Protein 2Z43 (pdb70)

Secondary structure (DSSP, 8-state):
----HHHHHHHH-S--EE--S-HHHHHHTTTSEETTSEEEEEESTTSSHHHHHHHHHHHTTS-GGGT--S-EEEEEESSS---HHHHHHHHHHTT--HHHHHHTEEEEE--SHHHHHHHHHHHHHHHHH-TTEEEEEETTTTHHHHHHS-TTTSHHHHHHHHHHHHHHHHHHHHHHT-EEEEEEE--EEEEEEE-STTEEEEEEEE-SSSPPEEEEEEEETTEEE---/--GGGSSS--HHHHHHHHTTT--SHHHHHTS-HHHHHHHHT--HHHHHHHHHHHHHHTT-S---HHHHHHHH-S--EE--S-HHHHHHTTSSEETTEEEEEEESTTSSHHHHHHHHHHHTTS-GGGT--S-EEEEEESSS---HHHHHHHHHHTT--HHHHHHTEEEEE--SHHHHHHHHHHHHHHHHH-TTEEEEEEETTTHHHHHHS-SGGGHHHHHHHHHHHHHHHHHHHHHHT-EEEEEEE---EEEEEEE-STTEEEEEEEE-TTSPP-EEEEEEETTEEEPPP-/--GGGSSS--HHHHHHHHTTT--SHHHHHTS-HHHHHHTTTS-HHHHHHHHHHHHHHTT-S---HHHHHHHH-S--EE--S-HHHHHHTTTSEETTEEEEEEESTTSSHHHHHHHHHHHTTS-GGGTS-S-EEEEEESSS---HHHHHHHHHHTT--HHHHHHTEEEEE--SHHHHHHHHHHHHHHHHH-TTEEEEEEETTTHHHHHHS-SGGGHHHHHHHHHHHHHHHHHHHHHHT-EEEEEEE---EEEEEEE-STTEEEEEEEE-TTSPP-EEEEEEETTEEEE--

Foldseek 3Di:
DDDDVVVVCVVPVDWAAAAQAAPFVCVLVVRHFTFLDEAEEEEAVLLCRVLSVLRSQQSQCDPVVSRHPVAAEEEEAEPPPDDLVLNQLQCVLVVHDSVVSSVRYHYYYQDADVSLLVVLVCVVVVCVVPVRYAEYEAEQLLVRLCVVQDDPVSVVVSCVSSVVSVVSVSVCRNVSRHGYYYYHYVCWYWYWADDPDQKIKIFTPHHPVGDTDMTIWGQDSNGTYRDD/DWLVPFDPDDVLQQVLCVVQPRGGLVVLLVDDLVSSCVSRVHDSVVSVVSNVRSCVVVVNDDDDVVVVCVVPVPWAAAAQAAPFVCVQVVRHFTFLFEAEEEEAPLLCQVLSLLSSQQRLCDPVVSRHPVAAEEEEAAPPPDDLVLNQLQCVLVVHDSVVSVVRYHYDYQDAVVSLLVVLVVVVVVCVVPVRHAEYEHEQLLVRLCVVQPDVVRVVVSVVSSVVSLVSVSVCRNPSRHGYYYYHHVGAWYWYWYDDPDQKIKIFTDDHVVGDGDMAIWGQDSNGTYRDDD/DWLVPFDPDDPLQQVLCVVQPHGGLVVLLVDDLVCSCVSRVHHSVVSVVSNVRSCVVVVPDDDDVVVVCVVPVDWAAAAQQAPFVCVQVVRHFTFLAEEEEEEAPLLAQVLSVLSSQQRLCDPVVSRHPVAHEEEEAAVPPDDLVLNQLQCVLVVHDSVVSVVRYHYDYQDAVVSLLVVLVCVVVVCVVPVRYAEYEAEQLLVRLCVVQDDPVSVVVSVVSSVVSLVSVSVCRNVSRHGYYYYHHVGAWYWYKADDPDQKIKIFTDDHVVGDGDMAIWGQDSNGTYRDD

InterPro domains:
  IPR003593 AAA+ ATPase domain [SM00382] (106-291)
  IPR010995 DNA repair Rad51/transcription factor NusA, alpha-helical [SSF47794] (4-70)
  IPR011938 DNA recombination/repair protein RadA [MF_00348] (11-321)
  IPR011938 DNA recombination/repair protein RadA [TIGR02236] (14-321)
  IPR013632 Rad51-like, C-terminal [PF08423] (83-322)
  IPR016467 DNA recombination and repair protein, RecA-like [PIRSF005856] (9-324)
  IPR020587 DNA recombination and repair protein RecA, monomer-monomer interface [PS50163] (262-324)
  IPR020588 DNA recombination and repair protein RecA-like, ATP-binding domain [PS50162] (85-257)
  IPR027417 P-loop containing nucleoside triphosphate hydrolase [G3DSA:3.40.50.300] (85-324)
  IPR027417 P-loop containing nucleoside triphosphate hydrolase [SSF52540] (86-321)
  IPR060101 SAM-like helix-hairpin-helix tandem [PF14520] (15-67)

B-factor: mean 43.1, std 17.6, range [7.73, 92.26]

Structure (mmCIF, N/CA/C/O backbone):
data_2Z43
#
_entry.id   2Z43
#
_cell.length_a   99.553
_cell.length_b   99.553
_cell.length_c   99.412
_cell.angle_alpha   90.00
_cell.angle_beta   90.00
_cell.angle_gamma   120.00
#
_symmetry.space_group_name_H-M   'P 31'
#
loop_
_entity.id
_entity.type
_entity.pdbx_description
1 polymer 'DNA repair and recombination protein radA'
2 water water
#
loop_
_atom_site.group_PDB
_atom_site.id
_atom_site.type_symbol
_atom_site.label_atom_id
_atom_site.label_alt_id
_atom_site.label_comp_id
_atom_site.label_asym_id
_atom_site.label_entity_id
_atom_site.label_seq_id
_atom_site.pdbx_PDB_ins_code
_atom_site.Cartn_x
_atom_site.Cartn_y
_atom_site.Cartn_z
_atom_site.occupancy
_atom_site.B_iso_or_equiv
_atom_site.auth_seq_id
_atom_site.auth_comp_id
_atom_site.auth_asym_id
_atom_site.auth_atom_id
_atom_site.pdbx_PDB_model_num
ATOM 1 N N . ARG A 1 72 ? -12.245 1.223 20.733 1.00 47.15 72 ARG A N 1
ATOM 2 C CA . ARG A 1 72 ? -11.629 0.571 21.937 1.00 50.23 72 ARG A CA 1
ATOM 3 C C . ARG A 1 72 ? -10.138 0.043 21.854 1.00 50.52 72 ARG A C 1
ATOM 4 O O . ARG A 1 72 ? -9.359 0.426 20.970 1.00 51.45 72 ARG A O 1
ATOM 12 N N . PHE A 1 73 ? -9.750 -0.800 22.819 1.00 49.76 73 PHE A N 1
ATOM 13 C CA . PHE A 1 73 ? -8.407 -1.409 22.897 1.00 47.50 73 PHE A CA 1
ATOM 14 C C . PHE A 1 73 ? -8.526 -2.872 22.510 1.00 45.44 73 PHE A C 1
ATOM 15 O O . PHE A 1 73 ? -9.194 -3.634 23.228 1.00 45.32 73 PHE A O 1
ATOM 23 N N . LYS A 1 74 ? -7.862 -3.282 21.431 1.00 42.02 74 LYS A N 1
ATOM 24 C CA . LYS A 1 74 ? -7.935 -4.669 20.977 1.00 38.45 74 LYS A CA 1
ATOM 25 C C . LYS A 1 74 ? -6.530 -5.309 21.261 1.00 36.50 74 LYS A C 1
ATOM 26 O O . LYS A 1 74 ? -5.683 -4.661 21.864 1.00 35.62 74 LYS A O 1
ATOM 32 N N . THR A 1 75 ? -6.354 -6.582 20.908 1.00 33.37 75 THR A N 1
ATOM 33 C CA . THR A 1 75 ? -5.057 -7.301 20.986 1.00 32.54 75 THR A CA 1
ATOM 34 C C . THR A 1 75 ? -4.653 -7.479 19.515 1.00 32.12 75 THR A C 1
ATOM 35 O O . THR A 1 75 ? -5.548 -7.548 18.612 1.00 33.10 75 THR A O 1
ATOM 39 N N . ALA A 1 76 ? -3.364 -7.568 19.209 1.00 31.00 76 ALA A N 1
ATOM 40 C CA . ALA A 1 76 ? -3.047 -7.807 17.786 1.00 30.65 76 ALA A CA 1
ATOM 41 C C . ALA A 1 76 ? -3.662 -9.150 17.295 1.00 32.34 76 ALA A C 1
ATOM 42 O O . ALA A 1 76 ? -3.818 -9.391 16.084 1.00 29.48 76 ALA A O 1
ATOM 44 N N . LEU A 1 77 ? -3.995 -10.057 18.217 1.00 36.66 77 LEU A N 1
ATOM 45 C CA . LEU A 1 77 ? -4.530 -11.332 17.709 1.00 37.85 77 LEU A CA 1
ATOM 46 C C . LEU A 1 77 ? -5.938 -11.120 17.171 1.00 38.34 77 LEU A C 1
ATOM 47 O O . LEU A 1 77 ? -6.355 -11.707 16.154 1.00 37.95 77 LEU A O 1
ATOM 52 N N . GLU A 1 78 ? -6.665 -10.237 17.811 1.00 36.74 78 GLU A N 1
ATOM 53 C CA . GLU A 1 78 ? -7.993 -9.984 17.303 1.00 39.05 78 GLU A CA 1
ATOM 54 C C . GLU A 1 78 ? -7.871 -9.355 15.905 1.00 38.39 78 GLU A C 1
ATOM 55 O O . GLU A 1 78 ? -8.573 -9.755 14.962 1.00 38.06 78 GLU A O 1
ATOM 61 N N . VAL A 1 79 ? -6.958 -8.386 15.782 1.00 36.85 79 VAL A N 1
ATOM 62 C CA . VAL A 1 79 ? -6.760 -7.675 14.512 1.00 34.51 79 VAL A CA 1
ATOM 63 C C . VAL A 1 79 ? -6.329 -8.648 13.392 1.00 33.53 79 VAL A C 1
ATOM 64 O O . VAL A 1 79 ? -6.665 -8.461 12.197 1.00 31.52 79 VAL A O 1
ATOM 68 N N . LYS A 1 80 ? -5.569 -9.680 13.738 1.00 33.58 80 LYS A N 1
ATOM 69 C CA . LYS A 1 80 ? -5.191 -10.613 12.682 1.00 35.82 80 LYS A CA 1
ATOM 70 C C . LYS A 1 80 ? -6.430 -11.444 12.269 1.00 38.43 80 LYS A C 1
ATOM 71 O O . LYS A 1 80 ? -6.671 -11.674 11.075 1.00 38.97 80 LYS A O 1
ATOM 77 N N . LYS A 1 81 ? -7.193 -11.931 13.254 1.00 39.54 81 LYS A N 1
ATOM 78 C CA . LYS A 1 81 ? -8.369 -12.743 12.930 1.00 42.55 81 LYS A CA 1
ATOM 79 C C . LYS A 1 81 ? -9.353 -11.906 12.081 1.00 44.18 81 LYS A C 1
ATOM 80 O O . LYS A 1 81 ? -9.778 -12.337 11.012 1.00 43.80 81 LYS A O 1
ATOM 86 N N . GLU A 1 82 ? -9.660 -10.686 12.518 1.00 45.69 82 GLU A N 1
ATOM 87 C CA . GLU A 1 82 ? -10.584 -9.839 11.759 1.00 47.54 82 GLU A CA 1
ATOM 88 C C . GLU A 1 82 ? -10.123 -9.504 10.341 1.00 47.32 82 GLU A C 1
ATOM 89 O O . GLU A 1 82 ? -10.966 -9.277 9.454 1.00 47.35 82 GLU A O 1
ATOM 95 N N . ARG A 1 83 ? -8.807 -9.483 10.125 1.00 46.46 83 ARG A N 1
ATOM 96 C CA . ARG A 1 83 ? -8.279 -9.139 8.807 1.00 47.90 83 ARG A CA 1
ATOM 97 C C . ARG A 1 83 ? -7.717 -10.270 7.985 1.00 47.29 83 ARG A C 1
ATOM 98 O O . ARG A 1 83 ? -7.421 -10.079 6.803 1.00 48.20 83 ARG A O 1
ATOM 106 N N . MET A 1 84 ? -7.564 -11.442 8.579 1.00 49.02 84 MET A N 1
ATOM 107 C CA . MET A 1 84 ? -6.978 -12.544 7.846 1.00 52.28 84 MET A CA 1
ATOM 108 C C . MET A 1 84 ? -7.813 -13.259 6.788 1.00 52.02 84 MET A C 1
ATOM 109 O O . MET A 1 84 ? -7.270 -14.038 6.013 1.00 53.29 84 MET A O 1
ATOM 114 N N . ASN A 1 85 ? -9.106 -12.987 6.722 1.00 52.20 85 ASN A N 1
ATOM 115 C CA . ASN A 1 85 ? -9.971 -13.686 5.755 1.00 53.24 85 ASN A CA 1
ATOM 116 C C . ASN A 1 85 ? -9.553 -13.649 4.274 1.00 51.77 85 ASN A C 1
ATOM 117 O O . ASN A 1 85 ? -9.088 -12.621 3.784 1.00 50.29 85 ASN A O 1
ATOM 122 N N . VAL A 1 86 ? -9.744 -14.783 3.592 1.00 50.14 86 VAL A N 1
ATOM 123 C CA . VAL A 1 86 ? -9.430 -14.937 2.168 1.00 47.48 86 VAL A CA 1
ATOM 124 C C . VAL A 1 86 ? -10.152 -13.906 1.300 1.00 45.99 86 VAL A C 1
ATOM 125 O O . VAL A 1 86 ? -11.394 -13.836 1.275 1.00 44.78 86 VAL A O 1
ATOM 129 N N . LYS A 1 87 ? -9.356 -13.105 0.594 1.00 44.04 87 LYS A N 1
ATOM 130 C CA . LYS A 1 87 ? -9.872 -12.080 -0.311 1.00 42.56 87 LYS A CA 1
ATOM 131 C C . LYS A 1 87 ? -9.476 -12.490 -1.703 1.00 43.67 87 LYS A C 1
ATOM 132 O O . LYS A 1 87 ? -8.297 -12.766 -1.947 1.00 44.24 87 LYS A O 1
ATOM 138 N N . LYS A 1 88 ? -10.459 -12.553 -2.605 1.00 44.63 88 LYS A N 1
ATOM 139 C CA . LYS A 1 88 ? -10.202 -12.907 -3.989 1.00 45.39 88 LYS A CA 1
ATOM 140 C C . LYS A 1 88 ? -10.901 -11.883 -4.877 1.00 44.76 88 LYS A C 1
ATOM 141 O O . LYS A 1 88 ? -11.878 -11.267 -4.467 1.00 44.28 88 LYS A O 1
ATOM 147 N N . ILE A 1 89 ? -10.352 -11.690 -6.070 1.00 43.94 89 ILE A N 1
ATOM 148 C CA . ILE A 1 89 ? -10.855 -10.732 -7.046 1.00 44.83 89 ILE A CA 1
ATOM 149 C C . ILE A 1 89 ? -11.191 -11.501 -8.319 1.00 44.67 89 ILE A C 1
ATOM 150 O O . ILE A 1 89 ? -10.306 -12.144 -8.910 1.00 44.38 89 ILE A O 1
ATOM 155 N N . SER A 1 90 ? -12.466 -11.431 -8.710 1.00 43.93 90 SER A N 1
ATOM 156 C CA . SER A 1 90 ? -12.976 -12.095 -9.908 1.00 44.51 90 SER A CA 1
ATOM 157 C C . SER A 1 90 ? -12.349 -11.562 -11.187 1.00 43.21 90 SER A C 1
ATOM 158 O O . SER A 1 90 ? -12.036 -10.370 -11.284 1.00 41.20 90 SER A O 1
ATOM 161 N N . THR A 1 91 ? -12.208 -12.454 -12.172 1.00 43.82 91 THR A N 1
ATOM 162 C CA . THR A 1 91 ? -11.641 -12.105 -13.484 1.00 43.54 91 THR A CA 1
ATOM 163 C C . THR A 1 91 ? -12.714 -11.622 -14.442 1.00 43.29 91 THR A C 1
ATOM 164 O O . THR A 1 91 ? -12.402 -11.095 -15.492 1.00 43.41 91 THR A O 1
ATOM 168 N N . GLY A 1 92 ? -13.975 -11.821 -14.088 1.00 44.16 92 GLY A N 1
ATOM 169 C CA . GLY A 1 92 ? -15.050 -11.441 -14.977 1.00 46.12 92 GLY A CA 1
ATOM 170 C C . GLY A 1 92 ? -15.604 -12.702 -15.649 1.00 48.04 92 GLY A C 1
ATOM 171 O O . GLY A 1 92 ? -16.743 -12.693 -16.135 1.00 47.21 92 GLY A O 1
ATOM 172 N N . SER A 1 93 ? -14.796 -13.771 -15.696 1.00 48.52 93 SER A N 1
ATOM 173 C CA . SER A 1 93 ? -15.227 -15.056 -16.271 1.00 50.62 93 SER A CA 1
ATOM 174 C C . SER A 1 93 ? -15.445 -16.074 -15.147 1.00 52.05 93 SER A C 1
ATOM 175 O O . SER A 1 93 ? -14.551 -16.309 -14.322 1.00 51.91 93 SER A O 1
ATOM 178 N N . GLN A 1 94 ? -16.637 -16.664 -15.106 1.00 52.79 94 GLN A N 1
ATOM 179 C CA . GLN A 1 94 ? -16.949 -17.641 -14.076 1.00 54.26 94 GLN A CA 1
ATOM 180 C C . GLN A 1 94 ? -16.071 -18.877 -14.244 1.00 53.70 94 GLN A C 1
ATOM 181 O O . GLN A 1 94 ? -15.580 -19.455 -13.252 1.00 55.11 94 GLN A O 1
ATOM 187 N N . ALA A 1 95 ? -15.837 -19.247 -15.502 1.00 51.85 95 ALA A N 1
ATOM 188 C CA . ALA A 1 95 ? -15.018 -20.404 -15.820 1.00 49.68 95 ALA A CA 1
ATOM 189 C C . ALA A 1 95 ? -13.571 -20.221 -15.367 1.00 48.26 95 ALA A C 1
ATOM 190 O O . ALA A 1 95 ? -12.978 -21.132 -14.775 1.00 48.14 95 ALA A O 1
ATOM 192 N N . LEU A 1 96 ? -12.999 -19.049 -15.644 1.00 47.08 96 LEU A N 1
ATOM 193 C CA . LEU A 1 96 ? -11.621 -18.766 -15.231 1.00 45.45 96 LEU A CA 1
ATOM 194 C C . LEU A 1 96 ? -11.547 -18.725 -13.695 1.00 45.06 96 LEU A C 1
ATOM 195 O O . LEU A 1 96 ? -10.584 -19.232 -13.088 1.00 43.11 96 LEU A O 1
ATOM 200 N N . ASP A 1 97 ? -12.570 -18.134 -13.069 1.00 44.32 97 ASP A N 1
ATOM 201 C CA . ASP A 1 97 ? -12.601 -18.044 -11.615 1.00 44.25 97 ASP A CA 1
ATOM 202 C C . ASP A 1 97 ? -12.538 -19.445 -11.017 1.00 45.38 97 ASP A C 1
ATOM 203 O O . ASP A 1 97 ? -11.796 -19.705 -10.048 1.00 43.46 97 ASP A O 1
ATOM 208 N N . GLY A 1 98 ? -13.318 -20.343 -11.624 1.00 45.96 98 GLY A N 1
ATOM 209 C CA . GLY A 1 98 ? -13.364 -21.721 -11.174 1.00 45.33 98 GLY A CA 1
ATOM 210 C C . GLY A 1 98 ? -11.975 -22.296 -11.156 1.00 44.85 98 GLY A C 1
ATOM 211 O O . GLY A 1 98 ? -11.546 -22.883 -10.175 1.00 44.57 98 GLY A O 1
ATOM 212 N N . LEU A 1 99 ? -11.256 -22.108 -12.251 1.00 45.64 99 LEU A N 1
ATOM 213 C CA . LEU A 1 99 ? -9.886 -22.606 -12.350 1.00 44.90 99 LEU A CA 1
ATOM 214 C C . LEU A 1 99 ? -9.028 -21.989 -11.229 1.00 44.85 99 LEU A C 1
ATOM 215 O O . LEU A 1 99 ? -8.036 -22.583 -10.784 1.00 43.37 99 LEU A O 1
ATOM 220 N N . LEU A 1 100 ? -9.417 -20.798 -10.772 1.00 44.52 100 LEU A N 1
ATOM 221 C CA . LEU A 1 100 ? -8.660 -20.087 -9.729 1.00 45.33 100 LEU A CA 1
ATOM 222 C C . LEU A 1 100 ? -9.183 -20.292 -8.302 1.00 45.31 100 LEU A C 1
ATOM 223 O O . LEU A 1 100 ? -8.734 -19.621 -7.376 1.00 44.06 100 LEU A O 1
ATOM 228 N N . ALA A 1 101 ? -10.107 -21.233 -8.124 1.00 46.27 101 ALA A N 1
ATOM 229 C CA . ALA A 1 101 ? -10.715 -21.478 -6.815 1.00 47.46 101 ALA A CA 1
ATOM 230 C C . ALA A 1 101 ? -11.406 -20.215 -6.306 1.00 48.31 101 ALA A C 1
ATOM 231 O O . ALA A 1 101 ? -11.392 -19.932 -5.104 1.00 49.19 101 ALA A O 1
ATOM 233 N N . GLY A 1 102 ? -12.017 -19.454 -7.215 1.00 48.31 102 GLY A N 1
ATOM 234 C CA . GLY A 1 102 ? -12.693 -18.223 -6.816 1.00 47.48 102 GLY A CA 1
ATOM 235 C C . GLY A 1 102 ? -12.188 -16.978 -7.542 1.00 47.13 102 GLY A C 1
ATOM 236 O O . GLY A 1 102 ? -12.985 -16.113 -7.924 1.00 46.71 102 GLY A O 1
ATOM 237 N N . GLY A 1 103 ? -10.871 -16.871 -7.716 1.00 46.25 103 GLY A N 1
ATOM 238 C CA . GLY A 1 103 ? -10.324 -15.722 -8.421 1.00 46.00 103 GLY A CA 1
ATOM 239 C C . GLY A 1 103 ? -8.876 -15.400 -8.111 1.00 45.43 103 GLY A C 1
ATOM 240 O O . GLY A 1 103 ? -8.092 -16.288 -7.735 1.00 45.85 103 GLY A O 1
ATOM 241 N N . ILE A 1 104 ? -8.512 -14.133 -8.287 1.00 42.62 104 ILE A N 1
ATOM 242 C CA . ILE A 1 104 ? -7.150 -13.702 -7.991 1.00 41.67 104 ILE A CA 1
ATOM 243 C C . ILE A 1 104 ? -7.116 -13.537 -6.472 1.00 40.70 104 ILE A C 1
ATOM 244 O O . ILE A 1 104 ? -8.002 -12.911 -5.904 1.00 42.30 104 ILE A O 1
ATOM 249 N N . GLU A 1 105 ? -6.106 -14.091 -5.815 1.00 39.85 105 GLU A N 1
ATOM 250 C CA . GLU A 1 105 ? -6.050 -13.996 -4.341 1.00 39.31 105 GLU A CA 1
ATOM 251 C C . GLU A 1 105 ? -5.001 -13.004 -3.744 1.00 37.96 105 GLU A C 1
ATOM 252 O O . GLU A 1 105 ? -3.865 -12.895 -4.227 1.00 37.88 105 GLU A O 1
ATOM 258 N N . THR A 1 106 ? -5.396 -12.263 -2.711 1.00 37.91 106 THR A N 1
ATOM 259 C CA . THR A 1 106 ? -4.456 -11.347 -2.047 1.00 38.07 106 THR A CA 1
ATOM 260 C C . THR A 1 106 ? -3.464 -12.226 -1.269 1.00 39.53 106 THR A C 1
ATOM 261 O O . THR A 1 106 ? -3.742 -13.415 -1.049 1.00 36.94 106 THR A O 1
ATOM 265 N N . ARG A 1 107 ? -2.312 -11.639 -0.900 1.00 41.37 107 ARG A N 1
ATOM 266 C CA . ARG A 1 107 ? -1.216 -12.310 -0.181 1.00 43.47 107 ARG A CA 1
ATOM 267 C C . ARG A 1 107 ? -0.462 -13.326 -1.087 1.00 45.22 107 ARG A C 1
ATOM 268 O O . ARG A 1 107 ? 0.365 -14.121 -0.634 1.00 44.76 107 ARG A O 1
ATOM 276 N N . THR A 1 108 ? -0.760 -13.275 -2.373 1.00 45.97 108 THR A N 1
ATOM 277 C CA . THR A 1 108 ? -0.181 -14.175 -3.358 1.00 46.59 108 THR A CA 1
ATOM 278 C C . THR A 1 108 ? 0.162 -13.456 -4.647 1.00 46.28 108 THR A C 1
ATOM 279 O O . THR A 1 108 ? -0.484 -12.447 -4.994 1.00 43.42 108 THR A O 1
ATOM 283 N N . MET A 1 109 ? 1.188 -13.986 -5.328 1.00 46.27 109 MET A N 1
ATOM 284 C CA . MET A 1 109 ? 1.616 -13.504 -6.637 1.00 46.77 109 MET A CA 1
ATOM 285 C C . MET A 1 109 ? 1.184 -14.577 -7.640 1.00 46.62 109 MET A C 1
ATOM 286 O O . MET A 1 109 ? 1.476 -15.776 -7.468 1.00 46.78 109 MET A O 1
ATOM 291 N N . THR A 1 110 ? 0.468 -14.145 -8.675 1.00 45.08 110 THR A N 1
ATOM 292 C CA . THR A 1 110 ? -0.020 -15.051 -9.707 1.00 43.77 110 THR A CA 1
ATOM 293 C C . THR A 1 110 ? 0.515 -14.587 -11.063 1.00 44.26 110 THR A C 1
ATOM 294 O O . THR A 1 110 ? 0.344 -13.401 -11.446 1.00 41.18 110 THR A O 1
ATOM 298 N N . GLU A 1 111 ? 1.136 -15.508 -11.799 1.00 42.82 111 GLU A N 1
ATOM 299 C CA . GLU A 1 111 ? 1.623 -15.158 -13.115 1.00 42.94 111 GLU A CA 1
ATOM 300 C C . GLU A 1 111 ? 0.756 -15.671 -14.269 1.00 44.01 111 GLU A C 1
ATOM 301 O O . GLU A 1 111 ? 0.256 -16.816 -14.239 1.00 44.36 111 GLU A O 1
ATOM 307 N N . PHE A 1 112 ? 0.536 -14.811 -15.270 1.00 42.98 112 PHE A N 1
ATOM 308 C CA . PHE A 1 112 ? -0.142 -15.273 -16.472 1.00 41.59 112 PHE A CA 1
ATOM 309 C C . PHE A 1 112 ? 0.901 -15.156 -17.553 1.00 41.47 112 PHE A C 1
ATOM 310 O O . PHE A 1 112 ? 1.492 -14.101 -17.699 1.00 40.63 112 PHE A O 1
ATOM 318 N N . PHE A 1 113 ? 1.154 -16.236 -18.289 1.00 41.60 113 PHE A N 1
ATOM 319 C CA . PHE A 1 113 ? 2.146 -16.170 -19.359 1.00 41.69 113 PHE A CA 1
ATOM 320 C C . PHE A 1 113 ? 1.638 -16.711 -20.694 1.00 42.14 113 PHE A C 1
ATOM 321 O O . PHE A 1 113 ? 0.686 -17.516 -20.734 1.00 40.40 113 PHE A O 1
ATOM 329 N N . GLY A 1 114 ? 2.266 -16.274 -21.785 1.00 40.75 114 GLY A N 1
ATOM 330 C CA . GLY A 1 114 ? 1.842 -16.736 -23.100 1.00 43.50 114 GLY A CA 1
ATOM 331 C C . GLY A 1 114 ? 2.181 -15.792 -24.249 1.00 43.93 114 GLY A C 1
ATOM 332 O O . GLY A 1 114 ? 2.906 -14.819 -24.067 1.00 44.27 114 GLY A O 1
ATOM 333 N N . GLU A 1 115 ? 1.637 -16.059 -25.432 1.00 44.37 115 GLU A N 1
ATOM 334 C CA . GLU A 1 115 ? 1.925 -15.228 -26.601 1.00 45.11 115 GLU A CA 1
ATOM 335 C C . GLU A 1 115 ? 1.128 -13.894 -26.645 1.00 43.39 115 GLU A C 1
ATOM 336 O O . GLU A 1 115 ? 0.155 -13.705 -25.886 1.00 41.41 115 GLU A O 1
ATOM 342 N N . PHE A 1 116 ? 1.553 -12.975 -27.520 1.00 41.18 116 PHE A N 1
ATOM 343 C CA . PHE A 1 116 ? 0.871 -11.691 -27.643 1.00 40.97 116 PHE A CA 1
ATOM 344 C C . PHE A 1 116 ? -0.589 -11.972 -27.929 1.00 41.77 116 PHE A C 1
ATOM 345 O O . PHE A 1 116 ? -0.907 -12.794 -28.793 1.00 40.44 116 PHE A O 1
ATOM 353 N N . GLY A 1 117 ? -1.472 -11.301 -27.187 1.00 40.87 117 GLY A N 1
ATOM 354 C CA . GLY A 1 117 ? -2.893 -11.472 -27.411 1.00 41.60 117 GLY A CA 1
ATOM 355 C C . GLY A 1 117 ? -3.558 -12.686 -26.785 1.00 41.38 117 GLY A C 1
ATOM 356 O O . GLY A 1 117 ? -4.773 -12.887 -26.970 1.00 41.74 117 GLY A O 1
ATOM 357 N N . SER A 1 118 ? -2.784 -13.493 -26.063 1.00 39.46 118 SER A N 1
ATOM 358 C CA . SER A 1 118 ? -3.326 -14.679 -25.388 1.00 39.23 118 SER A CA 1
ATOM 359 C C . SER A 1 118 ? -4.311 -14.319 -24.276 1.00 39.51 118 SER A C 1
ATOM 360 O O . SER A 1 118 ? -5.116 -15.162 -23.835 1.00 37.88 118 SER A O 1
ATOM 363 N N . GLY A 1 119 ? -4.242 -13.069 -23.806 1.00 37.35 119 GLY A N 1
ATOM 364 C CA . GLY A 1 119 ? -5.123 -12.657 -22.730 1.00 36.72 119 GLY A CA 1
ATOM 365 C C . GLY A 1 119 ? -4.433 -11.983 -21.535 1.00 35.94 119 GLY A C 1
ATOM 366 O O . GLY A 1 119 ? -5.076 -11.226 -20.801 1.00 38.46 119 GLY A O 1
ATOM 367 N N . LYS A 1 120 ? -3.140 -12.202 -21.375 1.00 32.15 120 LYS A N 1
ATOM 368 C CA . LYS A 1 120 ? -2.409 -11.671 -20.260 1.00 34.13 120 LYS A CA 1
ATOM 369 C C . LYS A 1 120 ? -2.525 -10.143 -19.962 1.00 34.66 120 LYS A C 1
ATOM 370 O O . LYS A 1 120 ? -2.788 -9.751 -18.804 1.00 35.07 120 LYS A O 1
ATOM 376 N N . THR A 1 121 ? -2.325 -9.278 -20.959 1.00 32.03 121 THR A N 1
ATOM 377 C CA . THR A 1 121 ? -2.415 -7.866 -20.668 1.00 33.23 121 THR A CA 1
ATOM 378 C C . THR A 1 121 ? -3.918 -7.557 -20.477 1.00 34.24 121 THR A C 1
ATOM 379 O O . THR A 1 121 ? -4.329 -6.935 -19.488 1.00 34.78 121 THR A O 1
ATOM 383 N N . GLN A 1 122 ? -4.777 -8.097 -21.327 1.00 36.42 122 GLN A N 1
ATOM 384 C CA . GLN A 1 122 ? -6.181 -7.736 -21.158 1.00 38.76 122 GLN A CA 1
ATOM 385 C C . GLN A 1 122 ? -6.643 -8.025 -19.716 1.00 38.62 122 GLN A C 1
ATOM 386 O O . GLN A 1 122 ? -7.381 -7.259 -19.088 1.00 39.19 122 GLN A O 1
ATOM 392 N N . LEU A 1 123 ? -6.169 -9.133 -19.182 1.00 36.20 123 LEU A N 1
ATOM 393 C CA . LEU A 1 123 ? -6.522 -9.497 -17.837 1.00 32.35 123 LEU A CA 1
ATOM 394 C C . LEU A 1 123 ? -5.974 -8.381 -16.868 1.00 30.70 123 LEU A C 1
ATOM 395 O O . LEU A 1 123 ? -6.587 -8.013 -15.893 1.00 29.33 123 LEU A O 1
ATOM 400 N N . CYS A 1 124 ? -4.793 -7.873 -17.139 1.00 31.25 124 CYS A N 1
ATOM 401 C CA . CYS A 1 124 ? -4.288 -6.858 -16.272 1.00 32.06 124 CYS A CA 1
ATOM 402 C C . CYS A 1 124 ? -5.227 -5.671 -16.307 1.00 31.36 124 CYS A C 1
ATOM 403 O O . CYS A 1 124 ? -5.466 -5.077 -15.267 1.00 31.50 124 CYS A O 1
ATOM 406 N N . HIS A 1 125 ? -5.805 -5.352 -17.455 1.00 27.86 125 HIS A N 1
ATOM 407 C CA . HIS A 1 125 ? -6.733 -4.214 -17.469 1.00 30.83 125 HIS A CA 1
ATOM 408 C C . HIS A 1 125 ? -8.069 -4.513 -16.678 1.00 32.01 125 HIS A C 1
ATOM 409 O O . HIS A 1 125 ? -8.504 -3.716 -15.840 1.00 30.39 125 HIS A O 1
ATOM 416 N N . GLN A 1 126 ? -8.664 -5.687 -16.939 1.00 31.41 126 GLN A N 1
ATOM 417 C CA . GLN A 1 126 ? -9.919 -6.139 -16.322 1.00 32.28 126 GLN A CA 1
ATOM 418 C C . GLN A 1 126 ? -9.934 -6.224 -14.814 1.00 30.26 126 GLN A C 1
ATOM 419 O O . GLN A 1 126 ? -10.837 -5.684 -14.155 1.00 30.54 126 GLN A O 1
ATOM 425 N N . LEU A 1 127 ? -8.923 -6.897 -14.267 1.00 31.78 127 LEU A N 1
ATOM 426 C CA . LEU A 1 127 ? -8.756 -7.058 -12.823 1.00 31.79 127 LEU A CA 1
ATOM 427 C C . LEU A 1 127 ? -8.599 -5.718 -12.132 1.00 34.24 127 LEU A C 1
ATOM 428 O O . LEU A 1 127 ? -9.048 -5.569 -11.005 1.00 31.54 127 LEU A O 1
ATOM 433 N N . SER A 1 128 ? -7.913 -4.782 -12.803 1.00 33.71 128 SER A N 1
ATOM 434 C CA . SER A 1 128 ? -7.781 -3.418 -12.305 1.00 35.98 128 SER A CA 1
ATOM 435 C C . SER A 1 128 ? -9.171 -2.743 -12.088 1.00 33.91 128 SER A C 1
ATOM 436 O O . SER A 1 128 ? -9.286 -1.834 -11.272 1.00 37.82 128 SER A O 1
ATOM 439 N N . VAL A 1 129 ? -10.208 -3.105 -12.837 1.00 34.29 129 VAL A N 1
ATOM 440 C CA . VAL A 1 129 ? -11.533 -2.473 -12.586 1.00 33.82 129 VAL A CA 1
ATOM 441 C C . VAL A 1 129 ? -12.310 -3.358 -11.613 1.00 35.15 129 VAL A C 1
ATOM 442 O O . VAL A 1 129 ? -12.877 -2.879 -10.648 1.00 37.76 129 VAL A O 1
ATOM 446 N N . ASN A 1 130 ? -12.318 -4.659 -11.858 1.00 35.87 130 ASN A N 1
ATOM 447 C CA . ASN A 1 130 ? -13.062 -5.572 -10.974 1.00 36.26 130 ASN A CA 1
ATOM 448 C C . ASN A 1 130 ? -12.693 -5.372 -9.476 1.00 35.62 130 ASN A C 1
ATOM 449 O O . ASN A 1 130 ? -13.559 -5.464 -8.574 1.00 35.97 130 ASN A O 1
ATOM 454 N N . VAL A 1 131 ? -11.411 -5.088 -9.225 1.00 35.58 131 VAL A N 1
ATOM 455 C CA . VAL A 1 131 ? -10.921 -4.896 -7.861 1.00 35.15 131 VAL A CA 1
ATOM 456 C C . VAL A 1 131 ? -11.735 -3.810 -7.142 1.00 36.29 131 VAL A C 1
ATOM 457 O O . VAL A 1 131 ? -11.880 -3.804 -5.910 1.00 33.98 131 VAL A O 1
ATOM 461 N N . GLN A 1 132 ? -12.272 -2.884 -7.928 1.00 37.53 132 GLN A N 1
ATOM 462 C CA . GLN A 1 132 ? -13.035 -1.776 -7.360 1.00 39.14 132 GLN A CA 1
ATOM 463 C C . GLN A 1 132 ? -14.457 -2.197 -7.017 1.00 41.29 132 GLN A C 1
ATOM 464 O O . GLN A 1 132 ? -15.088 -1.564 -6.188 1.00 41.51 132 GLN A O 1
ATOM 470 N N . LEU A 1 133 ? -14.949 -3.265 -7.652 1.00 41.92 133 LEU A N 1
ATOM 471 C CA . LEU A 1 133 ? -16.309 -3.729 -7.406 1.00 42.93 133 LEU A CA 1
ATOM 472 C C . LEU A 1 133 ? -16.514 -4.161 -5.948 1.00 44.92 133 LEU A C 1
ATOM 473 O O . LEU A 1 133 ? -15.577 -4.580 -5.271 1.00 44.33 133 LEU A O 1
ATOM 478 N N . PRO A 1 134 ? -17.761 -4.074 -5.449 1.00 47.46 134 PRO A N 1
ATOM 479 C CA . PRO A 1 134 ? -17.959 -4.505 -4.058 1.00 48.29 134 PRO A CA 1
ATOM 480 C C . PRO A 1 134 ? -17.826 -6.045 -4.035 1.00 47.85 134 PRO A C 1
ATOM 481 O O . PRO A 1 134 ? -17.830 -6.687 -5.085 1.00 48.82 134 PRO A O 1
ATOM 485 N N . PRO A 1 135 ? -17.647 -6.643 -2.852 1.00 48.70 135 PRO A N 1
ATOM 486 C CA . PRO A 1 135 ? -17.508 -8.099 -2.674 1.00 50.07 135 PRO A CA 1
ATOM 487 C C . PRO A 1 135 ? -18.624 -8.951 -3.301 1.00 51.85 135 PRO A C 1
ATOM 488 O O . PRO A 1 135 ? -18.390 -10.043 -3.847 1.00 51.37 135 PRO A O 1
ATOM 492 N N . GLU A 1 136 ? -19.850 -8.460 -3.188 1.00 54.07 136 GLU A N 1
ATOM 493 C CA . GLU A 1 136 ? -20.995 -9.181 -3.745 1.00 55.70 136 GLU A CA 1
ATOM 494 C C . GLU A 1 136 ? -20.910 -9.226 -5.277 1.00 55.01 136 GLU A C 1
ATOM 495 O O . GLU A 1 136 ? -21.611 -10.007 -5.926 1.00 54.88 136 GLU A O 1
ATOM 501 N N . LYS A 1 137 ? -20.034 -8.396 -5.850 1.00 53.87 137 LYS A N 1
ATOM 502 C CA . LYS A 1 137 ? -19.864 -8.358 -7.293 1.00 51.52 137 LYS A CA 1
ATOM 503 C C . LYS A 1 137 ? -18.478 -8.823 -7.750 1.00 50.72 137 LYS A C 1
ATOM 504 O O . LYS A 1 137 ? -18.107 -8.649 -8.911 1.00 49.79 137 LYS A O 1
ATOM 510 N N . GLY A 1 138 ? -17.726 -9.425 -6.834 1.00 48.87 138 GLY A N 1
ATOM 511 C CA . GLY A 1 138 ? -16.429 -9.959 -7.195 1.00 48.60 138 GLY A CA 1
ATOM 512 C C . GLY A 1 138 ? -15.203 -9.103 -6.944 1.00 47.29 138 GLY A C 1
ATOM 513 O O . GLY A 1 138 ? -14.098 -9.519 -7.282 1.00 47.63 138 GLY A O 1
ATOM 514 N N . GLY A 1 139 ? -15.387 -7.918 -6.375 1.00 46.59 139 GLY A N 1
ATOM 515 C CA . GLY A 1 139 ? -14.242 -7.059 -6.094 1.00 46.94 139 GLY A CA 1
ATOM 516 C C . GLY A 1 139 ? -13.986 -6.869 -4.599 1.00 46.59 139 GLY A C 1
ATOM 517 O O . GLY A 1 139 ? -14.643 -7.499 -3.772 1.00 46.65 139 GLY A O 1
ATOM 518 N N . LEU A 1 140 ? -13.062 -5.976 -4.256 1.00 44.17 140 LEU A N 1
ATOM 519 C CA . LEU A 1 140 ? -12.707 -5.723 -2.872 1.00 43.22 140 LEU A CA 1
ATOM 520 C C . LEU A 1 140 ? -12.892 -4.245 -2.473 1.00 43.43 140 LEU A C 1
ATOM 521 O O . LEU A 1 140 ? -12.443 -3.809 -1.399 1.00 44.74 140 LEU A O 1
ATOM 526 N N . SER A 1 141 ? -13.565 -3.478 -3.323 1.00 41.67 141 SER A N 1
ATOM 527 C CA . SER A 1 141 ? -13.770 -2.062 -3.048 1.00 40.68 141 SER A CA 1
ATOM 528 C C . SER A 1 141 ? -12.354 -1.541 -2.807 1.00 38.32 141 SER A C 1
ATOM 529 O O . SER A 1 141 ? -12.110 -0.808 -1.867 1.00 37.55 141 SER A O 1
ATOM 532 N N . GLY A 1 142 ? -11.425 -1.916 -3.681 1.00 38.08 142 GLY A N 1
ATOM 533 C CA . GLY A 1 142 ? -10.039 -1.483 -3.507 1.00 36.09 142 GLY A CA 1
ATOM 534 C C . GLY A 1 142 ? -9.541 -0.730 -4.721 1.00 36.00 142 GLY A C 1
ATOM 535 O O . GLY A 1 142 ? -10.289 -0.560 -5.685 1.00 38.79 142 GLY A O 1
ATOM 536 N N . LYS A 1 143 ? -8.301 -0.264 -4.677 1.00 34.84 143 LYS A N 1
ATOM 537 C CA . LYS A 1 143 ? -7.698 0.449 -5.807 1.00 32.97 143 LYS A CA 1
ATOM 538 C C . LYS A 1 143 ? -6.580 -0.428 -6.416 1.00 33.99 143 LYS A C 1
ATOM 539 O O . LYS A 1 143 ? -6.167 -1.466 -5.823 1.00 32.26 143 LYS A O 1
ATOM 545 N N . ALA A 1 144 ? -6.135 -0.052 -7.618 1.00 31.91 144 ALA A N 1
ATOM 546 C CA . ALA A 1 144 ? -5.076 -0.789 -8.284 1.00 30.42 144 ALA A CA 1
ATOM 547 C C . ALA A 1 144 ? -3.885 0.030 -8.665 1.00 28.23 144 ALA A C 1
ATOM 548 O O . ALA A 1 144 ? -4.008 1.204 -8.951 1.00 30.40 144 ALA A O 1
ATOM 550 N N . VAL A 1 145 ? -2.725 -0.590 -8.690 1.00 28.37 145 VAL A N 1
ATOM 551 C CA . VAL A 1 145 ? -1.528 0.099 -9.229 1.00 29.60 145 VAL A CA 1
ATOM 552 C C . VAL A 1 145 ? -1.237 -0.722 -10.519 1.00 30.90 145 VAL A C 1
ATOM 553 O O . VAL A 1 145 ? -1.295 -1.964 -10.497 1.00 31.51 145 VAL A O 1
ATOM 557 N N . TYR A 1 146 ? -1.008 -0.028 -11.631 1.00 28.98 146 TYR A N 1
ATOM 558 C CA . TYR A 1 146 ? -0.727 -0.704 -12.871 1.00 31.22 146 TYR A CA 1
ATOM 559 C C . TYR A 1 146 ? 0.684 -0.230 -13.306 1.00 30.95 146 TYR A C 1
ATOM 560 O O . TYR A 1 146 ? 0.844 0.912 -13.729 1.00 28.78 146 TYR A O 1
ATOM 569 N N . ILE A 1 147 ? 1.696 -1.085 -13.130 1.00 27.16 147 ILE A N 1
ATOM 570 C CA . ILE A 1 147 ? 3.054 -0.741 -13.580 1.00 29.35 147 ILE A CA 1
ATOM 571 C C . ILE A 1 147 ? 3.251 -1.210 -15.049 1.00 31.05 147 ILE A C 1
ATOM 572 O O . ILE A 1 147 ? 3.237 -2.414 -15.339 1.00 34.08 147 ILE A O 1
ATOM 577 N N . ASP A 1 148 ? 3.424 -0.262 -15.965 1.00 34.13 148 ASP A N 1
ATOM 578 C CA . ASP A 1 148 ? 3.593 -0.523 -17.407 1.00 35.76 148 ASP A CA 1
ATOM 579 C C . ASP A 1 148 ? 5.021 -0.820 -17.872 1.00 36.50 148 ASP A C 1
ATOM 580 O O . ASP A 1 148 ? 5.879 0.026 -17.763 1.00 37.06 148 ASP A O 1
ATOM 585 N N . THR A 1 149 ? 5.290 -1.969 -18.458 1.00 37.53 149 THR A N 1
ATOM 586 C CA . THR A 1 149 ? 6.690 -2.187 -18.852 1.00 39.12 149 THR A CA 1
ATOM 587 C C . THR A 1 149 ? 7.075 -1.870 -20.323 1.00 40.99 149 THR A C 1
ATOM 588 O O . THR A 1 149 ? 8.177 -1.364 -20.626 1.00 40.06 149 THR A O 1
ATOM 592 N N . GLU A 1 150 ? 6.144 -2.126 -21.226 1.00 41.78 150 GLU A N 1
ATOM 593 C CA . GLU A 1 150 ? 6.384 -1.897 -22.632 1.00 45.07 150 GLU A CA 1
ATOM 594 C C . GLU A 1 150 ? 5.508 -0.798 -23.225 1.00 45.83 150 GLU A C 1
ATOM 595 O O . GLU A 1 150 ? 5.496 -0.649 -24.463 1.00 46.19 150 GLU A O 1
ATOM 601 N N . GLY A 1 151 ? 4.787 -0.058 -22.358 1.00 45.42 151 GLY A N 1
ATOM 602 C CA . GLY A 1 151 ? 3.910 1.032 -22.774 1.00 44.33 151 GLY A CA 1
ATOM 603 C C . GLY A 1 151 ? 2.647 0.604 -23.532 1.00 46.55 151 GLY A C 1
ATOM 604 O O . GLY A 1 151 ? 2.188 1.315 -24.449 1.00 47.64 151 GLY A O 1
ATOM 605 N N . THR A 1 152 ? 2.045 -0.532 -23.162 1.00 44.45 152 THR A N 1
ATOM 606 C CA . THR A 1 152 ? 0.862 -0.990 -23.873 1.00 42.92 152 THR A CA 1
ATOM 607 C C . THR A 1 152 ? -0.431 -0.779 -23.121 1.00 42.79 152 THR A C 1
ATOM 608 O O . THR A 1 152 ? -1.487 -1.215 -23.567 1.00 40.43 152 THR A O 1
ATOM 612 N N . PHE A 1 153 ? -0.338 -0.097 -21.981 1.00 39.46 153 PHE A N 1
ATOM 613 C CA . PHE A 1 153 ? -1.474 0.165 -21.157 1.00 37.26 153 PHE A CA 1
ATOM 614 C C . PHE A 1 153 ? -2.340 1.124 -22.006 1.00 38.56 153 PHE A C 1
ATOM 615 O O . PHE A 1 153 ? -1.772 2.057 -22.608 1.00 36.71 153 PHE A O 1
ATOM 623 N N . ARG A 1 154 ? -3.670 0.871 -22.048 1.00 35.48 154 ARG A N 1
ATOM 624 C CA . ARG A 1 154 ? -4.670 1.666 -22.798 1.00 35.92 154 ARG A CA 1
ATOM 625 C C . ARG A 1 154 ? -5.892 1.923 -21.895 1.00 37.52 154 ARG A C 1
ATOM 626 O O . ARG A 1 154 ? -6.616 0.977 -21.549 1.00 36.27 154 ARG A O 1
ATOM 634 N N . TRP A 1 155 ? -6.094 3.186 -21.482 1.00 36.28 155 TRP A N 1
ATOM 635 C CA . TRP A 1 155 ? -7.245 3.565 -20.626 1.00 36.01 155 TRP A CA 1
ATOM 636 C C . TRP A 1 155 ? -8.539 3.258 -21.360 1.00 36.71 155 TRP A C 1
ATOM 637 O O . TRP A 1 155 ? -9.575 2.967 -20.751 1.00 33.45 155 TRP A O 1
ATOM 648 N N . GLU A 1 156 ? -8.465 3.385 -22.690 1.00 38.92 156 GLU A N 1
ATOM 649 C CA . GLU A 1 156 ? -9.607 3.121 -23.563 1.00 39.97 156 GLU A CA 1
ATOM 650 C C . GLU A 1 156 ? -10.203 1.740 -23.273 1.00 40.61 156 GLU A C 1
ATOM 651 O O . GLU A 1 156 ? -11.409 1.529 -23.412 1.00 40.49 156 GLU A O 1
ATOM 657 N N . ARG A 1 157 ? -9.358 0.791 -22.870 1.00 41.72 157 ARG A N 1
ATOM 658 C CA . ARG A 1 157 ? -9.817 -0.589 -22.593 1.00 41.84 157 ARG A CA 1
ATOM 659 C C . ARG A 1 157 ? -10.537 -0.557 -21.234 1.00 42.28 157 ARG A C 1
ATOM 660 O O . ARG A 1 157 ? -11.622 -1.162 -21.040 1.00 41.37 157 ARG A O 1
ATOM 668 N N . ILE A 1 158 ? -9.922 0.189 -20.305 1.00 40.85 158 ILE A N 1
ATOM 669 C CA . 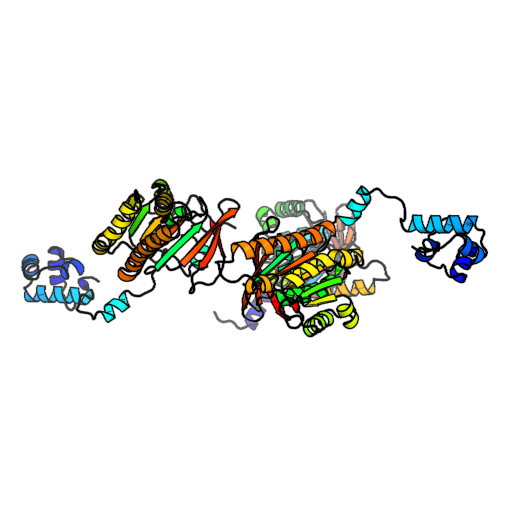ILE A 1 158 ? -10.423 0.384 -18.948 1.00 41.00 158 ILE A CA 1
ATOM 670 C C . ILE A 1 158 ? -11.761 1.076 -19.082 1.00 41.97 158 ILE A C 1
ATOM 671 O O . ILE A 1 158 ? -12.708 0.779 -18.348 1.00 42.08 158 ILE A O 1
ATOM 676 N N . GLU A 1 159 ? -11.810 2.001 -20.043 1.00 42.27 159 GLU A N 1
ATOM 677 C CA . GLU A 1 159 ? -13.017 2.722 -20.352 1.00 44.22 159 GLU A CA 1
ATOM 678 C C . GLU A 1 159 ? -14.138 1.761 -20.802 1.00 43.65 159 GLU A C 1
ATOM 679 O O . GLU A 1 159 ? -15.246 1.807 -20.274 1.00 44.28 159 GLU A O 1
ATOM 685 N N . ASN A 1 160 ? -13.844 0.891 -21.769 1.00 44.01 160 ASN A N 1
ATOM 686 C CA . ASN A 1 160 ? -14.850 -0.052 -22.297 1.00 44.23 160 ASN A CA 1
ATOM 687 C C . ASN A 1 160 ? -15.399 -0.994 -21.217 1.00 44.40 160 ASN A C 1
ATOM 688 O O . ASN A 1 160 ? -16.623 -1.210 -21.084 1.00 43.32 160 ASN A O 1
ATOM 693 N N . MET A 1 161 ? -14.463 -1.553 -20.458 1.00 42.05 161 MET A N 1
ATOM 694 C CA . MET A 1 161 ? -14.752 -2.467 -19.376 1.00 40.56 161 MET A CA 1
ATOM 695 C C . MET A 1 161 ? -15.625 -1.875 -18.216 1.00 41.25 161 MET A C 1
ATOM 696 O O . MET A 1 161 ? -16.617 -2.505 -17.795 1.00 41.14 161 MET A O 1
ATOM 701 N N . ALA A 1 162 ? -15.278 -0.689 -17.701 1.00 41.41 162 ALA A N 1
ATOM 702 C CA . ALA A 1 162 ? -16.045 -0.119 -16.602 1.00 40.19 162 ALA A CA 1
ATOM 703 C C . ALA A 1 162 ? -17.439 0.201 -17.137 1.00 42.17 162 ALA A C 1
ATOM 704 O O . ALA A 1 162 ? -18.398 0.136 -16.399 1.00 38.49 162 ALA A O 1
ATOM 706 N N . LYS A 1 163 ? -17.530 0.545 -18.425 1.00 44.77 163 LYS A N 1
ATOM 707 C CA . LYS A 1 163 ? -18.829 0.794 -19.081 1.00 46.33 163 LYS A CA 1
ATOM 708 C C . LYS A 1 163 ? -19.634 -0.516 -19.096 1.00 45.82 163 LYS A C 1
ATOM 709 O O . LYS A 1 163 ? -20.792 -0.562 -18.664 1.00 47.46 163 LYS A O 1
ATOM 715 N N . ALA A 1 164 ? -19.024 -1.585 -19.582 1.00 44.91 164 ALA A N 1
ATOM 716 C CA . ALA A 1 164 ? -19.728 -2.862 -19.606 1.00 44.24 164 ALA A CA 1
ATOM 717 C C . ALA A 1 164 ? -20.358 -3.168 -18.247 1.00 45.45 164 ALA A C 1
ATOM 718 O O . ALA A 1 164 ? -21.462 -3.735 -18.191 1.00 47.46 164 ALA A O 1
ATOM 720 N N . LEU A 1 165 ? -19.687 -2.788 -17.160 1.00 44.32 165 LEU A N 1
ATOM 721 C CA . LEU A 1 165 ? -20.201 -3.056 -15.803 1.00 44.90 165 LEU A CA 1
ATOM 722 C C . LEU A 1 165 ? -21.105 -1.933 -15.252 1.00 45.34 165 LEU A C 1
ATOM 723 O O . LEU A 1 165 ? -21.553 -1.987 -14.096 1.00 44.54 165 LEU A O 1
ATOM 728 N N . GLY A 1 166 ? -21.369 -0.922 -16.081 1.00 46.19 166 GLY A N 1
ATOM 729 C CA . GLY A 1 166 ? -22.208 0.189 -15.667 1.00 46.33 166 GLY A CA 1
ATOM 730 C C . GLY A 1 166 ? -21.582 1.082 -14.619 1.00 46.79 166 GLY A C 1
ATOM 731 O O . GLY A 1 166 ? -22.234 2.000 -14.105 1.00 46.10 166 GLY A O 1
ATOM 732 N N . LEU A 1 167 ? -20.318 0.822 -14.299 1.00 46.40 167 LEU A N 1
ATOM 733 C CA . LEU A 1 167 ? -19.601 1.627 -13.315 1.00 47.12 167 LEU A CA 1
ATOM 734 C C . LEU A 1 167 ? -19.373 3.054 -13.815 1.00 47.93 167 LEU A C 1
ATOM 735 O O . LEU A 1 167 ? -19.710 3.356 -14.969 1.00 49.36 167 LEU A O 1
ATOM 740 N N . ASP A 1 168 ? -18.830 3.922 -12.957 1.00 48.61 168 ASP A N 1
ATOM 741 C CA . ASP A 1 168 ? -18.522 5.324 -13.299 1.00 50.74 168 ASP A CA 1
ATOM 742 C C . ASP A 1 168 ? -17.041 5.467 -13.741 1.00 51.08 168 ASP A C 1
ATOM 743 O O . ASP A 1 168 ? -16.115 5.404 -12.913 1.00 47.67 168 ASP A O 1
ATOM 748 N N . ILE A 1 169 ? -16.862 5.693 -15.049 1.00 50.96 169 ILE A N 1
ATOM 749 C CA . ILE A 1 169 ? -15.573 5.824 -15.718 1.00 50.92 169 ILE A CA 1
ATOM 750 C C . ILE A 1 169 ? -14.522 6.704 -15.052 1.00 51.33 169 ILE A C 1
ATOM 751 O O . ILE A 1 169 ? -13.428 6.244 -14.739 1.00 50.70 169 ILE A O 1
ATOM 756 N N . ASP A 1 170 ? -14.822 7.985 -14.878 1.00 50.99 170 ASP A N 1
ATOM 757 C CA . ASP A 1 170 ? -13.844 8.885 -14.245 1.00 50.97 170 ASP A CA 1
ATOM 758 C C . ASP A 1 170 ? -13.370 8.357 -12.883 1.00 49.21 170 ASP A C 1
ATOM 759 O O . ASP A 1 170 ? -12.188 8.444 -12.549 1.00 48.20 170 ASP A O 1
ATOM 764 N N . ASN A 1 171 ? -14.299 7.795 -12.119 1.00 47.06 171 ASN A N 1
ATOM 765 C CA . ASN A 1 171 ? -13.985 7.238 -10.823 1.00 45.69 171 ASN A CA 1
ATOM 766 C C . ASN A 1 171 ? -13.070 5.998 -10.940 1.00 44.30 171 ASN A C 1
ATOM 767 O O . ASN A 1 171 ? -12.065 5.856 -10.216 1.00 44.90 171 ASN A O 1
ATOM 772 N N . VAL A 1 172 ? -13.460 5.113 -11.855 1.00 42.01 172 VAL A N 1
ATOM 773 C CA . VAL A 1 172 ? -12.789 3.867 -12.159 1.00 38.26 172 VAL A CA 1
ATOM 774 C C . VAL A 1 172 ? -11.353 4.181 -12.551 1.00 38.71 172 VAL A C 1
ATOM 775 O O . VAL A 1 172 ? -10.392 3.711 -11.909 1.00 36.08 172 VAL A O 1
ATOM 779 N N . MET A 1 173 ? -11.214 4.971 -13.593 1.00 35.06 173 MET A N 1
ATOM 780 C CA . MET A 1 173 ? -9.920 5.394 -14.026 1.00 38.22 173 MET A CA 1
ATOM 781 C C . MET A 1 173 ? -9.148 6.074 -12.907 1.00 39.72 173 MET A C 1
ATOM 782 O O . MET A 1 173 ? -7.908 5.928 -12.817 1.00 41.89 173 MET A O 1
ATOM 787 N N . ASN A 1 174 ? -9.881 6.791 -12.056 1.00 40.71 174 ASN A N 1
ATOM 788 C CA . ASN A 1 174 ? -9.326 7.553 -10.921 1.00 41.62 174 ASN A CA 1
ATOM 789 C C . ASN A 1 174 ? -8.712 6.691 -9.816 1.00 40.60 174 ASN A C 1
ATOM 790 O O . ASN A 1 174 ? -7.845 7.133 -9.046 1.00 39.05 174 ASN A O 1
ATOM 795 N N . ASN A 1 175 ? -9.193 5.459 -9.760 1.00 38.83 175 ASN A N 1
ATOM 796 C CA . ASN A 1 175 ? -8.788 4.469 -8.761 1.00 38.80 175 ASN A CA 1
ATOM 797 C C . ASN A 1 175 ? -7.692 3.527 -9.271 1.00 37.44 175 ASN A C 1
ATOM 798 O O . ASN A 1 175 ? -7.481 2.449 -8.711 1.00 34.30 175 ASN A O 1
ATOM 803 N N . ILE A 1 176 ? -7.044 3.904 -10.364 1.00 37.12 176 ILE A N 1
ATOM 804 C CA . ILE A 1 176 ? -5.972 3.065 -10.910 1.00 37.78 176 ILE A CA 1
ATOM 805 C C . ILE A 1 176 ? -4.665 3.848 -11.001 1.00 39.28 176 ILE A C 1
ATOM 806 O O . ILE A 1 176 ? -4.513 4.643 -11.909 1.00 41.30 176 ILE A O 1
ATOM 811 N N . TYR A 1 177 ? -3.740 3.654 -10.062 1.00 39.10 177 TYR A N 1
ATOM 812 C CA . TYR A 1 177 ? -2.463 4.352 -10.149 1.00 37.60 177 TYR A CA 1
ATOM 813 C C . TYR A 1 177 ? -1.724 3.749 -11.339 1.00 38.99 177 TYR A C 1
ATOM 814 O O . TYR A 1 177 ? -1.779 2.531 -11.562 1.00 36.31 177 TYR A O 1
ATOM 823 N N . TYR A 1 178 ? -1.004 4.583 -12.084 1.00 40.17 178 TYR A N 1
ATOM 824 C CA . TYR A 1 178 ? -0.290 4.058 -13.230 1.00 40.28 178 TYR A CA 1
ATOM 825 C C . TYR A 1 178 ? 1.102 4.636 -13.379 1.00 38.92 178 TYR A C 1
ATOM 826 O O . TYR A 1 178 ? 1.357 5.778 -13.003 1.00 35.68 178 TYR A O 1
ATOM 835 N N . ILE A 1 179 ? 2.010 3.819 -13.925 1.00 39.41 179 ILE A N 1
ATOM 836 C CA . ILE A 1 179 ? 3.382 4.250 -14.212 1.00 37.15 179 ILE A CA 1
ATOM 837 C C . ILE A 1 179 ? 4.110 3.283 -15.176 1.00 39.82 179 ILE A C 1
ATOM 838 O O . ILE A 1 179 ? 3.919 2.041 -15.132 1.00 38.05 179 ILE A O 1
ATOM 843 N N . ARG A 1 180 ? 4.882 3.882 -16.089 1.00 38.79 180 ARG A N 1
ATOM 844 C CA . ARG A 1 180 ? 5.685 3.150 -17.071 1.00 40.14 180 ARG A CA 1
ATOM 845 C C . ARG A 1 180 ? 7.084 2.935 -16.466 1.00 39.72 180 ARG A C 1
ATOM 846 O O . ARG A 1 180 ? 7.730 3.888 -16.017 1.00 37.21 180 ARG A O 1
ATOM 854 N N . ALA A 1 181 ? 7.526 1.676 -16.387 1.00 40.03 181 ALA A N 1
ATOM 855 C CA . ALA A 1 181 ? 8.866 1.394 -15.863 1.00 41.10 181 ALA A CA 1
ATOM 856 C C . ALA A 1 181 ? 9.599 1.345 -17.201 1.00 43.36 181 ALA A C 1
ATOM 857 O O . ALA A 1 181 ? 9.291 0.513 -18.094 1.00 41.70 181 ALA A O 1
ATOM 859 N N . ILE A 1 182 ? 10.544 2.270 -17.338 1.00 44.84 182 ILE A N 1
ATOM 860 C CA . ILE A 1 182 ? 11.261 2.462 -18.585 1.00 44.74 182 ILE A CA 1
ATOM 861 C C . ILE A 1 182 ? 12.459 1.548 -18.754 1.00 43.73 182 ILE A C 1
ATOM 862 O O . ILE A 1 182 ? 12.862 1.253 -19.860 1.00 45.34 182 ILE A O 1
ATOM 867 N N . ASN A 1 183 ? 13.020 1.064 -17.661 1.00 42.76 183 ASN A N 1
ATOM 868 C CA . ASN A 1 183 ? 14.127 0.169 -17.801 1.00 43.44 183 ASN A CA 1
ATOM 869 C C . ASN A 1 183 ? 14.287 -0.646 -16.517 1.00 45.40 183 ASN A C 1
ATOM 870 O O . ASN A 1 183 ? 13.490 -0.497 -15.572 1.00 41.96 183 ASN A O 1
ATOM 875 N N . THR A 1 184 ? 15.304 -1.524 -16.472 1.00 47.20 184 THR A N 1
ATOM 876 C CA . THR A 1 184 ? 15.411 -2.397 -15.303 1.00 48.98 184 THR A CA 1
ATOM 877 C C . THR A 1 184 ? 15.556 -1.709 -13.952 1.00 49.63 184 THR A C 1
ATOM 878 O O . THR A 1 184 ? 14.880 -2.084 -12.977 1.00 49.55 184 THR A O 1
ATOM 882 N N . ASP A 1 185 ? 16.409 -0.692 -13.895 1.00 49.51 185 ASP A N 1
ATOM 883 C CA . ASP A 1 185 ? 16.636 0.036 -12.652 1.00 50.31 185 ASP A CA 1
ATOM 884 C C . ASP A 1 185 ? 15.436 0.843 -12.159 1.00 49.63 185 ASP A C 1
ATOM 885 O O . ASP A 1 185 ? 15.204 0.936 -10.942 1.00 48.33 185 ASP A O 1
ATOM 890 N N . HIS A 1 186 ? 14.685 1.425 -13.096 1.00 48.27 186 HIS A N 1
ATOM 891 C CA . HIS A 1 186 ? 13.494 2.197 -12.753 1.00 47.98 186 HIS A CA 1
ATOM 892 C C . HIS A 1 186 ? 12.426 1.201 -12.253 1.00 47.72 186 HIS A C 1
ATOM 893 O O . HIS A 1 186 ? 11.691 1.474 -11.307 1.00 47.05 186 HIS A O 1
ATOM 900 N N . GLN A 1 187 ? 12.401 0.015 -12.863 1.00 48.24 187 GLN A N 1
ATOM 901 C CA . GLN A 1 187 ? 11.435 -1.021 -12.512 1.00 47.76 187 GLN A CA 1
ATOM 902 C C . GLN A 1 187 ? 11.653 -1.488 -11.082 1.00 47.06 187 GLN A C 1
ATOM 903 O O . GLN A 1 187 ? 10.717 -1.703 -10.315 1.00 46.13 187 GLN A O 1
ATOM 909 N N . ILE A 1 188 ? 12.911 -1.678 -10.733 1.00 48.36 188 ILE A N 1
ATOM 910 C CA . ILE A 1 188 ? 13.237 -2.064 -9.373 1.00 48.61 188 ILE A CA 1
ATOM 911 C C . ILE A 1 188 ? 12.931 -0.864 -8.438 1.00 48.44 188 ILE A C 1
ATOM 912 O O . ILE A 1 188 ? 12.343 -1.038 -7.367 1.00 49.38 188 ILE A O 1
ATOM 917 N N . ALA A 1 189 ? 13.293 0.341 -8.851 1.00 47.20 189 ALA A N 1
ATOM 918 C CA . ALA A 1 189 ? 13.009 1.508 -8.012 1.00 49.08 189 ALA A CA 1
ATOM 919 C C . ALA A 1 189 ? 11.506 1.634 -7.681 1.00 48.87 189 ALA A C 1
ATOM 920 O O . ALA A 1 189 ? 11.135 1.849 -6.519 1.00 50.16 189 ALA A O 1
ATOM 922 N N . ILE A 1 190 ? 10.658 1.504 -8.703 1.00 47.99 190 ILE A N 1
ATOM 923 C CA . ILE A 1 190 ? 9.214 1.639 -8.547 1.00 47.11 190 ILE A CA 1
ATOM 924 C C . ILE A 1 190 ? 8.723 0.660 -7.497 1.00 47.92 190 ILE A C 1
ATOM 925 O O . ILE A 1 190 ? 7.914 1.002 -6.617 1.00 48.13 190 ILE A O 1
ATOM 930 N N . VAL A 1 191 ? 9.204 -0.575 -7.605 1.00 47.63 191 VAL A N 1
ATOM 931 C CA . VAL A 1 191 ? 8.760 -1.607 -6.706 1.00 49.24 191 VAL A CA 1
ATOM 932 C C . VAL A 1 191 ? 9.224 -1.321 -5.284 1.00 49.98 191 VAL A C 1
ATOM 933 O O . VAL A 1 191 ? 8.565 -1.694 -4.318 1.00 49.12 191 VAL A O 1
ATOM 937 N N . ASP A 1 192 ? 10.348 -0.622 -5.165 1.00 50.37 192 ASP A N 1
ATOM 938 C CA . ASP A 1 192 ? 10.856 -0.226 -3.858 1.00 50.84 192 ASP A CA 1
ATOM 939 C C . ASP A 1 192 ? 9.823 0.753 -3.268 1.00 51.49 192 ASP A C 1
ATOM 940 O O . ASP A 1 192 ? 9.372 0.576 -2.131 1.00 52.01 192 ASP A O 1
ATOM 945 N N . ASP A 1 193 ? 9.435 1.746 -4.077 1.00 50.40 193 ASP A N 1
ATOM 946 C CA . ASP A 1 193 ? 8.509 2.804 -3.694 1.00 50.26 193 ASP A CA 1
ATOM 947 C C . ASP A 1 193 ? 7.066 2.435 -3.326 1.00 50.41 193 ASP A C 1
ATOM 948 O O . ASP A 1 193 ? 6.370 3.192 -2.613 1.00 49.90 193 ASP A O 1
ATOM 953 N N . LEU A 1 194 ? 6.604 1.284 -3.805 1.00 48.71 194 LEU A N 1
ATOM 954 C CA . LEU A 1 194 ? 5.248 0.840 -3.502 1.00 47.17 194 LEU A CA 1
ATOM 955 C C . LEU A 1 194 ? 4.932 0.697 -1.999 1.00 45.70 194 LEU A C 1
ATOM 956 O O . LEU A 1 194 ? 3.823 0.933 -1.591 1.00 46.38 194 LEU A O 1
ATOM 961 N N . GLN A 1 195 ? 5.879 0.290 -1.177 1.00 46.12 195 GLN A N 1
ATOM 962 C CA . GLN A 1 195 ? 5.559 0.153 0.238 1.00 45.80 195 GLN A CA 1
ATOM 963 C C . GLN A 1 195 ? 5.017 1.489 0.745 1.00 46.05 195 GLN A C 1
ATOM 964 O O . GLN A 1 195 ? 3.954 1.551 1.394 1.00 44.49 195 GLN A O 1
ATOM 970 N N . GLU A 1 196 ? 5.724 2.567 0.428 1.00 44.87 196 GLU A N 1
ATOM 971 C CA . GLU A 1 196 ? 5.268 3.860 0.892 1.00 45.52 196 GLU A CA 1
ATOM 972 C C . GLU A 1 196 ? 3.866 4.140 0.353 1.00 44.23 196 GLU A C 1
ATOM 973 O O . GLU A 1 196 ? 2.971 4.517 1.134 1.00 43.45 196 GLU A O 1
ATOM 979 N N . LEU A 1 197 ? 3.676 3.917 -0.961 1.00 42.98 197 LEU A N 1
ATOM 980 C CA . LEU A 1 197 ? 2.386 4.128 -1.647 1.00 41.69 197 LEU A CA 1
ATOM 981 C C . LEU A 1 197 ? 1.225 3.295 -1.077 1.00 41.73 197 LEU A C 1
ATOM 982 O O . LEU A 1 197 ? 0.122 3.816 -0.837 1.00 41.69 197 LEU A O 1
ATOM 987 N N . VAL A 1 198 ? 1.455 1.998 -0.903 1.00 40.71 198 VAL A N 1
ATOM 988 C CA . VAL A 1 198 ? 0.421 1.154 -0.319 1.00 40.50 198 VAL A CA 1
ATOM 989 C C . VAL A 1 198 ? 0.357 1.440 1.186 1.00 41.81 198 VAL A C 1
ATOM 990 O O . VAL A 1 198 ? -0.622 1.063 1.872 1.00 40.97 198 VAL A O 1
ATOM 994 N N . SER A 1 199 ? 1.385 2.107 1.714 1.00 41.23 199 SER A N 1
ATOM 995 C CA . SER A 1 199 ? 1.372 2.426 3.156 1.00 44.41 199 SER A CA 1
ATOM 996 C C . SER A 1 199 ? 0.524 3.671 3.359 1.00 46.77 199 SER A C 1
ATOM 997 O O . SER A 1 199 ? -0.299 3.743 4.268 1.00 47.77 199 SER A O 1
ATOM 1000 N N . LYS A 1 200 ? 0.729 4.655 2.490 1.00 49.42 200 LYS A N 1
ATOM 1001 C CA . LYS A 1 200 ? -0.035 5.894 2.553 1.00 50.35 200 LYS A CA 1
ATOM 1002 C C . LYS A 1 200 ? -1.462 5.696 2.043 1.00 50.17 200 LYS A C 1
ATOM 1003 O O . LYS A 1 200 ? -2.343 6.519 2.294 1.00 50.90 200 LYS A O 1
ATOM 1009 N N . ASP A 1 201 ? -1.705 4.583 1.362 1.00 47.61 201 ASP A N 1
ATOM 1010 C CA . ASP A 1 201 ? -3.025 4.368 0.820 1.00 46.02 201 ASP A CA 1
ATOM 1011 C C . ASP A 1 201 ? -3.460 2.900 0.931 1.00 45.34 201 ASP A C 1
ATOM 1012 O O . ASP A 1 201 ? -3.255 2.077 -0.005 1.00 43.64 201 ASP A O 1
ATOM 1017 N N . PRO A 1 202 ? -4.069 2.559 2.093 1.00 42.50 202 PRO A N 1
ATOM 1018 C CA . PRO A 1 202 ? -4.547 1.206 2.397 1.00 41.05 202 PRO A CA 1
ATOM 1019 C C . PRO A 1 202 ? -5.615 0.688 1.480 1.00 37.19 202 PRO A C 1
ATOM 1020 O O . PRO A 1 202 ? -5.919 -0.484 1.549 1.00 36.89 202 PRO A O 1
ATOM 1024 N N . SER A 1 203 ? -6.188 1.531 0.627 1.00 36.93 203 SER A N 1
ATOM 1025 C CA . SER A 1 203 ? -7.235 1.024 -0.274 1.00 36.17 203 SER A CA 1
ATOM 1026 C C . SER A 1 203 ? -6.686 0.225 -1.477 1.00 35.05 203 SER A C 1
ATOM 1027 O O . SER A 1 203 ? -7.432 -0.514 -2.161 1.00 35.43 203 SER A O 1
ATOM 1030 N N . ILE A 1 204 ? -5.375 0.326 -1.723 1.00 31.51 204 ILE A N 1
ATOM 1031 C CA . ILE A 1 204 ? -4.767 -0.416 -2.815 1.00 30.68 204 ILE A CA 1
ATOM 1032 C C . ILE A 1 204 ? -4.757 -1.906 -2.462 1.00 31.86 204 ILE A C 1
ATOM 1033 O O . ILE A 1 204 ? -4.130 -2.309 -1.475 1.00 31.44 204 ILE A O 1
ATOM 1038 N N . LYS A 1 205 ? -5.417 -2.743 -3.249 1.00 32.76 205 LYS A N 1
ATOM 1039 C CA . LYS A 1 205 ? -5.399 -4.190 -2.972 1.00 33.06 205 LYS A CA 1
ATOM 1040 C C . LYS A 1 205 ? -4.854 -5.015 -4.185 1.00 35.21 205 LYS A C 1
ATOM 1041 O O . LYS A 1 205 ? -4.817 -6.273 -4.095 1.00 33.51 205 LYS A O 1
ATOM 1047 N N . LEU A 1 206 ? -4.428 -4.325 -5.277 1.00 32.09 206 LEU A N 1
ATOM 1048 C CA . LEU A 1 206 ? -3.917 -4.950 -6.505 1.00 32.78 206 LEU A CA 1
ATOM 1049 C C . LEU A 1 206 ? -2.722 -4.239 -7.129 1.00 33.85 206 LEU A C 1
ATOM 1050 O O . LEU A 1 206 ? -2.727 -3.025 -7.278 1.00 35.64 206 LEU A O 1
ATOM 1055 N N . ILE A 1 207 ? -1.687 -5.000 -7.452 1.00 33.01 207 ILE A N 1
ATOM 1056 C CA . ILE A 1 207 ? -0.526 -4.458 -8.141 1.00 35.25 207 ILE A CA 1
ATOM 1057 C C . ILE A 1 207 ? -0.352 -5.358 -9.392 1.00 36.42 207 ILE A C 1
ATOM 1058 O O . ILE A 1 207 ? -0.328 -6.612 -9.308 1.00 35.54 207 ILE A O 1
ATOM 1063 N N . VAL A 1 208 ? -0.326 -4.721 -10.567 1.00 36.70 208 VAL A N 1
ATOM 1064 C CA . VAL A 1 208 ? -0.120 -5.462 -11.801 1.00 37.45 208 VAL A CA 1
ATOM 1065 C C . VAL A 1 208 ? 1.219 -4.994 -12.399 1.00 39.51 208 VAL A C 1
ATOM 1066 O O . VAL A 1 208 ? 1.516 -3.783 -12.472 1.00 38.95 208 VAL A O 1
ATOM 1070 N N . VAL A 1 209 ? 2.051 -5.968 -12.770 1.00 38.81 209 VAL A N 1
ATOM 1071 C CA . VAL A 1 209 ? 3.325 -5.698 -13.416 1.00 38.40 209 VAL A CA 1
ATOM 1072 C C . VAL A 1 209 ? 3.282 -6.527 -14.709 1.00 39.49 209 VAL A C 1
ATOM 1073 O O . VAL A 1 209 ? 3.541 -7.742 -14.727 1.00 36.06 209 VAL A O 1
ATOM 1077 N N . ASP A 1 210 ? 2.906 -5.841 -15.785 1.00 40.03 210 ASP A N 1
ATOM 1078 C CA . ASP A 1 210 ? 2.790 -6.453 -17.106 1.00 42.20 210 ASP A CA 1
ATOM 1079 C C . ASP A 1 210 ? 4.195 -6.669 -17.765 1.00 44.02 210 ASP A C 1
ATOM 1080 O O . ASP A 1 210 ? 5.094 -5.831 -17.634 1.00 43.28 210 ASP A O 1
ATOM 1085 N N . SER A 1 211 ? 4.376 -7.790 -18.470 1.00 44.61 211 SER A N 1
ATOM 1086 C CA . SER A 1 211 ? 5.659 -8.074 -19.127 1.00 46.05 211 SER A CA 1
ATOM 1087 C C . SER A 1 211 ? 6.807 -7.804 -18.156 1.00 46.39 211 SER A C 1
ATOM 1088 O O . SER A 1 211 ? 7.771 -7.111 -18.499 1.00 43.82 211 SER A O 1
ATOM 1091 N N . VAL A 1 212 ? 6.689 -8.352 -16.945 1.00 45.63 212 VAL A N 1
ATOM 1092 C CA . VAL A 1 212 ? 7.696 -8.178 -15.907 1.00 45.52 212 VAL A CA 1
ATOM 1093 C C . VAL A 1 212 ? 9.143 -8.512 -16.332 1.00 45.67 212 VAL A C 1
ATOM 1094 O O . VAL A 1 212 ? 10.074 -7.869 -15.860 1.00 42.90 212 VAL A O 1
ATOM 1098 N N . THR A 1 213 ? 9.324 -9.482 -17.240 1.00 45.82 213 THR A N 1
ATOM 1099 C CA . THR A 1 213 ? 10.664 -9.879 -17.674 1.00 48.01 213 THR A CA 1
ATOM 1100 C C . THR A 1 213 ? 11.260 -9.085 -18.846 1.00 48.68 213 THR A C 1
ATOM 1101 O O . THR A 1 213 ? 12.477 -9.168 -19.132 1.00 47.13 213 THR A O 1
ATOM 1105 N N . SER A 1 214 ? 10.406 -8.302 -19.504 1.00 49.37 214 SER A N 1
ATOM 1106 C CA . SER A 1 214 ? 10.809 -7.537 -20.679 1.00 50.56 214 SER A CA 1
ATOM 1107 C C . SER A 1 214 ? 12.166 -6.838 -20.632 1.00 50.95 214 SER A C 1
ATOM 1108 O O . SER A 1 214 ? 13.049 -7.147 -21.451 1.00 49.57 214 SER A O 1
ATOM 1111 N N . HIS A 1 215 ? 12.314 -5.887 -19.703 1.00 50.62 215 HIS A N 1
ATOM 1112 C CA . HIS A 1 215 ? 13.555 -5.121 -19.563 1.00 52.54 215 HIS A CA 1
ATOM 1113 C C . HIS A 1 215 ? 14.754 -5.925 -19.098 1.00 53.36 215 HIS A C 1
ATOM 1114 O O . HIS A 1 215 ? 15.885 -5.543 -19.369 1.00 54.19 215 HIS A O 1
ATOM 1121 N N . PHE A 1 216 ? 14.512 -7.027 -18.399 1.00 55.61 216 PHE A N 1
ATOM 1122 C CA . PHE A 1 216 ? 15.605 -7.869 -17.925 1.00 57.85 216 PHE A CA 1
ATOM 1123 C C . PHE A 1 216 ? 16.170 -8.633 -19.124 1.00 59.68 216 PHE A C 1
ATOM 1124 O O . PHE A 1 216 ? 17.391 -8.836 -19.238 1.00 60.14 216 PHE A O 1
ATOM 1132 N N . ARG A 1 217 ? 15.275 -9.069 -20.010 1.00 61.07 217 ARG A N 1
ATOM 1133 C CA . ARG A 1 217 ? 15.681 -9.799 -21.209 1.00 62.59 217 ARG A CA 1
ATOM 1134 C C . ARG A 1 217 ? 16.444 -8.884 -22.178 1.00 63.07 217 ARG A C 1
ATOM 1135 O O . ARG A 1 217 ? 17.406 -9.304 -22.816 1.00 63.22 217 ARG A O 1
ATOM 1143 N N . ALA A 1 218 ? 16.012 -7.635 -22.277 1.00 63.57 218 ALA A N 1
ATOM 1144 C CA . ALA A 1 218 ? 16.644 -6.672 -23.167 1.00 65.15 218 ALA A CA 1
ATOM 1145 C C . ALA A 1 218 ? 17.979 -6.169 -22.628 1.00 66.19 218 ALA A C 1
ATOM 1146 O O . ALA A 1 218 ? 18.871 -5.792 -23.401 1.00 66.21 218 ALA A O 1
ATOM 1148 N N . GLU A 1 219 ? 18.111 -6.164 -21.303 1.00 66.96 219 GLU A N 1
ATOM 1149 C CA . GLU A 1 219 ? 19.327 -5.675 -20.662 1.00 68.96 219 GLU A CA 1
ATOM 1150 C C . GLU A 1 219 ? 20.386 -6.743 -20.337 1.00 68.94 219 GLU A C 1
ATOM 1151 O O . GLU A 1 219 ? 21.545 -6.419 -20.083 1.00 69.18 219 GLU A O 1
ATOM 1157 N N . TYR A 1 220 ? 19.988 -8.007 -20.336 1.00 69.22 220 TYR A N 1
ATOM 1158 C CA . TYR A 1 220 ? 20.925 -9.096 -20.089 1.00 70.10 220 TYR A CA 1
ATOM 1159 C C . TYR A 1 220 ? 20.516 -10.162 -21.113 1.00 70.87 220 TYR A C 1
ATOM 1160 O O . TYR A 1 220 ? 19.935 -11.193 -20.764 1.00 70.65 220 TYR A O 1
ATOM 1169 N N . PRO A 1 221 ? 20.807 -9.913 -22.403 1.00 71.50 221 PRO A N 1
ATOM 1170 C CA . PRO A 1 221 ? 20.467 -10.828 -23.496 1.00 72.41 221 PRO A CA 1
ATOM 1171 C C . PRO A 1 221 ? 21.330 -12.071 -23.651 1.00 73.32 221 PRO A C 1
ATOM 1172 O O . PRO A 1 221 ? 22.467 -12.126 -23.180 1.00 73.35 221 PRO A O 1
ATOM 1176 N N . GLY A 1 222 ? 20.761 -13.072 -24.313 1.00 74.68 222 GLY A N 1
ATOM 1177 C CA . GLY A 1 222 ? 21.478 -14.310 -24.575 1.00 76.17 222 GLY A CA 1
ATOM 1178 C C . GLY A 1 222 ? 21.670 -15.259 -23.411 1.00 77.14 222 GLY A C 1
ATOM 1179 O O . GLY A 1 222 ? 21.660 -14.851 -22.238 1.00 77.09 222 GLY A O 1
ATOM 1180 N N . ARG A 1 223 ? 21.860 -16.536 -23.743 1.00 77.91 223 ARG A N 1
ATOM 1181 C CA . ARG A 1 223 ? 22.062 -17.568 -22.737 1.00 78.65 223 ARG A CA 1
ATOM 1182 C C . ARG A 1 223 ? 23.375 -17.337 -21.994 1.00 79.56 223 ARG A C 1
ATOM 1183 O O . ARG A 1 223 ? 23.637 -17.986 -20.984 1.00 79.47 223 ARG A O 1
ATOM 1191 N N . GLU A 1 224 ? 24.197 -16.413 -22.498 1.00 80.85 224 GLU A N 1
ATOM 1192 C CA . GLU A 1 224 ? 25.479 -16.079 -21.861 1.00 81.79 224 GLU A CA 1
ATOM 1193 C C . GLU A 1 224 ? 25.172 -15.345 -20.569 1.00 82.04 224 GLU A C 1
ATOM 1194 O O . GLU A 1 224 ? 25.806 -15.578 -19.548 1.00 81.37 224 GLU A O 1
ATOM 1200 N N . ASN A 1 225 ? 24.194 -14.444 -20.646 1.00 82.77 225 ASN A N 1
ATOM 1201 C CA . ASN A 1 225 ? 23.757 -13.651 -19.504 1.00 83.80 225 ASN A CA 1
ATOM 1202 C C . ASN A 1 225 ? 22.527 -14.264 -18.826 1.00 84.32 225 ASN A C 1
ATOM 1203 O O . ASN A 1 225 ? 21.916 -13.636 -17.958 1.00 84.95 225 ASN A O 1
ATOM 1208 N N . LEU A 1 226 ? 22.154 -15.476 -19.228 1.00 84.83 226 LEU A N 1
ATOM 1209 C CA . LEU A 1 226 ? 20.987 -16.138 -18.653 1.00 84.92 226 LEU A CA 1
ATOM 1210 C C . LEU A 1 226 ? 21.032 -16.150 -17.120 1.00 85.15 226 LEU A C 1
ATOM 1211 O O . LEU A 1 226 ? 20.125 -15.628 -16.454 1.00 84.13 226 LEU A O 1
ATOM 1216 N N . ALA A 1 227 ? 22.102 -16.713 -16.565 1.00 85.63 227 ALA A N 1
ATOM 1217 C CA . ALA A 1 227 ? 22.250 -16.813 -15.111 1.00 86.00 227 ALA A CA 1
ATOM 1218 C C . ALA A 1 227 ? 22.141 -15.478 -14.382 1.00 85.92 227 ALA A C 1
ATOM 1219 O O . ALA A 1 227 ? 21.464 -15.388 -13.355 1.00 86.11 227 ALA A O 1
ATOM 1221 N N . VAL A 1 228 ? 22.805 -14.448 -14.896 1.00 85.12 228 VAL A N 1
ATOM 1222 C CA . VAL A 1 228 ? 22.757 -13.134 -14.256 1.00 85.22 228 VAL A CA 1
ATOM 1223 C C . VAL A 1 228 ? 21.329 -12.573 -14.312 1.00 85.18 228 VAL A C 1
ATOM 1224 O O . VAL A 1 228 ? 20.839 -11.970 -13.346 1.00 84.32 228 VAL A O 1
ATOM 1228 N N . ARG A 1 229 ? 20.678 -12.773 -15.455 1.00 85.24 229 ARG A N 1
ATOM 1229 C CA . ARG A 1 229 ? 19.302 -12.326 -15.665 1.00 85.73 229 ARG A CA 1
ATOM 1230 C C . ARG A 1 229 ? 18.368 -12.971 -14.629 1.00 84.92 229 ARG A C 1
ATOM 1231 O O . ARG A 1 229 ? 17.548 -12.296 -13.991 1.00 84.83 229 ARG A O 1
ATOM 1239 N N . GLN A 1 230 ? 18.510 -14.284 -14.479 1.00 84.10 230 GLN A N 1
ATOM 1240 C CA . GLN A 1 230 ? 17.718 -15.076 -13.542 1.00 82.70 230 GLN A CA 1
ATOM 1241 C C . GLN A 1 230 ? 17.888 -14.522 -12.140 1.00 81.68 230 GLN A C 1
ATOM 1242 O O . GLN A 1 230 ? 16.948 -14.475 -11.349 1.00 81.45 230 GLN A O 1
ATOM 1248 N N . GLN A 1 231 ? 19.120 -14.121 -11.848 1.00 80.13 231 GLN A N 1
ATOM 1249 C CA . GLN A 1 231 ? 19.487 -13.602 -10.545 1.00 78.51 231 GLN A CA 1
ATOM 1250 C C . GLN A 1 231 ? 18.735 -12.333 -10.174 1.00 76.36 231 GLN A C 1
ATOM 1251 O O . GLN A 1 231 ? 18.066 -12.300 -9.143 1.00 76.42 231 GLN A O 1
ATOM 1257 N N . LYS A 1 232 ? 18.834 -11.295 -11.004 1.00 73.88 232 LYS A N 1
ATOM 1258 C CA . LYS A 1 232 ? 18.140 -10.036 -10.723 1.00 71.52 232 LYS A CA 1
ATOM 1259 C C . LYS A 1 232 ? 16.617 -10.177 -10.659 1.00 68.94 232 LYS A C 1
ATOM 1260 O O . LYS A 1 232 ? 15.972 -9.710 -9.715 1.00 67.42 232 LYS A O 1
ATOM 1266 N N . LEU A 1 233 ? 16.060 -10.824 -11.678 1.00 66.32 233 LEU A N 1
ATOM 1267 C CA . LEU A 1 233 ? 14.624 -11.065 -11.791 1.00 63.39 233 LEU A CA 1
ATOM 1268 C C . LEU A 1 233 ? 14.050 -11.745 -10.546 1.00 62.32 233 LEU A C 1
ATOM 1269 O O . LEU A 1 233 ? 12.982 -11.372 -10.057 1.00 61.41 233 LEU A O 1
ATOM 1274 N N . ASN A 1 234 ? 14.770 -12.756 -10.064 1.00 60.54 234 ASN A N 1
ATOM 1275 C CA . ASN A 1 234 ? 14.365 -13.532 -8.905 1.00 59.37 234 ASN A CA 1
ATOM 1276 C C . ASN A 1 234 ? 14.308 -12.611 -7.709 1.00 57.46 234 ASN A C 1
ATOM 1277 O O . ASN A 1 234 ? 13.389 -12.686 -6.889 1.00 56.92 234 ASN A O 1
ATOM 1282 N N . LYS A 1 235 ? 15.288 -11.726 -7.628 1.00 55.15 235 LYS A N 1
ATOM 1283 C CA . LYS A 1 235 ? 15.352 -10.766 -6.531 1.00 53.57 235 LYS A CA 1
ATOM 1284 C C . LYS A 1 235 ? 14.134 -9.848 -6.568 1.00 51.69 235 LYS A C 1
ATOM 1285 O O . LYS A 1 235 ? 13.465 -9.651 -5.554 1.00 50.41 235 LYS A O 1
ATOM 1291 N N . HIS A 1 236 ? 13.893 -9.280 -7.748 1.00 49.52 236 HIS A N 1
ATOM 1292 C CA . HIS A 1 236 ? 12.794 -8.361 -8.001 1.00 47.93 236 HIS A CA 1
ATOM 1293 C C . HIS A 1 236 ? 11.475 -9.045 -7.649 1.00 46.79 236 HIS A C 1
ATOM 1294 O O . HIS A 1 236 ? 10.676 -8.520 -6.889 1.00 43.41 236 HIS A O 1
ATOM 1301 N N . LEU A 1 237 ? 11.269 -10.235 -8.196 1.00 47.04 237 LEU A N 1
ATOM 1302 C CA . LEU A 1 237 ? 10.052 -10.967 -7.946 1.00 47.90 237 LEU A CA 1
ATOM 1303 C C . LEU A 1 237 ? 9.887 -11.311 -6.484 1.00 48.42 237 LEU A C 1
ATOM 1304 O O . LEU A 1 237 ? 8.773 -11.528 -6.028 1.00 49.61 237 LEU A O 1
ATOM 1309 N N . HIS A 1 238 ? 10.988 -11.355 -5.742 1.00 48.68 238 HIS A N 1
ATOM 1310 C CA . HIS A 1 238 ? 10.923 -11.670 -4.320 1.00 49.13 238 HIS A CA 1
ATOM 1311 C C . HIS A 1 238 ? 10.341 -10.456 -3.593 1.00 49.43 238 HIS A C 1
ATOM 1312 O O . HIS A 1 238 ? 9.481 -10.562 -2.712 1.00 49.19 238 HIS A O 1
ATOM 1319 N N . GLN A 1 239 ? 10.822 -9.287 -3.977 1.00 50.15 239 GLN A N 1
ATOM 1320 C CA . GLN A 1 239 ? 10.318 -8.062 -3.397 1.00 51.05 239 GLN A CA 1
ATOM 1321 C C . GLN A 1 239 ? 8.789 -8.021 -3.605 1.00 50.01 239 GLN A C 1
ATOM 1322 O O . GLN A 1 239 ? 8.032 -7.623 -2.702 1.00 48.69 239 GLN A O 1
ATOM 1328 N N . LEU A 1 240 ? 8.339 -8.425 -4.795 1.00 47.87 240 LEU A N 1
ATOM 1329 C CA . LEU A 1 240 ? 6.904 -8.423 -5.094 1.00 47.32 240 LEU A CA 1
ATOM 1330 C C . LEU A 1 240 ? 6.140 -9.338 -4.141 1.00 47.33 240 LEU A C 1
ATOM 1331 O O . LEU A 1 240 ? 5.101 -8.950 -3.617 1.00 46.44 240 LEU A O 1
ATOM 1336 N N . THR A 1 241 ? 6.675 -10.540 -3.906 1.00 47.40 241 THR A N 1
ATOM 1337 C CA . THR A 1 241 ? 6.056 -11.503 -2.999 1.00 47.84 241 THR A CA 1
ATOM 1338 C C . THR A 1 241 ? 6.007 -10.931 -1.587 1.00 47.39 241 THR A C 1
ATOM 1339 O O . THR A 1 241 ? 4.972 -11.002 -0.901 1.00 46.39 241 THR A O 1
ATOM 1343 N N . ARG A 1 242 ? 7.131 -10.363 -1.150 1.00 46.55 242 ARG A N 1
ATOM 1344 C CA . ARG A 1 242 ? 7.170 -9.791 0.192 1.00 45.78 242 ARG A CA 1
ATOM 1345 C C . ARG A 1 242 ? 6.078 -8.748 0.300 1.00 45.00 242 ARG A C 1
ATOM 1346 O O . ARG A 1 242 ? 5.359 -8.701 1.285 1.00 45.30 242 ARG A O 1
ATOM 1354 N N . LEU A 1 243 ? 5.934 -7.931 -0.729 1.00 44.00 243 LEU A N 1
ATOM 1355 C CA . LEU A 1 243 ? 4.893 -6.906 -0.714 1.00 42.92 243 LEU A CA 1
ATOM 1356 C C . LEU A 1 243 ? 3.505 -7.546 -0.562 1.00 41.09 243 LEU A C 1
ATOM 1357 O O . LEU A 1 243 ? 2.756 -7.172 0.326 1.00 42.15 243 LEU A O 1
ATOM 1362 N N . ALA A 1 244 ? 3.178 -8.508 -1.433 1.00 39.47 244 ALA A N 1
ATOM 1363 C CA . ALA A 1 244 ? 1.883 -9.160 -1.390 1.00 38.14 244 ALA A CA 1
ATOM 1364 C C . ALA A 1 244 ? 1.593 -9.762 0.007 1.00 37.97 244 ALA A C 1
ATOM 1365 O O . ALA A 1 244 ? 0.543 -9.513 0.607 1.00 37.45 244 ALA A O 1
ATOM 1367 N N . GLU A 1 245 ? 2.536 -10.508 0.562 1.00 39.93 245 GLU A N 1
ATOM 1368 C CA . GLU A 1 245 ? 2.306 -11.119 1.890 1.00 39.80 245 GLU A CA 1
ATOM 1369 C C . GLU A 1 245 ? 2.248 -10.203 3.129 1.00 39.45 245 GLU A C 1
ATOM 1370 O O . GLU A 1 245 ? 1.431 -10.450 4.032 1.00 40.58 245 GLU A O 1
ATOM 1376 N N . VAL A 1 246 ? 3.118 -9.196 3.232 1.00 36.69 246 VAL A N 1
ATOM 1377 C CA . VAL A 1 246 ? 3.094 -8.303 4.428 1.00 33.81 246 VAL A CA 1
ATOM 1378 C C . VAL A 1 246 ? 1.940 -7.284 4.417 1.00 32.72 246 VAL A C 1
ATOM 1379 O O . VAL A 1 246 ? 1.476 -6.842 5.493 1.00 30.09 246 VAL A O 1
ATOM 1383 N N . TYR A 1 247 ? 1.561 -6.838 3.214 1.00 32.49 247 TYR A N 1
ATOM 1384 C CA . TYR A 1 247 ? 0.473 -5.844 3.063 1.00 31.54 247 TYR A CA 1
ATOM 1385 C C . TYR A 1 247 ? -0.854 -6.416 2.583 1.00 33.39 247 TYR A C 1
ATOM 1386 O O . TYR A 1 247 ? -1.793 -5.659 2.300 1.00 34.51 247 TYR A O 1
ATOM 1395 N N . ASP A 1 248 ? -0.928 -7.729 2.419 1.00 34.85 248 ASP A N 1
ATOM 1396 C CA . ASP A 1 248 ? -2.185 -8.361 1.959 1.00 36.64 248 ASP A CA 1
ATOM 1397 C C . ASP A 1 248 ? -2.676 -7.803 0.618 1.00 37.07 248 ASP A C 1
ATOM 1398 O O . ASP A 1 248 ? -3.847 -7.339 0.450 1.00 37.87 248 ASP A O 1
ATOM 1403 N N . ILE A 1 249 ? -1.796 -7.865 -0.376 1.00 36.83 249 ILE A N 1
ATOM 1404 C CA . ILE A 1 249 ? -2.183 -7.364 -1.698 1.00 35.61 249 ILE A CA 1
ATOM 1405 C C . ILE A 1 249 ? -2.033 -8.461 -2.738 1.00 36.49 249 ILE A C 1
ATOM 1406 O O . ILE A 1 249 ? -1.183 -9.379 -2.598 1.00 37.31 249 ILE A O 1
ATOM 1411 N N . ALA A 1 250 ? -2.855 -8.375 -3.779 1.00 35.68 250 ALA A N 1
ATOM 1412 C CA . ALA A 1 250 ? -2.772 -9.345 -4.869 1.00 36.06 250 ALA A CA 1
ATOM 1413 C C . ALA A 1 250 ? -1.788 -8.804 -5.871 1.00 35.16 250 ALA A C 1
ATOM 1414 O O . ALA A 1 250 ? -1.922 -7.669 -6.295 1.00 37.18 250 ALA A O 1
ATOM 1416 N N . VAL A 1 251 ? -0.787 -9.591 -6.229 1.00 33.57 251 VAL A N 1
ATOM 1417 C CA . VAL A 1 251 ? 0.142 -9.126 -7.248 1.00 33.34 251 VAL A CA 1
ATOM 1418 C C . VAL A 1 251 ? 0.048 -10.001 -8.498 1.00 33.53 251 VAL A C 1
ATOM 1419 O O . VAL A 1 251 ? 0.131 -11.216 -8.416 1.00 33.14 251 VAL A O 1
ATOM 1423 N N . ILE A 1 252 ? -0.160 -9.383 -9.662 1.00 33.59 252 ILE A N 1
ATOM 1424 C CA . ILE A 1 252 ? -0.186 -10.173 -10.885 1.00 32.98 252 ILE A CA 1
ATOM 1425 C C . ILE A 1 252 ? 0.955 -9.697 -11.748 1.00 35.26 252 ILE A C 1
ATOM 1426 O O . ILE A 1 252 ? 1.165 -8.470 -11.909 1.00 34.41 252 ILE A O 1
ATOM 1431 N N . ILE A 1 253 ? 1.695 -10.657 -12.299 1.00 36.25 253 ILE A N 1
ATOM 1432 C CA . ILE A 1 253 ? 2.770 -10.331 -13.250 1.00 35.44 253 ILE A CA 1
ATOM 1433 C C . ILE A 1 253 ? 2.402 -11.072 -14.564 1.00 36.22 253 ILE A C 1
ATOM 1434 O O . ILE A 1 253 ? 1.683 -12.065 -14.560 1.00 35.48 253 ILE A O 1
ATOM 1439 N N . THR A 1 254 ? 2.844 -10.581 -15.703 1.00 37.09 254 THR A N 1
ATOM 1440 C CA . THR A 1 254 ? 2.549 -11.319 -16.913 1.00 36.98 254 THR A CA 1
ATOM 1441 C C . THR A 1 254 ? 3.884 -11.468 -17.622 1.00 39.67 254 THR A C 1
ATOM 1442 O O . THR A 1 254 ? 4.835 -10.714 -17.358 1.00 37.53 254 THR A O 1
ATOM 1446 N N . ASN A 1 255 ? 3.958 -12.442 -18.523 1.00 40.55 255 ASN A N 1
ATOM 1447 C CA . ASN A 1 255 ? 5.192 -12.682 -19.235 1.00 44.40 255 ASN A CA 1
ATOM 1448 C C . ASN A 1 255 ? 4.812 -13.064 -20.658 1.00 45.97 255 ASN A C 1
ATOM 1449 O O . ASN A 1 255 ? 3.884 -13.857 -20.852 1.00 45.35 255 ASN A O 1
ATOM 1454 N N . GLN A 1 256 ? 5.499 -12.486 -21.639 1.00 47.72 256 GLN A N 1
ATOM 1455 C CA . GLN A 1 256 ? 5.222 -12.856 -23.013 1.00 50.90 256 GLN A CA 1
ATOM 1456 C C . GLN A 1 256 ? 6.191 -13.971 -23.391 1.00 52.23 256 GLN A C 1
ATOM 1457 O O . GLN A 1 256 ? 7.408 -13.758 -23.504 1.00 52.16 256 GLN A O 1
ATOM 1463 N N . VAL A 1 257 ? 5.619 -15.160 -23.583 1.00 54.25 257 VAL A N 1
ATOM 1464 C CA . VAL A 1 257 ? 6.373 -16.375 -23.868 1.00 55.78 257 VAL A CA 1
ATOM 1465 C C . VAL A 1 257 ? 5.686 -17.306 -24.864 1.00 56.27 257 VAL A C 1
ATOM 1466 O O . VAL A 1 257 ? 4.957 -18.201 -24.377 1.00 57.08 257 VAL A O 1
ATOM 1470 N N . GLY A 1 282 ? 3.658 -17.763 -6.758 1.00 57.73 282 GLY A N 1
ATOM 1471 C CA . GLY A 1 282 ? 3.109 -19.066 -6.289 1.00 56.31 282 GLY A CA 1
ATOM 1472 C C . GLY A 1 282 ? 2.274 -19.804 -7.327 1.00 55.85 282 GLY A C 1
ATOM 1473 O O . GLY A 1 282 ? 2.337 -21.029 -7.398 1.00 56.90 282 GLY A O 1
ATOM 1474 N N . ILE A 1 283 ? 1.508 -19.062 -8.125 1.00 54.90 283 ILE A N 1
ATOM 1475 C CA . ILE A 1 283 ? 0.636 -19.630 -9.154 1.00 54.42 283 ILE A CA 1
ATOM 1476 C C . ILE A 1 283 ? 1.048 -19.218 -10.569 1.00 54.48 283 ILE A C 1
ATOM 1477 O O . ILE A 1 283 ? 1.275 -18.036 -10.841 1.00 53.24 283 ILE A O 1
ATOM 1482 N N . ARG A 1 284 ? 1.139 -20.188 -11.473 1.00 53.57 284 ARG A N 1
ATOM 1483 C CA . ARG A 1 284 ? 1.502 -19.883 -12.851 1.00 54.92 284 ARG A CA 1
ATOM 1484 C C . ARG A 1 284 ? 0.415 -20.375 -13.796 1.00 54.25 284 ARG A C 1
ATOM 1485 O O . ARG A 1 284 ? 0.028 -21.546 -13.745 1.00 54.05 284 ARG A O 1
ATOM 1493 N N . ILE A 1 285 ? -0.075 -19.477 -14.650 1.00 52.56 285 ILE A N 1
ATOM 1494 C CA . ILE A 1 285 ? -1.141 -19.815 -15.591 1.00 51.64 285 ILE A CA 1
ATOM 1495 C C . ILE A 1 285 ? -0.780 -19.550 -17.046 1.00 50.46 285 ILE A C 1
ATOM 1496 O O . ILE A 1 285 ? -0.442 -18.429 -17.402 1.00 49.63 285 ILE A O 1
ATOM 1501 N N . GLN A 1 286 ? -0.807 -20.594 -17.879 1.00 49.95 286 GLN A N 1
ATOM 1502 C CA . GLN A 1 286 ? -0.485 -20.390 -19.296 1.00 48.80 286 GLN A CA 1
ATOM 1503 C C . GLN A 1 286 ? -1.777 -20.047 -19.994 1.00 47.60 286 GLN A C 1
ATOM 1504 O O . GLN A 1 286 ? -2.853 -20.575 -19.651 1.00 46.44 286 GLN A O 1
ATOM 1510 N N . LEU A 1 287 ? -1.646 -19.155 -20.974 1.00 46.46 287 LEU A N 1
ATOM 1511 C CA . LEU A 1 287 ? -2.754 -18.679 -21.780 1.00 45.39 287 LEU A CA 1
ATOM 1512 C C . LEU A 1 287 ? -2.423 -18.978 -23.224 1.00 46.57 287 LEU A C 1
ATOM 1513 O O . LEU A 1 287 ? -1.335 -18.640 -23.686 1.00 45.74 287 LEU A O 1
ATOM 1518 N N . LYS A 1 288 ? -3.351 -19.630 -23.922 1.00 47.66 288 LYS A N 1
ATOM 1519 C CA . LYS A 1 288 ? -3.155 -19.971 -25.326 1.00 50.45 288 LYS A CA 1
ATOM 1520 C C . LYS A 1 288 ? -4.347 -19.602 -26.189 1.00 51.30 288 LYS A C 1
ATOM 1521 O O . LYS A 1 288 ? -5.502 -19.715 -25.782 1.00 51.35 288 LYS A O 1
ATOM 1527 N N . LYS A 1 289 ? -4.053 -19.135 -27.389 1.00 53.04 289 LYS A N 1
ATOM 1528 C CA . LYS A 1 289 ? -5.102 -18.739 -28.292 1.00 54.61 289 LYS A CA 1
ATOM 1529 C C . LYS A 1 289 ? -5.909 -19.929 -28.769 1.00 55.01 289 LYS A C 1
ATOM 1530 O O . LYS A 1 289 ? -5.362 -20.981 -29.107 1.00 54.25 289 LYS A O 1
ATOM 1536 N N . SER A 1 290 ? -7.224 -19.765 -28.746 1.00 56.43 290 SER A N 1
ATOM 1537 C CA . SER A 1 290 ? -8.121 -20.798 -29.221 1.00 57.09 290 SER A CA 1
ATOM 1538 C C . SER A 1 290 ? -8.811 -20.150 -30.406 1.00 58.03 290 SER A C 1
ATOM 1539 O O . SER A 1 290 ? -8.372 -19.083 -30.868 1.00 56.63 290 SER A O 1
ATOM 1542 N N . ARG A 1 291 ? -9.890 -20.782 -30.876 1.00 58.06 291 ARG A N 1
ATOM 1543 C CA . ARG A 1 291 ? -10.651 -20.308 -32.030 1.00 58.53 291 ARG A CA 1
ATOM 1544 C C . ARG A 1 291 ? -11.343 -18.969 -31.811 1.00 57.92 291 ARG A C 1
ATOM 1545 O O . ARG A 1 291 ? -12.136 -18.796 -30.870 1.00 57.88 291 ARG A O 1
ATOM 1553 N N . GLY A 1 292 ? -11.027 -18.022 -32.694 1.00 57.05 292 GLY A N 1
ATOM 1554 C CA . GLY A 1 292 ? -11.613 -16.697 -32.616 1.00 55.58 292 GLY A CA 1
ATOM 1555 C C . GLY A 1 292 ? -11.188 -15.932 -31.379 1.00 54.99 292 GLY A C 1
ATOM 1556 O O . GLY A 1 292 ? -9.995 -15.770 -31.115 1.00 54.68 292 GLY A O 1
ATOM 1557 N N . ASN A 1 293 ? -12.162 -15.457 -30.617 1.00 53.88 293 ASN A N 1
ATOM 1558 C CA . ASN A 1 293 ? -11.853 -14.710 -29.410 1.00 53.62 293 ASN A CA 1
ATOM 1559 C C . ASN A 1 293 ? -11.759 -15.634 -28.208 1.00 52.86 293 ASN A C 1
ATOM 1560 O O . ASN A 1 293 ? -11.711 -15.172 -27.072 1.00 52.04 293 ASN A O 1
ATOM 1565 N N . ARG A 1 294 ? -11.766 -16.933 -28.458 1.00 53.34 294 ARG A N 1
ATOM 1566 C CA . ARG A 1 294 ? -11.683 -17.887 -27.368 1.00 53.91 294 ARG A CA 1
ATOM 1567 C C . ARG A 1 294 ? -10.230 -18.078 -27.022 1.00 53.20 294 ARG A C 1
ATOM 1568 O O . ARG A 1 294 ? -9.366 -18.024 -27.907 1.00 54.03 294 ARG A O 1
ATOM 1576 N N . ARG A 1 295 ? -9.960 -18.275 -25.733 1.00 51.41 295 ARG A N 1
ATOM 1577 C CA . ARG A 1 295 ? -8.591 -18.485 -25.252 1.00 49.92 295 ARG A CA 1
ATOM 1578 C C . ARG A 1 295 ? -8.667 -19.570 -24.164 1.00 48.86 295 ARG A C 1
ATOM 1579 O O . ARG A 1 295 ? -9.698 -19.710 -23.502 1.00 46.58 295 ARG A O 1
ATOM 1587 N N . ILE A 1 296 ? -7.589 -20.329 -23.993 1.00 48.07 296 ILE A N 1
ATOM 1588 C CA . ILE A 1 296 ? -7.555 -21.391 -22.985 1.00 49.71 296 ILE A CA 1
ATOM 1589 C C . ILE A 1 296 ? -6.582 -21.067 -21.844 1.00 50.58 296 ILE A C 1
ATOM 1590 O O . ILE A 1 296 ? -5.478 -20.591 -22.082 1.00 49.83 296 ILE A O 1
ATOM 1595 N N . ALA A 1 297 ? -6.997 -21.329 -20.607 1.00 51.91 297 ALA A N 1
ATOM 1596 C CA . ALA A 1 297 ? -6.141 -21.072 -19.450 1.00 54.15 297 ALA A CA 1
ATOM 1597 C C . ALA A 1 297 ? -5.877 -22.378 -18.710 1.00 54.32 297 ALA A C 1
ATOM 1598 O O . ALA A 1 297 ? -6.814 -23.112 -18.421 1.00 54.88 297 ALA A O 1
ATOM 1600 N N . ARG A 1 298 ? -4.612 -22.666 -18.408 1.00 55.13 298 ARG A N 1
ATOM 1601 C CA . ARG A 1 298 ? -4.279 -23.896 -17.693 1.00 56.47 298 ARG A CA 1
ATOM 1602 C C . ARG A 1 298 ? -3.278 -23.729 -16.554 1.00 56.07 298 ARG A C 1
ATOM 1603 O O . ARG A 1 298 ? -2.210 -23.129 -16.741 1.00 54.17 298 ARG A O 1
ATOM 1611 N N . VAL A 1 299 ? -3.636 -24.272 -15.387 1.00 55.11 299 VAL A N 1
ATOM 1612 C CA . VAL A 1 299 ? -2.787 -24.233 -14.192 1.00 56.02 299 VAL A CA 1
ATOM 1613 C C . VAL A 1 299 ? -1.508 -25.039 -14.438 1.00 57.09 299 VAL A C 1
ATOM 1614 O O . VAL A 1 299 ? -1.563 -26.264 -14.556 1.00 56.64 299 VAL A O 1
ATOM 1618 N N . VAL A 1 300 ? -0.366 -24.359 -14.506 1.00 58.84 300 VAL A N 1
ATOM 1619 C CA . VAL A 1 300 ? 0.918 -25.030 -14.735 1.00 61.79 300 VAL A CA 1
ATOM 1620 C C . VAL A 1 300 ? 1.733 -25.182 -13.446 1.00 64.13 300 VAL A C 1
ATOM 1621 O O . VAL A 1 300 ? 2.677 -25.980 -13.373 1.00 65.02 300 VAL A O 1
ATOM 1625 N N . ASP A 1 301 ? 1.356 -24.418 -12.431 1.00 66.17 301 ASP A N 1
ATOM 1626 C CA . ASP A 1 301 ? 2.040 -24.430 -11.148 1.00 68.93 301 ASP A CA 1
ATOM 1627 C C . ASP A 1 301 ? 1.131 -23.763 -10.115 1.00 69.83 301 ASP A C 1
ATOM 1628 O O . ASP A 1 301 ? 0.808 -22.585 -10.231 1.00 69.99 301 ASP A O 1
ATOM 1633 N N . ALA A 1 302 ? 0.709 -24.531 -9.118 1.00 71.14 302 ALA A N 1
ATOM 1634 C CA . ALA A 1 302 ? -0.178 -24.048 -8.054 1.00 72.64 302 ALA A CA 1
ATOM 1635 C C . ALA A 1 302 ? -0.539 -25.258 -7.190 1.00 73.53 302 ALA A C 1
ATOM 1636 O O . ALA A 1 302 ? -1.457 -26.028 -7.531 1.00 74.44 302 ALA A O 1
ATOM 1638 N N . PRO A 1 303 ? 0.162 -25.422 -6.046 1.00 73.28 303 PRO A N 1
ATOM 1639 C CA . PRO A 1 303 ? 0.020 -26.506 -5.057 1.00 72.93 303 PRO A CA 1
ATOM 1640 C C . PRO A 1 303 ? -1.361 -26.691 -4.454 1.00 71.77 303 PRO A C 1
ATOM 1641 O O . PRO A 1 303 ? -1.704 -27.777 -3.997 1.00 73.20 303 PRO A O 1
ATOM 1645 N N . HIS A 1 304 ? -2.149 -25.632 -4.446 1.00 69.89 304 HIS A N 1
ATOM 1646 C CA . HIS A 1 304 ? -3.481 -25.708 -3.887 1.00 67.91 304 HIS A CA 1
ATOM 1647 C C . HIS A 1 304 ? -4.531 -25.780 -5.003 1.00 66.01 304 HIS A C 1
ATOM 1648 O O . HIS A 1 304 ? -5.657 -26.230 -4.786 1.00 66.34 304 HIS A O 1
ATOM 1655 N N . LEU A 1 305 ? -4.169 -25.342 -6.201 1.00 62.92 305 LEU A N 1
ATOM 1656 C CA . LEU A 1 305 ? -5.119 -25.379 -7.297 1.00 60.61 305 LEU A CA 1
ATOM 1657 C C . LEU A 1 305 ? -5.060 -26.679 -8.093 1.00 59.51 305 LEU A C 1
ATOM 1658 O O . LEU A 1 305 ? -3.974 -27.154 -8.445 1.00 58.92 305 LEU A O 1
ATOM 1663 N N . PRO A 1 306 ? -6.234 -27.269 -8.391 1.00 58.92 306 PRO A N 1
ATOM 1664 C CA . PRO A 1 306 ? -6.307 -28.518 -9.164 1.00 58.73 306 PRO A CA 1
ATOM 1665 C C . PRO A 1 306 ? -5.750 -28.277 -10.578 1.00 59.00 306 PRO A C 1
ATOM 1666 O O . PRO A 1 306 ? -6.136 -27.307 -11.244 1.00 58.35 306 PRO A O 1
ATOM 1670 N N . GLU A 1 307 ? -4.835 -29.130 -11.033 1.00 58.97 307 GLU A N 1
ATOM 1671 C CA . GLU A 1 307 ? -4.289 -28.958 -12.381 1.00 59.12 307 GLU A CA 1
ATOM 1672 C C . GLU A 1 307 ? -5.377 -29.199 -13.436 1.00 58.23 307 GLU A C 1
ATOM 1673 O O . GLU A 1 307 ? -6.334 -29.937 -13.196 1.00 58.79 307 GLU A O 1
ATOM 1679 N N . GLY A 1 308 ? -5.247 -28.533 -14.582 1.00 56.82 308 GLY A N 1
ATOM 1680 C CA . GLY A 1 308 ? -6.231 -28.649 -15.646 1.00 55.25 308 GLY A CA 1
ATOM 1681 C C . GLY A 1 308 ? -6.432 -27.304 -16.339 1.00 55.36 308 GLY A C 1
ATOM 1682 O O . GLY A 1 308 ? -5.855 -26.284 -15.945 1.00 54.58 308 GLY A O 1
ATOM 1683 N N . GLU A 1 309 ? -7.263 -27.276 -17.371 1.00 55.14 309 GLU A N 1
ATOM 1684 C CA . GLU A 1 309 ? -7.474 -26.034 -18.091 1.00 54.52 309 GLU A CA 1
ATOM 1685 C C . GLU A 1 309 ? -8.928 -25.650 -18.248 1.00 53.00 309 GLU A C 1
ATOM 1686 O O . GLU A 1 309 ? -9.823 -26.431 -17.940 1.00 52.59 309 GLU A O 1
ATOM 1692 N N . VAL A 1 310 ? -9.155 -24.423 -18.718 1.00 51.75 310 VAL A N 1
ATOM 1693 C CA . VAL A 1 310 ? -10.507 -23.916 -18.926 1.00 50.21 310 VAL A CA 1
ATOM 1694 C C . VAL A 1 310 ? -10.513 -23.024 -20.170 1.00 48.61 310 VAL A C 1
ATOM 1695 O O . VAL A 1 310 ? -9.458 -22.672 -20.703 1.00 46.84 310 VAL A O 1
ATOM 1699 N N . VAL A 1 311 ? -11.704 -22.659 -20.624 1.00 46.90 311 VAL A N 1
ATOM 1700 C CA . VAL A 1 311 ? -11.838 -21.814 -21.810 1.00 47.06 311 VAL A CA 1
ATOM 1701 C C . VAL A 1 311 ? -12.574 -20.536 -21.420 1.00 45.91 311 VAL A C 1
ATOM 1702 O O . VAL A 1 311 ? -13.485 -20.582 -20.585 1.00 45.43 311 VAL A O 1
ATOM 1706 N N . PHE A 1 312 ? -12.156 -19.404 -21.996 1.00 44.54 312 PHE A N 1
ATOM 1707 C CA . PHE A 1 312 ? -12.788 -18.105 -21.722 1.00 43.94 312 PHE A CA 1
ATOM 1708 C C . PHE A 1 312 ? -12.666 -17.191 -22.959 1.00 43.53 312 PHE A C 1
ATOM 1709 O O . PHE A 1 312 ? -12.088 -17.585 -23.972 1.00 44.50 312 PHE A O 1
ATOM 1717 N N . ALA A 1 313 ? -13.231 -15.992 -22.913 1.00 44.03 313 ALA A N 1
ATOM 1718 C CA . ALA A 1 313 ? -13.139 -15.117 -24.085 1.00 44.32 313 ALA A CA 1
ATOM 1719 C C . ALA A 1 313 ? -12.764 -13.645 -23.863 1.00 44.62 313 ALA A C 1
ATOM 1720 O O . ALA A 1 313 ? -13.052 -13.045 -22.819 1.00 42.66 313 ALA A O 1
ATOM 1722 N N . LEU A 1 314 ? -12.080 -13.094 -24.866 1.00 44.62 314 LEU A N 1
ATOM 1723 C CA . LEU A 1 314 ? -11.686 -11.695 -24.854 1.00 45.13 314 LEU A CA 1
ATOM 1724 C C . LEU A 1 314 ? -12.781 -11.042 -25.680 1.00 44.22 314 LEU A C 1
ATOM 1725 O O . LEU A 1 314 ? -12.833 -11.245 -26.898 1.00 41.95 314 LEU A O 1
ATOM 1730 N N . THR A 1 315 ? -13.649 -10.274 -25.022 1.00 44.21 315 THR A N 1
ATOM 1731 C CA . THR A 1 315 ? -14.745 -9.592 -25.699 1.00 43.68 315 THR A CA 1
ATOM 1732 C C . THR A 1 315 ? -14.606 -8.084 -25.551 1.00 44.92 315 THR A C 1
ATOM 1733 O O . THR A 1 315 ? -13.824 -7.600 -24.742 1.00 42.36 315 THR A O 1
ATOM 1737 N N . GLU A 1 316 ? -15.393 -7.334 -26.317 1.00 45.86 316 GLU A N 1
ATOM 1738 C CA . GLU A 1 316 ? -15.342 -5.871 -26.237 1.00 47.57 316 GLU A CA 1
ATOM 1739 C C . GLU A 1 316 ? -15.707 -5.383 -24.833 1.00 47.62 316 GLU A C 1
ATOM 1740 O O . GLU A 1 316 ? -15.279 -4.307 -24.411 1.00 47.39 316 GLU A O 1
ATOM 1746 N N . GLU A 1 317 ? -16.488 -6.187 -24.110 1.00 48.38 317 GLU A N 1
ATOM 1747 C CA . GLU A 1 317 ? -16.914 -5.843 -22.748 1.00 47.62 317 GLU A CA 1
ATOM 1748 C C . GLU A 1 317 ? -15.881 -6.237 -21.697 1.00 47.01 317 GLU A C 1
ATOM 1749 O O . GLU A 1 317 ? -15.931 -5.752 -20.534 1.00 44.77 317 GLU A O 1
ATOM 1755 N N . GLY A 1 318 ? -14.944 -7.101 -22.097 1.00 46.14 318 GLY A N 1
ATOM 1756 C CA . GLY A 1 318 ? -13.893 -7.499 -21.172 1.00 45.94 318 GLY A CA 1
ATOM 1757 C C . GLY A 1 318 ? -13.700 -8.982 -21.091 1.00 47.19 318 GLY A C 1
ATOM 1758 O O . GLY A 1 318 ? -14.142 -9.732 -21.991 1.00 46.94 318 GLY A O 1
ATOM 1759 N N . ILE A 1 319 ? -13.028 -9.431 -20.036 1.00 47.09 319 ILE A N 1
ATOM 1760 C CA . ILE A 1 319 ? -12.822 -10.873 -19.880 1.00 48.02 319 ILE A CA 1
ATOM 1761 C C . ILE A 1 319 ? -14.175 -11.479 -19.524 1.00 49.02 319 ILE A C 1
ATOM 1762 O O . ILE A 1 319 ? -14.803 -11.043 -18.557 1.00 47.76 319 ILE A O 1
ATOM 1767 N N . ARG A 1 320 ? -14.607 -12.487 -20.286 1.00 50.86 320 ARG A N 1
ATOM 1768 C CA . ARG A 1 320 ? -15.897 -13.114 -20.033 1.00 53.08 320 ARG A CA 1
ATOM 1769 C C . ARG A 1 320 ? -15.938 -14.600 -20.423 1.00 55.41 320 ARG A C 1
ATOM 1770 O O . ARG A 1 320 ? -14.952 -15.151 -20.930 1.00 55.04 320 ARG A O 1
ATOM 1778 N N . ASP A 1 321 ? -17.073 -15.258 -20.170 1.00 57.96 321 ASP A N 1
ATOM 1779 C CA . ASP A 1 321 ? -17.206 -16.681 -20.514 1.00 60.67 321 ASP A CA 1
ATOM 1780 C C . ASP A 1 321 ? -17.478 -16.825 -22.002 1.00 61.82 321 ASP A C 1
ATOM 1781 O O . ASP A 1 321 ? -18.238 -16.051 -22.576 1.00 62.25 321 ASP A O 1
ATOM 1786 N N . ALA A 1 322 ? -16.825 -17.804 -22.623 1.00 63.90 322 ALA A N 1
ATOM 1787 C CA . ALA A 1 322 ? -16.954 -18.044 -24.062 1.00 65.24 322 ALA A CA 1
ATOM 1788 C C . ALA A 1 322 ? -18.357 -18.482 -24.445 1.00 66.48 322 ALA A C 1
ATOM 1789 O O . ALA A 1 322 ? -19.007 -19.220 -23.707 1.00 66.26 322 ALA A O 1
ATOM 1791 N N . GLU A 1 323 ? -18.816 -18.007 -25.602 1.00 68.04 323 GLU A N 1
ATOM 1792 C CA . GLU A 1 323 ? -20.137 -18.351 -26.103 1.00 68.93 323 GLU A CA 1
ATOM 1793 C C . GLU A 1 323 ? -20.029 -19.678 -26.860 1.00 69.63 323 GLU A C 1
ATOM 1794 O O . GLU A 1 323 ? -20.664 -20.670 -26.429 1.00 69.83 323 GLU A O 1
ATOM 1800 N N . LYS B 1 12 ? -18.576 39.675 35.891 1.00 79.94 12 LYS B N 1
ATOM 1801 C CA . LYS B 1 12 ? -18.911 40.193 34.538 1.00 80.30 12 LYS B CA 1
ATOM 1802 C C . LYS B 1 12 ? -20.272 40.892 34.517 1.00 80.10 12 LYS B C 1
ATOM 1803 O O . LYS B 1 12 ? -20.487 41.839 33.762 1.00 80.14 12 LYS B O 1
ATOM 1809 N N . THR B 1 13 ? -21.196 40.419 35.341 1.00 79.98 13 THR B N 1
ATOM 1810 C CA . THR B 1 13 ? -22.519 41.020 35.390 1.00 80.38 13 THR B CA 1
ATOM 1811 C C . THR B 1 13 ? -22.893 41.357 36.825 1.00 80.42 13 THR B C 1
ATOM 1812 O O . THR B 1 13 ? -22.411 40.723 37.769 1.00 79.83 13 THR B O 1
ATOM 1816 N N . ILE B 1 14 ? -23.758 42.355 36.983 1.00 80.41 14 ILE B N 1
ATOM 1817 C CA . ILE B 1 14 ? -24.201 42.766 38.308 1.00 80.49 14 ILE B CA 1
ATOM 1818 C C . ILE B 1 14 ? -24.691 41.566 39.106 1.00 80.52 14 ILE B C 1
ATOM 1819 O O . ILE B 1 14 ? -24.802 41.628 40.330 1.00 80.84 14 ILE B O 1
ATOM 1824 N N . ASN B 1 15 ? -24.969 40.469 38.409 1.00 80.62 15 ASN B N 1
ATOM 1825 C CA . ASN B 1 15 ? -25.422 39.242 39.052 1.00 81.12 15 ASN B CA 1
ATOM 1826 C C . ASN B 1 15 ? -24.248 38.653 39.822 1.00 80.83 15 ASN B C 1
ATOM 1827 O O . ASN B 1 15 ? -24.409 38.092 40.898 1.00 80.82 15 ASN B O 1
ATOM 1832 N N . ASP B 1 16 ? -23.061 38.812 39.255 1.00 81.09 16 ASP B N 1
ATOM 1833 C CA . ASP B 1 16 ? -21.835 38.295 39.836 1.00 81.30 16 ASP B CA 1
ATOM 1834 C C . ASP B 1 16 ? -21.498 38.964 41.152 1.00 81.20 16 ASP B C 1
ATOM 1835 O O . ASP B 1 16 ? -20.705 38.437 41.937 1.00 81.44 16 ASP B O 1
ATOM 1840 N N . LEU B 1 17 ? -22.100 40.124 41.392 1.00 80.76 17 LEU B N 1
ATOM 1841 C CA . LEU B 1 17 ? -21.835 40.894 42.602 1.00 80.26 17 LEU B CA 1
ATOM 1842 C C . LEU B 1 17 ? -22.113 40.163 43.912 1.00 80.41 17 LEU B C 1
ATOM 1843 O O . LEU B 1 17 ? -23.065 39.394 44.033 1.00 80.68 17 LEU B O 1
ATOM 1848 N N . PRO B 1 18 ? -21.260 40.400 44.915 1.00 80.63 18 PRO B N 1
ATOM 1849 C CA . PRO B 1 18 ? -21.353 39.797 46.246 1.00 80.36 18 PRO B CA 1
ATOM 1850 C C . PRO B 1 18 ? -22.628 40.085 47.041 1.00 80.02 18 PRO B C 1
ATOM 1851 O O . PRO B 1 18 ? -22.977 41.244 47.309 1.00 79.91 18 PRO B O 1
ATOM 1855 N N . GLY B 1 19 ? -23.316 39.007 47.409 1.00 79.46 19 GLY B N 1
ATOM 1856 C CA . GLY B 1 19 ? -24.528 39.108 48.201 1.00 78.15 19 GLY B CA 1
ATOM 1857 C C . GLY B 1 19 ? -25.655 39.964 47.656 1.00 77.22 19 GLY B C 1
ATOM 1858 O O . GLY B 1 19 ? -26.721 40.010 48.273 1.00 77.28 19 GLY B O 1
ATOM 1859 N N . ILE B 1 20 ? -25.447 40.639 46.525 1.00 75.51 20 ILE B N 1
ATOM 1860 C CA . ILE B 1 20 ? -26.506 41.468 45.961 1.00 74.25 20 ILE B CA 1
ATOM 1861 C C . ILE B 1 20 ? -27.821 40.669 45.925 1.00 73.61 20 ILE B C 1
ATOM 1862 O O . ILE B 1 20 ? -27.810 39.434 45.967 1.00 73.36 20 ILE B O 1
ATOM 1867 N N . SER B 1 21 ? -28.945 41.375 45.852 1.00 72.34 21 SER B N 1
ATOM 1868 C CA . SER B 1 21 ? -30.262 40.743 45.843 1.00 71.10 21 SER B CA 1
ATOM 1869 C C . SER B 1 21 ? -31.012 41.045 44.558 1.00 70.74 21 SER B C 1
ATOM 1870 O O . SER B 1 21 ? -30.818 42.114 43.966 1.00 70.95 21 SER B O 1
ATOM 1873 N N . GLN B 1 22 ? -31.896 40.133 44.147 1.00 69.15 22 GLN B N 1
ATOM 1874 C CA . GLN B 1 22 ? -32.665 40.354 42.929 1.00 67.96 22 GLN B CA 1
ATOM 1875 C C . GLN B 1 22 ? -33.401 41.677 43.014 1.00 66.83 22 GLN B C 1
ATOM 1876 O O . GLN B 1 22 ? -33.502 42.402 42.019 1.00 66.41 22 GLN B O 1
ATOM 1882 N N . THR B 1 23 ? -33.911 41.995 44.204 1.00 65.24 23 THR B N 1
ATOM 1883 C CA . THR B 1 23 ? -34.646 43.245 44.396 1.00 63.82 23 THR B CA 1
ATOM 1884 C C . THR B 1 23 ? -33.737 44.430 44.069 1.00 62.44 23 THR B C 1
ATOM 1885 O O . THR B 1 23 ? -34.139 45.374 43.387 1.00 61.31 23 THR B O 1
ATOM 1889 N N . VAL B 1 24 ? -32.501 44.359 44.544 1.00 62.47 24 VAL B N 1
ATOM 1890 C CA . VAL B 1 24 ? -31.520 45.411 44.292 1.00 62.46 24 VAL B CA 1
ATOM 1891 C C . VAL B 1 24 ? -31.102 45.364 42.829 1.00 62.77 24 VAL B C 1
ATOM 1892 O O . VAL B 1 24 ? -30.988 46.405 42.174 1.00 62.15 24 VAL B O 1
ATOM 1896 N N . ILE B 1 25 ? -30.890 44.152 42.323 1.00 62.68 25 ILE B N 1
ATOM 1897 C CA . ILE B 1 25 ? -30.513 43.957 40.927 1.00 64.51 25 ILE B CA 1
ATOM 1898 C C . ILE B 1 25 ? -31.515 44.684 40.041 1.00 65.13 25 ILE B C 1
ATOM 1899 O O . ILE B 1 25 ? -31.161 45.341 39.067 1.00 64.73 25 ILE B O 1
ATOM 1904 N N . ASN B 1 26 ? -32.779 44.570 40.414 1.00 66.84 26 ASN B N 1
ATOM 1905 C CA . ASN B 1 26 ? -33.855 45.185 39.667 1.00 68.21 26 ASN B CA 1
ATOM 1906 C C . ASN B 1 26 ? -33.810 46.701 39.694 1.00 69.18 26 ASN B C 1
ATOM 1907 O O . ASN B 1 26 ? -33.850 47.347 38.644 1.00 69.72 26 ASN B O 1
ATOM 1912 N N . LYS B 1 27 ? -33.728 47.278 40.888 1.00 69.69 27 LYS B N 1
ATOM 1913 C CA . LYS B 1 27 ? -33.692 48.727 40.989 1.00 70.00 27 LYS B CA 1
ATOM 1914 C C . LYS B 1 27 ? -32.568 49.257 40.113 1.00 70.66 27 LYS B C 1
ATOM 1915 O O . LYS B 1 27 ? -32.755 50.218 39.377 1.00 70.35 27 LYS B O 1
ATOM 1921 N N . LEU B 1 28 ? -31.404 48.617 40.183 1.00 71.50 28 LEU B N 1
ATOM 1922 C CA . LEU B 1 28 ? -30.273 49.043 39.373 1.00 72.75 28 LEU B CA 1
ATOM 1923 C C . LEU B 1 28 ? -30.717 49.143 37.917 1.00 74.36 28 LEU B C 1
ATOM 1924 O O . LEU B 1 28 ? -30.878 50.242 37.384 1.00 74.20 28 LEU B O 1
ATOM 1929 N N . ILE B 1 29 ? -30.925 47.990 37.284 1.00 76.29 29 ILE B N 1
ATOM 1930 C CA . ILE B 1 29 ? -31.337 47.954 35.886 1.00 78.38 29 ILE B CA 1
ATOM 1931 C C . ILE B 1 29 ? -32.374 49.033 35.597 1.00 79.91 29 ILE B C 1
ATOM 1932 O O . ILE B 1 29 ? -32.127 49.957 34.814 1.00 80.20 29 ILE B O 1
ATOM 1937 N N . GLU B 1 30 ? -33.527 48.930 36.246 1.00 81.53 30 GLU B N 1
ATOM 1938 C CA . GLU B 1 30 ? -34.587 49.906 36.042 1.00 82.80 30 GLU B CA 1
ATOM 1939 C C . GLU B 1 30 ? -34.185 51.273 36.604 1.00 83.16 30 GLU B C 1
ATOM 1940 O O . GLU B 1 30 ? -35.044 52.061 37.015 1.00 83.53 30 GLU B O 1
ATOM 1946 N N . ALA B 1 31 ? -32.877 51.545 36.616 1.00 82.98 31 ALA B N 1
ATOM 1947 C CA . ALA B 1 31 ? -32.335 52.816 37.106 1.00 82.93 31 ALA B CA 1
ATOM 1948 C C . ALA B 1 31 ? -31.294 53.401 36.144 1.00 82.88 31 ALA B C 1
ATOM 1949 O O . ALA B 1 31 ? -30.894 54.559 36.275 1.00 82.63 31 ALA B O 1
ATOM 1951 N N . GLY B 1 32 ? -30.847 52.596 35.188 1.00 82.80 32 GLY B N 1
ATOM 1952 C CA . GLY B 1 32 ? -29.864 53.073 34.232 1.00 82.73 32 GLY B CA 1
ATOM 1953 C C . GLY B 1 32 ? -28.439 52.636 34.518 1.00 82.65 32 GLY B C 1
ATOM 1954 O O . GLY B 1 32 ? -27.497 53.222 33.982 1.00 82.56 32 GLY B O 1
ATOM 1955 N N . TYR B 1 33 ? -28.281 51.614 35.360 1.00 82.18 33 TYR B N 1
ATOM 1956 C CA . TYR B 1 33 ? -26.967 51.085 35.717 1.00 81.88 33 TYR B CA 1
ATOM 1957 C C . TYR B 1 33 ? -27.017 49.568 35.628 1.00 82.11 33 TYR B C 1
ATOM 1958 O O . TYR B 1 33 ? -26.922 48.875 36.634 1.00 82.03 33 TYR B O 1
ATOM 1967 N N . SER B 1 34 ? -27.151 49.058 34.415 1.00 82.55 34 SER B N 1
ATOM 1968 C CA . SER B 1 34 ? -27.258 47.629 34.195 1.00 83.47 34 SER B CA 1
ATOM 1969 C C . SER B 1 34 ? -25.967 46.897 33.833 1.00 83.82 34 SER B C 1
ATOM 1970 O O . SER B 1 34 ? -26.010 45.784 33.310 1.00 83.82 34 SER B O 1
ATOM 1973 N N . SER B 1 35 ? -24.820 47.509 34.108 1.00 84.04 35 SER B N 1
ATOM 1974 C CA . SER B 1 35 ? -23.542 46.868 33.806 1.00 83.79 35 SER B CA 1
ATOM 1975 C C . SER B 1 35 ? -22.515 47.176 34.887 1.00 83.12 35 SER B C 1
ATOM 1976 O O . SER B 1 35 ? -22.634 48.171 35.593 1.00 83.46 35 SER B O 1
ATOM 1979 N N . LEU B 1 36 ? -21.518 46.312 35.028 1.00 82.52 36 LEU B N 1
ATOM 1980 C CA . LEU B 1 36 ? -20.477 46.542 36.015 1.00 82.49 36 LEU B CA 1
ATOM 1981 C C . LEU B 1 36 ? -19.764 47.833 35.638 1.00 82.86 36 LEU B C 1
ATOM 1982 O O . LEU B 1 36 ? -19.300 48.584 36.493 1.00 82.54 36 LEU B O 1
ATOM 1987 N N . GLU B 1 37 ? -19.688 48.084 34.339 1.00 83.86 37 GLU B N 1
ATOM 1988 C CA . GLU B 1 37 ? -19.044 49.282 33.834 1.00 84.93 37 GLU B CA 1
ATOM 1989 C C . GLU B 1 37 ? -19.760 50.498 34.398 1.00 85.35 37 GLU B C 1
ATOM 1990 O O . GLU B 1 37 ? -19.178 51.287 35.141 1.00 85.22 37 GLU B O 1
ATOM 1996 N N . THR B 1 38 ? -21.034 50.632 34.048 1.00 85.89 38 THR B N 1
ATOM 1997 C CA . THR B 1 38 ? -21.841 51.747 34.522 1.00 86.60 38 THR B CA 1
ATOM 1998 C C . THR B 1 38 ? -21.664 51.925 36.026 1.00 86.42 38 THR B C 1
ATOM 1999 O O . THR B 1 38 ? -21.427 53.037 36.503 1.00 86.50 38 THR B O 1
ATOM 2003 N N . LEU B 1 39 ? -21.779 50.825 36.768 1.00 85.86 39 LEU B N 1
ATOM 2004 C CA . LEU B 1 39 ? -21.626 50.865 38.220 1.00 85.17 39 LEU B CA 1
ATOM 2005 C C . LEU B 1 39 ? -20.263 51.421 38.645 1.00 84.53 39 LEU B C 1
ATOM 2006 O O . LEU B 1 39 ? -20.185 52.352 39.448 1.00 83.74 39 LEU B O 1
ATOM 2011 N N . ALA B 1 40 ? -19.189 50.848 38.115 1.00 84.52 40 ALA B N 1
ATOM 2012 C CA . ALA B 1 40 ? -17.851 51.323 38.451 1.00 85.05 40 ALA B CA 1
ATOM 2013 C C . ALA B 1 40 ? -17.732 52.765 37.962 1.00 85.27 40 ALA B C 1
ATOM 2014 O O . ALA B 1 40 ? -16.959 53.560 38.494 1.00 85.23 40 ALA B O 1
ATOM 2016 N N . VAL B 1 41 ? -18.524 53.091 36.945 1.00 85.69 41 VAL B N 1
ATOM 2017 C CA . VAL B 1 41 ? -18.542 54.428 36.366 1.00 85.92 41 VAL B CA 1
ATOM 2018 C C . VAL B 1 41 ? -19.837 55.163 36.755 1.00 86.25 41 VAL B C 1
ATOM 2019 O O . VAL B 1 41 ? -20.634 55.545 35.897 1.00 86.30 41 VAL B O 1
ATOM 2023 N N . ALA B 1 42 ? -20.040 55.340 38.060 1.00 86.41 42 ALA B N 1
ATOM 2024 C CA . ALA B 1 42 ? -21.211 56.039 38.583 1.00 86.54 42 ALA B CA 1
ATOM 2025 C C . ALA B 1 42 ? -20.905 56.779 39.896 1.00 86.47 42 ALA B C 1
ATOM 2026 O O . ALA B 1 42 ? -19.885 56.531 40.541 1.00 86.48 42 ALA B O 1
ATOM 2028 N N . SER B 1 43 ? -21.796 57.690 40.284 1.00 86.38 43 SER B N 1
ATOM 2029 C CA . SER B 1 43 ? -21.642 58.445 41.525 1.00 86.07 43 SER B CA 1
ATOM 2030 C C . SER B 1 43 ? -22.604 57.872 42.564 1.00 86.15 43 SER B C 1
ATOM 2031 O O . SER B 1 43 ? -23.757 57.573 42.258 1.00 85.87 43 SER B O 1
ATOM 2034 N N . PRO B 1 44 ? -22.137 57.715 43.809 1.00 86.34 44 PRO B N 1
ATOM 2035 C CA . PRO B 1 44 ? -22.936 57.174 44.915 1.00 86.37 44 PRO B CA 1
ATOM 2036 C C . PRO B 1 44 ? -24.181 57.991 45.255 1.00 86.50 44 PRO B C 1
ATOM 2037 O O . PRO B 1 44 ? -25.249 57.436 45.511 1.00 85.93 44 PRO B O 1
ATOM 2041 N N . GLN B 1 45 ? -24.032 59.311 45.258 1.00 86.36 45 GLN B N 1
ATOM 2042 C CA . GLN B 1 45 ? -25.132 60.202 45.586 1.00 86.45 45 GLN B CA 1
ATOM 2043 C C . GLN B 1 45 ? -26.232 60.109 44.545 1.00 86.06 45 GLN B C 1
ATOM 2044 O O . GLN B 1 45 ? -27.411 60.088 44.889 1.00 86.39 45 GLN B O 1
ATOM 2050 N N . ASP B 1 46 ? -25.852 60.044 43.272 1.00 85.53 46 ASP B N 1
ATOM 2051 C CA . ASP B 1 46 ? -26.853 59.956 42.214 1.00 84.98 46 ASP B CA 1
ATOM 2052 C C . ASP B 1 46 ? -27.433 58.552 42.095 1.00 83.77 46 ASP B C 1
ATOM 2053 O O . ASP B 1 46 ? -28.620 58.396 41.834 1.00 83.53 46 ASP B O 1
ATOM 2058 N N . LEU B 1 47 ? -26.601 57.531 42.280 1.00 82.53 47 LEU B N 1
ATOM 2059 C CA . LEU B 1 47 ? -27.080 56.157 42.188 1.00 81.22 47 LEU B CA 1
ATOM 2060 C C . LEU B 1 47 ? -28.101 55.871 43.292 1.00 80.37 47 LEU B C 1
ATOM 2061 O O . LEU B 1 47 ? -29.120 55.224 43.051 1.00 80.32 47 LEU B O 1
ATOM 2066 N N . SER B 1 48 ? -27.824 56.356 44.501 1.00 79.63 48 SER B N 1
ATOM 2067 C CA . SER B 1 48 ? -28.729 56.161 45.638 1.00 79.19 48 SER B CA 1
ATOM 2068 C C . SER B 1 48 ? -30.131 56.624 45.278 1.00 78.80 48 SER B C 1
ATOM 2069 O O . SER B 1 48 ? -31.100 55.866 45.357 1.00 78.88 48 SER B O 1
ATOM 2072 N N . VAL B 1 49 ? -30.227 57.890 44.898 1.00 78.24 49 VAL B N 1
ATOM 2073 C CA . VAL B 1 49 ? -31.500 58.478 44.521 1.00 77.59 49 VAL B CA 1
ATOM 2074 C C . VAL B 1 49 ? -32.030 57.846 43.246 1.00 76.49 49 VAL B C 1
ATOM 2075 O O . VAL B 1 49 ? -33.200 57.505 43.162 1.00 76.18 49 VAL B O 1
ATOM 2079 N N . ALA B 1 50 ? -31.155 57.681 42.260 1.00 75.72 50 ALA B N 1
ATOM 2080 C CA . ALA B 1 50 ? -31.547 57.118 40.975 1.00 75.08 50 ALA B CA 1
ATOM 2081 C C . ALA B 1 50 ? -31.950 55.644 41.003 1.00 74.49 50 ALA B C 1
ATOM 2082 O O . ALA B 1 50 ? -32.302 55.084 39.962 1.00 75.52 50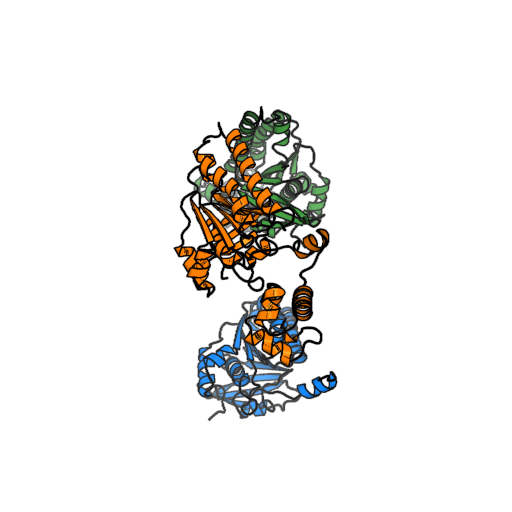 ALA B O 1
ATOM 2084 N N . ALA B 1 51 ? -31.911 55.012 42.174 1.00 72.83 51 ALA B N 1
ATOM 2085 C CA . ALA B 1 51 ? -32.265 53.597 42.262 1.00 70.69 51 ALA B CA 1
ATOM 2086 C C . ALA B 1 51 ? -33.067 53.232 43.511 1.00 69.18 51 ALA B C 1
ATOM 2087 O O . ALA B 1 51 ? -33.476 52.085 43.676 1.00 69.18 51 ALA B O 1
ATOM 2089 N N . GLY B 1 52 ? -33.292 54.196 44.393 1.00 67.65 52 GLY B N 1
ATOM 2090 C CA . GLY B 1 52 ? -34.061 53.903 45.591 1.00 66.18 52 GLY B CA 1
ATOM 2091 C C . GLY B 1 52 ? -33.335 53.084 46.648 1.00 64.81 52 GLY B C 1
ATOM 2092 O O . GLY B 1 52 ? -33.950 52.543 47.570 1.00 64.32 52 GLY B O 1
ATOM 2093 N N . ILE B 1 53 ? -32.017 52.982 46.526 1.00 63.42 53 ILE B N 1
ATOM 2094 C CA . ILE B 1 53 ? -31.249 52.239 47.508 1.00 61.20 53 ILE B CA 1
ATOM 2095 C C . ILE B 1 53 ? -30.473 53.225 48.353 1.00 59.81 53 ILE B C 1
ATOM 2096 O O . ILE B 1 53 ? -30.254 54.354 47.936 1.00 59.09 53 ILE B O 1
ATOM 2101 N N . PRO B 1 54 ? -30.072 52.820 49.567 1.00 59.02 54 PRO B N 1
ATOM 2102 C CA . PRO B 1 54 ? -29.307 53.723 50.435 1.00 58.30 54 PRO B CA 1
ATOM 2103 C C . PRO B 1 54 ? -27.896 54.061 49.898 1.00 57.09 54 PRO B C 1
ATOM 2104 O O . PRO B 1 54 ? -27.298 53.299 49.142 1.00 56.14 54 PRO B O 1
ATOM 2108 N N . LEU B 1 55 ? -27.390 55.222 50.303 1.00 56.67 55 LEU B N 1
ATOM 2109 C CA . LEU B 1 55 ? -26.076 55.718 49.897 1.00 56.06 55 LEU B CA 1
ATOM 2110 C C . LEU B 1 55 ? -24.968 54.702 50.190 1.00 55.57 55 LEU B C 1
ATOM 2111 O O . LEU B 1 55 ? -24.153 54.389 49.322 1.00 56.28 55 LEU B O 1
ATOM 2116 N N . SER B 1 56 ? -24.926 54.204 51.418 1.00 54.41 56 SER B N 1
ATOM 2117 C CA . SER B 1 56 ? -23.912 53.230 51.776 1.00 54.10 56 SER B CA 1
ATOM 2118 C C . SER B 1 56 ? -23.962 52.024 50.821 1.00 53.26 56 SER B C 1
ATOM 2119 O O . SER B 1 56 ? -22.923 51.525 50.388 1.00 52.74 56 SER B O 1
ATOM 2122 N N . THR B 1 57 ? -25.171 51.577 50.477 1.00 51.90 57 THR B N 1
ATOM 2123 C CA . THR B 1 57 ? -25.340 50.444 49.567 1.00 50.00 57 THR B CA 1
ATOM 2124 C C . THR B 1 57 ? -24.830 50.804 48.189 1.00 48.50 57 THR B C 1
ATOM 2125 O O . THR B 1 57 ? -24.120 50.019 47.564 1.00 47.22 57 THR B O 1
ATOM 2129 N N . ALA B 1 58 ? -25.228 51.978 47.702 1.00 47.26 58 ALA B N 1
ATOM 2130 C CA . ALA B 1 58 ? -24.776 52.438 46.394 1.00 46.80 58 ALA B CA 1
ATOM 2131 C C . ALA B 1 58 ? -23.249 52.454 46.435 1.00 45.74 58 ALA B C 1
ATOM 2132 O O . ALA B 1 58 ? -22.585 51.983 45.511 1.00 43.65 58 ALA B O 1
ATOM 2134 N N . GLN B 1 59 ? -22.710 53.000 47.521 1.00 46.71 59 GLN B N 1
ATOM 2135 C CA . GLN B 1 59 ? -21.260 53.065 47.709 1.00 49.54 59 GLN B CA 1
ATOM 2136 C C . GLN B 1 59 ? -20.662 51.662 47.571 1.00 49.26 59 GLN B C 1
ATOM 2137 O O . GLN B 1 59 ? -19.800 51.425 46.721 1.00 49.32 59 GLN B O 1
ATOM 2143 N N . LYS B 1 60 ? -21.139 50.735 48.404 1.00 48.85 60 LYS B N 1
ATOM 2144 C CA . LYS B 1 60 ? -20.608 49.382 48.383 1.00 49.15 60 LYS B CA 1
ATOM 2145 C C . LYS B 1 60 ? -20.729 48.682 47.038 1.00 48.70 60 LYS B C 1
ATOM 2146 O O . LYS B 1 60 ? -19.816 47.948 46.630 1.00 49.32 60 LYS B O 1
ATOM 2152 N N . ILE B 1 61 ? -21.834 48.911 46.336 1.00 47.27 61 ILE B N 1
ATOM 2153 C CA . ILE B 1 61 ? -22.003 48.259 45.043 1.00 46.64 61 ILE B CA 1
ATOM 2154 C C . ILE B 1 61 ? -20.975 48.736 44.028 1.00 45.29 61 ILE B C 1
ATOM 2155 O O . ILE B 1 61 ? -20.475 47.952 43.227 1.00 44.30 61 ILE B O 1
ATOM 2160 N N . ILE B 1 62 ? -20.687 50.027 44.045 1.00 44.93 62 ILE B N 1
ATOM 2161 C CA . ILE B 1 62 ? -19.741 50.585 43.075 1.00 45.91 62 ILE B CA 1
ATOM 2162 C C . ILE B 1 62 ? -18.357 50.081 43.377 1.00 45.82 62 ILE B C 1
ATOM 2163 O O . ILE B 1 62 ? -17.634 49.693 42.478 1.00 45.88 62 ILE B O 1
ATOM 2168 N N . LYS B 1 63 ? -18.006 50.072 44.656 1.00 47.78 63 LYS B N 1
ATOM 2169 C CA . LYS B 1 63 ? -16.704 49.572 45.073 1.00 49.81 63 LYS B CA 1
ATOM 2170 C C . LYS B 1 63 ? -16.559 48.161 44.545 1.00 49.62 63 LYS B C 1
ATOM 2171 O O . LYS B 1 63 ? -15.602 47.847 43.839 1.00 49.27 63 LYS B O 1
ATOM 2177 N N . GLU B 1 64 ? -17.529 47.311 44.886 1.00 50.25 64 GLU B N 1
ATOM 2178 C CA . GLU B 1 64 ? -17.509 45.932 44.426 1.00 50.34 64 GLU B CA 1
ATOM 2179 C C . GLU B 1 64 ? -17.382 45.793 42.904 1.00 49.78 64 GLU B C 1
ATOM 2180 O O . GLU B 1 64 ? -16.637 44.937 42.428 1.00 50.72 64 GLU B O 1
ATOM 2186 N N . ALA B 1 65 ? -18.107 46.616 42.150 1.00 47.86 65 ALA B N 1
ATOM 2187 C CA . ALA B 1 65 ? -18.077 46.544 40.697 1.00 47.14 65 ALA B CA 1
ATOM 2188 C C . ALA B 1 65 ? -16.686 46.879 40.180 1.00 48.15 65 ALA B C 1
ATOM 2189 O O . ALA B 1 65 ? -16.282 46.385 39.130 1.00 45.81 65 ALA B O 1
ATOM 2191 N N . ARG B 1 66 ? -15.962 47.722 40.922 1.00 49.42 66 ARG B N 1
ATOM 2192 C CA . ARG B 1 66 ? -14.613 48.119 40.520 1.00 50.75 66 ARG B CA 1
ATOM 2193 C C . ARG B 1 66 ? -13.634 47.010 40.859 1.00 51.73 66 ARG B C 1
ATOM 2194 O O . ARG B 1 66 ? -12.738 46.705 40.074 1.00 52.08 66 ARG B O 1
ATOM 2202 N N . ASP B 1 67 ? -13.825 46.386 42.015 1.00 53.42 67 ASP B N 1
ATOM 2203 C CA . ASP B 1 67 ? -12.974 45.278 42.426 1.00 55.27 67 ASP B CA 1
ATOM 2204 C C . ASP B 1 67 ? -13.162 44.131 41.441 1.00 55.14 67 ASP B C 1
ATOM 2205 O O . ASP B 1 67 ? -12.213 43.425 41.104 1.00 55.43 67 ASP B O 1
ATOM 2210 N N . ALA B 1 68 ? -14.401 43.961 40.980 1.00 55.47 68 ALA B N 1
ATOM 2211 C CA . ALA B 1 68 ? -14.754 42.905 40.029 1.00 54.57 68 ALA B CA 1
ATOM 2212 C C . ALA B 1 68 ? -14.153 43.170 38.656 1.00 53.80 68 ALA B C 1
ATOM 2213 O O . ALA B 1 68 ? -13.965 42.236 37.880 1.00 53.49 68 ALA B O 1
ATOM 2215 N N . LEU B 1 69 ? -13.883 44.437 38.337 1.00 52.04 69 LEU B N 1
ATOM 2216 C CA . LEU B 1 69 ? -13.271 44.752 37.044 1.00 50.94 69 LEU B CA 1
ATOM 2217 C C . LEU B 1 69 ? -11.778 44.994 37.197 1.00 50.37 69 LEU B C 1
ATOM 2218 O O . LEU B 1 69 ? -11.108 45.439 36.255 1.00 50.07 69 LEU B O 1
ATOM 2223 N N . ASP B 1 70 ? -11.266 44.704 38.392 1.00 49.72 70 ASP B N 1
ATOM 2224 C CA . ASP B 1 70 ? -9.854 44.878 38.706 1.00 48.64 70 ASP B CA 1
ATOM 2225 C C . ASP B 1 70 ? -9.386 46.345 38.628 1.00 47.83 70 ASP B C 1
ATOM 2226 O O . ASP B 1 70 ? -8.282 46.630 38.184 1.00 46.46 70 ASP B O 1
ATOM 2231 N N . ILE B 1 71 ? -10.245 47.275 39.033 1.00 47.09 71 ILE B N 1
ATOM 2232 C CA . ILE B 1 71 ? -9.872 48.680 39.050 1.00 44.47 71 ILE B CA 1
ATOM 2233 C C . ILE B 1 71 ? -9.390 48.926 40.471 1.00 43.79 71 ILE B C 1
ATOM 2234 O O . ILE B 1 71 ? -10.163 48.933 41.422 1.00 43.94 71 ILE B O 1
ATOM 2239 N N . ARG B 1 72 ? -8.093 49.126 40.606 1.00 41.52 72 ARG B N 1
ATOM 2240 C CA . ARG B 1 72 ? -7.501 49.293 41.908 1.00 41.36 72 ARG B CA 1
ATOM 2241 C C . ARG B 1 72 ? -6.068 49.744 41.732 1.00 39.40 72 ARG B C 1
ATOM 2242 O O . ARG B 1 72 ? -5.512 49.679 40.630 1.00 37.01 72 ARG B O 1
ATOM 2250 N N . PHE B 1 73 ? -5.483 50.147 42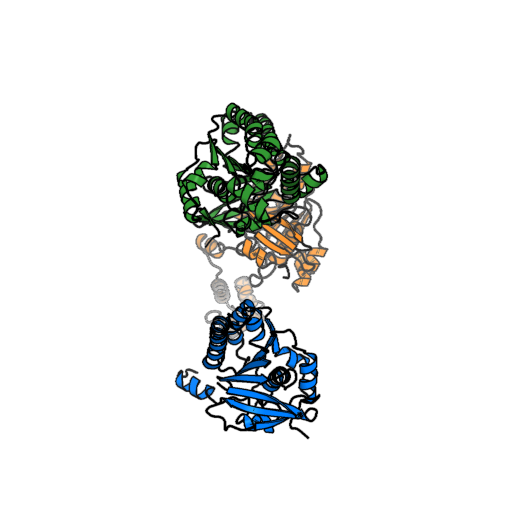.846 1.00 36.92 73 PHE B N 1
ATOM 2251 C CA . PHE B 1 73 ? -4.107 50.544 42.876 1.00 36.56 73 PHE B CA 1
ATOM 2252 C C . PHE B 1 73 ? -3.196 49.342 42.627 1.00 37.47 73 PHE B C 1
ATOM 2253 O O . PHE B 1 73 ? -3.276 48.328 43.343 1.00 36.94 73 PHE B O 1
ATOM 2261 N N . LYS B 1 74 ? -2.325 49.477 41.628 1.00 33.60 74 LYS B N 1
ATOM 2262 C CA . LYS B 1 74 ? -1.358 48.449 41.257 1.00 32.70 74 LYS B CA 1
ATOM 2263 C C . LYS B 1 74 ? 0.001 49.091 41.383 1.00 31.86 74 LYS B C 1
ATOM 2264 O O . LYS B 1 74 ? 0.104 50.260 41.657 1.00 32.53 74 LYS B O 1
ATOM 2270 N N . THR B 1 75 ? 1.064 48.331 41.226 1.00 29.75 75 THR B N 1
ATOM 2271 C CA . THR B 1 75 ? 2.363 48.938 41.251 1.00 27.09 75 THR B CA 1
ATOM 2272 C C . THR B 1 75 ? 2.707 49.066 39.769 1.00 25.66 75 THR B C 1
ATOM 2273 O O . THR B 1 75 ? 2.191 48.307 38.907 1.00 22.95 75 THR B O 1
ATOM 2277 N N . ALA B 1 76 ? 3.574 50.018 39.466 1.00 23.68 76 ALA B N 1
ATOM 2278 C CA . ALA B 1 76 ? 4.062 50.235 38.085 1.00 23.95 76 ALA B CA 1
ATOM 2279 C C . ALA B 1 76 ? 4.690 48.923 37.583 1.00 24.26 76 ALA B C 1
ATOM 2280 O O . ALA B 1 76 ? 4.798 48.711 36.381 1.00 23.63 76 ALA B O 1
ATOM 2282 N N . LEU B 1 77 ? 5.192 48.086 38.502 1.00 23.56 77 LEU B N 1
ATOM 2283 C CA . LEU B 1 77 ? 5.792 46.831 38.068 1.00 23.27 77 LEU B CA 1
ATOM 2284 C C . LEU B 1 77 ? 4.670 45.871 37.562 1.00 23.35 77 LEU B C 1
ATOM 2285 O O . LEU B 1 77 ? 4.831 45.193 36.517 1.00 23.06 77 LEU B O 1
ATOM 2290 N N . GLU B 1 78 ? 3.526 45.807 38.258 1.00 23.07 78 GLU B N 1
ATOM 2291 C CA . GLU B 1 78 ? 2.442 44.963 37.743 1.00 24.20 78 GLU B CA 1
ATOM 2292 C C . GLU B 1 78 ? 1.952 45.485 36.369 1.00 25.35 78 GLU B C 1
ATOM 2293 O O . GLU B 1 78 ? 1.482 44.713 35.506 1.00 23.44 78 GLU B O 1
ATOM 2299 N N . VAL B 1 79 ? 1.992 46.813 36.212 1.00 24.15 79 VAL B N 1
ATOM 2300 C CA . VAL B 1 79 ? 1.561 47.473 34.971 1.00 24.04 79 VAL B CA 1
ATOM 2301 C C . VAL B 1 79 ? 2.484 47.090 33.838 1.00 22.58 79 VAL B C 1
ATOM 2302 O O . VAL B 1 79 ? 2.028 46.723 32.757 1.00 24.56 79 VAL B O 1
ATOM 2306 N N . LYS B 1 80 ? 3.789 47.134 34.093 1.00 23.41 80 LYS B N 1
ATOM 2307 C CA . LYS B 1 80 ? 4.751 46.751 33.064 1.00 25.64 80 LYS B CA 1
ATOM 2308 C C . LYS B 1 80 ? 4.504 45.273 32.623 1.00 26.63 80 LYS B C 1
ATOM 2309 O O . LYS B 1 80 ? 4.458 44.911 31.419 1.00 24.43 80 LYS B O 1
ATOM 2315 N N . LYS B 1 81 ? 4.352 44.431 33.620 1.00 27.39 81 LYS B N 1
ATOM 2316 C CA . LYS B 1 81 ? 4.127 43.040 33.343 1.00 28.94 81 LYS B CA 1
ATOM 2317 C C . LYS B 1 81 ? 2.853 42.837 32.546 1.00 28.52 81 LYS B C 1
ATOM 2318 O O . LYS B 1 81 ? 2.861 42.005 31.662 1.00 29.41 81 LYS B O 1
ATOM 2324 N N . GLU B 1 82 ? 1.769 43.572 32.804 1.00 29.08 82 GLU B N 1
ATOM 2325 C CA . GLU B 1 82 ? 0.568 43.394 31.984 1.00 31.02 82 GLU B CA 1
ATOM 2326 C C . GLU B 1 82 ? 0.763 43.846 30.535 1.00 32.25 82 GLU B C 1
ATOM 2327 O O . GLU B 1 82 ? 0.059 43.384 29.646 1.00 32.67 82 GLU B O 1
ATOM 2333 N N . ARG B 1 83 ? 1.734 44.719 30.282 1.00 32.09 83 ARG B N 1
ATOM 2334 C CA . ARG B 1 83 ? 1.884 45.286 28.922 1.00 32.99 83 ARG B CA 1
ATOM 2335 C C . ARG B 1 83 ? 3.131 44.959 28.146 1.00 31.40 83 ARG B C 1
ATOM 2336 O O . ARG B 1 83 ? 3.209 45.238 26.959 1.00 30.85 83 ARG B O 1
ATOM 2344 N N . MET B 1 84 ? 4.097 44.357 28.800 1.00 29.09 84 MET B N 1
ATOM 2345 C CA . MET B 1 84 ? 5.347 44.120 28.124 1.00 32.71 84 MET B CA 1
ATOM 2346 C C . MET B 1 84 ? 5.346 42.923 27.130 1.00 33.52 84 MET B C 1
ATOM 2347 O O . MET B 1 84 ? 6.326 42.749 26.422 1.00 33.99 84 MET B O 1
ATOM 2352 N N . ASN B 1 85 ? 4.279 42.114 27.126 1.00 34.90 85 ASN B N 1
ATOM 2353 C CA . ASN B 1 85 ? 4.147 40.948 26.199 1.00 37.92 85 ASN B CA 1
ATOM 2354 C C . ASN B 1 85 ? 4.456 41.352 24.736 1.00 36.36 85 ASN B C 1
ATOM 2355 O O . ASN B 1 85 ? 3.983 42.400 24.281 1.00 37.19 85 ASN B O 1
ATOM 2360 N N . VAL B 1 86 ? 5.248 40.557 24.017 1.00 35.87 86 VAL B N 1
ATOM 2361 C CA . VAL B 1 86 ? 5.569 40.829 22.592 1.00 34.57 86 VAL B CA 1
ATOM 2362 C C . VAL B 1 86 ? 4.291 40.937 21.734 1.00 32.90 86 VAL B C 1
ATOM 2363 O O . VAL B 1 86 ? 3.405 40.074 21.816 1.00 33.53 86 VAL B O 1
ATOM 2367 N N . LYS B 1 87 ? 4.191 41.992 20.923 1.00 28.65 87 LYS B N 1
ATOM 2368 C CA . LYS B 1 87 ? 2.983 42.203 20.098 1.00 28.51 87 LYS B CA 1
ATOM 2369 C C . LYS B 1 87 ? 3.419 42.261 18.644 1.00 26.90 87 LYS B C 1
ATOM 2370 O O . LYS B 1 87 ? 4.339 43.003 18.284 1.00 26.31 87 LYS B O 1
ATOM 2376 N N . LYS B 1 88 ? 2.774 41.440 17.822 1.00 25.55 88 LYS B N 1
ATOM 2377 C CA . LYS B 1 88 ? 3.130 41.370 16.428 1.00 25.11 88 LYS B CA 1
ATOM 2378 C C . LYS B 1 88 ? 1.948 41.540 15.504 1.00 25.69 88 LYS B C 1
ATOM 2379 O O . LYS B 1 88 ? 0.831 41.093 15.815 1.00 25.33 88 LYS B O 1
ATOM 2385 N N . ILE B 1 89 ? 2.218 42.132 14.335 1.00 23.38 89 ILE B N 1
ATOM 2386 C CA . ILE B 1 89 ? 1.187 42.326 13.341 1.00 21.29 89 ILE B CA 1
ATOM 2387 C C . ILE B 1 89 ? 1.509 41.448 12.109 1.00 20.98 89 ILE B C 1
ATOM 2388 O O . ILE B 1 89 ? 2.592 41.540 11.519 1.00 18.38 89 ILE B O 1
ATOM 2393 N N . SER B 1 90 ? 0.568 40.598 11.731 1.00 17.93 90 SER B N 1
ATOM 2394 C CA . SER B 1 90 ? 0.791 39.772 10.535 1.00 20.73 90 SER B CA 1
ATOM 2395 C C . SER B 1 90 ? 0.832 40.566 9.212 1.00 20.11 90 SER B C 1
ATOM 2396 O O . SER B 1 90 ? 0.062 41.475 9.043 1.00 20.95 90 SER B O 1
ATOM 2399 N N . THR B 1 91 ? 1.740 40.209 8.312 1.00 22.67 91 THR B N 1
ATOM 2400 C CA . THR B 1 91 ? 1.857 40.809 6.989 1.00 25.59 91 THR B CA 1
ATOM 2401 C C . THR B 1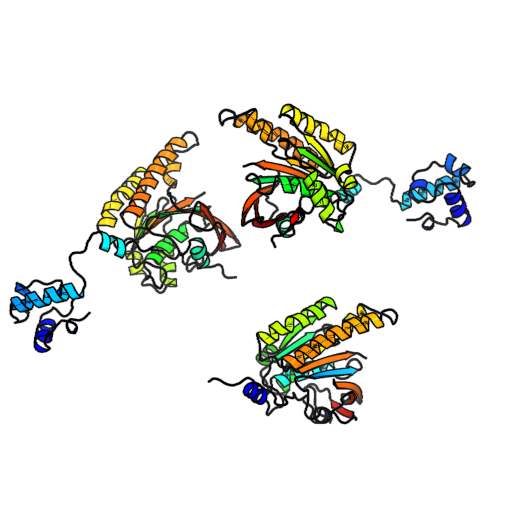 91 ? 0.837 40.289 5.963 1.00 27.76 91 THR B C 1
ATOM 2402 O O . THR B 1 91 ? 0.764 40.825 4.863 1.00 26.02 91 THR B O 1
ATOM 2406 N N . GLY B 1 92 ? 0.086 39.229 6.295 1.00 28.70 92 GLY B N 1
ATOM 2407 C CA . GLY B 1 92 ? -0.863 38.687 5.347 1.00 28.79 92 GLY B CA 1
ATOM 2408 C C . GLY B 1 92 ? -0.328 37.414 4.712 1.00 29.02 92 GLY B C 1
ATOM 2409 O O . GLY B 1 92 ? -1.100 36.583 4.205 1.00 28.46 92 GLY B O 1
ATOM 2410 N N . SER B 1 93 ? 1.003 37.281 4.729 1.00 27.98 93 SER B N 1
ATOM 2411 C CA . SER B 1 93 ? 1.720 36.135 4.166 1.00 28.89 93 SER B CA 1
ATOM 2412 C C . SER B 1 93 ? 2.336 35.283 5.266 1.00 29.93 93 SER B C 1
ATOM 2413 O O . SER B 1 93 ? 3.078 35.802 6.112 1.00 26.60 93 SER B O 1
ATOM 2416 N N . GLN B 1 94 ? 1.997 33.984 5.259 1.00 30.58 94 GLN B N 1
ATOM 2417 C CA . GLN B 1 94 ? 2.508 33.046 6.267 1.00 34.07 94 GLN B CA 1
ATOM 2418 C C . GLN B 1 94 ? 4.014 32.936 6.187 1.00 31.97 94 GLN B C 1
ATOM 2419 O O . GLN B 1 94 ? 4.693 32.898 7.205 1.00 32.02 94 GLN B O 1
ATOM 2425 N N . ALA B 1 95 ? 4.548 32.960 4.970 1.00 30.67 95 ALA B N 1
ATOM 2426 C CA . ALA B 1 95 ? 5.983 32.822 4.780 1.00 27.34 95 ALA B CA 1
ATOM 2427 C C . ALA B 1 95 ? 6.738 34.062 5.216 1.00 27.06 95 ALA B C 1
ATOM 2428 O O . ALA B 1 95 ? 7.865 33.986 5.738 1.00 28.21 95 ALA B O 1
ATOM 2430 N N . LEU B 1 96 ? 6.174 35.227 4.929 1.00 24.01 96 LEU B N 1
ATOM 2431 C CA . LEU B 1 96 ? 6.831 36.471 5.326 1.00 23.23 96 LEU B CA 1
ATOM 2432 C C . LEU B 1 96 ? 6.818 36.585 6.856 1.00 22.09 96 LEU B C 1
ATOM 2433 O O . LEU B 1 96 ? 7.805 37.027 7.460 1.00 23.56 96 LEU B O 1
ATOM 2438 N N . ASP B 1 97 ? 5.693 36.233 7.473 1.00 23.41 97 ASP B N 1
ATOM 2439 C CA . ASP B 1 97 ? 5.571 36.254 8.933 1.00 26.60 97 ASP B CA 1
ATOM 2440 C C . ASP B 1 97 ? 6.622 35.326 9.542 1.00 28.48 97 ASP B C 1
ATOM 2441 O O . ASP B 1 97 ? 7.259 35.675 10.544 1.00 28.85 97 ASP B O 1
ATOM 2446 N N . GLY B 1 98 ? 6.799 34.150 8.928 1.00 28.16 98 GLY B N 1
ATOM 2447 C CA . GLY B 1 98 ? 7.830 33.235 9.392 1.00 30.44 98 GLY B CA 1
ATOM 2448 C C . GLY B 1 98 ? 9.211 33.901 9.332 1.00 31.50 98 GLY B C 1
ATOM 2449 O O . GLY B 1 98 ? 10.009 33.786 10.249 1.00 33.41 98 GLY B O 1
ATOM 2450 N N . LEU B 1 99 ? 9.525 34.600 8.264 1.00 31.08 99 LEU B N 1
ATOM 2451 C CA . LEU B 1 99 ? 10.815 35.285 8.214 1.00 30.63 99 LEU B CA 1
ATOM 2452 C C . LEU B 1 99 ? 10.941 36.376 9.326 1.00 30.03 99 LEU B C 1
ATOM 2453 O O . LEU B 1 99 ? 12.042 36.743 9.739 1.00 28.05 99 LEU B O 1
ATOM 2458 N N . LEU B 1 100 ? 9.804 36.915 9.771 1.00 29.43 100 LEU B N 1
ATOM 2459 C CA . LEU B 1 100 ? 9.795 37.996 10.769 1.00 28.72 100 LEU B CA 1
ATOM 2460 C C . LEU B 1 100 ? 9.594 37.449 12.174 1.00 30.47 100 LEU B C 1
ATOM 2461 O O . LEU B 1 100 ? 9.532 38.201 13.144 1.00 29.59 100 LEU B O 1
ATOM 2466 N N . ALA B 1 101 ? 9.499 36.127 12.288 1.00 31.35 101 ALA B N 1
ATOM 2467 C CA . ALA B 1 101 ? 9.310 35.515 13.583 1.00 31.47 101 ALA B CA 1
ATOM 2468 C C . ALA B 1 101 ? 7.939 35.871 14.161 1.00 32.17 101 ALA B C 1
ATOM 2469 O O . ALA B 1 101 ? 7.782 36.118 15.355 1.00 32.76 101 ALA B O 1
ATOM 2471 N N . GLY B 1 102 ? 6.951 35.924 13.285 1.00 31.99 102 GLY B N 1
ATOM 2472 C CA . GLY B 1 102 ? 5.594 36.197 13.716 1.00 30.10 102 GLY B CA 1
ATOM 2473 C C . GLY B 1 102 ? 4.955 37.393 13.054 1.00 29.13 102 GLY B C 1
ATOM 2474 O O . GLY B 1 102 ? 3.735 37.434 12.871 1.00 31.74 102 GLY B O 1
ATOM 2475 N N . GLY B 1 103 ? 5.762 38.369 12.675 1.00 27.34 103 GLY B N 1
ATOM 2476 C CA . GLY B 1 103 ? 5.184 39.551 12.046 1.00 27.08 103 GLY B CA 1
ATOM 2477 C C . GLY B 1 103 ? 5.906 40.824 12.480 1.00 25.21 103 GLY B C 1
ATOM 2478 O O . GLY B 1 103 ? 6.985 40.769 13.077 1.00 26.72 103 GLY B O 1
ATOM 2479 N N . ILE B 1 104 ? 5.307 41.962 12.176 1.00 23.29 104 ILE B N 1
ATOM 2480 C CA . ILE B 1 104 ? 5.882 43.281 12.468 1.00 23.02 104 ILE B CA 1
ATOM 2481 C C . ILE B 1 104 ? 5.695 43.480 13.970 1.00 24.29 104 ILE B C 1
ATOM 2482 O O . ILE B 1 104 ? 4.581 43.317 14.485 1.00 25.86 104 ILE B O 1
ATOM 2487 N N . GLU B 1 105 ? 6.735 43.936 14.647 1.00 24.22 105 GLU B N 1
ATOM 2488 C CA . GLU B 1 105 ? 6.722 44.018 16.114 1.00 26.42 105 GLU B CA 1
ATOM 2489 C C . GLU B 1 105 ? 6.688 45.410 16.705 1.00 24.31 105 GLU B C 1
ATOM 2490 O O . GLU B 1 105 ? 7.389 46.274 16.193 1.00 25.66 105 GLU B O 1
ATOM 2496 N N . THR B 1 106 ? 5.916 45.626 17.772 1.00 23.57 106 THR B N 1
ATOM 2497 C CA . THR B 1 106 ? 5.908 46.950 18.417 1.00 22.57 106 THR B CA 1
ATOM 2498 C C . THR B 1 106 ? 7.194 47.122 19.186 1.00 23.56 106 THR B C 1
ATOM 2499 O O . THR B 1 106 ? 7.907 46.132 19.467 1.00 25.28 106 THR B O 1
ATOM 2503 N N . ARG B 1 107 ? 7.508 48.377 19.508 1.00 23.03 107 ARG B N 1
ATOM 2504 C CA . ARG B 1 107 ? 8.715 48.772 20.206 1.00 23.57 107 ARG B CA 1
ATOM 2505 C C . ARG B 1 107 ? 9.918 48.711 19.285 1.00 24.23 107 ARG B C 1
ATOM 2506 O O . ARG B 1 107 ? 11.036 48.845 19.733 1.00 27.37 107 ARG B O 1
ATOM 2514 N N . THR B 1 108 ? 9.695 48.543 17.988 1.00 26.81 108 THR B N 1
ATOM 2515 C CA . THR B 1 108 ? 10.811 48.466 17.053 1.00 24.45 108 THR B CA 1
ATOM 2516 C C . THR B 1 108 ? 10.466 49.157 15.734 1.00 23.82 108 THR B C 1
ATOM 2517 O O . THR B 1 108 ? 9.306 49.407 15.414 1.00 19.77 108 THR B O 1
ATOM 2521 N N . MET B 1 109 ? 11.512 49.505 15.002 1.00 25.12 109 MET B N 1
ATOM 2522 C CA . MET B 1 109 ? 11.376 50.133 13.696 1.00 24.48 109 MET B CA 1
ATOM 2523 C C . MET B 1 109 ? 11.879 49.081 12.713 1.00 25.20 109 MET B C 1
ATOM 2524 O O . MET B 1 109 ? 12.980 48.592 12.866 1.00 24.75 109 MET B O 1
ATOM 2529 N N . THR B 1 110 ? 11.058 48.730 11.743 1.00 21.94 110 THR B N 1
ATOM 2530 C CA . THR B 1 110 ? 11.409 47.753 10.711 1.00 21.48 110 THR B CA 1
ATOM 2531 C C . THR B 1 110 ? 11.488 48.498 9.399 1.00 22.92 110 THR B C 1
ATOM 2532 O O . THR B 1 110 ? 10.628 49.373 9.072 1.00 22.13 110 THR B O 1
ATOM 2536 N N . GLU B 1 111 ? 12.556 48.238 8.658 1.00 23.23 111 GLU B N 1
ATOM 2537 C CA . GLU B 1 111 ? 12.676 48.851 7.346 1.00 24.18 111 GLU B CA 1
ATOM 2538 C C . GLU B 1 111 ? 12.553 47.837 6.177 1.00 25.80 111 GLU B C 1
ATOM 2539 O O . GLU B 1 111 ? 13.201 46.789 6.184 1.00 25.55 111 GLU B O 1
ATOM 2545 N N . PHE B 1 112 ? 11.703 48.145 5.207 1.00 25.52 112 PHE B N 1
ATOM 2546 C CA . PHE B 1 112 ? 11.635 47.349 3.995 1.00 26.99 112 PHE B CA 1
ATOM 2547 C C . PHE B 1 112 ? 12.162 48.240 2.863 1.00 25.86 112 PHE B C 1
ATOM 2548 O O . PHE B 1 112 ? 11.676 49.394 2.648 1.00 25.22 112 PHE B O 1
ATOM 2556 N N . PHE B 1 113 ? 13.149 47.736 2.136 1.00 24.71 113 PHE B N 1
ATOM 2557 C CA . PHE B 1 113 ? 13.685 48.514 1.010 1.00 24.36 113 PHE B CA 1
ATOM 2558 C C . PHE B 1 113 ? 13.827 47.698 -0.274 1.00 22.98 113 PHE B C 1
ATOM 2559 O O . PHE B 1 113 ? 14.079 46.493 -0.242 1.00 25.95 113 PHE B O 1
ATOM 2567 N N . GLY B 1 114 ? 13.681 48.390 -1.388 1.00 23.68 114 GLY B N 1
ATOM 2568 C CA . GLY B 1 114 ? 13.812 47.774 -2.694 1.00 23.82 114 GLY B CA 1
ATOM 2569 C C . GLY B 1 114 ? 13.392 48.683 -3.814 1.00 24.82 114 GLY B C 1
ATOM 2570 O O . GLY B 1 114 ? 13.105 49.867 -3.633 1.00 25.28 114 GLY B O 1
ATOM 2571 N N . GLU B 1 115 ? 13.304 48.125 -5.008 1.00 25.61 115 GLU B N 1
ATOM 2572 C CA . GLU B 1 115 ? 12.948 48.936 -6.170 1.00 24.25 115 GLU B CA 1
ATOM 2573 C C . GLU B 1 115 ? 11.476 49.184 -6.180 1.00 22.10 115 GLU B C 1
ATOM 2574 O O . GLU B 1 115 ? 10.758 48.558 -5.421 1.00 23.47 115 GLU B O 1
ATOM 2580 N N . PHE B 1 116 ? 11.026 50.106 -7.044 1.00 23.36 116 PHE B N 1
ATOM 2581 C CA . PHE B 1 116 ? 9.601 50.389 -7.184 1.00 23.53 116 PHE B CA 1
ATOM 2582 C C . PHE B 1 116 ? 8.817 49.105 -7.534 1.00 22.42 116 PHE B C 1
ATOM 2583 O O . PHE B 1 116 ? 9.210 48.340 -8.406 1.00 21.21 116 PHE B O 1
ATOM 2591 N N . GLY B 1 117 ? 7.703 48.835 -6.869 1.00 21.34 117 GLY B N 1
ATOM 2592 C CA . GLY B 1 117 ? 6.984 47.622 -7.218 1.00 22.32 117 GLY B CA 1
ATOM 2593 C C . GLY B 1 117 ? 7.437 46.338 -6.486 1.00 21.65 117 GLY B C 1
ATOM 2594 O O . GLY B 1 117 ? 6.812 45.292 -6.647 1.00 22.80 117 GLY B O 1
ATOM 2595 N N . SER B 1 118 ? 8.479 46.427 -5.666 1.00 22.12 118 SER B N 1
ATOM 2596 C CA . SER B 1 118 ? 9.024 45.256 -4.932 1.00 22.19 118 SER B CA 1
ATOM 2597 C C . SER B 1 118 ? 8.155 44.803 -3.777 1.00 21.63 118 SER B C 1
ATOM 2598 O O . SER B 1 118 ? 8.311 43.689 -3.197 1.00 21.13 118 SER B O 1
ATOM 2601 N N . GLY B 1 119 ? 7.223 45.688 -3.444 1.00 19.37 119 GLY B N 1
ATOM 2602 C CA . GLY B 1 119 ? 6.285 45.386 -2.397 1.00 18.24 119 GLY B CA 1
ATOM 2603 C C . GLY B 1 119 ? 6.332 46.213 -1.166 1.00 18.15 119 GLY B C 1
ATOM 2604 O O . GLY B 1 119 ? 5.455 46.081 -0.342 1.00 22.84 119 GLY B O 1
ATOM 2605 N N . LYS B 1 120 ? 7.326 47.076 -1.012 1.00 19.01 120 LYS B N 1
ATOM 2606 C CA . LYS B 1 120 ? 7.426 47.885 0.190 1.00 20.56 120 LYS B CA 1
ATOM 2607 C C . LYS B 1 120 ? 6.217 48.787 0.434 1.00 19.32 120 LYS B C 1
ATOM 2608 O O . LYS B 1 120 ? 5.759 48.901 1.584 1.00 21.71 120 LYS B O 1
ATOM 2614 N N . THR B 1 121 ? 5.686 49.407 -0.611 1.00 19.66 121 THR B N 1
ATOM 2615 C CA . THR B 1 121 ? 4.536 50.323 -0.438 1.00 19.85 121 THR B CA 1
ATOM 2616 C C . THR B 1 121 ? 3.238 49.571 -0.264 1.00 20.19 121 THR B C 1
ATOM 2617 O O . THR B 1 121 ? 2.403 49.938 0.556 1.00 19.11 121 THR B O 1
ATOM 2621 N N . GLN B 1 122 ? 3.063 48.479 -0.995 1.00 18.53 122 GLN B N 1
ATOM 2622 C CA . GLN B 1 122 ? 1.845 47.727 -0.761 1.00 20.57 122 GLN B CA 1
ATOM 2623 C C . GLN B 1 122 ? 1.818 47.140 0.666 1.00 18.89 122 GLN B C 1
ATOM 2624 O O . GLN B 1 122 ? 0.753 47.011 1.281 1.00 18.87 122 GLN B O 1
ATOM 2630 N N . LEU B 1 123 ? 2.970 46.768 1.204 1.00 22.34 123 LEU B N 1
ATOM 2631 C CA . LEU B 1 123 ? 3.035 46.235 2.589 1.00 22.86 123 LEU B CA 1
ATOM 2632 C C . LEU B 1 123 ? 2.540 47.296 3.597 1.00 21.28 123 LEU B C 1
ATOM 2633 O O . LEU B 1 123 ? 1.804 46.990 4.548 1.00 22.44 123 LEU B O 1
ATOM 2638 N N . CYS B 1 124 ? 3.003 48.523 3.422 1.00 18.87 124 CYS B N 1
ATOM 2639 C CA . CYS B 1 124 ? 2.529 49.614 4.292 1.00 19.89 124 CYS B CA 1
ATOM 2640 C C . CYS B 1 124 ? 0.965 49.749 4.285 1.00 19.58 124 CYS B C 1
ATOM 2641 O O . CYS B 1 124 ? 0.393 49.983 5.315 1.00 17.22 124 CYS B O 1
ATOM 2644 N N . HIS B 1 125 ? 0.317 49.636 3.117 1.00 20.49 125 HIS B N 1
ATOM 2645 C CA . HIS B 1 125 ? -1.159 49.688 3.020 1.00 19.73 125 HIS B CA 1
ATOM 2646 C C . HIS B 1 125 ? -1.748 48.438 3.744 1.00 20.26 125 HIS B C 1
ATOM 2647 O O . HIS B 1 125 ? -2.751 48.529 4.472 1.00 21.15 125 HIS B O 1
ATOM 2654 N N . GLN B 1 126 ? -1.152 47.262 3.498 1.00 20.71 126 GLN B N 1
ATOM 2655 C CA . GLN B 1 126 ? -1.660 46.040 4.091 1.00 20.82 126 GLN B CA 1
ATOM 2656 C C . GLN B 1 126 ? -1.551 46.041 5.627 1.00 21.10 126 GLN B C 1
ATOM 2657 O O . GLN B 1 126 ? -2.478 45.619 6.345 1.00 19.69 126 GLN B O 1
ATOM 2663 N N . LEU B 1 127 ? -0.408 46.471 6.137 1.00 19.74 127 LEU B N 1
ATOM 2664 C CA . LEU B 1 127 ? -0.203 46.525 7.591 1.00 19.97 127 LEU B CA 1
ATOM 2665 C C . LEU B 1 127 ? -1.186 47.500 8.243 1.00 18.90 127 LEU B C 1
ATOM 2666 O O . LEU B 1 127 ? -1.570 47.320 9.394 1.00 18.12 127 LEU B O 1
ATOM 2671 N N . SER B 1 128 ? -1.563 48.540 7.504 1.00 17.95 128 SER B N 1
ATOM 2672 C CA . SER B 1 128 ? -2.491 49.565 7.970 1.00 19.27 128 SER B CA 1
ATOM 2673 C C . SER B 1 128 ? -3.893 48.976 8.117 1.00 18.23 128 SER B C 1
ATOM 2674 O O . SER B 1 128 ? -4.722 49.448 8.869 1.00 19.04 128 SER B O 1
ATOM 2677 N N . VAL B 1 129 ? -4.148 47.920 7.362 1.00 19.95 129 VAL B N 1
ATOM 2678 C CA . VAL B 1 129 ? -5.399 47.218 7.502 1.00 20.35 129 VAL B CA 1
ATOM 2679 C C . VAL B 1 129 ? -5.284 46.117 8.569 1.00 19.15 129 VAL B C 1
ATOM 2680 O O . VAL B 1 129 ? -6.133 46.046 9.466 1.00 19.07 129 VAL B O 1
ATOM 2684 N N . ASN B 1 130 ? -4.259 45.265 8.473 1.00 17.62 130 ASN B N 1
ATOM 2685 C CA . ASN B 1 130 ? -4.050 44.149 9.399 1.00 19.65 130 ASN B CA 1
ATOM 2686 C C . ASN B 1 130 ? -3.957 44.497 10.892 1.00 21.22 130 ASN B C 1
ATOM 2687 O O . ASN B 1 130 ? -4.461 43.750 11.721 1.00 22.72 130 ASN B O 1
ATOM 2692 N N . VAL B 1 131 ? -3.326 45.622 11.250 1.00 19.77 131 VAL B N 1
ATOM 2693 C CA . VAL B 1 131 ? -3.247 46.022 12.658 1.00 18.13 131 VAL B CA 1
ATOM 2694 C C . VAL B 1 131 ? -4.666 46.057 13.298 1.00 21.87 131 VAL B C 1
ATOM 2695 O O . VAL B 1 131 ? -4.836 45.884 14.517 1.00 23.60 131 VAL B O 1
ATOM 2699 N N . GLN B 1 132 ? -5.675 46.313 12.483 1.00 22.13 132 GLN B N 1
ATOM 2700 C CA . GLN B 1 132 ? -7.051 46.389 12.971 1.00 23.97 132 GLN B CA 1
ATOM 2701 C C . GLN B 1 132 ? -7.693 45.064 13.293 1.00 26.50 132 GLN B C 1
ATOM 2702 O O . GLN B 1 132 ? -8.662 45.034 14.066 1.00 27.60 132 GLN B O 1
ATOM 2708 N N . LEU B 1 133 ? -7.169 43.974 12.718 1.00 26.75 133 LEU B N 1
ATOM 2709 C CA . LEU B 1 133 ? -7.709 42.633 12.973 1.00 28.95 133 LEU B CA 1
ATOM 2710 C C . LEU B 1 133 ? -7.495 42.221 14.448 1.00 29.48 133 LEU B C 1
ATOM 2711 O O . LEU B 1 133 ? -6.574 42.709 15.117 1.00 26.83 133 LEU B O 1
ATOM 2716 N N . PRO B 1 134 ? -8.398 41.386 14.993 1.00 30.41 134 PRO B N 1
ATOM 2717 C CA . PRO B 1 134 ? -8.207 40.973 16.386 1.00 31.57 134 PRO B CA 1
ATOM 2718 C C . PRO B 1 134 ? -6.972 40.083 16.437 1.00 31.94 134 PRO B C 1
ATOM 2719 O O . PRO B 1 134 ? -6.506 39.603 15.392 1.00 30.41 134 PRO B O 1
ATOM 2723 N N . PRO B 1 135 ? -6.386 39.887 17.636 1.00 33.23 135 PRO B N 1
ATOM 2724 C CA . PRO B 1 135 ? -5.202 39.038 17.768 1.00 33.44 135 PRO B CA 1
ATOM 2725 C C . PRO B 1 135 ? -5.283 37.635 17.186 1.00 34.13 135 PRO B C 1
ATOM 2726 O O . PRO B 1 135 ? -4.283 37.110 16.672 1.00 31.97 135 PRO B O 1
ATOM 2730 N N . GLU B 1 136 ? -6.448 37.005 17.269 1.00 36.07 136 GLU B N 1
ATOM 2731 C CA . GLU B 1 136 ? -6.545 35.634 16.756 1.00 39.52 136 GLU B CA 1
ATOM 2732 C C . GLU B 1 136 ? -6.504 35.614 15.228 1.00 39.67 136 GLU B C 1
ATOM 2733 O O . GLU B 1 136 ? -6.455 34.549 14.613 1.00 38.97 136 GLU B O 1
ATOM 2739 N N . LYS B 1 137 ? -6.505 36.803 14.622 1.00 39.68 137 LYS B N 1
ATOM 2740 C CA . LYS B 1 137 ? -6.458 36.919 13.165 1.00 38.49 137 LYS B CA 1
ATOM 2741 C C . LYS B 1 137 ? -5.202 37.619 12.676 1.00 38.01 137 LYS B C 1
ATOM 2742 O O . LYS B 1 137 ? -5.134 38.036 11.515 1.00 36.52 137 LYS B O 1
ATOM 2748 N N . GLY B 1 138 ? -4.214 37.730 13.567 1.00 35.32 138 GLY B N 1
ATOM 2749 C CA . GLY B 1 138 ? -2.959 38.375 13.213 1.00 33.45 138 GLY B CA 1
ATOM 2750 C C . GLY B 1 138 ? -2.854 39.885 13.494 1.00 30.36 138 GLY B C 1
ATOM 2751 O O . GLY B 1 138 ? -1.831 40.470 13.177 1.00 29.16 138 GLY B O 1
ATOM 2752 N N . GLY B 1 139 ? -3.879 40.491 14.104 1.00 28.10 139 GLY B N 1
ATOM 2753 C CA . GLY B 1 139 ? -3.857 41.935 14.398 1.00 26.33 139 GLY B CA 1
ATOM 2754 C C . GLY B 1 139 ? -3.660 42.301 15.878 1.00 25.76 139 GLY B C 1
ATOM 2755 O O . GLY B 1 139 ? -3.303 41.444 16.689 1.00 24.83 139 GLY B O 1
ATOM 2756 N N . LEU B 1 140 ? -3.910 43.565 16.211 1.00 24.26 140 LEU B N 1
ATOM 2757 C CA . LEU B 1 140 ? -3.788 44.092 17.558 1.00 24.80 140 LEU B CA 1
ATOM 2758 C C . LEU B 1 140 ? -5.017 44.970 17.912 1.00 26.90 140 LEU B C 1
ATOM 2759 O O . LEU B 1 140 ? -5.000 45.729 18.897 1.00 27.38 140 LEU B O 1
ATOM 2764 N N . SER B 1 141 ? -6.072 44.884 17.114 1.00 28.28 141 SER B N 1
ATOM 2765 C CA . SER B 1 141 ? -7.254 45.704 17.354 1.00 29.34 141 SER B CA 1
ATOM 2766 C C . SER B 1 141 ? -6.837 47.172 17.551 1.00 30.39 141 SER B C 1
ATOM 2767 O O . SER B 1 141 ? -7.371 47.875 18.406 1.00 29.81 141 SER B O 1
ATOM 2770 N N . GLY B 1 142 ? -5.895 47.640 16.720 1.00 29.18 142 GLY B N 1
ATOM 2771 C CA . GLY B 1 142 ? -5.419 49.011 16.839 1.00 25.18 142 GLY B CA 1
ATOM 2772 C C . GLY B 1 142 ? -5.623 49.850 15.576 1.00 23.79 142 GLY B C 1
ATOM 2773 O O . GLY B 1 142 ? -6.207 49.371 14.604 1.00 20.69 142 GLY B O 1
ATOM 2774 N N . LYS B 1 143 ? -5.146 51.100 15.615 1.00 21.03 143 LYS B N 1
ATOM 2775 C CA . LYS B 1 143 ? -5.243 51.983 14.485 1.00 18.47 143 LYS B CA 1
ATOM 2776 C C . LYS B 1 143 ? -3.867 52.205 13.898 1.00 16.95 143 LYS B C 1
ATOM 2777 O O . LYS B 1 143 ? -2.860 51.806 14.486 1.00 18.03 143 LYS B O 1
ATOM 2783 N N . ALA B 1 144 ? -3.863 52.775 12.707 1.00 18.36 144 ALA B N 1
ATOM 2784 C CA . ALA B 1 144 ? -2.632 53.023 11.962 1.00 19.65 144 ALA B CA 1
ATOM 2785 C C . ALA B 1 144 ? -2.494 54.510 11.630 1.00 20.15 144 ALA B C 1
ATOM 2786 O O . ALA B 1 144 ? -3.512 55.257 11.482 1.00 19.89 144 ALA B O 1
ATOM 2788 N N . VAL B 1 145 ? -1.249 54.946 11.513 1.00 17.46 145 VAL B N 1
ATOM 2789 C CA . VAL B 1 145 ? -0.977 56.310 11.069 1.00 16.74 145 VAL B CA 1
ATOM 2790 C C . VAL B 1 145 ? -0.117 56.112 9.815 1.00 18.34 145 VAL B C 1
ATOM 2791 O O . VAL B 1 145 ? 0.872 55.384 9.877 1.00 16.16 145 VAL B O 1
ATOM 2795 N N . TYR B 1 146 ? -0.532 56.709 8.683 1.00 17.50 146 TYR B N 1
ATOM 2796 C CA . TYR B 1 146 ? 0.177 56.563 7.403 1.00 17.83 146 TYR B CA 1
ATOM 2797 C C . TYR B 1 146 ? 0.810 57.875 6.939 1.00 17.01 146 TYR B C 1
ATOM 2798 O O . TYR B 1 146 ? 0.124 58.820 6.585 1.00 18.57 146 TYR B O 1
ATOM 2807 N N . ILE B 1 147 ? 2.136 57.922 6.918 1.00 16.52 147 ILE B N 1
ATOM 2808 C CA . ILE B 1 147 ? 2.779 59.122 6.484 1.00 17.28 147 ILE B CA 1
ATOM 2809 C C . ILE B 1 147 ? 3.418 58.887 5.116 1.00 17.77 147 ILE B C 1
ATOM 2810 O O . ILE B 1 147 ? 4.383 58.118 4.960 1.00 16.16 147 ILE B O 1
ATOM 2815 N N . ASP B 1 148 ? 2.837 59.576 4.139 1.00 17.18 148 ASP B N 1
ATOM 2816 C CA . ASP B 1 148 ? 3.193 59.445 2.709 1.00 20.68 148 ASP B CA 1
ATOM 2817 C C . ASP B 1 148 ? 4.118 60.593 2.206 1.00 20.87 148 ASP B C 1
ATOM 2818 O O . ASP B 1 148 ? 3.734 61.734 2.201 1.00 22.62 148 ASP B O 1
ATOM 2823 N N . THR B 1 149 ? 5.353 60.298 1.787 1.00 23.29 149 THR B N 1
ATOM 2824 C CA . THR B 1 149 ? 6.208 61.387 1.331 1.00 25.00 149 THR B CA 1
ATOM 2825 C C . THR B 1 149 ? 6.086 61.681 -0.178 1.00 26.29 149 THR B C 1
ATOM 2826 O O . THR B 1 149 ? 6.244 62.829 -0.614 1.00 26.34 149 THR B O 1
ATOM 2830 N N . GLU B 1 150 ? 5.741 60.660 -0.953 1.00 26.36 150 GLU B N 1
ATOM 2831 C CA . GLU B 1 150 ? 5.649 60.793 -2.402 1.00 27.61 150 GLU B CA 1
ATOM 2832 C C . GLU B 1 150 ? 4.279 60.897 -2.977 1.00 27.01 150 GLU B C 1
ATOM 2833 O O . GLU B 1 150 ? 4.169 61.025 -4.182 1.00 26.52 150 GLU B O 1
ATOM 2839 N N . GLY B 1 151 ? 3.233 60.809 -2.147 1.00 25.74 151 GLY B N 1
ATOM 2840 C CA . GLY B 1 151 ? 1.888 60.946 -2.666 1.00 26.90 151 GLY B CA 1
ATOM 2841 C C . GLY B 1 151 ? 1.414 59.657 -3.324 1.00 28.03 151 GLY B C 1
ATOM 2842 O O . GLY B 1 151 ? 0.557 59.690 -4.195 1.00 27.48 151 GLY B O 1
ATOM 2843 N N . THR B 1 152 ? 1.945 58.518 -2.878 1.00 24.58 152 THR B N 1
ATOM 2844 C CA . THR B 1 152 ? 1.561 57.278 -3.467 1.00 26.61 152 THR B CA 1
ATOM 2845 C C . THR B 1 152 ? 0.461 56.539 -2.703 1.00 26.56 152 THR B C 1
ATOM 2846 O O . THR B 1 152 ? 0.057 55.504 -3.188 1.00 26.21 152 THR B O 1
ATOM 2850 N N . PHE B 1 153 ? 0.019 57.027 -1.537 1.00 22.28 153 PHE B N 1
ATOM 2851 C CA . PHE B 1 153 ? -1.066 56.325 -0.805 1.00 25.27 153 PHE B CA 1
ATOM 2852 C C . PHE B 1 153 ? -2.320 56.171 -1.706 1.00 23.59 153 PHE B C 1
ATOM 2853 O O . PHE B 1 153 ? -2.782 57.141 -2.298 1.00 24.09 153 PHE B O 1
ATOM 2861 N N . ARG B 1 154 ? -2.883 54.967 -1.799 1.00 25.09 154 ARG B N 1
ATOM 2862 C CA . ARG B 1 154 ? -4.099 54.774 -2.595 1.00 22.94 154 ARG B CA 1
ATOM 2863 C C . ARG B 1 154 ? -5.211 54.224 -1.663 1.00 20.54 154 ARG B C 1
ATOM 2864 O O . ARG B 1 154 ? -5.127 53.064 -1.200 1.00 19.69 154 ARG B O 1
ATOM 2872 N N . TRP B 1 155 ? -6.270 54.991 -1.442 1.00 19.83 155 TRP B N 1
ATOM 2873 C CA . TRP B 1 155 ? -7.334 54.450 -0.589 1.00 18.92 155 TRP B CA 1
ATOM 2874 C C . TRP B 1 155 ? -7.985 53.261 -1.298 1.00 18.59 155 TRP B C 1
ATOM 2875 O O . TRP B 1 155 ? -8.581 52.393 -0.640 1.00 21.44 155 TRP B O 1
ATOM 2886 N N . GLU B 1 156 ? -7.870 53.235 -2.627 1.00 17.00 156 GLU B N 1
ATOM 2887 C CA . GLU B 1 156 ? -8.454 52.157 -3.415 1.00 17.30 156 GLU B CA 1
ATOM 2888 C C . GLU B 1 156 ? -7.799 50.837 -3.031 1.00 20.97 156 GLU B C 1
ATOM 2889 O O . GLU B 1 156 ? -8.439 49.798 -3.036 1.00 23.00 156 GLU B O 1
ATOM 2895 N N . ARG B 1 157 ? -6.497 50.845 -2.750 1.00 20.79 157 ARG B N 1
ATOM 2896 C CA . ARG B 1 157 ? -5.875 49.584 -2.368 1.00 22.72 157 ARG B CA 1
ATOM 2897 C C . ARG B 1 157 ? -6.327 49.151 -0.950 1.00 22.66 157 ARG B C 1
ATOM 2898 O O . ARG B 1 157 ? -6.466 47.958 -0.670 1.00 20.77 157 ARG B O 1
ATOM 2906 N N . ILE B 1 158 ? -6.494 50.126 -0.056 1.00 20.96 158 ILE B N 1
ATOM 2907 C CA . ILE B 1 158 ? -6.983 49.852 1.304 1.00 23.22 158 ILE B CA 1
ATOM 2908 C C . ILE B 1 158 ? -8.333 49.175 1.183 1.00 23.42 158 ILE B C 1
ATOM 2909 O O . ILE B 1 158 ? -8.594 48.227 1.857 1.00 26.14 158 ILE B O 1
ATOM 2914 N N . GLU B 1 159 ? -9.165 49.658 0.285 1.00 24.64 159 GLU B N 1
ATOM 2915 C CA . GLU B 1 159 ? -10.503 49.125 0.108 1.00 26.27 159 GLU B CA 1
ATOM 2916 C C . GLU B 1 159 ? -10.477 47.685 -0.376 1.00 25.75 159 GLU B C 1
ATOM 2917 O O . GLU B 1 159 ? -11.195 46.848 0.150 1.00 25.40 159 GLU B O 1
ATOM 2923 N N . ASN B 1 160 ? -9.617 47.402 -1.346 1.00 23.11 160 ASN B N 1
ATOM 2924 C CA . ASN B 1 160 ? -9.510 46.065 -1.910 1.00 25.50 160 ASN B CA 1
ATOM 2925 C C . ASN B 1 160 ? -9.069 45.095 -0.807 1.00 26.19 160 ASN B C 1
ATOM 2926 O O . ASN B 1 160 ? -9.605 43.983 -0.665 1.00 27.89 160 ASN B O 1
ATOM 2931 N N . MET B 1 161 ? -8.095 45.517 -0.016 1.00 25.77 161 MET B N 1
ATOM 2932 C CA . MET B 1 161 ? -7.560 44.677 1.053 1.00 25.30 161 MET B CA 1
ATOM 2933 C C . MET B 1 161 ? -8.594 44.426 2.151 1.00 26.81 161 MET B C 1
ATOM 2934 O O . MET B 1 161 ? -8.692 43.305 2.672 1.00 27.88 161 MET B O 1
ATOM 2939 N N . ALA B 1 162 ? -9.340 45.461 2.524 1.00 25.75 162 ALA B N 1
ATOM 2940 C CA . ALA B 1 162 ? -10.385 45.297 3.564 1.00 27.98 162 ALA B CA 1
ATOM 2941 C C . ALA B 1 162 ? -11.484 44.347 3.066 1.00 29.16 162 ALA B C 1
ATOM 2942 O O . ALA B 1 162 ? -11.979 43.502 3.815 1.00 30.25 162 ALA B O 1
ATOM 2944 N N . LYS B 1 163 ? -11.860 44.505 1.806 1.00 30.86 163 LYS B N 1
ATOM 2945 C CA . LYS B 1 163 ? -12.884 43.675 1.188 1.00 33.23 163 LYS B CA 1
ATOM 2946 C C . LYS B 1 163 ? -12.469 42.213 1.228 1.00 31.30 163 LYS B C 1
ATOM 2947 O O . LYS B 1 163 ? -13.270 41.339 1.594 1.00 31.69 163 LYS B O 1
ATOM 2953 N N . ALA B 1 164 ? -11.226 41.955 0.857 1.00 26.39 164 ALA B N 1
ATOM 2954 C CA . ALA B 1 164 ? -10.698 40.611 0.860 1.00 28.75 164 ALA B CA 1
ATOM 2955 C C . ALA B 1 164 ? -10.770 39.945 2.217 1.00 28.66 164 ALA B C 1
ATOM 2956 O O . ALA B 1 164 ? -10.795 38.708 2.287 1.00 27.87 164 ALA B O 1
ATOM 2958 N N . LEU B 1 165 ? -10.785 40.760 3.280 1.00 28.92 165 LEU B N 1
ATOM 2959 C CA . LEU B 1 165 ? -10.840 40.266 4.657 1.00 29.95 165 LEU B CA 1
ATOM 2960 C C . LEU B 1 165 ? -12.248 40.285 5.248 1.00 30.22 165 LEU B C 1
ATOM 2961 O O . LEU B 1 165 ? -12.421 40.039 6.438 1.00 31.64 165 LEU B O 1
ATOM 2966 N N . GLY B 1 166 ? -13.241 40.624 4.434 1.00 32.04 166 GLY B N 1
ATOM 2967 C CA . GLY B 1 166 ? -14.599 40.704 4.935 1.00 31.71 166 GLY B CA 1
ATOM 2968 C C . GLY B 1 166 ? -14.840 41.808 5.943 1.00 33.27 166 GLY B C 1
ATOM 2969 O O . GLY B 1 166 ? -15.790 41.742 6.721 1.00 31.44 166 GLY B O 1
ATOM 2970 N N . LEU B 1 167 ? -14.019 42.858 5.926 1.00 34.16 167 LEU B N 1
ATOM 2971 C CA . LEU B 1 167 ? -14.163 43.942 6.890 1.00 32.51 167 LEU B CA 1
ATOM 2972 C C . LEU B 1 167 ? -15.093 45.068 6.433 1.00 33.22 167 LEU B C 1
ATOM 2973 O O . LEU B 1 167 ? -15.341 45.251 5.255 1.00 32.88 167 LEU B O 1
ATOM 2978 N N . ASP B 1 168 ? -15.638 45.817 7.379 1.00 34.21 168 ASP B N 1
ATOM 2979 C CA . ASP B 1 168 ? -16.476 46.973 7.030 1.00 36.32 168 ASP B CA 1
ATOM 2980 C C . ASP B 1 168 ? -15.466 47.979 6.452 1.00 36.21 168 ASP B C 1
ATOM 2981 O O . ASP B 1 168 ? -14.587 48.455 7.177 1.00 34.54 168 ASP B O 1
ATOM 2986 N N . ILE B 1 169 ? -15.622 48.299 5.168 1.00 33.90 169 ILE B N 1
ATOM 2987 C CA . ILE B 1 169 ? -14.718 49.222 4.478 1.00 34.17 169 ILE B CA 1
ATOM 2988 C C . ILE B 1 169 ? -14.565 50.588 5.147 1.00 33.45 169 ILE B C 1
ATOM 2989 O O . ILE B 1 169 ? -13.455 51.039 5.387 1.00 31.93 169 ILE B O 1
ATOM 2994 N N . ASP B 1 170 ? -15.683 51.252 5.424 1.00 32.45 170 ASP B N 1
ATOM 2995 C CA . ASP B 1 170 ? -15.693 52.569 6.060 1.00 33.83 170 ASP B CA 1
ATOM 2996 C C . ASP B 1 170 ? -14.994 52.685 7.414 1.00 33.62 170 ASP B C 1
ATOM 2997 O O . ASP B 1 170 ? -14.352 53.707 7.728 1.00 31.66 170 ASP B O 1
ATOM 3002 N N . ASN B 1 171 ? -15.168 51.647 8.215 1.00 31.45 171 ASN B N 1
ATOM 3003 C CA . ASN B 1 171 ? -14.570 51.552 9.543 1.00 33.43 171 ASN B CA 1
ATOM 3004 C C . ASN B 1 171 ? -13.062 51.408 9.390 1.00 30.85 171 ASN B C 1
ATOM 3005 O O . ASN B 1 171 ? -12.286 52.044 10.090 1.00 29.00 171 ASN B O 1
ATOM 3010 N N . VAL B 1 172 ? -12.668 50.553 8.472 1.00 28.35 172 VAL B N 1
ATOM 3011 C CA . VAL B 1 172 ? -11.230 50.360 8.235 1.00 28.67 172 VAL B CA 1
ATOM 3012 C C . VAL B 1 172 ? -10.560 51.678 7.884 1.00 26.08 172 VAL B C 1
ATOM 3013 O O . VAL B 1 172 ? -9.530 51.980 8.422 1.00 26.53 172 VAL B O 1
ATOM 3017 N N . MET B 1 173 ? -11.159 52.455 6.990 1.00 26.20 173 MET B N 1
ATOM 3018 C CA . MET B 1 173 ? -10.599 53.719 6.559 1.00 26.51 173 MET B CA 1
ATOM 3019 C C . MET B 1 173 ? -10.627 54.809 7.614 1.00 25.37 173 MET B C 1
ATOM 3020 O O . MET B 1 173 ? -9.743 55.671 7.714 1.00 21.72 173 MET B O 1
ATOM 3025 N N . ASN B 1 174 ? -11.648 54.765 8.445 1.00 27.18 174 ASN B N 1
ATOM 3026 C CA . ASN B 1 174 ? -11.755 55.762 9.484 1.00 26.26 174 ASN B CA 1
ATOM 3027 C C . ASN B 1 174 ? -10.689 55.462 10.561 1.00 25.09 174 ASN B C 1
ATOM 3028 O O . ASN B 1 174 ? -10.318 56.347 11.322 1.00 26.43 174 ASN B O 1
ATOM 3033 N N . ASN B 1 175 ? -10.162 54.239 10.580 1.00 21.93 175 ASN B N 1
ATOM 3034 C CA . ASN B 1 175 ? -9.134 53.856 11.588 1.00 23.93 175 ASN B CA 1
ATOM 3035 C C . ASN B 1 175 ? -7.663 54.020 11.106 1.00 19.78 175 ASN B C 1
ATOM 3036 O O . ASN B 1 175 ? -6.736 53.529 11.731 1.00 22.41 175 ASN B O 1
ATOM 3041 N N . ILE B 1 176 ? -7.500 54.657 9.971 1.00 17.46 176 ILE B N 1
ATOM 3042 C CA . ILE B 1 176 ? -6.190 54.955 9.415 1.00 15.71 176 ILE B CA 1
ATOM 3043 C C . ILE B 1 176 ? -6.073 56.492 9.334 1.00 17.99 176 ILE B C 1
ATOM 3044 O O . ILE B 1 176 ? -6.847 57.154 8.621 1.00 19.80 176 ILE B O 1
ATOM 3049 N N . TYR B 1 177 ? -5.165 57.062 10.116 1.00 18.93 177 TYR B N 1
ATOM 3050 C CA . TYR B 1 177 ? -4.871 58.494 10.059 1.00 19.42 177 TYR B CA 1
ATOM 3051 C C . TYR B 1 177 ? -3.863 58.660 8.901 1.00 19.95 177 TYR B C 1
ATOM 3052 O O . TYR B 1 177 ? -2.935 57.904 8.801 1.00 20.70 177 TYR B O 1
ATOM 3061 N N . TYR B 1 178 ? -4.045 59.655 8.062 1.00 18.83 178 TYR B N 1
ATOM 3062 C CA . TYR B 1 178 ? -3.171 59.854 6.912 1.00 20.82 178 TYR B CA 1
ATOM 3063 C C . TYR B 1 178 ? -2.694 61.301 6.789 1.00 23.01 178 TYR B C 1
ATOM 3064 O O . TYR B 1 178 ? -3.420 62.223 7.136 1.00 21.78 178 TYR B O 1
ATOM 3073 N N . ILE B 1 179 ? -1.468 61.474 6.294 1.00 22.69 179 ILE B N 1
ATOM 3074 C CA . ILE B 1 179 ? -0.996 62.807 5.979 1.00 22.16 179 ILE B CA 1
ATOM 3075 C C . ILE B 1 179 ? 0.118 62.725 4.911 1.00 23.31 179 ILE B C 1
ATOM 3076 O O . ILE B 1 179 ? 1.006 61.838 4.946 1.00 21.14 179 ILE B O 1
ATOM 3081 N N . ARG B 1 180 ? 0.079 63.644 3.956 1.00 20.90 180 ARG B N 1
ATOM 3082 C CA . ARG B 1 180 ? 1.155 63.665 2.986 1.00 22.39 180 ARG B CA 1
ATOM 3083 C C . ARG B 1 180 ? 2.230 64.643 3.523 1.00 23.22 180 ARG B C 1
ATOM 3084 O O . ARG B 1 180 ? 1.936 65.814 3.728 1.00 24.52 180 ARG B O 1
ATOM 3092 N N . ALA B 1 181 ? 3.446 64.181 3.777 1.00 23.86 181 ALA B N 1
ATOM 3093 C CA . ALA B 1 181 ? 4.545 65.065 4.208 1.00 23.93 181 ALA B CA 1
ATOM 3094 C C . ALA B 1 181 ? 5.106 65.777 2.960 1.00 27.13 181 ALA B C 1
ATOM 3095 O O . ALA B 1 181 ? 5.583 65.122 2.017 1.00 25.83 181 ALA B O 1
ATOM 3097 N N . ILE B 1 182 ? 5.068 67.118 2.970 1.00 27.38 182 ILE B N 1
ATOM 3098 C CA . ILE B 1 182 ? 5.497 67.885 1.821 1.00 31.75 182 ILE B CA 1
ATOM 3099 C C . ILE B 1 182 ? 6.989 68.078 1.563 1.00 30.46 182 ILE B C 1
ATOM 3100 O O . ILE B 1 182 ? 7.380 68.146 0.396 1.00 32.92 182 ILE B O 1
ATOM 3105 N N . ASN B 1 183 ? 7.800 68.180 2.605 1.00 30.05 183 ASN B N 1
ATOM 3106 C CA . ASN B 1 183 ? 9.253 68.306 2.449 1.00 31.46 183 ASN B CA 1
ATOM 3107 C C . ASN B 1 183 ? 9.880 67.841 3.756 1.00 31.45 183 ASN B C 1
ATOM 3108 O O . ASN B 1 183 ? 9.140 67.454 4.661 1.00 30.23 183 ASN B O 1
ATOM 3113 N N . THR B 1 184 ? 11.213 67.901 3.896 1.00 31.28 184 THR B N 1
ATOM 3114 C CA . THR B 1 184 ? 11.816 67.402 5.149 1.00 31.52 184 THR B CA 1
ATOM 3115 C C . THR B 1 184 ? 11.441 68.139 6.435 1.00 31.29 184 THR B C 1
ATOM 3116 O O . THR B 1 184 ? 11.401 67.514 7.505 1.00 27.83 184 THR B O 1
ATOM 3120 N N . ASP B 1 185 ? 11.171 69.446 6.337 1.00 31.00 185 ASP B N 1
ATOM 3121 C CA . ASP B 1 185 ? 10.838 70.206 7.552 1.00 32.64 185 ASP B CA 1
ATOM 3122 C C . ASP B 1 185 ? 9.425 69.812 7.998 1.00 30.94 185 ASP B C 1
ATOM 3123 O O . ASP B 1 185 ? 9.173 69.636 9.200 1.00 31.68 185 ASP B O 1
ATOM 3128 N N . HIS B 1 186 ? 8.531 69.624 7.028 1.00 30.57 186 HIS B N 1
ATOM 3129 C CA . HIS B 1 186 ? 7.137 69.246 7.337 1.00 29.18 186 HIS B CA 1
ATOM 3130 C C . HIS B 1 186 ? 7.135 67.837 7.919 1.00 27.35 186 HIS B C 1
ATOM 3131 O O . HIS B 1 186 ? 6.449 67.554 8.885 1.00 27.58 186 HIS B O 1
ATOM 3138 N N . GLN B 1 187 ? 7.934 66.973 7.309 1.00 28.69 187 GLN B N 1
ATOM 3139 C CA . GLN B 1 187 ? 8.115 65.608 7.778 1.00 26.26 187 GLN B CA 1
ATOM 3140 C C . GLN B 1 187 ? 8.661 65.586 9.223 1.00 27.65 187 GLN B C 1
ATOM 3141 O O . GLN B 1 187 ? 8.214 64.809 10.058 1.00 26.67 187 GLN B O 1
ATOM 3147 N N . ILE B 1 188 ? 9.633 66.439 9.529 1.00 27.99 188 ILE B N 1
ATOM 3148 C CA . ILE B 1 188 ? 10.193 66.495 10.879 1.00 27.50 188 ILE B CA 1
ATOM 3149 C C . ILE B 1 188 ? 9.154 66.997 11.861 1.00 25.52 188 ILE B C 1
ATOM 3150 O O . ILE B 1 188 ? 9.048 66.482 12.971 1.00 25.53 188 ILE B O 1
ATOM 3155 N N . ALA B 1 189 ? 8.341 67.962 11.439 1.00 27.39 189 ALA B N 1
ATOM 3156 C CA . ALA B 1 189 ? 7.284 68.486 12.289 1.00 26.74 189 ALA B CA 1
ATOM 3157 C C . ALA B 1 189 ? 6.158 67.466 12.554 1.00 26.50 189 ALA B C 1
ATOM 3158 O O . ALA B 1 189 ? 5.581 67.420 13.642 1.00 28.05 189 ALA B O 1
ATOM 3160 N N . ILE B 1 190 ? 5.790 66.694 11.543 1.00 25.14 190 ILE B N 1
ATOM 3161 C CA . ILE B 1 190 ? 4.740 65.711 11.724 1.00 20.84 190 ILE B CA 1
ATOM 3162 C C . ILE B 1 190 ? 5.162 64.705 12.805 1.00 22.40 190 ILE B C 1
ATOM 3163 O O . ILE B 1 190 ? 4.406 64.366 13.741 1.00 21.27 190 ILE B O 1
ATOM 3168 N N . VAL B 1 191 ? 6.387 64.236 12.690 1.00 24.18 191 VAL B N 1
ATOM 3169 C CA . VAL B 1 191 ? 6.910 63.269 13.655 1.00 26.37 191 VAL B CA 1
ATOM 3170 C C . VAL B 1 191 ? 6.940 63.856 15.074 1.00 28.38 191 VAL B C 1
ATOM 3171 O O . VAL B 1 191 ? 6.683 63.145 16.061 1.00 26.35 191 VAL B O 1
ATOM 3175 N N . ASP B 1 192 ? 7.198 65.168 15.194 1.00 30.19 192 ASP B N 1
ATOM 3176 C CA . ASP B 1 192 ? 7.160 65.784 16.521 1.00 32.11 192 ASP B CA 1
ATOM 3177 C C . ASP B 1 192 ? 5.702 65.788 17.009 1.00 33.13 192 ASP B C 1
ATOM 3178 O O . ASP B 1 192 ? 5.416 65.612 18.188 1.00 31.81 192 ASP B O 1
ATOM 3183 N N . ASP B 1 193 ? 4.782 65.995 16.080 1.00 33.91 193 ASP B N 1
ATOM 3184 C CA . ASP B 1 193 ? 3.360 66.041 16.418 1.00 34.56 193 ASP B CA 1
ATOM 3185 C C . ASP B 1 193 ? 2.815 64.654 16.810 1.00 32.08 193 ASP B C 1
ATOM 3186 O O . ASP B 1 193 ? 1.807 64.554 17.515 1.00 32.98 193 ASP B O 1
ATOM 3191 N N . LEU B 1 194 ? 3.509 63.591 16.404 1.00 30.14 194 LEU B N 1
ATOM 3192 C CA . LEU B 1 194 ? 3.075 62.235 16.712 1.00 28.52 194 LEU B CA 1
ATOM 3193 C C . LEU B 1 194 ? 2.947 61.897 18.197 1.00 26.49 194 LEU B C 1
ATOM 3194 O O . LEU B 1 194 ? 2.104 61.072 18.566 1.00 23.86 194 LEU B O 1
ATOM 3199 N N . GLN B 1 195 ? 3.750 62.544 19.032 1.00 26.13 195 GLN B N 1
ATOM 3200 C CA . GLN B 1 195 ? 3.751 62.274 20.475 1.00 27.06 195 GLN B CA 1
ATOM 3201 C C . GLN B 1 195 ? 2.351 62.580 21.026 1.00 24.31 195 GLN B C 1
ATOM 3202 O O . GLN B 1 195 ? 1.722 61.731 21.672 1.00 20.90 195 GLN B O 1
ATOM 3208 N N . GLU B 1 196 ? 1.830 63.755 20.692 1.00 23.19 196 GLU B N 1
ATOM 3209 C CA . GLU B 1 196 ? 0.516 64.119 21.187 1.00 23.60 196 GLU B CA 1
ATOM 3210 C C . GLU B 1 196 ? -0.596 63.238 20.559 1.00 22.66 196 GLU B C 1
ATOM 3211 O O . GLU B 1 196 ? -1.531 62.817 21.235 1.00 22.49 196 GLU B O 1
ATOM 3217 N N . LEU B 1 197 ? -0.495 62.985 19.265 1.00 20.65 197 LEU B N 1
ATOM 3218 C CA . LEU B 1 197 ? -1.472 62.145 18.605 1.00 22.18 197 LEU B CA 1
ATOM 3219 C C . LEU B 1 197 ? -1.544 60.779 19.310 1.00 20.37 197 LEU B C 1
ATOM 3220 O O . LEU B 1 197 ? -2.606 60.347 19.702 1.00 20.34 197 LEU B O 1
ATOM 3225 N N . VAL B 1 198 ? -0.414 60.114 19.525 1.00 17.91 198 VAL B N 1
ATOM 3226 C CA . VAL B 1 198 ? -0.499 58.770 20.130 1.00 20.22 198 VAL B CA 1
ATOM 3227 C C . VAL B 1 198 ? -0.849 58.822 21.615 1.00 21.67 198 VAL B C 1
ATOM 3228 O O . VAL B 1 198 ? -1.487 57.947 22.152 1.00 22.18 198 VAL B O 1
ATOM 3232 N N . SER B 1 199 ? -0.442 59.889 22.266 1.00 25.11 199 SER B N 1
ATOM 3233 C CA . SER B 1 199 ? -0.772 60.063 23.654 1.00 28.04 199 SER B CA 1
ATOM 3234 C C . SER B 1 199 ? -2.318 60.220 23.795 1.00 29.62 199 SER B C 1
ATOM 3235 O O . SER B 1 199 ? -2.956 59.629 24.689 1.00 33.31 199 SER B O 1
ATOM 3238 N N . LYS B 1 200 ? -2.931 60.988 22.919 1.00 27.91 200 LYS B N 1
ATOM 3239 C CA . LYS B 1 200 ? -4.366 61.166 22.968 1.00 30.45 200 LYS B CA 1
ATOM 3240 C C . LYS B 1 200 ? -5.179 59.983 22.449 1.00 32.15 200 LYS B C 1
ATOM 3241 O O . LYS B 1 200 ? -6.393 59.915 22.681 1.00 32.61 200 LYS B O 1
ATOM 3247 N N . ASP B 1 201 ? -4.532 59.048 21.737 1.00 30.81 201 ASP B N 1
ATOM 3248 C CA . ASP B 1 201 ? -5.268 57.888 21.196 1.00 28.40 201 ASP B CA 1
ATOM 3249 C C . ASP B 1 201 ? -4.363 56.694 21.239 1.00 26.97 201 ASP B C 1
ATOM 3250 O O . ASP B 1 201 ? -3.694 56.410 20.232 1.00 27.20 201 ASP B O 1
ATOM 3255 N N . PRO B 1 202 ? -4.293 56.003 22.401 1.00 24.91 202 PRO B N 1
ATOM 3256 C CA . PRO B 1 202 ? -3.450 54.806 22.615 1.00 24.14 202 PRO B CA 1
ATOM 3257 C C . PRO B 1 202 ? -3.942 53.629 21.779 1.00 23.81 202 PRO B C 1
ATOM 3258 O O . PRO B 1 202 ? -3.421 52.533 21.880 1.00 19.03 202 PRO B O 1
ATOM 3262 N N . SER B 1 203 ? -4.994 53.813 20.996 1.00 22.74 203 SER B N 1
ATOM 3263 C CA . SER B 1 203 ? -5.340 52.647 20.173 1.00 25.68 203 SER B CA 1
ATOM 3264 C C . SER B 1 203 ? -4.377 52.559 18.941 1.00 23.61 203 SER B C 1
ATOM 3265 O O . SER B 1 203 ? -4.288 51.496 18.297 1.00 22.18 203 SER B O 1
ATOM 3268 N N . ILE B 1 204 ? -3.660 53.645 18.635 1.00 21.85 204 ILE B N 1
ATOM 3269 C CA . ILE B 1 204 ? -2.702 53.654 17.485 1.00 19.12 204 ILE B CA 1
ATOM 3270 C C . ILE B 1 204 ? -1.537 52.714 17.857 1.00 22.01 204 ILE B C 1
ATOM 3271 O O . ILE B 1 204 ? -0.837 52.978 18.826 1.00 19.44 204 ILE B O 1
ATOM 3276 N N . LYS B 1 205 ? -1.356 51.645 17.076 1.00 17.80 205 LYS B N 1
ATOM 3277 C CA . LYS B 1 205 ? -0.312 50.650 17.296 1.00 19.02 205 LYS B CA 1
ATOM 3278 C C . LYS B 1 205 ? 0.702 50.535 16.162 1.00 18.68 205 LYS B C 1
ATOM 3279 O O . LYS B 1 205 ? 1.599 49.737 16.270 1.00 19.28 205 LYS B O 1
ATOM 3285 N N . LEU B 1 206 ? 0.493 51.284 15.077 1.00 18.48 206 LEU B N 1
ATOM 3286 C CA . LEU B 1 206 ? 1.351 51.299 13.911 1.00 17.45 206 LEU B CA 1
ATOM 3287 C C . LEU B 1 206 ? 1.526 52.685 13.284 1.00 19.16 206 LEU B C 1
ATOM 3288 O O . LEU B 1 206 ? 0.547 53.411 13.064 1.00 15.89 206 LEU B O 1
ATOM 3293 N N . ILE B 1 207 ? 2.773 53.009 12.951 1.00 16.25 207 ILE B N 1
ATOM 3294 C CA . ILE B 1 207 ? 3.092 54.214 12.243 1.00 17.16 207 ILE B CA 1
ATOM 3295 C C . ILE B 1 207 ? 3.893 53.751 10.999 1.00 18.43 207 ILE B C 1
ATOM 3296 O O . ILE B 1 207 ? 4.832 52.970 11.109 1.00 17.16 207 ILE B O 1
ATOM 3301 N N . VAL B 1 208 ? 3.473 54.185 9.821 1.00 18.74 208 VAL B N 1
ATOM 3302 C CA . VAL B 1 208 ? 4.144 53.861 8.561 1.00 21.57 208 VAL B CA 1
ATOM 3303 C C . VAL B 1 208 ? 4.669 55.160 7.952 1.00 22.13 208 VAL B C 1
ATOM 3304 O O . VAL B 1 208 ? 3.892 56.121 7.886 1.00 19.71 208 VAL B O 1
ATOM 3308 N N . VAL B 1 209 ? 5.979 55.217 7.579 1.00 21.97 209 VAL B N 1
ATOM 3309 C CA . VAL B 1 209 ? 6.515 56.369 6.886 1.00 20.47 209 VAL B CA 1
ATOM 3310 C C . VAL B 1 209 ? 7.070 55.781 5.545 1.00 22.39 209 VAL B C 1
ATOM 3311 O O . VAL B 1 209 ? 8.097 55.117 5.487 1.00 21.19 209 VAL B O 1
ATOM 3315 N N . ASP B 1 210 ? 6.377 56.031 4.455 1.00 21.44 210 ASP B N 1
ATOM 3316 C CA . ASP B 1 210 ? 6.785 55.431 3.188 1.00 24.34 210 ASP B CA 1
ATOM 3317 C C . ASP B 1 210 ? 7.827 56.292 2.457 1.00 24.00 210 ASP B C 1
ATOM 3318 O O . ASP B 1 210 ? 7.658 57.497 2.385 1.00 23.87 210 ASP B O 1
ATOM 3323 N N . SER B 1 211 ? 8.884 55.664 1.920 1.00 25.43 211 SER B N 1
ATOM 3324 C CA . SER B 1 211 ? 9.983 56.395 1.223 1.00 23.96 211 SER B CA 1
ATOM 3325 C C . SER B 1 211 ? 10.475 57.521 2.181 1.00 24.54 211 SER B C 1
ATOM 3326 O O . SER B 1 211 ? 10.458 58.735 1.817 1.00 23.19 211 SER B O 1
ATOM 3329 N N . VAL B 1 212 ? 10.872 57.120 3.399 1.00 23.90 212 VAL B N 1
ATOM 3330 C CA . VAL B 1 212 ? 11.309 58.038 4.409 1.00 21.48 212 VAL B CA 1
ATOM 3331 C C . VAL B 1 212 ? 12.484 58.940 3.984 1.00 23.13 212 VAL B C 1
ATOM 3332 O O . VAL B 1 212 ? 12.593 60.095 4.431 1.00 22.67 212 VAL B O 1
ATOM 3336 N N . THR B 1 213 ? 13.341 58.445 3.108 1.00 23.20 213 THR B N 1
ATOM 3337 C CA . THR B 1 213 ? 14.481 59.255 2.696 1.00 26.63 213 THR B CA 1
ATOM 3338 C C . THR B 1 213 ? 14.181 60.203 1.524 1.00 28.09 213 THR B C 1
ATOM 3339 O O . THR B 1 213 ? 14.953 61.144 1.268 1.00 31.16 213 THR B O 1
ATOM 3343 N N . SER B 1 214 ? 13.089 59.962 0.814 1.00 27.12 214 SER B N 1
ATOM 3344 C CA . SER B 1 214 ? 12.744 60.734 -0.375 1.00 30.69 214 SER B CA 1
ATOM 3345 C C . SER B 1 214 ? 13.092 62.245 -0.348 1.00 31.10 214 SER B C 1
ATOM 3346 O O . SER B 1 214 ? 13.843 62.748 -1.214 1.00 30.57 214 SER B O 1
ATOM 3349 N N . HIS B 1 215 ? 12.511 62.975 0.589 1.00 28.94 215 HIS B N 1
ATOM 3350 C CA . HIS B 1 215 ? 12.779 64.405 0.691 1.00 30.36 215 HIS B CA 1
ATOM 3351 C C . HIS B 1 215 ? 14.209 64.748 1.142 1.00 32.79 215 HIS B C 1
ATOM 3352 O O . HIS B 1 215 ? 14.722 65.841 0.814 1.00 32.37 215 HIS B O 1
ATOM 3359 N N . PHE B 1 216 ? 14.850 63.849 1.882 1.00 29.53 216 PHE B N 1
ATOM 3360 C CA . PHE B 1 216 ? 16.192 64.154 2.300 1.00 31.17 216 PHE B CA 1
ATOM 3361 C C . PHE B 1 216 ? 17.170 64.095 1.114 1.00 31.36 216 PHE B C 1
ATOM 3362 O O . PHE B 1 216 ? 18.141 64.862 1.076 1.00 31.45 216 PHE B O 1
ATOM 3370 N N . ARG B 1 217 ? 16.922 63.194 0.164 1.00 31.68 217 ARG B N 1
ATOM 3371 C CA . ARG B 1 217 ? 17.770 63.055 -1.021 1.00 33.28 217 ARG B CA 1
ATOM 3372 C C . ARG B 1 217 ? 17.569 64.262 -1.920 1.00 35.78 217 ARG B C 1
ATOM 3373 O O . ARG B 1 217 ? 18.521 64.811 -2.495 1.00 37.20 217 ARG B O 1
ATOM 3381 N N . ALA B 1 218 ? 16.328 64.685 -2.046 1.00 34.98 218 ALA B N 1
ATOM 3382 C CA . ALA B 1 218 ? 16.014 65.803 -2.887 1.00 38.04 218 ALA B CA 1
ATOM 3383 C C . ALA B 1 218 ? 16.592 67.113 -2.377 1.00 40.56 218 ALA B C 1
ATOM 3384 O O . ALA B 1 218 ? 17.027 67.957 -3.155 1.00 42.50 218 ALA B O 1
ATOM 3386 N N . GLU B 1 219 ? 16.585 67.292 -1.067 1.00 40.26 219 GLU B N 1
ATOM 3387 C CA . GLU B 1 219 ? 17.026 68.541 -0.480 1.00 40.51 219 GLU B CA 1
ATOM 3388 C C . GLU B 1 219 ? 18.512 68.617 -0.144 1.00 40.92 219 GLU B C 1
ATOM 3389 O O . GLU B 1 219 ? 19.041 69.711 0.072 1.00 40.96 219 GLU B O 1
ATOM 3395 N N . TYR B 1 220 ? 19.169 67.456 -0.089 1.00 39.85 220 TYR B N 1
ATOM 3396 C CA . TYR B 1 220 ? 20.600 67.366 0.186 1.00 39.81 220 TYR B CA 1
ATOM 3397 C C . TYR B 1 220 ? 21.169 66.387 -0.846 1.00 38.51 220 TYR B C 1
ATOM 3398 O O . TYR B 1 220 ? 21.624 65.309 -0.514 1.00 37.24 220 TYR B O 1
ATOM 3407 N N . PRO B 1 221 ? 21.096 66.761 -2.135 1.00 41.03 221 PRO B N 1
ATOM 3408 C CA . PRO B 1 221 ? 21.598 65.921 -3.225 1.00 43.18 221 PRO B CA 1
ATOM 3409 C C . PRO B 1 221 ? 23.110 65.888 -3.406 1.00 46.15 221 PRO B C 1
ATOM 3410 O O . PRO B 1 221 ? 23.824 66.773 -2.931 1.00 45.95 221 PRO B O 1
ATOM 3414 N N . GLY B 1 222 ? 23.577 64.837 -4.086 1.00 48.93 222 GLY B N 1
ATOM 3415 C CA . GLY B 1 222 ? 24.989 64.677 -4.379 1.00 51.75 222 GLY B CA 1
ATOM 3416 C C . GLY B 1 222 ? 25.822 64.176 -3.232 1.00 53.50 222 GLY B C 1
ATOM 3417 O O . GLY B 1 222 ? 25.556 64.517 -2.083 1.00 52.88 222 GLY B O 1
ATOM 3418 N N . ARG B 1 223 ? 26.849 63.384 -3.546 1.00 54.88 223 ARG B N 1
ATOM 3419 C CA . ARG B 1 223 ? 27.718 62.838 -2.509 1.00 56.71 223 ARG B CA 1
ATOM 3420 C C . ARG B 1 223 ? 28.341 63.988 -1.720 1.00 56.11 223 ARG B C 1
ATOM 3421 O O . ARG B 1 223 ? 28.815 63.822 -0.601 1.00 55.29 223 ARG B O 1
ATOM 3429 N N . GLU B 1 224 ? 28.312 65.163 -2.325 1.00 56.70 224 GLU B N 1
ATOM 3430 C CA . GLU B 1 224 ? 28.838 66.374 -1.712 1.00 57.14 224 GLU B CA 1
ATOM 3431 C C . GLU B 1 224 ? 28.086 66.650 -0.405 1.00 56.26 224 GLU B C 1
ATOM 3432 O O . GLU B 1 224 ? 28.636 67.225 0.539 1.00 55.84 224 GLU B O 1
ATOM 3438 N N . ASN B 1 225 ? 26.818 66.247 -0.379 1.00 54.28 225 ASN B N 1
ATOM 3439 C CA . ASN B 1 225 ? 25.960 66.472 0.770 1.00 52.21 225 ASN B CA 1
ATOM 3440 C C . ASN B 1 225 ? 25.585 65.206 1.507 1.00 51.13 225 ASN B C 1
ATOM 3441 O O . ASN B 1 225 ? 24.716 65.228 2.390 1.00 49.14 225 ASN B O 1
ATOM 3446 N N . LEU B 1 226 ? 26.253 64.113 1.138 1.00 50.07 226 LEU B N 1
ATOM 3447 C CA . LEU B 1 226 ? 26.024 62.783 1.703 1.00 49.42 226 LEU B CA 1
ATOM 3448 C C . LEU B 1 226 ? 26.170 62.739 3.218 1.00 48.42 226 LEU B C 1
ATOM 3449 O O . LEU B 1 226 ? 25.355 62.116 3.910 1.00 47.19 226 LEU B O 1
ATOM 3454 N N . ALA B 1 227 ? 27.188 63.409 3.737 1.00 46.43 227 ALA B N 1
ATOM 3455 C CA . ALA B 1 227 ? 27.387 63.405 5.177 1.00 45.91 227 ALA B CA 1
ATOM 3456 C C . ALA B 1 227 ? 26.221 64.100 5.891 1.00 44.29 227 ALA B C 1
ATOM 3457 O O . ALA B 1 227 ? 25.619 63.517 6.792 1.00 44.16 227 ALA B O 1
ATOM 3459 N N . VAL B 1 228 ? 25.903 65.332 5.490 1.00 42.46 228 VAL B N 1
ATOM 3460 C CA . VAL B 1 228 ? 24.815 66.102 6.118 1.00 41.69 228 VAL B CA 1
ATOM 3461 C C . VAL B 1 228 ? 23.442 65.411 5.977 1.00 41.57 228 VAL B C 1
ATOM 3462 O O . VAL B 1 228 ? 22.604 65.440 6.911 1.00 40.09 228 VAL B O 1
ATOM 3466 N N . ARG B 1 229 ? 23.200 64.815 4.808 1.00 39.25 229 ARG B N 1
ATOM 3467 C CA . ARG B 1 229 ? 21.939 64.123 4.592 1.00 38.92 229 ARG B CA 1
ATOM 3468 C C . ARG B 1 229 ? 21.861 63.011 5.663 1.00 38.90 229 ARG B C 1
ATOM 3469 O O . ARG B 1 229 ? 20.896 62.934 6.407 1.00 40.18 229 ARG B O 1
ATOM 3477 N N . GLN B 1 230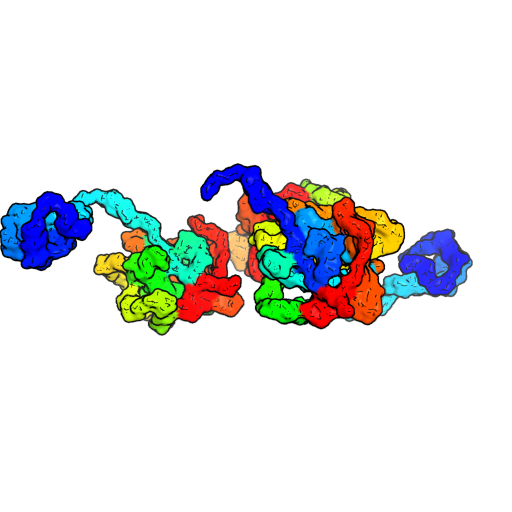 ? 22.879 62.165 5.717 1.00 38.37 230 GLN B N 1
ATOM 3478 C CA . GLN B 1 230 ? 22.978 61.062 6.669 1.00 40.99 230 GLN B CA 1
ATOM 3479 C C . GLN B 1 230 ? 22.736 61.474 8.130 1.00 40.94 230 GLN B C 1
ATOM 3480 O O . GLN B 1 230 ? 22.085 60.757 8.916 1.00 40.10 230 GLN B O 1
ATOM 3486 N N . GLN B 1 231 ? 23.276 62.631 8.493 1.00 40.73 231 GLN B N 1
ATOM 3487 C CA . GLN B 1 231 ? 23.150 63.140 9.851 1.00 38.40 231 GLN B CA 1
ATOM 3488 C C . GLN B 1 231 ? 21.729 63.553 10.217 1.00 36.91 231 GLN B C 1
ATOM 3489 O O . GLN B 1 231 ? 21.290 63.294 11.338 1.00 36.50 231 GLN B O 1
ATOM 3495 N N . LYS B 1 232 ? 21.016 64.197 9.298 1.00 34.76 232 LYS B N 1
ATOM 3496 C CA . LYS B 1 232 ? 19.642 64.631 9.559 1.00 35.88 232 LYS B CA 1
ATOM 3497 C C . LYS B 1 232 ? 18.684 63.455 9.498 1.00 35.07 232 LYS B C 1
ATOM 3498 O O . LYS B 1 232 ? 17.746 63.363 10.283 1.00 34.64 232 LYS B O 1
ATOM 3504 N N . LEU B 1 233 ? 18.920 62.565 8.553 1.00 34.46 233 LEU B N 1
ATOM 3505 C CA . LEU B 1 233 ? 18.057 61.402 8.419 1.00 34.87 233 LEU B CA 1
ATOM 3506 C C . LEU B 1 233 ? 18.142 60.546 9.705 1.00 35.05 233 LEU B C 1
ATOM 3507 O O . LEU B 1 233 ? 17.120 60.123 10.238 1.00 34.35 233 LEU B O 1
ATOM 3512 N N . ASN B 1 234 ? 19.355 60.301 10.208 1.00 35.00 234 ASN B N 1
ATOM 3513 C CA . ASN B 1 234 ? 19.522 59.540 11.441 1.00 35.30 234 ASN B CA 1
ATOM 3514 C C . ASN B 1 234 ? 18.875 60.222 12.648 1.00 33.14 234 ASN B C 1
ATOM 3515 O O . ASN B 1 234 ? 18.383 59.559 13.546 1.00 31.97 234 ASN B O 1
ATOM 3520 N N . LYS B 1 235 ? 18.852 61.541 12.666 1.00 33.15 235 LYS B N 1
ATOM 3521 C CA . LYS B 1 235 ? 18.222 62.211 13.808 1.00 34.57 235 LYS B CA 1
ATOM 3522 C C . LYS B 1 235 ? 16.723 61.930 13.714 1.00 33.38 235 LYS B C 1
ATOM 3523 O O . LYS B 1 235 ? 16.033 61.690 14.739 1.00 32.01 235 LYS B O 1
ATOM 3529 N N . HIS B 1 236 ? 16.223 61.996 12.477 1.00 29.54 236 HIS B N 1
ATOM 3530 C CA . HIS B 1 236 ? 14.817 61.781 12.206 1.00 29.50 236 HIS B CA 1
ATOM 3531 C C . HIS B 1 236 ? 14.422 60.322 12.581 1.00 29.04 236 HIS B C 1
ATOM 3532 O O . HIS B 1 236 ? 13.410 60.095 13.290 1.00 28.73 236 HIS B O 1
ATOM 3539 N N . LEU B 1 237 ? 15.251 59.365 12.169 1.00 26.68 237 LEU B N 1
ATOM 3540 C CA . LEU B 1 237 ? 14.975 57.976 12.461 1.00 26.79 237 LEU B CA 1
ATOM 3541 C C . LEU B 1 237 ? 15.053 57.718 13.940 1.00 25.97 237 LEU B C 1
ATOM 3542 O O . LEU B 1 237 ? 14.333 56.852 14.469 1.00 22.38 237 LEU B O 1
ATOM 3547 N N . HIS B 1 238 ? 15.889 58.508 14.616 1.00 25.08 238 HIS B N 1
ATOM 3548 C CA . HIS B 1 238 ? 16.020 58.335 16.042 1.00 26.77 238 HIS B CA 1
ATOM 3549 C C . HIS B 1 238 ? 14.746 58.709 16.733 1.00 24.91 238 HIS B C 1
ATOM 3550 O O . HIS B 1 238 ? 14.338 58.038 17.662 1.00 26.71 238 HIS B O 1
ATOM 3557 N N . GLN B 1 239 ? 14.130 59.779 16.289 1.00 25.91 239 GLN B N 1
ATOM 3558 C CA . GLN B 1 239 ? 12.889 60.233 16.873 1.00 26.04 239 GLN B CA 1
ATOM 3559 C C . GLN B 1 239 ? 11.798 59.148 16.712 1.00 24.92 239 GLN B C 1
ATOM 3560 O O . GLN B 1 239 ? 11.015 58.889 17.632 1.00 23.82 239 GLN B O 1
ATOM 3566 N N . LEU B 1 240 ? 11.728 58.546 15.530 1.00 23.00 240 LEU B N 1
ATOM 3567 C CA . LEU B 1 240 ? 10.744 57.476 15.265 1.00 21.76 240 LEU B CA 1
ATOM 3568 C C . LEU B 1 240 ? 10.990 56.309 16.170 1.00 22.75 240 LEU B C 1
ATOM 3569 O O . LEU B 1 240 ? 10.031 55.719 16.720 1.00 21.41 240 LEU B O 1
ATOM 3574 N N . THR B 1 241 ? 12.247 55.910 16.322 1.00 22.15 241 THR B N 1
ATOM 3575 C CA . THR B 1 241 ? 12.508 54.772 17.220 1.00 24.16 241 THR B CA 1
ATOM 3576 C C . THR B 1 241 ? 12.174 55.027 18.695 1.00 23.96 241 THR B C 1
ATOM 3577 O O . THR B 1 241 ? 11.681 54.152 19.357 1.00 21.82 241 THR B O 1
ATOM 3581 N N . ARG B 1 242 ? 12.431 56.228 19.214 1.00 23.76 242 ARG B N 1
ATOM 3582 C CA . ARG B 1 242 ? 12.071 56.510 20.589 1.00 23.32 242 ARG B CA 1
ATOM 3583 C C . ARG B 1 242 ? 10.529 56.477 20.720 1.00 23.38 242 ARG B C 1
ATOM 3584 O O . ARG B 1 242 ? 9.986 56.165 21.760 1.00 22.55 242 ARG B O 1
ATOM 3592 N N . LEU B 1 243 ? 9.828 56.856 19.674 1.00 23.93 243 LEU B N 1
ATOM 3593 C CA . LEU B 1 243 ? 8.388 56.841 19.724 1.00 24.51 243 LEU B CA 1
ATOM 3594 C C . LEU B 1 243 ? 7.941 55.376 19.823 1.00 21.85 243 LEU B C 1
ATOM 3595 O O . LEU B 1 243 ? 7.044 54.996 20.621 1.00 23.00 243 LEU B O 1
ATOM 3600 N N . ALA B 1 244 ? 8.490 54.566 18.944 1.00 18.86 244 ALA B N 1
ATOM 3601 C CA . ALA B 1 244 ? 8.159 53.136 18.955 1.00 22.28 244 ALA B CA 1
ATOM 3602 C C . ALA B 1 244 ? 8.384 52.591 20.377 1.00 23.95 244 ALA B C 1
ATOM 3603 O O . ALA B 1 244 ? 7.483 51.999 20.980 1.00 21.98 244 ALA B O 1
ATOM 3605 N N . GLU B 1 245 ? 9.603 52.791 20.882 1.00 25.34 245 GLU B N 1
ATOM 3606 C CA . GLU B 1 245 ? 9.999 52.281 22.196 1.00 27.73 245 GLU B CA 1
ATOM 3607 C C . GLU B 1 245 ? 9.277 52.817 23.437 1.00 27.41 245 GLU B C 1
ATOM 3608 O O . GLU B 1 245 ? 9.009 52.038 24.341 1.00 26.70 245 GLU B O 1
ATOM 3614 N N . VAL B 1 246 ? 8.986 54.122 23.494 1.00 26.00 246 VAL B N 1
ATOM 3615 C CA . VAL B 1 246 ? 8.308 54.687 24.651 1.00 24.23 246 VAL B CA 1
ATOM 3616 C C . VAL B 1 246 ? 6.803 54.452 24.633 1.00 23.42 246 VAL B C 1
ATOM 3617 O O . VAL B 1 246 ? 6.218 54.221 25.685 1.00 23.03 246 VAL B O 1
ATOM 3621 N N . TYR B 1 247 ? 6.182 54.500 23.452 1.00 20.93 247 TYR B N 1
ATOM 3622 C CA . TYR B 1 247 ? 4.740 54.322 23.356 1.00 21.17 247 TYR B CA 1
ATOM 3623 C C . TYR B 1 247 ? 4.239 52.934 22.920 1.00 20.99 247 TYR B C 1
ATOM 3624 O O . TYR B 1 247 ? 3.045 52.758 22.697 1.00 20.94 247 TYR B O 1
ATOM 3633 N N . ASP B 1 248 ? 5.135 51.965 22.851 1.00 19.37 248 ASP B N 1
ATOM 3634 C CA . ASP B 1 248 ? 4.764 50.559 22.463 1.00 22.17 248 ASP B CA 1
ATOM 3635 C C . ASP B 1 248 ? 4.043 50.517 21.120 1.00 20.51 248 ASP B C 1
ATOM 3636 O O . ASP B 1 248 ? 2.913 50.052 21.011 1.00 23.62 248 ASP B O 1
ATOM 3641 N N . ILE B 1 249 ? 4.738 50.980 20.104 1.00 19.36 249 ILE B N 1
ATOM 3642 C CA . ILE B 1 249 ? 4.199 51.057 18.786 1.00 20.90 249 ILE B CA 1
ATOM 3643 C C . ILE B 1 249 ? 5.100 50.460 17.765 1.00 17.92 249 ILE B C 1
ATOM 3644 O O . ILE B 1 249 ? 6.285 50.399 17.960 1.00 21.26 249 ILE B O 1
ATOM 3649 N N . ALA B 1 250 ? 4.525 49.965 16.684 1.00 19.02 250 ALA B N 1
ATOM 3650 C CA . ALA B 1 250 ? 5.352 49.380 15.616 1.00 18.63 250 ALA B CA 1
ATOM 3651 C C . ALA B 1 250 ? 5.587 50.440 14.587 1.00 19.19 250 ALA B C 1
ATOM 3652 O O . ALA B 1 250 ? 4.625 51.060 14.139 1.00 18.59 250 ALA B O 1
ATOM 3654 N N . VAL B 1 251 ? 6.833 50.672 14.212 1.00 19.21 251 VAL B N 1
ATOM 3655 C CA . VAL B 1 251 ? 7.095 51.633 13.181 1.00 19.96 251 VAL B CA 1
ATOM 3656 C C . VAL B 1 251 ? 7.699 50.996 11.966 1.00 19.52 251 VAL B C 1
ATOM 3657 O O . VAL B 1 251 ? 8.688 50.268 12.054 1.00 18.83 251 VAL B O 1
ATOM 3661 N N . ILE B 1 252 ? 7.099 51.269 10.814 1.00 19.99 252 ILE B N 1
ATOM 3662 C CA . ILE B 1 252 ? 7.623 50.766 9.556 1.00 19.69 252 ILE B CA 1
ATOM 3663 C C . ILE B 1 252 ? 8.120 51.927 8.687 1.00 19.78 252 ILE B C 1
ATOM 3664 O O . ILE B 1 252 ? 7.403 52.908 8.474 1.00 20.95 252 ILE B O 1
ATOM 3669 N N . ILE B 1 253 ? 9.322 51.798 8.144 1.00 18.60 253 ILE B N 1
ATOM 3670 C CA . ILE B 1 253 ? 9.806 52.792 7.210 1.00 20.40 253 ILE B CA 1
ATOM 3671 C C . ILE B 1 253 ? 10.162 52.061 5.908 1.00 19.56 253 ILE B C 1
ATOM 3672 O O . ILE B 1 253 ? 10.488 50.884 5.906 1.00 20.73 253 ILE B O 1
ATOM 3677 N N . THR B 1 254 ? 9.985 52.711 4.780 1.00 20.33 254 THR B N 1
ATOM 3678 C CA . THR B 1 254 ? 10.431 52.059 3.570 1.00 19.80 254 THR B CA 1
ATOM 3679 C C . THR B 1 254 ? 11.374 53.030 2.826 1.00 21.07 254 THR B C 1
ATOM 3680 O O . THR B 1 254 ? 11.393 54.265 3.077 1.00 20.25 254 THR B O 1
ATOM 3684 N N . ASN B 1 255 ? 12.186 52.463 1.956 1.00 22.65 255 ASN B N 1
ATOM 3685 C CA . ASN B 1 255 ? 13.128 53.215 1.142 1.00 25.23 255 ASN B CA 1
ATOM 3686 C C . ASN B 1 255 ? 13.171 52.613 -0.241 1.00 25.69 255 ASN B C 1
ATOM 3687 O O . ASN B 1 255 ? 13.192 51.396 -0.361 1.00 22.72 255 ASN B O 1
ATOM 3692 N N . GLN B 1 256 ? 13.161 53.469 -1.257 1.00 25.21 256 GLN B N 1
ATOM 3693 C CA . GLN B 1 256 ? 13.212 52.982 -2.633 1.00 28.75 256 GLN B CA 1
ATOM 3694 C C . GLN B 1 256 ? 14.683 52.966 -3.011 1.00 31.52 256 GLN B C 1
ATOM 3695 O O . GLN B 1 256 ? 15.378 53.976 -2.903 1.00 30.66 256 GLN B O 1
ATOM 3701 N N . VAL B 1 257 ? 15.165 51.809 -3.436 1.00 34.77 257 VAL B N 1
ATOM 3702 C CA . VAL B 1 257 ? 16.587 51.695 -3.716 1.00 40.13 257 VAL B CA 1
ATOM 3703 C C . VAL B 1 257 ? 16.872 50.636 -4.756 1.00 41.80 257 VAL B C 1
ATOM 3704 O O . VAL B 1 257 ? 16.562 49.468 -4.415 1.00 44.75 257 VAL B O 1
ATOM 3708 N N . PRO B 1 281 ? 18.856 51.424 14.335 1.00 57.41 281 PRO B N 1
ATOM 3709 C CA . PRO B 1 281 ? 17.467 51.267 13.805 1.00 56.29 281 PRO B CA 1
ATOM 3710 C C . PRO B 1 281 ? 16.649 50.085 14.367 1.00 54.60 281 PRO B C 1
ATOM 3711 O O . PRO B 1 281 ? 15.957 50.227 15.384 1.00 55.09 281 PRO B O 1
ATOM 3715 N N . GLY B 1 282 ? 16.713 48.937 13.697 1.00 50.69 282 GLY B N 1
ATOM 3716 C CA . GLY B 1 282 ? 15.979 47.783 14.170 1.00 46.99 282 GLY B CA 1
ATOM 3717 C C . GLY B 1 282 ? 16.070 46.526 13.317 1.00 43.84 282 GLY B C 1
ATOM 3718 O O . GLY B 1 282 ? 16.770 45.577 13.658 1.00 45.31 282 GLY B O 1
ATOM 3719 N N . ILE B 1 283 ? 15.377 46.515 12.197 1.00 39.45 283 ILE B N 1
ATOM 3720 C CA . ILE B 1 283 ? 15.338 45.360 11.319 1.00 36.52 283 ILE B CA 1
ATOM 3721 C C . ILE B 1 283 ? 15.253 45.861 9.866 1.00 35.43 283 ILE B C 1
ATOM 3722 O O . ILE B 1 283 ? 14.352 46.641 9.554 1.00 35.61 283 ILE B O 1
ATOM 3727 N N . ARG B 1 284 ? 16.169 45.418 9.005 1.00 33.88 284 ARG B N 1
ATOM 3728 C CA . ARG B 1 284 ? 16.196 45.782 7.582 1.00 32.39 284 ARG B CA 1
ATOM 3729 C C . ARG B 1 284 ? 15.971 44.527 6.714 1.00 31.69 284 ARG B C 1
ATOM 3730 O O . ARG B 1 284 ? 16.643 43.510 6.881 1.00 30.26 284 ARG B O 1
ATOM 3738 N N . ILE B 1 285 ? 15.032 44.637 5.784 1.00 27.20 285 ILE B N 1
ATOM 3739 C CA . ILE B 1 285 ? 14.606 43.550 4.915 1.00 26.23 285 ILE B CA 1
ATOM 3740 C C . ILE B 1 285 ? 14.564 44.118 3.520 1.00 27.17 285 ILE B C 1
ATOM 3741 O O . ILE B 1 285 ? 13.987 45.202 3.257 1.00 25.92 285 ILE B O 1
ATOM 3746 N N . GLN B 1 286 ? 15.207 43.390 2.625 1.00 27.50 286 GLN B N 1
ATOM 3747 C CA . GLN B 1 286 ? 15.287 43.760 1.223 1.00 26.66 286 GLN B CA 1
ATOM 3748 C C . GLN B 1 286 ? 14.259 42.971 0.485 1.00 26.67 286 GLN B C 1
ATOM 3749 O O . GLN B 1 286 ? 14.123 41.789 0.731 1.00 24.16 286 GLN B O 1
ATOM 3755 N N . LEU B 1 287 ? 13.555 43.641 -0.437 1.00 24.84 287 LEU B N 1
ATOM 3756 C CA . LEU B 1 287 ? 12.551 43.014 -1.244 1.00 26.67 287 LEU B CA 1
ATOM 3757 C C . LEU B 1 287 ? 13.035 43.141 -2.692 1.00 26.46 287 LEU B C 1
ATOM 3758 O O . LEU B 1 287 ? 13.610 44.139 -3.061 1.00 26.06 287 LEU B O 1
ATOM 3763 N N . LYS B 1 288 ? 12.780 42.128 -3.500 1.00 27.66 288 LYS B N 1
ATOM 3764 C CA . LYS B 1 288 ? 13.183 42.173 -4.875 1.00 30.38 288 LYS B CA 1
ATOM 3765 C C . LYS B 1 288 ? 12.145 41.485 -5.723 1.00 29.03 288 LYS B C 1
ATOM 3766 O O . LYS B 1 288 ? 11.461 40.575 -5.281 1.00 27.74 288 LYS B O 1
ATOM 3772 N N . LYS B 1 289 ? 11.970 41.990 -6.929 1.00 31.12 289 LYS B N 1
ATOM 3773 C CA . LYS B 1 289 ? 10.999 41.435 -7.827 1.00 32.78 289 LYS B CA 1
ATOM 3774 C C . LYS B 1 289 ? 11.381 40.031 -8.268 1.00 33.75 289 LYS B C 1
ATOM 3775 O O . LYS B 1 289 ? 12.546 39.743 -8.492 1.00 33.59 289 LYS B O 1
ATOM 3781 N N . SER B 1 290 ? 10.389 39.156 -8.358 1.00 34.65 290 SER B N 1
ATOM 3782 C CA . SER B 1 290 ? 10.629 37.806 -8.833 1.00 36.96 290 SER B CA 1
ATOM 3783 C C . SER B 1 290 ? 9.695 37.608 -9.994 1.00 36.78 290 SER B C 1
ATOM 3784 O O . SER B 1 290 ? 9.118 38.550 -10.485 1.00 37.49 290 SER B O 1
ATOM 3787 N N . ARG B 1 291 ? 9.527 36.369 -10.410 1.00 38.12 291 ARG B N 1
ATOM 3788 C CA . ARG B 1 291 ? 8.634 35.980 -11.505 1.00 37.99 291 ARG B CA 1
ATOM 3789 C C . ARG B 1 291 ? 7.167 36.396 -11.314 1.00 38.42 291 ARG B C 1
ATOM 3790 O O . ARG B 1 291 ? 6.511 35.968 -10.369 1.00 39.15 291 ARG B O 1
ATOM 3798 N N . GLY B 1 292 ? 6.646 37.216 -12.223 1.00 36.62 292 GLY B N 1
ATOM 3799 C CA . GLY B 1 292 ? 5.256 37.629 -12.120 1.00 37.19 292 GLY B CA 1
ATOM 3800 C C . GLY B 1 292 ? 4.937 38.407 -10.851 1.00 37.17 292 GLY B C 1
ATOM 3801 O O . GLY B 1 292 ? 5.653 39.335 -10.507 1.00 36.10 292 GLY B O 1
ATOM 3802 N N . ASN B 1 293 ? 3.875 38.042 -10.147 1.00 34.98 293 ASN B N 1
ATOM 3803 C CA . ASN B 1 293 ? 3.562 38.792 -8.956 1.00 34.64 293 ASN B CA 1
ATOM 3804 C C . ASN B 1 293 ? 4.336 38.314 -7.715 1.00 33.31 293 ASN B C 1
ATOM 3805 O O . ASN B 1 293 ? 4.031 38.706 -6.595 1.00 31.76 293 ASN B O 1
ATOM 3810 N N . ARG B 1 294 ? 5.332 37.463 -7.928 1.00 33.35 294 ARG B N 1
ATOM 3811 C CA . ARG B 1 294 ? 6.141 36.950 -6.838 1.00 33.47 294 ARG B CA 1
ATOM 3812 C C . ARG B 1 294 ? 7.222 37.937 -6.407 1.00 30.90 294 ARG B C 1
ATOM 3813 O O . ARG B 1 294 ? 7.794 38.655 -7.242 1.00 29.58 294 ARG B O 1
ATOM 3821 N N . ARG B 1 295 ? 7.480 37.965 -5.091 1.00 29.61 295 ARG B N 1
ATOM 3822 C CA . ARG B 1 295 ? 8.503 38.849 -4.528 1.00 28.50 295 ARG B CA 1
ATOM 3823 C C . ARG B 1 295 ? 9.305 38.020 -3.540 1.00 27.91 295 ARG B C 1
ATOM 3824 O O . ARG B 1 295 ? 8.801 37.029 -2.983 1.00 29.90 295 ARG B O 1
ATOM 3832 N N . ILE B 1 296 ? 10.552 38.409 -3.356 1.00 27.51 296 ILE B N 1
ATOM 3833 C CA . ILE B 1 296 ? 11.464 37.712 -2.461 1.00 29.26 296 ILE B CA 1
ATOM 3834 C C . ILE B 1 296 ? 11.894 38.630 -1.342 1.00 29.20 296 ILE B C 1
ATOM 3835 O O . ILE B 1 296 ? 12.376 39.726 -1.587 1.00 32.55 296 ILE B O 1
ATOM 3840 N N . ALA B 1 297 ? 11.755 38.192 -0.102 1.00 29.85 297 ALA B N 1
ATOM 3841 C CA . ALA B 1 297 ? 12.158 39.045 1.009 1.00 29.87 297 ALA B CA 1
ATOM 3842 C C . ALA B 1 297 ? 13.327 38.372 1.745 1.00 29.59 297 ALA B C 1
ATOM 3843 O O . ALA B 1 297 ? 13.208 37.236 2.126 1.00 29.61 297 ALA B O 1
ATOM 3845 N N . ARG B 1 298 ? 14.424 39.093 1.955 1.00 31.66 298 ARG B N 1
ATOM 3846 C CA . ARG B 1 298 ? 15.609 38.568 2.657 1.00 33.70 298 ARG B CA 1
ATOM 3847 C C . ARG B 1 298 ? 16.043 39.430 3.855 1.00 33.39 298 ARG B C 1
ATOM 3848 O O . ARG B 1 298 ? 16.130 40.663 3.738 1.00 31.81 298 ARG B O 1
ATOM 3856 N N . VAL B 1 299 ? 16.316 38.787 4.999 1.00 33.12 299 VAL B N 1
ATOM 3857 C CA . VAL B 1 299 ? 16.787 39.523 6.169 1.00 34.46 299 VAL B CA 1
ATOM 3858 C C . VAL B 1 299 ? 18.176 40.049 5.853 1.00 35.96 299 VAL B C 1
ATOM 3859 O O . VAL B 1 299 ? 19.059 39.305 5.484 1.00 36.47 299 VAL B O 1
ATOM 3863 N N . VAL B 1 300 ? 18.383 41.340 6.018 1.00 35.31 300 VAL B N 1
ATOM 3864 C CA . VAL B 1 300 ? 19.664 41.917 5.710 1.00 35.72 300 VAL B CA 1
ATOM 3865 C C . VAL B 1 300 ? 20.379 42.278 6.995 1.00 37.95 300 VAL B C 1
ATOM 3866 O O . VAL B 1 300 ? 21.589 42.160 7.095 1.00 38.60 300 VAL B O 1
ATOM 3870 N N . ASP B 1 301 ? 19.610 42.683 7.998 1.00 38.94 301 ASP B N 1
ATOM 3871 C CA . ASP B 1 301 ? 20.148 43.134 9.264 1.00 41.01 301 ASP B CA 1
ATOM 3872 C C . ASP B 1 301 ? 19.073 43.053 10.340 1.00 42.23 301 ASP B C 1
ATOM 3873 O O . ASP B 1 301 ? 18.148 43.861 10.357 1.00 41.63 301 ASP B O 1
ATOM 3878 N N . ALA B 1 302 ? 19.207 42.061 11.222 1.00 42.64 302 ALA B N 1
ATOM 3879 C CA . ALA B 1 302 ? 18.293 41.775 12.343 1.00 43.25 302 ALA B CA 1
ATOM 3880 C C . ALA B 1 302 ? 18.901 40.620 13.170 1.00 44.42 302 ALA B C 1
ATOM 3881 O O . ALA B 1 302 ? 18.603 39.431 12.947 1.00 41.08 302 ALA B O 1
ATOM 3883 N N . PRO B 1 303 ? 19.751 40.961 14.142 1.00 45.44 303 PRO B N 1
ATOM 3884 C CA . PRO B 1 303 ? 20.410 39.973 15.008 1.00 45.94 303 PRO B CA 1
ATOM 3885 C C . PRO B 1 303 ? 19.520 38.905 15.630 1.00 46.74 303 PRO B C 1
ATOM 3886 O O . PRO B 1 303 ? 19.944 37.768 15.797 1.00 48.90 303 PRO B O 1
ATOM 3890 N N . HIS B 1 304 ? 18.283 39.232 15.965 1.00 47.15 304 HIS B N 1
ATOM 3891 C CA . HIS B 1 304 ? 17.421 38.226 16.574 1.00 46.33 304 HIS B CA 1
ATOM 3892 C C . HIS B 1 304 ? 16.675 37.339 15.568 1.00 46.60 304 HIS B C 1
ATOM 3893 O O . HIS B 1 304 ? 16.054 36.332 15.968 1.00 45.25 304 HIS B O 1
ATOM 3900 N N . LEU B 1 305 ? 16.700 37.713 14.286 1.00 45.74 305 LEU B N 1
ATOM 3901 C CA . LEU B 1 305 ? 16.012 36.912 13.259 1.00 46.91 305 LEU B CA 1
ATOM 3902 C C . LEU B 1 305 ? 16.991 36.040 12.495 1.00 47.84 305 LEU B C 1
ATOM 3903 O O . LEU B 1 305 ? 18.104 36.463 12.173 1.00 47.05 305 LEU B O 1
ATOM 3908 N N . PRO B 1 306 ? 16.563 34.821 12.154 1.00 49.53 306 PRO B N 1
ATOM 3909 C CA . PRO B 1 306 ? 17.388 33.879 11.413 1.00 50.46 306 PRO B CA 1
ATOM 3910 C C . PRO B 1 306 ? 17.665 34.482 10.059 1.00 51.96 306 PRO B C 1
ATOM 3911 O O . PRO B 1 306 ? 16.785 35.063 9.441 1.00 51.51 306 PRO B O 1
ATOM 3915 N N . GLU B 1 307 ? 18.901 34.363 9.611 1.00 53.56 307 GLU B N 1
ATOM 3916 C CA . GLU B 1 307 ? 19.271 34.884 8.314 1.00 54.56 307 GLU B CA 1
ATOM 3917 C C . GLU B 1 307 ? 18.556 34.026 7.269 1.00 54.19 307 GLU B C 1
ATOM 3918 O O . GLU B 1 307 ? 18.552 32.806 7.388 1.00 55.68 307 GLU B O 1
ATOM 3924 N N . GLY B 1 308 ? 17.941 34.641 6.260 1.00 52.74 308 GLY B N 1
ATOM 3925 C CA . GLY B 1 308 ? 17.265 33.847 5.242 1.00 50.47 308 GLY B CA 1
ATOM 3926 C C . GLY B 1 308 ? 16.406 34.630 4.257 1.00 48.12 308 GLY B C 1
ATOM 3927 O O . GLY B 1 308 ? 16.279 35.850 4.372 1.00 47.89 308 GLY B O 1
ATOM 3928 N N . GLU B 1 309 ? 15.811 33.910 3.307 1.00 45.53 309 GLU B N 1
ATOM 3929 C CA . GLU B 1 309 ? 14.944 34.472 2.266 1.00 44.01 309 GLU B CA 1
ATOM 3930 C C . GLU B 1 309 ? 13.631 33.715 2.169 1.00 41.00 309 GLU B C 1
ATOM 3931 O O . GLU B 1 309 ? 13.561 32.543 2.470 1.00 39.62 309 GLU B O 1
ATOM 3937 N N . VAL B 1 310 ? 12.599 34.394 1.698 1.00 37.75 310 VAL B N 1
ATOM 3938 C CA . VAL B 1 310 ? 11.294 33.780 1.583 1.00 36.10 310 VAL B CA 1
ATOM 3939 C C . VAL B 1 310 ? 10.605 34.414 0.387 1.00 34.15 310 VAL B C 1
ATOM 3940 O O . VAL B 1 310 ? 11.014 35.472 -0.062 1.00 32.78 310 VAL B O 1
ATOM 3944 N N . VAL B 1 311 ? 9.582 33.750 -0.137 1.00 35.38 311 VAL B N 1
ATOM 3945 C CA . VAL B 1 311 ? 8.855 34.224 -1.308 1.00 32.76 311 VAL B CA 1
ATOM 3946 C C . VAL B 1 311 ? 7.448 34.489 -0.893 1.00 32.33 311 VAL B C 1
ATOM 3947 O O . VAL B 1 311 ? 6.912 33.765 -0.082 1.00 32.40 311 VAL B O 1
ATOM 3951 N N . PHE B 1 312 ? 6.838 35.539 -1.443 1.00 31.58 312 PHE B N 1
ATOM 3952 C CA . PHE B 1 312 ? 5.451 35.862 -1.137 1.00 30.09 312 PHE B CA 1
ATOM 3953 C C . PHE B 1 312 ? 4.936 36.535 -2.430 1.00 30.31 312 PHE B C 1
ATOM 3954 O O . PHE B 1 312 ? 5.687 36.701 -3.392 1.00 31.41 312 PHE B O 1
ATOM 3962 N N . ALA B 1 313 ? 3.678 36.925 -2.473 1.00 29.89 313 ALA B N 1
ATOM 3963 C CA . ALA B 1 313 ? 3.183 37.534 -3.694 1.00 31.31 313 ALA B CA 1
ATOM 3964 C C . ALA B 1 313 ? 2.324 38.729 -3.423 1.00 30.46 313 ALA B C 1
ATOM 3965 O O . ALA B 1 313 ? 1.724 38.819 -2.346 1.00 31.91 313 ALA B O 1
ATOM 3967 N N . LEU B 1 314 ? 2.201 39.583 -4.434 1.00 30.11 314 LEU B N 1
ATOM 3968 C CA . LEU B 1 314 ? 1.376 40.815 -4.365 1.00 30.17 314 LEU B CA 1
ATOM 3969 C C . LEU B 1 314 ? 0.195 40.427 -5.189 1.00 29.74 314 LEU B C 1
ATOM 3970 O O . LEU B 1 314 ? 0.347 40.228 -6.396 1.00 30.46 314 LEU B O 1
ATOM 3975 N N . THR B 1 315 ? -0.971 40.281 -4.569 1.00 30.31 315 THR B N 1
ATOM 3976 C CA . THR B 1 315 ? -2.142 39.840 -5.306 1.00 29.83 315 THR B CA 1
ATOM 3977 C C . THR B 1 315 ? -3.168 40.938 -5.202 1.00 31.25 315 THR B C 1
ATOM 3978 O O . THR B 1 315 ? -2.955 41.915 -4.453 1.00 27.60 315 THR B O 1
ATOM 3982 N N . GLU B 1 316 ? -4.263 40.794 -5.944 1.00 29.22 316 GLU B N 1
ATOM 3983 C CA . GLU B 1 316 ? -5.330 41.789 -5.875 1.00 31.15 316 GLU B CA 1
ATOM 3984 C C . GLU B 1 316 ? -5.928 41.856 -4.470 1.00 29.41 316 GLU B C 1
ATOM 3985 O O . GLU B 1 316 ? -6.421 42.885 -4.067 1.00 27.39 316 GLU B O 1
ATOM 3991 N N . GLU B 1 317 ? -5.831 40.778 -3.709 1.00 29.25 317 GLU B N 1
ATOM 3992 C CA . GLU B 1 317 ? -6.394 40.816 -2.369 1.00 30.77 317 GLU B CA 1
ATOM 3993 C C . GLU B 1 317 ? -5.398 41.434 -1.374 1.00 30.30 317 GLU B C 1
ATOM 3994 O O . GLU B 1 317 ? -5.789 41.755 -0.255 1.00 30.21 317 GLU B O 1
ATOM 4000 N N . GLY B 1 318 ? -4.130 41.585 -1.776 1.00 27.16 318 GLY B N 1
ATOM 4001 C CA . GLY B 1 318 ? -3.135 42.156 -0.893 1.00 26.58 318 GLY B CA 1
ATOM 4002 C C . GLY B 1 318 ? -1.945 41.213 -0.801 1.00 26.82 318 GLY B C 1
ATOM 4003 O O . GLY B 1 318 ? -1.789 40.345 -1.686 1.00 27.05 318 GLY B O 1
ATOM 4004 N N . ILE B 1 319 ? -1.142 41.357 0.252 1.00 25.29 319 ILE B N 1
ATOM 4005 C CA . ILE B 1 319 ? 0.061 40.531 0.501 1.00 25.74 319 ILE B CA 1
ATOM 4006 C C . ILE B 1 319 ? -0.353 39.108 0.900 1.00 27.40 319 ILE B C 1
ATOM 4007 O O . ILE B 1 319 ? -1.087 38.895 1.883 1.00 26.55 319 ILE B O 1
ATOM 4012 N N . ARG B 1 320 ? 0.109 38.131 0.132 1.00 29.76 320 ARG B N 1
ATOM 4013 C CA . ARG B 1 320 ? -0.221 36.740 0.411 1.00 29.43 320 ARG B CA 1
ATOM 4014 C C . ARG B 1 320 ? 0.953 35.823 0.088 1.00 31.22 320 ARG B C 1
ATOM 4015 O O . ARG B 1 320 ? 1.991 36.257 -0.406 1.00 27.99 320 ARG B O 1
ATOM 4023 N N . ASP B 1 321 ? 0.810 34.535 0.378 1.00 33.19 321 ASP B N 1
ATOM 4024 C CA . ASP B 1 321 ? 1.894 33.634 0.035 1.00 35.91 321 ASP B CA 1
ATOM 4025 C C . ASP B 1 321 ? 1.827 33.365 -1.471 1.00 36.83 321 ASP B C 1
ATOM 4026 O O . ASP B 1 321 ? 0.762 33.486 -2.068 1.00 35.68 321 ASP B O 1
ATOM 4031 N N . ALA B 1 322 ? 2.961 33.029 -2.079 1.00 37.86 322 ALA B N 1
ATOM 4032 C CA . ALA B 1 322 ? 2.999 32.752 -3.512 1.00 41.12 322 ALA B CA 1
ATOM 4033 C C . ALA B 1 322 ? 2.361 31.401 -3.754 1.00 45.04 322 ALA B C 1
ATOM 4034 O O . ALA B 1 322 ? 2.798 30.405 -3.179 1.00 45.28 322 ALA B O 1
ATOM 4036 N N . GLU B 1 323 ? 1.320 31.381 -4.587 1.00 50.30 323 GLU B N 1
ATOM 4037 C CA . GLU B 1 323 ? 0.593 30.154 -4.915 1.00 55.41 323 GLU B CA 1
ATOM 4038 C C . GLU B 1 323 ? 1.541 29.293 -5.723 1.00 57.34 323 GLU B C 1
ATOM 4039 O O . GLU B 1 323 ? 1.981 29.705 -6.787 1.00 57.69 323 GLU B O 1
ATOM 4045 N N . GLU B 1 324 ? 1.853 28.112 -5.195 1.00 59.78 324 GLU B N 1
ATOM 4046 C CA . GLU B 1 324 ? 2.782 27.156 -5.806 1.00 62.42 324 GLU B CA 1
ATOM 4047 C C . GLU B 1 324 ? 4.061 27.231 -4.980 1.00 63.00 324 GLU B C 1
ATOM 4048 O O . GLU B 1 324 ? 4.726 28.289 -5.105 1.00 63.22 324 GLU B O 1
ATOM 4054 N N . LYS C 1 12 ? 43.598 3.677 -35.775 1.00 80.99 12 LYS C N 1
ATOM 4055 C CA . LYS C 1 12 ? 44.224 3.672 -34.420 1.00 81.20 12 LYS C CA 1
ATOM 4056 C C . LYS C 1 12 ? 45.522 2.853 -34.359 1.00 80.66 12 LYS C C 1
ATOM 4057 O O . LYS C 1 12 ? 46.427 3.168 -33.578 1.00 80.57 12 LYS C O 1
ATOM 4063 N N . THR C 1 13 ? 45.601 1.801 -35.171 1.00 79.68 13 THR C N 1
ATOM 4064 C CA . THR C 1 13 ? 46.788 0.952 -35.215 1.00 79.35 13 THR C CA 1
ATOM 4065 C C . THR C 1 13 ? 47.288 0.895 -36.647 1.00 78.66 13 THR C C 1
ATOM 4066 O O . THR C 1 13 ? 46.532 1.144 -37.590 1.00 77.98 13 THR C O 1
ATOM 4070 N N . ILE C 1 14 ? 48.557 0.555 -36.818 1.00 78.01 14 ILE C N 1
ATOM 4071 C CA . ILE C 1 14 ? 49.103 0.466 -38.162 1.00 78.31 14 ILE C CA 1
ATOM 4072 C C . ILE C 1 14 ? 48.288 -0.531 -39.003 1.00 78.37 14 ILE C C 1
ATOM 4073 O O . ILE C 1 14 ? 48.353 -0.515 -40.236 1.00 78.08 14 ILE C O 1
ATOM 4078 N N . ASN C 1 15 ? 47.511 -1.385 -38.332 1.00 78.25 15 ASN C N 1
ATOM 4079 C CA . ASN C 1 15 ? 46.667 -2.360 -39.020 1.00 78.56 15 ASN C CA 1
ATOM 4080 C C . ASN C 1 15 ? 45.573 -1.592 -39.740 1.00 78.56 15 ASN C C 1
ATOM 4081 O O . ASN C 1 15 ? 45.179 -1.936 -40.849 1.00 79.34 15 ASN C O 1
ATOM 4086 N N . ASP C 1 16 ? 45.090 -0.546 -39.088 1.00 78.74 16 ASP C N 1
ATOM 4087 C CA . ASP C 1 16 ? 44.040 0.311 -39.629 1.00 79.04 16 ASP C CA 1
AT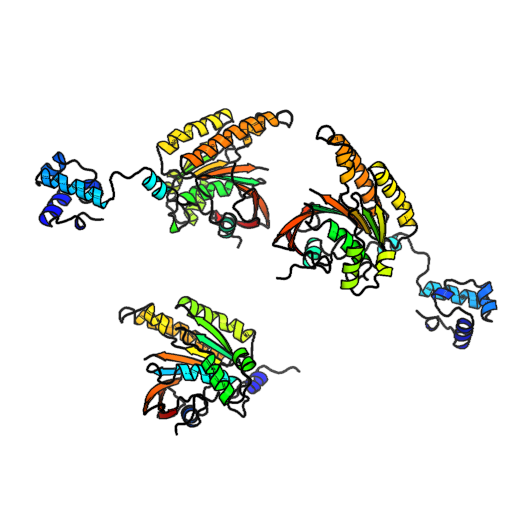OM 4088 C C . ASP C 1 16 ? 44.456 0.906 -40.981 1.00 78.93 16 ASP C C 1
ATOM 4089 O O . ASP C 1 16 ? 43.612 1.337 -41.766 1.00 78.85 16 ASP C O 1
ATOM 4094 N N . LEU C 1 17 ? 45.763 0.943 -41.235 1.00 78.58 17 LEU C N 1
ATOM 4095 C CA . LEU C 1 17 ? 46.309 1.523 -42.464 1.00 78.05 17 LEU C CA 1
ATOM 4096 C C . LEU C 1 17 ? 45.840 0.873 -43.764 1.00 77.99 17 LEU C C 1
ATOM 4097 O O . LEU C 1 17 ? 45.750 -0.348 -43.869 1.00 77.61 17 LEU C O 1
ATOM 4102 N N . PRO C 1 18 ? 45.549 1.706 -44.777 1.00 78.05 18 PRO C N 1
ATOM 4103 C CA . PRO C 1 18 ? 45.075 1.353 -46.117 1.00 77.74 18 PRO C CA 1
ATOM 4104 C C . PRO C 1 18 ? 45.963 0.429 -46.944 1.00 77.59 18 PRO C C 1
ATOM 4105 O O . PRO C 1 18 ? 47.107 0.761 -47.270 1.00 77.71 18 PRO C O 1
ATOM 4109 N N . GLY C 1 19 ? 45.407 -0.731 -47.286 1.00 76.88 19 GLY C N 1
ATOM 4110 C CA . GLY C 1 19 ? 46.112 -1.707 -48.099 1.00 75.86 19 GLY C CA 1
ATOM 4111 C C . GLY C 1 19 ? 47.381 -2.309 -47.522 1.00 74.77 19 GLY C C 1
ATOM 4112 O O . GLY C 1 19 ? 47.863 -3.327 -48.033 1.00 74.88 19 GLY C O 1
ATOM 4113 N N . ILE C 1 20 ? 47.922 -1.700 -46.470 1.00 72.84 20 ILE C N 1
ATOM 4114 C CA . ILE C 1 20 ? 49.145 -2.189 -45.851 1.00 71.15 20 ILE C CA 1
ATOM 4115 C C . ILE C 1 20 ? 49.110 -3.714 -45.770 1.00 70.25 20 ILE C C 1
ATOM 4116 O O . ILE C 1 20 ? 48.036 -4.301 -45.770 1.00 70.62 20 ILE C O 1
ATOM 4121 N N . SER C 1 21 ? 50.279 -4.351 -45.704 1.00 68.90 21 SER C N 1
ATOM 4122 C CA . SER C 1 21 ? 50.380 -5.811 -45.658 1.00 67.17 21 SER C CA 1
ATOM 4123 C C . SER C 1 21 ? 51.037 -6.352 -44.384 1.00 67.15 21 SER C C 1
ATOM 4124 O O . SER C 1 21 ? 51.877 -5.685 -43.773 1.00 66.67 21 SER C O 1
ATOM 4127 N N . GLN C 1 22 ? 50.679 -7.575 -43.996 1.00 66.27 22 GLN C N 1
ATOM 4128 C CA . GLN C 1 22 ? 51.259 -8.161 -42.791 1.00 65.91 22 GLN C CA 1
ATOM 4129 C C . GLN C 1 22 ? 52.773 -8.089 -42.927 1.00 65.54 22 GLN C C 1
ATOM 4130 O O . GLN C 1 22 ? 53.500 -7.750 -41.979 1.00 65.17 22 GLN C O 1
ATOM 4136 N N . THR C 1 23 ? 53.240 -8.422 -44.123 1.00 64.42 23 THR C N 1
ATOM 4137 C CA . THR C 1 23 ? 54.658 -8.381 -44.434 1.00 63.40 23 THR C CA 1
ATOM 4138 C C . THR C 1 23 ? 55.214 -7.005 -43.998 1.00 62.28 23 THR C C 1
ATOM 4139 O O . THR C 1 23 ? 56.165 -6.909 -43.212 1.00 60.94 23 THR C O 1
ATOM 4143 N N . VAL C 1 24 ? 54.589 -5.945 -44.504 1.00 61.57 24 VAL C N 1
ATOM 4144 C CA . VAL C 1 24 ? 55.010 -4.584 -44.184 1.00 61.57 24 VAL C CA 1
ATOM 4145 C C . VAL C 1 24 ? 54.779 -4.258 -42.715 1.00 60.98 24 VAL C C 1
ATOM 4146 O O . VAL C 1 24 ? 55.637 -3.671 -42.056 1.00 59.85 24 VAL C O 1
ATOM 4150 N N . ILE C 1 25 ? 53.619 -4.638 -42.206 1.00 61.28 25 ILE C N 1
ATOM 4151 C CA . ILE C 1 25 ? 53.327 -4.393 -40.803 1.00 63.59 25 ILE C CA 1
ATOM 4152 C C . ILE C 1 25 ? 54.490 -4.932 -39.979 1.00 64.59 25 ILE C C 1
ATOM 4153 O O . ILE C 1 25 ? 54.992 -4.269 -39.068 1.00 64.94 25 ILE C O 1
ATOM 4158 N N . ASN C 1 26 ? 54.922 -6.138 -40.329 1.00 65.73 26 ASN C N 1
ATOM 4159 C CA . ASN C 1 26 ? 56.005 -6.807 -39.633 1.00 66.90 26 ASN C CA 1
ATOM 4160 C C . ASN C 1 26 ? 57.307 -6.018 -39.686 1.00 67.35 26 ASN C C 1
ATOM 4161 O O . ASN C 1 26 ? 57.983 -5.842 -38.664 1.00 67.09 26 ASN C O 1
ATOM 4166 N N . LYS C 1 27 ? 57.658 -5.528 -40.872 1.00 67.70 27 LYS C N 1
ATOM 4167 C CA . LYS C 1 27 ? 58.903 -4.774 -41.014 1.00 68.07 27 LYS C CA 1
ATOM 4168 C C . LYS C 1 27 ? 58.881 -3.511 -40.150 1.00 67.77 27 LYS C C 1
ATOM 4169 O O . LYS C 1 27 ? 59.871 -3.192 -39.504 1.00 67.91 27 LYS C O 1
ATOM 4175 N N . LEU C 1 28 ? 57.744 -2.820 -40.126 1.00 67.45 28 LEU C N 1
ATOM 4176 C CA . LEU C 1 28 ? 57.592 -1.608 -39.333 1.00 67.61 28 LEU C CA 1
ATOM 4177 C C . LEU C 1 28 ? 57.879 -1.905 -37.882 1.00 69.49 28 LEU C C 1
ATOM 4178 O O . LEU C 1 28 ? 58.865 -1.432 -37.328 1.00 69.71 28 LEU C O 1
ATOM 4183 N N . ILE C 1 29 ? 57.005 -2.692 -37.271 1.00 72.08 29 ILE C N 1
ATOM 4184 C CA . ILE C 1 29 ? 57.150 -3.057 -35.871 1.00 74.98 29 ILE C CA 1
ATOM 4185 C C . ILE C 1 29 ? 58.588 -3.460 -35.553 1.00 77.21 29 ILE C C 1
ATOM 4186 O O . ILE C 1 29 ? 59.234 -2.855 -34.689 1.00 77.53 29 ILE C O 1
ATOM 4191 N N . GLU C 1 30 ? 59.089 -4.465 -36.269 1.00 79.55 30 GLU C N 1
ATOM 4192 C CA . GLU C 1 30 ? 60.456 -4.953 -36.080 1.00 81.39 30 GLU C CA 1
ATOM 4193 C C . GLU C 1 30 ? 61.491 -3.925 -36.575 1.00 81.97 30 GLU C C 1
ATOM 4194 O O . GLU C 1 30 ? 62.621 -4.293 -36.909 1.00 82.62 30 GLU C O 1
ATOM 4200 N N . ALA C 1 31 ? 61.094 -2.648 -36.618 1.00 82.22 31 ALA C N 1
ATOM 4201 C CA . ALA C 1 31 ? 61.963 -1.545 -37.061 1.00 82.45 31 ALA C CA 1
ATOM 4202 C C . ALA C 1 31 ? 61.926 -0.362 -36.093 1.00 82.54 3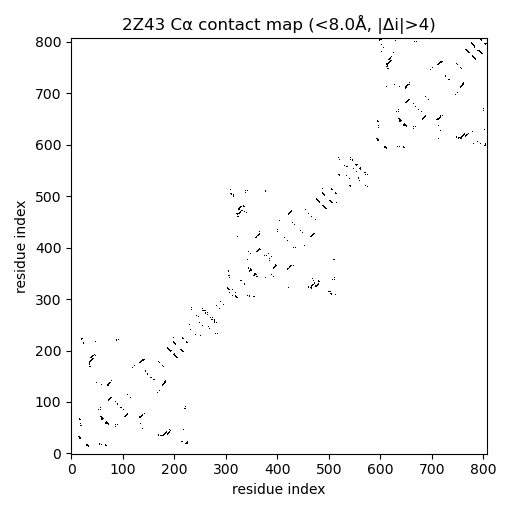1 ALA C C 1
ATOM 4203 O O . ALA C 1 31 ? 62.734 0.559 -36.197 1.00 82.86 31 ALA C O 1
ATOM 4205 N N . GLY C 1 32 ? 60.976 -0.375 -35.166 1.00 82.61 32 GLY C N 1
ATOM 4206 C CA . GLY C 1 32 ? 60.888 0.702 -34.199 1.00 82.77 32 GLY C CA 1
ATOM 4207 C C . GLY C 1 32 ? 59.780 1.699 -34.454 1.00 83.03 32 GLY C C 1
ATOM 4208 O O . GLY C 1 32 ? 59.761 2.769 -33.846 1.00 83.15 32 GLY C O 1
ATOM 4209 N N . TYR C 1 33 ? 58.859 1.350 -35.349 1.00 83.08 33 TYR C N 1
ATOM 4210 C CA . TYR C 1 33 ? 57.732 2.215 -35.687 1.00 82.88 33 TYR C CA 1
ATOM 4211 C C . TYR C 1 33 ? 56.439 1.402 -35.616 1.00 82.97 33 TYR C C 1
ATOM 4212 O O . TYR C 1 33 ? 55.821 1.121 -36.636 1.00 82.33 33 TYR C O 1
ATOM 4221 N N . SER C 1 34 ? 56.030 1.035 -34.406 1.00 83.45 34 SER C N 1
ATOM 4222 C CA . SER C 1 34 ? 54.830 0.232 -34.226 1.00 84.10 34 SER C CA 1
ATOM 4223 C C . SER C 1 34 ? 53.572 0.986 -33.788 1.00 84.39 34 SER C C 1
ATOM 4224 O O . SER C 1 34 ? 52.651 0.388 -33.223 1.00 84.42 34 SER C O 1
ATOM 4227 N N . SER C 1 35 ? 53.523 2.290 -34.049 1.00 84.32 35 SER C N 1
ATOM 4228 C CA . SER C 1 35 ? 52.350 3.087 -33.683 1.00 84.05 35 SER C CA 1
ATOM 4229 C C . SER C 1 35 ? 52.121 4.183 -34.714 1.00 83.36 35 SER C C 1
ATOM 4230 O O . SER C 1 35 ? 53.077 4.716 -35.275 1.00 83.56 35 SER C O 1
ATOM 4233 N N . LEU C 1 36 ? 50.857 4.517 -34.964 1.00 82.65 36 LEU C N 1
ATOM 4234 C CA . LEU C 1 36 ? 50.541 5.558 -35.933 1.00 82.28 36 LEU C CA 1
ATOM 4235 C C . LEU C 1 36 ? 51.324 6.810 -35.578 1.00 82.17 36 LEU C C 1
ATOM 4236 O O . LEU C 1 36 ? 51.795 7.532 -36.457 1.00 81.86 36 LEU C O 1
ATOM 4241 N N . GLU C 1 37 ? 51.477 7.050 -34.280 1.00 82.38 37 GLU C N 1
ATOM 4242 C CA . GLU C 1 37 ? 52.211 8.215 -33.804 1.00 83.05 37 GLU C CA 1
ATOM 4243 C C . GLU C 1 37 ? 53.624 8.236 -34.376 1.00 83.04 37 GLU C C 1
ATOM 4244 O O . GLU C 1 37 ? 53.997 9.152 -35.115 1.00 82.78 37 GLU C O 1
ATOM 4250 N N . THR C 1 38 ? 54.407 7.219 -34.038 1.00 82.90 38 THR C N 1
ATOM 4251 C CA . THR C 1 38 ? 55.773 7.151 -34.528 1.00 82.83 38 THR C CA 1
ATOM 4252 C C . THR C 1 38 ? 55.785 7.348 -36.030 1.00 82.59 38 THR C C 1
ATOM 4253 O O . THR C 1 38 ? 56.568 8.132 -36.547 1.00 82.76 38 THR C O 1
ATOM 4257 N N . LEU C 1 39 ? 54.912 6.635 -36.733 1.00 82.15 39 LEU C N 1
ATOM 4258 C CA . LEU C 1 39 ? 54.858 6.756 -38.183 1.00 81.76 39 LEU C CA 1
ATOM 4259 C C . LEU C 1 39 ? 54.662 8.202 -38.611 1.00 81.42 39 LEU C C 1
ATOM 4260 O O . LEU C 1 39 ? 55.429 8.717 -39.420 1.00 80.95 39 LEU C O 1
ATOM 4265 N N . ALA C 1 40 ? 53.640 8.859 -38.070 1.00 81.81 40 ALA C N 1
ATOM 4266 C CA . ALA C 1 40 ? 53.388 10.259 -38.410 1.00 82.43 40 ALA C CA 1
ATOM 4267 C C . ALA C 1 40 ? 54.584 11.075 -37.924 1.00 82.74 40 ALA C C 1
ATOM 4268 O O . ALA C 1 40 ? 54.891 12.136 -38.458 1.00 82.82 40 ALA C O 1
ATOM 4270 N N . VAL C 1 41 ? 55.260 10.541 -36.908 1.00 83.41 41 VAL C N 1
ATOM 4271 C CA . VAL C 1 41 ? 56.440 11.154 -36.298 1.00 83.66 41 VAL C CA 1
ATOM 4272 C C . VAL C 1 41 ? 57.706 10.417 -36.745 1.00 83.60 41 VAL C C 1
ATOM 4273 O O . VAL C 1 41 ? 58.427 9.841 -35.925 1.00 83.48 41 VAL C O 1
ATOM 4277 N N . ALA C 1 42 ? 57.974 10.430 -38.047 1.00 83.35 42 ALA C N 1
ATOM 4278 C CA . ALA C 1 42 ? 59.149 9.750 -38.572 1.00 82.83 42 ALA C CA 1
ATOM 4279 C C . ALA C 1 42 ? 59.598 10.370 -39.881 1.00 82.72 42 ALA C C 1
ATOM 4280 O O . ALA C 1 42 ? 58.902 11.200 -40.456 1.00 83.09 42 ALA C O 1
ATOM 4282 N N . SER C 1 43 ? 60.771 9.966 -40.356 1.00 82.83 43 SER C N 1
ATOM 4283 C CA . SER C 1 43 ? 61.285 10.483 -41.618 1.00 82.54 43 SER C CA 1
ATOM 4284 C C . SER C 1 43 ? 61.307 9.381 -42.668 1.00 82.34 43 SER C C 1
ATOM 4285 O O . SER C 1 43 ? 61.649 8.237 -42.373 1.00 82.04 43 SER C O 1
ATOM 4288 N N . PRO C 1 44 ? 60.934 9.714 -43.911 1.00 82.72 44 PRO C N 1
ATOM 4289 C CA . PRO C 1 44 ? 60.903 8.769 -45.034 1.00 82.93 44 PRO C CA 1
ATOM 4290 C C . PRO C 1 44 ? 62.242 8.089 -45.359 1.00 83.35 44 PRO C C 1
ATOM 4291 O O . PRO C 1 44 ? 62.289 6.886 -45.633 1.00 83.00 44 PRO C O 1
ATOM 4295 N N . GLN C 1 45 ? 63.327 8.855 -45.332 1.00 83.50 45 GLN C N 1
ATOM 4296 C CA . GLN C 1 45 ? 64.627 8.292 -45.651 1.00 83.68 45 GLN C CA 1
ATOM 4297 C C . GLN C 1 45 ? 65.115 7.345 -44.581 1.00 83.95 45 GLN C C 1
ATOM 4298 O O . GLN C 1 45 ? 65.703 6.312 -44.885 1.00 84.29 45 GLN C O 1
ATOM 4304 N N . ASP C 1 46 ? 64.878 7.702 -43.326 1.00 83.96 46 ASP C N 1
ATOM 4305 C CA . ASP C 1 46 ? 65.310 6.872 -42.212 1.00 83.74 46 ASP C CA 1
ATOM 4306 C C . ASP C 1 46 ? 64.434 5.629 -42.074 1.00 83.39 46 ASP C C 1
ATOM 4307 O O . ASP C 1 46 ? 64.955 4.543 -41.836 1.00 83.83 46 ASP C O 1
ATOM 4312 N N . LEU C 1 47 ? 63.114 5.781 -42.222 1.00 82.12 47 LEU C N 1
ATOM 4313 C CA . LEU C 1 47 ? 62.201 4.642 -42.098 1.00 80.50 47 LEU C CA 1
ATOM 4314 C C . LEU C 1 47 ? 62.414 3.634 -43.214 1.00 79.36 47 LEU C C 1
ATOM 4315 O O . LEU C 1 47 ? 62.360 2.425 -42.990 1.00 78.93 47 LEU C O 1
ATOM 4320 N N . SER C 1 48 ? 62.650 4.146 -44.415 1.00 78.04 48 SER C N 1
ATOM 4321 C CA . SER C 1 48 ? 62.878 3.310 -45.579 1.00 76.91 48 SER C CA 1
ATOM 4322 C C . SER C 1 48 ? 64.028 2.345 -45.271 1.00 76.40 48 SER C C 1
ATOM 4323 O O . SER C 1 48 ? 63.888 1.118 -45.390 1.00 76.33 48 SER C O 1
ATOM 4326 N N . VAL C 1 49 ? 65.157 2.912 -44.853 1.00 75.15 49 VAL C N 1
ATOM 4327 C CA . VAL C 1 49 ? 66.344 2.128 -44.545 1.00 74.15 49 VAL C CA 1
ATOM 4328 C C . VAL C 1 49 ? 66.202 1.386 -43.223 1.00 73.49 49 VAL C C 1
ATOM 4329 O O . VAL C 1 49 ? 66.764 0.303 -43.041 1.00 73.39 49 VAL C O 1
ATOM 4333 N N . ALA C 1 50 ? 65.414 1.953 -42.317 1.00 72.76 50 ALA C N 1
ATOM 4334 C CA . ALA C 1 50 ? 65.197 1.351 -41.004 1.00 72.20 50 ALA C CA 1
ATOM 4335 C C . ALA C 1 50 ? 64.119 0.271 -40.993 1.00 71.12 50 ALA C C 1
ATOM 4336 O O . ALA C 1 50 ? 63.776 -0.237 -39.923 1.00 70.74 50 ALA C O 1
ATOM 4338 N N . ALA C 1 51 ? 63.581 -0.067 -42.166 1.00 69.83 51 ALA C N 1
ATOM 4339 C CA . ALA C 1 51 ? 62.551 -1.103 -42.263 1.00 69.00 51 ALA C CA 1
ATOM 4340 C C . ALA C 1 51 ? 62.666 -1.980 -43.528 1.00 68.19 51 ALA C C 1
ATOM 4341 O O . ALA C 1 51 ? 61.932 -2.965 -43.700 1.00 67.52 51 ALA C O 1
ATOM 4343 N N . GLY C 1 52 ? 63.585 -1.616 -44.414 1.00 67.34 52 GLY C N 1
ATOM 4344 C CA . GLY C 1 52 ? 63.780 -2.396 -45.622 1.00 66.24 52 GLY C CA 1
ATOM 4345 C C . GLY C 1 52 ? 62.691 -2.230 -46.664 1.00 65.44 52 GLY C C 1
ATOM 4346 O O . GLY C 1 52 ? 62.564 -3.043 -47.588 1.00 64.72 52 GLY C O 1
ATOM 4347 N N . ILE C 1 53 ? 61.891 -1.180 -46.519 1.00 64.05 53 ILE C N 1
ATOM 4348 C CA . ILE C 1 53 ? 60.835 -0.938 -47.484 1.00 62.64 53 ILE C CA 1
ATOM 4349 C C . ILE C 1 53 ? 61.244 0.236 -48.359 1.00 61.42 53 ILE C C 1
ATOM 4350 O O . ILE C 1 53 ? 62.076 1.048 -47.961 1.00 60.95 53 ILE C O 1
ATOM 4355 N N . PRO C 1 54 ? 60.697 0.321 -49.582 1.00 60.42 54 PRO C N 1
ATOM 4356 C CA . PRO C 1 54 ? 61.104 1.467 -50.410 1.00 59.44 54 PRO C CA 1
ATOM 4357 C C . PRO C 1 54 ? 60.674 2.842 -49.875 1.00 58.82 54 PRO C C 1
ATOM 4358 O O . PRO C 1 54 ? 59.664 2.970 -49.176 1.00 57.64 54 PRO C O 1
ATOM 4362 N N . LEU C 1 55 ? 61.478 3.857 -50.191 1.00 59.06 55 LEU C N 1
ATOM 4363 C CA . LEU C 1 55 ? 61.226 5.236 -49.763 1.00 58.78 55 LEU C CA 1
ATOM 4364 C C . LEU C 1 55 ? 59.833 5.710 -50.166 1.00 57.53 55 LEU C C 1
ATOM 4365 O O . LEU C 1 55 ? 59.187 6.431 -49.424 1.00 57.68 55 LEU C O 1
ATOM 4370 N N . SER C 1 56 ? 59.384 5.307 -51.344 1.00 56.85 56 SER C N 1
ATOM 4371 C CA . SER C 1 56 ? 58.070 5.684 -51.823 1.00 56.76 56 SER C CA 1
ATOM 4372 C C . SER C 1 56 ? 56.993 5.128 -50.896 1.00 55.91 56 SER C C 1
ATOM 4373 O O . SER C 1 56 ? 55.942 5.739 -50.709 1.00 55.89 56 SER C O 1
ATOM 4376 N N . THR C 1 57 ? 57.265 3.962 -50.318 1.00 54.07 57 THR C N 1
ATOM 4377 C CA . THR C 1 57 ? 56.321 3.308 -49.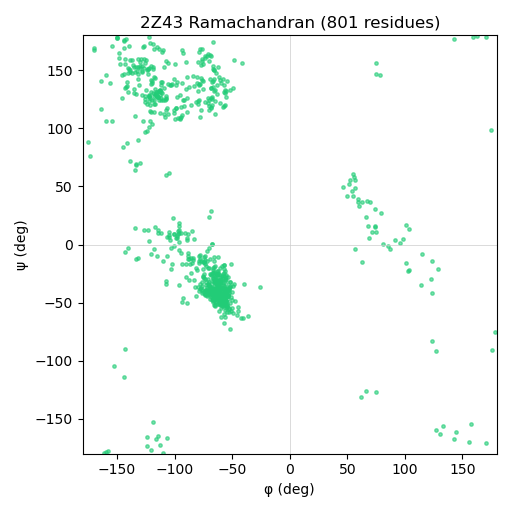420 1.00 52.26 57 THR C CA 1
ATOM 4378 C C . THR C 1 57 ? 56.419 3.888 -48.018 1.00 50.97 57 THR C C 1
ATOM 4379 O O . THR C 1 57 ? 55.418 4.023 -47.309 1.00 49.77 57 THR C O 1
ATOM 4383 N N . ALA C 1 58 ? 57.631 4.216 -47.610 1.00 50.10 58 ALA C N 1
ATOM 4384 C CA . ALA C 1 58 ? 57.810 4.821 -46.306 1.00 50.62 58 ALA C CA 1
ATOM 4385 C C . ALA C 1 58 ? 56.992 6.101 -46.367 1.00 50.83 58 ALA C C 1
ATOM 4386 O O . ALA C 1 58 ? 56.214 6.409 -45.469 1.00 49.07 58 ALA C O 1
ATOM 4388 N N . GLN C 1 59 ? 57.170 6.832 -47.461 1.00 52.06 59 GLN C N 1
ATOM 4389 C CA . GLN C 1 59 ? 56.468 8.100 -47.651 1.00 54.75 59 GLN C CA 1
ATOM 4390 C C . GLN C 1 59 ? 54.962 7.932 -47.545 1.00 53.84 59 GLN C C 1
ATOM 4391 O O . GLN C 1 59 ? 54.343 8.587 -46.704 1.00 54.89 59 GLN C O 1
ATOM 4397 N N . LYS C 1 60 ? 54.380 7.047 -48.363 1.00 52.66 60 LYS C N 1
ATOM 4398 C CA . LYS C 1 60 ? 52.928 6.825 -48.363 1.00 52.56 60 LYS C CA 1
ATOM 4399 C C . LYS C 1 60 ? 52.373 6.425 -47.003 1.00 51.69 60 LYS C C 1
ATOM 4400 O O . LYS C 1 60 ? 51.294 6.873 -46.608 1.00 51.51 60 LYS C O 1
ATOM 4406 N N . ILE C 1 61 ? 53.130 5.602 -46.278 1.00 50.94 61 ILE C N 1
ATOM 4407 C CA . ILE C 1 61 ? 52.716 5.135 -44.962 1.00 48.83 61 ILE C CA 1
ATOM 4408 C C . ILE C 1 61 ? 52.697 6.265 -43.945 1.00 47.77 61 ILE C C 1
ATOM 4409 O O . ILE C 1 61 ? 51.804 6.329 -43.106 1.00 46.35 61 ILE C O 1
ATOM 4414 N N . ILE C 1 62 ? 53.695 7.133 -43.985 1.00 46.92 62 ILE C N 1
ATOM 4415 C CA . ILE C 1 62 ? 53.714 8.209 -42.995 1.00 48.25 62 ILE C CA 1
ATOM 4416 C C . ILE C 1 62 ? 52.587 9.184 -43.324 1.00 48.73 62 ILE C C 1
ATOM 4417 O O . ILE C 1 62 ? 51.908 9.674 -42.428 1.00 48.96 62 ILE C O 1
ATOM 4422 N N . LYS C 1 63 ? 52.385 9.427 -44.619 1.00 50.31 63 LYS C N 1
ATOM 4423 C CA . LYS C 1 63 ? 51.325 10.306 -45.091 1.00 51.68 63 LYS C CA 1
ATOM 4424 C C . LYS C 1 63 ? 50.007 9.734 -44.585 1.00 51.88 63 LYS C C 1
ATOM 4425 O O . LYS C 1 63 ? 49.197 10.448 -43.997 1.00 51.65 63 LYS C O 1
ATOM 4431 N N . GLU C 1 64 ? 49.801 8.431 -44.789 1.00 52.22 64 GLU C N 1
ATOM 4432 C CA . GLU C 1 64 ? 48.562 7.793 -44.323 1.00 52.58 64 GLU C CA 1
ATOM 4433 C C . GLU C 1 64 ? 48.386 7.789 -42.775 1.00 51.75 64 GLU C C 1
ATOM 4434 O O . GLU C 1 64 ? 47.268 7.927 -42.264 1.00 51.10 64 GLU C O 1
ATOM 4440 N N . ALA C 1 65 ? 49.475 7.623 -42.032 1.00 50.05 65 ALA C N 1
ATOM 4441 C CA . ALA C 1 65 ? 49.385 7.632 -40.573 1.00 50.82 65 ALA C CA 1
ATOM 4442 C C . ALA C 1 65 ? 48.877 8.999 -40.079 1.00 51.38 65 ALA C C 1
ATOM 4443 O O . ALA C 1 65 ? 48.164 9.084 -39.079 1.00 50.34 65 ALA C O 1
ATOM 4445 N N . ARG C 1 66 ? 49.259 10.063 -40.790 1.00 53.05 66 ARG C N 1
ATOM 4446 C CA . ARG C 1 66 ? 48.838 11.432 -40.464 1.00 53.76 66 ARG C CA 1
ATOM 4447 C C . ARG C 1 66 ? 47.369 11.633 -40.840 1.00 55.46 66 ARG C C 1
ATOM 4448 O O . ARG C 1 66 ? 46.614 12.265 -40.092 1.00 55.18 66 ARG C O 1
ATOM 4456 N N . ASP C 1 67 ? 46.957 11.086 -41.985 1.00 56.64 67 ASP C N 1
ATOM 4457 C CA . ASP C 1 67 ? 45.561 11.201 -42.423 1.00 58.93 67 ASP C CA 1
ATOM 4458 C C . ASP C 1 67 ? 44.704 10.539 -41.360 1.00 58.93 67 ASP C C 1
ATOM 4459 O O . ASP C 1 67 ? 43.654 11.036 -40.967 1.00 58.80 67 ASP C O 1
ATOM 4464 N N . ALA C 1 68 ? 45.179 9.389 -40.907 1.00 59.06 68 ALA C N 1
ATOM 4465 C CA . ALA C 1 68 ? 44.495 8.623 -39.891 1.00 59.12 68 ALA C CA 1
ATOM 4466 C C . ALA C 1 68 ? 44.372 9.391 -38.577 1.00 58.71 68 ALA C C 1
ATOM 4467 O O . ALA C 1 68 ? 43.321 9.340 -37.921 1.00 59.24 68 ALA C O 1
ATOM 4469 N N . LEU C 1 69 ? 45.442 10.084 -38.183 1.00 57.39 69 LEU C N 1
ATOM 4470 C CA . LEU C 1 69 ? 45.432 10.835 -36.933 1.00 55.22 69 LEU C CA 1
ATOM 4471 C C . LEU C 1 69 ? 44.906 12.249 -37.115 1.00 54.52 69 LEU C C 1
ATOM 4472 O O . LEU C 1 69 ? 44.988 13.073 -36.198 1.00 53.48 69 LEU C O 1
ATOM 4477 N N . ASP C 1 70 ? 44.367 12.524 -38.301 1.00 53.43 70 ASP C N 1
ATOM 4478 C CA . ASP C 1 70 ? 43.819 13.837 -38.621 1.00 52.99 70 ASP C CA 1
ATOM 4479 C C . ASP C 1 70 ? 44.838 15.004 -38.515 1.00 52.45 70 ASP C C 1
ATOM 4480 O O . ASP C 1 70 ? 44.515 16.099 -38.041 1.00 52.83 70 ASP C O 1
ATOM 4485 N N . ILE C 1 71 ? 46.073 14.755 -38.937 1.00 50.62 71 ILE C N 1
ATOM 4486 C CA . ILE C 1 71 ? 47.114 15.772 -38.943 1.00 46.97 71 ILE C CA 1
ATOM 4487 C C . ILE C 1 71 ? 47.048 16.287 -40.362 1.00 45.94 71 ILE C C 1
ATOM 4488 O O . ILE C 1 71 ? 47.400 15.580 -41.298 1.00 47.91 71 ILE C O 1
ATOM 4493 N N . ARG C 1 72 ? 46.561 17.509 -40.529 1.00 42.50 72 ARG C N 1
ATOM 4494 C CA . ARG C 1 72 ? 46.403 18.090 -41.850 1.00 40.71 72 ARG C CA 1
ATOM 4495 C C . ARG C 1 72 ? 46.063 19.552 -41.696 1.00 38.06 72 ARG C C 1
ATOM 4496 O O . ARG C 1 72 ? 45.697 19.997 -40.615 1.00 38.64 72 ARG C O 1
ATOM 4504 N N . PHE C 1 73 ? 46.143 20.277 -42.793 1.00 35.79 73 PHE C N 1
ATOM 4505 C CA . PHE C 1 73 ? 45.776 21.677 -42.763 1.00 33.66 73 PHE C CA 1
ATOM 4506 C C . PHE C 1 73 ? 44.270 21.812 -42.472 1.00 34.34 73 PHE C C 1
ATOM 4507 O O . PHE C 1 73 ? 43.435 21.161 -43.115 1.00 32.94 73 PHE C O 1
ATOM 4515 N N . LYS C 1 74 ? 43.931 22.683 -41.533 1.00 30.32 74 LYS C N 1
ATOM 4516 C CA . LYS C 1 74 ? 42.537 22.969 -41.191 1.00 30.78 74 LYS C CA 1
ATOM 4517 C C . LYS C 1 74 ? 42.356 24.500 -41.286 1.00 30.13 74 LYS C C 1
ATOM 4518 O O . LYS C 1 74 ? 43.310 25.227 -41.491 1.00 31.47 74 LYS C O 1
ATOM 4524 N N . THR C 1 75 ? 41.164 25.027 -41.203 1.00 27.16 75 THR C N 1
ATOM 4525 C CA . THR C 1 75 ? 41.143 26.479 -41.182 1.00 26.43 75 THR C CA 1
ATOM 4526 C C . THR C 1 75 ? 41.159 26.912 -39.686 1.00 25.81 75 THR C C 1
ATOM 4527 O O . THR C 1 75 ? 40.874 26.090 -38.766 1.00 23.93 75 THR C O 1
ATOM 4531 N N . ALA C 1 76 ? 41.453 28.181 -39.432 1.00 23.93 76 ALA C N 1
ATOM 4532 C CA . ALA C 1 76 ? 41.465 28.618 -38.050 1.00 22.79 76 ALA C CA 1
ATOM 4533 C C . ALA C 1 76 ? 40.012 28.493 -37.522 1.00 25.03 76 ALA C C 1
ATOM 4534 O O . ALA C 1 76 ? 39.806 28.338 -36.320 1.00 23.18 76 ALA C O 1
ATOM 4536 N N . LEU C 1 77 ? 39.024 28.603 -38.417 1.00 24.43 77 LEU C N 1
ATOM 4537 C CA . LEU C 1 77 ? 37.615 28.400 -38.002 1.00 28.54 77 LEU C CA 1
ATOM 4538 C C . LEU C 1 77 ? 37.419 26.960 -37.468 1.00 27.37 77 LEU C C 1
ATOM 4539 O O . LEU C 1 77 ? 36.775 26.779 -36.434 1.00 29.18 77 LEU C O 1
ATOM 4544 N N . GLU C 1 78 ? 37.951 25.941 -38.151 1.00 26.64 78 GLU C N 1
ATOM 4545 C CA . GLU C 1 78 ? 37.826 24.574 -37.664 1.00 28.11 78 GLU C CA 1
ATOM 4546 C C . GLU C 1 78 ? 38.523 24.417 -36.323 1.00 28.18 78 GLU C C 1
ATOM 4547 O O . GLU C 1 78 ? 38.097 23.626 -35.474 1.00 28.48 78 GLU C O 1
ATOM 4553 N N . VAL C 1 79 ? 39.582 25.197 -36.113 1.00 27.39 79 VAL C N 1
ATOM 4554 C CA . VAL C 1 79 ? 40.327 25.141 -34.845 1.00 25.05 79 VAL C CA 1
ATOM 4555 C C . VAL C 1 79 ? 39.539 25.755 -33.755 1.00 20.98 79 VAL C C 1
ATOM 4556 O O . VAL C 1 79 ? 39.473 25.225 -32.662 1.00 23.97 79 VAL C O 1
ATOM 4560 N N . LYS C 1 80 ? 38.916 26.890 -34.039 1.00 20.87 80 LYS C N 1
ATOM 4561 C CA . LYS C 1 80 ? 38.109 27.521 -33.042 1.00 20.65 80 LYS C CA 1
ATOM 4562 C C . LYS C 1 80 ? 36.967 26.547 -32.663 1.00 22.36 80 LYS C C 1
ATOM 4563 O O . LYS C 1 80 ? 36.681 26.297 -31.461 1.00 23.11 80 LYS C O 1
ATOM 4569 N N . LYS C 1 81 ? 36.352 25.951 -33.679 1.00 22.18 81 LYS C N 1
ATOM 4570 C CA . LYS C 1 81 ? 35.229 25.066 -33.348 1.00 24.36 81 LYS C CA 1
ATOM 4571 C C . LYS C 1 81 ? 35.614 23.899 -32.483 1.00 22.68 81 LYS C C 1
ATOM 4572 O O . LYS C 1 81 ? 34.866 23.575 -31.594 1.00 24.07 81 LYS C O 1
ATOM 4578 N N . GLU C 1 82 ? 36.776 23.292 -32.697 1.00 24.62 82 GLU C N 1
ATOM 4579 C CA . GLU C 1 82 ? 37.217 22.175 -31.850 1.00 28.93 82 GLU C CA 1
ATOM 4580 C C . GLU C 1 82 ? 37.516 22.605 -30.393 1.00 30.20 82 GLU C C 1
ATOM 4581 O O . GLU C 1 82 ? 37.419 21.802 -29.454 1.00 30.16 82 GLU C O 1
ATOM 4587 N N . ARG C 1 83 ? 37.848 23.873 -30.197 1.00 28.10 83 ARG C N 1
ATOM 4588 C CA . ARG C 1 83 ? 38.259 24.280 -28.866 1.00 28.46 83 ARG C CA 1
ATOM 4589 C C . ARG C 1 83 ? 37.373 25.169 -28.060 1.00 28.06 83 ARG C C 1
ATOM 4590 O O . ARG C 1 83 ? 37.583 25.309 -26.858 1.00 28.12 83 ARG C O 1
ATOM 4598 N N . MET C 1 84 ? 36.387 25.769 -28.713 1.00 27.53 84 MET C N 1
ATOM 4599 C CA . MET C 1 84 ? 35.538 26.729 -28.075 1.00 29.97 84 MET C CA 1
ATOM 4600 C C . MET C 1 84 ? 34.513 26.168 -27.084 1.00 31.66 84 MET C C 1
ATOM 4601 O O . MET C 1 84 ? 33.894 26.936 -26.371 1.00 29.72 84 MET C O 1
ATOM 4606 N N . ASN C 1 85 ? 34.352 24.849 -27.048 1.00 34.04 85 ASN C N 1
ATOM 4607 C CA . ASN C 1 85 ? 33.376 24.219 -26.147 1.00 38.53 85 ASN C CA 1
ATOM 4608 C C . ASN C 1 85 ? 33.603 24.580 -24.661 1.00 37.66 85 ASN C C 1
ATOM 4609 O O . ASN C 1 85 ? 34.746 24.613 -24.198 1.00 37.64 85 ASN C O 1
ATOM 4614 N N . VAL C 1 86 ? 32.512 24.857 -23.940 1.00 36.27 86 VAL C N 1
ATOM 4615 C CA . VAL C 1 86 ? 32.559 25.208 -22.515 1.00 35.47 86 VAL C CA 1
ATOM 4616 C C . VAL C 1 86 ? 33.260 24.160 -21.672 1.00 31.64 86 VAL C C 1
ATOM 4617 O O . VAL C 1 86 ? 32.917 22.981 -21.742 1.00 31.73 86 VAL C O 1
ATOM 4621 N N . LYS C 1 87 ? 34.248 24.578 -20.885 1.00 27.98 87 LYS C N 1
ATOM 4622 C CA . LYS C 1 87 ? 34.990 23.631 -20.038 1.00 26.22 87 LYS C CA 1
ATOM 4623 C C . LYS C 1 87 ? 34.776 24.089 -18.603 1.00 25.60 87 LYS C C 1
ATOM 4624 O O . LYS C 1 87 ? 34.819 25.291 -18.306 1.00 27.35 87 LYS C O 1
ATOM 4630 N N . LYS C 1 88 ? 34.598 23.129 -17.718 1.00 23.84 88 LYS C N 1
ATOM 4631 C CA . LYS C 1 88 ? 34.324 23.419 -16.344 1.00 25.71 88 LYS C CA 1
ATOM 4632 C C . LYS C 1 88 ? 35.035 22.476 -15.432 1.00 24.89 88 LYS C C 1
ATOM 4633 O O . LYS C 1 88 ? 35.267 21.314 -15.779 1.00 23.69 88 LYS C O 1
ATOM 4639 N N . ILE C 1 89 ? 35.400 22.997 -14.265 1.00 22.28 89 ILE C N 1
ATOM 4640 C CA . ILE C 1 89 ? 36.070 22.167 -13.273 1.00 23.75 89 ILE C CA 1
ATOM 4641 C C . ILE C 1 89 ? 35.156 22.082 -12.016 1.00 23.77 89 ILE C C 1
ATOM 4642 O O . ILE C 1 89 ? 34.823 23.080 -11.408 1.00 20.28 89 ILE C O 1
ATOM 4647 N N . SER C 1 90 ? 34.775 20.859 -11.667 1.00 24.88 90 SER C N 1
ATOM 4648 C CA . SER C 1 90 ? 33.971 20.589 -10.475 1.00 24.73 90 SER C CA 1
ATOM 4649 C C . SER C 1 90 ? 34.682 21.004 -9.146 1.00 24.25 90 SER C C 1
ATOM 4650 O O . SER C 1 90 ? 35.898 20.863 -8.993 1.00 23.69 90 SER C O 1
ATOM 4653 N N . THR C 1 91 ? 33.896 21.494 -8.190 1.00 23.16 91 THR C N 1
ATOM 4654 C CA . THR C 1 91 ? 34.389 21.912 -6.888 1.00 23.71 91 THR C CA 1
ATOM 4655 C C . THR C 1 91 ? 34.524 20.767 -5.905 1.00 26.17 91 THR C C 1
ATOM 4656 O O . THR C 1 91 ? 35.113 20.947 -4.864 1.00 26.36 91 THR C O 1
ATOM 4660 N N . GLY C 1 92 ? 33.970 19.586 -6.220 1.00 27.55 92 GLY C N 1
ATOM 4661 C CA . GLY C 1 92 ? 33.976 18.482 -5.278 1.00 28.52 92 GLY C CA 1
ATOM 4662 C C . GLY C 1 92 ? 32.586 18.383 -4.594 1.00 30.66 92 GLY C C 1
ATOM 4663 O O . GLY C 1 92 ? 32.254 17.375 -3.953 1.00 31.87 92 GLY C O 1
ATOM 4664 N N . SER C 1 93 ? 31.787 19.444 -4.712 1.00 30.60 93 SER C N 1
ATOM 4665 C CA . SER C 1 93 ? 30.450 19.525 -4.129 1.00 31.51 93 SER C CA 1
ATOM 4666 C C . SER C 1 93 ? 29.411 19.731 -5.216 1.00 31.89 93 SER C C 1
ATOM 4667 O O . SER C 1 93 ? 29.490 20.669 -6.033 1.00 27.56 93 SER C O 1
ATOM 4670 N N . GLN C 1 94 ? 28.443 18.820 -5.213 1.00 31.97 94 GLN C N 1
ATOM 4671 C CA . GLN C 1 94 ? 27.386 18.860 -6.195 1.00 34.57 94 GLN C CA 1
ATOM 4672 C C . GLN C 1 94 ? 26.543 20.084 -6.092 1.00 31.77 94 GLN C C 1
ATOM 4673 O O . GLN C 1 94 ? 26.197 20.669 -7.105 1.00 31.53 94 GLN C O 1
ATOM 4679 N N . ALA C 1 95 ? 26.258 20.505 -4.868 1.00 30.66 95 ALA C N 1
ATOM 4680 C CA . ALA C 1 95 ? 25.419 21.674 -4.655 1.00 29.71 95 ALA C CA 1
ATOM 4681 C C . ALA C 1 95 ? 26.114 22.933 -5.101 1.00 29.26 95 ALA C C 1
ATOM 4682 O O . ALA C 1 95 ? 25.488 23.856 -5.697 1.00 29.87 95 ALA C O 1
ATOM 4684 N N . LEU C 1 96 ? 27.408 23.008 -4.832 1.00 28.75 96 LEU C N 1
ATOM 4685 C CA . LEU C 1 96 ? 28.147 24.217 -5.228 1.00 29.05 96 LEU C CA 1
ATOM 4686 C C . LEU C 1 96 ? 28.277 24.252 -6.767 1.00 29.25 96 LEU C C 1
ATOM 4687 O O . LEU C 1 96 ? 28.228 25.323 -7.404 1.00 30.12 96 LEU C O 1
ATOM 4692 N N . ASP C 1 97 ? 28.422 23.079 -7.370 1.00 30.13 97 ASP C N 1
ATOM 4693 C CA . ASP C 1 97 ? 28.541 22.989 -8.823 1.00 29.48 97 ASP C CA 1
ATOM 4694 C C . ASP C 1 97 ? 27.258 23.461 -9.475 1.00 29.97 97 ASP C C 1
ATOM 4695 O O . ASP C 1 97 ? 27.306 24.122 -10.497 1.00 30.72 97 ASP C O 1
ATOM 4700 N N . GLY C 1 98 ? 26.113 23.128 -8.863 1.00 32.02 98 GLY C N 1
ATOM 4701 C CA . GLY C 1 98 ? 24.816 23.571 -9.375 1.00 30.20 98 GLY C CA 1
ATOM 4702 C C . GLY C 1 98 ? 24.705 25.081 -9.325 1.00 30.43 98 GLY C C 1
ATOM 4703 O O . GLY C 1 98 ? 24.246 25.728 -10.261 1.00 31.20 98 GLY C O 1
ATOM 4704 N N . LEU C 1 99 ? 25.146 25.660 -8.224 1.00 29.66 99 LEU C N 1
ATOM 4705 C CA . LEU C 1 99 ? 25.139 27.105 -8.106 1.00 30.85 99 LEU C CA 1
ATOM 4706 C C . LEU C 1 99 ? 25.955 27.758 -9.237 1.00 30.31 99 LEU C C 1
ATOM 4707 O O . LEU C 1 99 ? 25.641 28.867 -9.683 1.00 29.78 99 LEU C O 1
ATOM 4712 N N . LEU C 1 100 ? 27.012 27.067 -9.665 1.00 30.52 100 LEU C N 1
ATOM 4713 C CA . LEU C 1 100 ? 27.920 27.563 -10.709 1.00 30.41 100 LEU C CA 1
ATOM 4714 C C . LEU C 1 100 ? 27.537 26.982 -12.056 1.00 30.91 100 LEU C C 1
ATOM 4715 O O . LEU C 1 100 ? 28.297 27.061 -13.004 1.00 29.31 100 LEU C O 1
ATOM 4720 N N . ALA C 1 101 ? 26.377 26.349 -12.141 1.00 32.57 101 ALA C N 1
ATOM 4721 C CA . ALA C 1 101 ? 25.987 25.796 -13.434 1.00 32.79 101 ALA C CA 1
ATOM 4722 C C . ALA C 1 101 ? 27.031 24.823 -13.965 1.00 33.36 101 ALA C C 1
ATOM 4723 O O . ALA C 1 101 ? 27.429 24.930 -15.107 1.00 34.48 101 ALA C O 1
ATOM 4725 N N . GLY C 1 102 ? 27.483 23.884 -13.141 1.00 33.69 102 GLY C N 1
ATOM 4726 C CA . GLY C 1 102 ? 28.465 22.937 -13.619 1.00 33.88 102 GLY C CA 1
ATOM 4727 C C . GLY C 1 102 ? 29.837 23.030 -12.972 1.00 34.22 102 GLY C C 1
ATOM 4728 O O . GLY C 1 102 ? 30.513 22.011 -12.772 1.00 35.48 102 GLY C O 1
ATOM 4729 N N . GLY C 1 103 ? 30.272 24.239 -12.633 1.00 32.50 103 GLY C N 1
ATOM 4730 C CA . GLY C 1 103 ? 31.577 24.347 -12.004 1.00 30.61 103 GLY C CA 1
ATOM 4731 C C . GLY C 1 103 ? 32.350 25.575 -12.378 1.00 26.52 103 GLY C C 1
ATOM 4732 O O . GLY C 1 103 ? 31.810 26.552 -12.887 1.00 29.43 103 GLY C O 1
ATOM 4733 N N . ILE C 1 104 ? 33.640 25.521 -12.150 1.00 26.85 104 ILE C N 1
ATOM 4734 C CA . ILE C 1 104 ? 34.522 26.673 -12.417 1.00 26.26 104 ILE C CA 1
ATOM 4735 C C . ILE C 1 104 ? 34.823 26.624 -13.932 1.00 25.21 104 ILE C C 1
ATOM 4736 O O . ILE C 1 104 ? 35.361 25.628 -14.413 1.00 25.59 104 ILE C O 1
ATOM 4741 N N . GLU C 1 105 ? 34.497 27.698 -14.639 1.00 22.06 105 GLU C N 1
ATOM 4742 C CA . GLU C 1 105 ? 34.651 27.824 -16.092 1.00 21.99 105 GLU C CA 1
ATOM 4743 C C . GLU C 1 105 ? 35.975 28.464 -16.608 1.00 21.45 105 GLU C C 1
ATOM 4744 O O . GLU C 1 105 ? 36.437 29.436 -16.063 1.00 22.95 105 GLU C O 1
ATOM 4750 N N . THR C 1 106 ? 36.551 27.930 -17.661 1.00 22.44 106 THR C N 1
ATOM 4751 C CA . THR C 1 106 ? 37.754 28.552 -18.243 1.00 21.05 106 THR C CA 1
ATOM 4752 C C . THR C 1 106 ? 37.213 29.791 -19.017 1.00 24.00 106 THR C C 1
ATOM 4753 O O . THR C 1 106 ? 35.990 29.912 -19.232 1.00 22.89 106 THR C O 1
ATOM 4757 N N . ARG C 1 107 ? 38.127 30.670 -19.434 1.00 22.29 107 ARG C N 1
ATOM 4758 C CA . ARG C 1 107 ? 37.864 31.959 -20.122 1.00 24.78 107 ARG C CA 1
ATOM 4759 C C . ARG C 1 107 ? 37.201 32.956 -19.226 1.00 23.42 107 ARG C C 1
ATOM 4760 O O . ARG C 1 107 ? 36.694 33.949 -19.695 1.00 25.61 107 ARG C O 1
ATOM 4768 N N . THR C 1 108 ? 37.225 32.713 -17.917 1.00 26.00 108 THR C N 1
ATOM 4769 C CA . THR C 1 108 ? 36.557 33.602 -16.983 1.00 25.48 108 THR C CA 1
ATOM 4770 C C . THR C 1 108 ? 37.314 33.623 -15.679 1.00 24.31 108 THR C C 1
ATOM 4771 O O . THR C 1 108 ? 38.102 32.709 -15.365 1.00 20.90 108 THR C O 1
ATOM 4775 N N . MET C 1 109 ? 37.122 34.723 -14.966 1.00 24.78 109 MET C N 1
ATOM 4776 C CA . MET C 1 109 ? 37.696 34.950 -13.664 1.00 22.41 109 MET C CA 1
ATOM 4777 C C . MET C 1 109 ? 36.538 34.850 -12.691 1.00 23.49 109 MET C C 1
ATOM 4778 O O . MET C 1 109 ? 35.518 35.540 -12.837 1.00 21.18 109 MET C O 1
ATOM 4783 N N . THR C 1 110 ? 36.687 33.976 -11.714 1.00 19.71 110 THR C N 1
ATOM 4784 C CA . THR C 1 110 ? 35.660 33.755 -10.698 1.00 20.80 110 THR C CA 1
ATOM 4785 C C . THR C 1 110 ? 36.236 34.150 -9.350 1.00 21.24 110 THR C C 1
ATOM 4786 O O . THR C 1 110 ? 37.335 33.725 -8.990 1.00 21.73 110 THR C O 1
ATOM 4790 N N . GLU C 1 111 ? 35.532 34.971 -8.600 1.00 21.66 111 GLU C N 1
ATOM 4791 C CA . GLU C 1 111 ? 35.982 35.323 -7.272 1.00 22.01 111 GLU C CA 1
ATOM 4792 C C . GLU C 1 111 ? 35.133 34.721 -6.095 1.00 25.22 111 GLU C C 1
ATOM 4793 O O . GLU C 1 111 ? 33.883 34.680 -6.153 1.00 25.73 111 GLU C O 1
ATOM 4799 N N . PHE C 1 112 ? 35.823 34.190 -5.076 1.00 22.20 112 PHE C N 1
ATOM 4800 C CA . PHE C 1 112 ? 35.151 33.764 -3.854 1.00 23.38 112 PHE C CA 1
ATOM 4801 C C . PHE C 1 112 ? 35.674 34.752 -2.773 1.00 24.29 112 PHE C C 1
ATOM 4802 O O . PHE C 1 112 ? 36.879 35.017 -2.699 1.00 24.02 112 PHE C O 1
ATOM 4810 N N . PHE C 1 113 ? 34.791 35.336 -1.960 1.00 23.61 113 PHE C N 1
ATOM 4811 C CA . PHE C 1 113 ? 35.251 36.255 -0.924 1.00 23.89 113 PHE C CA 1
ATOM 4812 C C . PHE C 1 113 ? 34.493 35.937 0.358 1.00 25.39 113 PHE C C 1
ATOM 4813 O O . PHE C 1 113 ? 33.414 35.367 0.317 1.00 24.78 113 PHE C O 1
ATOM 4821 N N . GLY C 1 114 ? 35.091 36.259 1.485 1.00 25.63 114 GLY C N 1
ATOM 4822 C CA . GLY C 1 114 ? 34.453 35.965 2.764 1.00 26.93 114 GLY C CA 1
ATOM 4823 C C . GLY C 1 114 ? 35.477 35.945 3.884 1.00 26.39 114 GLY C C 1
ATOM 4824 O O . GLY C 1 114 ? 36.696 36.099 3.656 1.00 25.00 114 GLY C O 1
ATOM 4825 N N . GLU C 1 115 ? 34.992 35.711 5.100 1.00 26.39 115 GLU C N 1
ATOM 4826 C CA . GLU C 1 115 ? 35.864 35.723 6.275 1.00 26.35 115 GLU C CA 1
ATOM 4827 C C . GLU C 1 115 ? 36.846 34.546 6.307 1.00 24.20 115 GLU C C 1
ATOM 4828 O O . GLU C 1 115 ? 36.688 33.566 5.586 1.00 22.06 115 GLU C O 1
ATOM 4834 N N . PHE C 1 116 ? 37.868 34.661 7.122 1.00 22.69 116 PHE C N 1
ATOM 4835 C CA . PHE C 1 116 ? 38.821 33.545 7.245 1.00 24.17 116 PHE C CA 1
ATOM 4836 C C . PHE C 1 116 ? 38.094 32.224 7.549 1.00 23.23 116 PHE C C 1
ATOM 4837 O O . PHE C 1 116 ? 37.233 32.165 8.422 1.00 21.20 116 PHE C O 1
ATOM 4845 N N . GLY C 1 117 ? 38.423 31.151 6.839 1.00 22.83 117 GLY C N 1
ATOM 4846 C CA . GLY C 1 117 ? 37.776 29.896 7.168 1.00 23.87 117 GLY C CA 1
ATOM 4847 C C . GLY C 1 117 ? 36.436 29.677 6.508 1.00 23.05 117 GLY C C 1
ATOM 4848 O O . GLY C 1 117 ? 35.840 28.614 6.662 1.00 23.39 117 GLY C O 1
ATOM 4849 N N . SER C 1 118 ? 35.970 30.649 5.725 1.00 23.23 118 SER C N 1
ATOM 4850 C CA . SER C 1 118 ? 34.692 30.512 5.031 1.00 24.28 118 SER C CA 1
ATOM 4851 C C . SER C 1 118 ? 34.752 29.505 3.867 1.00 23.89 118 SER C C 1
ATOM 4852 O O . SER C 1 118 ? 33.723 29.089 3.302 1.00 24.32 118 SER C O 1
ATOM 4855 N N . GLY C 1 119 ? 35.968 29.124 3.468 1.00 21.96 119 GLY C N 1
ATOM 4856 C CA . GLY C 1 119 ? 36.031 28.132 2.422 1.00 19.16 119 GLY C CA 1
ATOM 4857 C C . GLY C 1 119 ? 36.818 28.597 1.226 1.00 18.91 119 GLY C C 1
ATOM 4858 O O . GLY C 1 119 ? 37.147 27.815 0.403 1.00 19.76 119 GLY C O 1
ATOM 4859 N N . LYS C 1 120 ? 37.102 29.878 1.114 1.00 19.77 120 LYS C N 1
ATOM 4860 C CA . LYS C 1 120 ? 37.779 30.343 -0.081 1.00 21.61 120 LYS C CA 1
ATOM 4861 C C . LYS C 1 120 ? 39.152 29.754 -0.357 1.00 20.78 120 LYS C C 1
ATOM 4862 O O . LYS C 1 120 ? 39.442 29.423 -1.499 1.00 20.00 120 LYS C O 1
ATOM 4868 N N . THR C 1 121 ? 39.982 29.644 0.665 1.00 21.30 121 THR C N 1
ATOM 4869 C CA . THR C 1 121 ? 41.337 29.127 0.489 1.00 22.90 121 THR C CA 1
ATOM 4870 C C . THR C 1 121 ? 41.323 27.614 0.322 1.00 21.87 121 THR C C 1
ATOM 4871 O O . THR C 1 121 ? 42.118 27.093 -0.456 1.00 21.39 121 THR C O 1
ATOM 4875 N N . GLN C 1 122 ? 40.431 26.908 1.021 1.00 18.99 122 GLN C N 1
ATOM 4876 C CA . GLN C 1 122 ? 40.361 25.444 0.836 1.00 20.61 122 GLN C CA 1
ATOM 4877 C C . GLN C 1 122 ? 39.892 25.089 -0.602 1.00 20.96 122 GLN C C 1
ATOM 4878 O O . GLN C 1 122 ? 40.277 24.081 -1.176 1.00 21.36 122 GLN C O 1
ATOM 4884 N N . LEU C 1 123 ? 39.019 25.918 -1.167 1.00 19.85 123 LEU C N 1
ATOM 4885 C CA . LEU C 1 123 ? 38.559 25.730 -2.541 1.00 20.31 123 LEU C CA 1
ATOM 4886 C C . LEU C 1 123 ? 39.716 25.900 -3.510 1.00 17.98 123 LEU C C 1
ATOM 4887 O O . LEU C 1 123 ? 39.774 25.244 -4.524 1.00 20.46 123 LEU C O 1
ATOM 4892 N N . CYS C 1 124 ? 40.598 26.829 -3.257 1.00 14.35 124 CYS C N 1
ATOM 4893 C CA . CYS C 1 124 ? 41.732 26.974 -4.172 1.00 17.46 124 CYS C CA 1
ATOM 4894 C C . CYS C 1 124 ? 42.551 25.691 -4.178 1.00 17.54 124 CYS C C 1
ATOM 4895 O O . CYS C 1 124 ? 43.068 25.265 -5.232 1.00 19.29 124 CYS C O 1
ATOM 4898 N N . HIS C 1 125 ? 42.714 25.091 -2.999 1.00 16.91 125 HIS C N 1
ATOM 4899 C CA . HIS C 1 125 ? 43.510 23.854 -2.921 1.00 15.16 125 HIS C CA 1
ATOM 4900 C C . HIS C 1 125 ? 42.753 22.732 -3.674 1.00 17.24 125 HIS C C 1
ATOM 4901 O O . HIS C 1 125 ? 43.303 22.036 -4.496 1.00 18.88 125 HIS C O 1
ATOM 4908 N N . GLN C 1 126 ? 41.468 22.597 -3.383 1.00 16.17 126 GLN C N 1
ATOM 4909 C CA . GLN C 1 126 ? 40.659 21.561 -3.988 1.00 18.17 126 GLN C CA 1
ATOM 4910 C C . GLN C 1 126 ? 40.628 21.618 -5.539 1.00 19.62 126 GLN C C 1
ATOM 4911 O O . GLN C 1 126 ? 40.773 20.609 -6.207 1.00 17.95 126 GLN C O 1
ATOM 4917 N N . LEU C 1 127 ? 40.321 22.802 -6.107 1.00 17.68 127 LEU C N 1
ATOM 4918 C CA . LEU C 1 127 ? 40.324 22.990 -7.547 1.00 18.93 127 LEU C CA 1
ATOM 4919 C C . LEU C 1 127 ? 41.715 22.674 -8.166 1.00 17.78 127 LEU C C 1
ATOM 4920 O O . LEU C 1 127 ? 41.822 22.228 -9.323 1.00 18.01 127 LEU C O 1
ATOM 4925 N N . SER C 1 128 ? 42.761 22.939 -7.415 1.00 16.77 128 SER C N 1
ATOM 4926 C CA . SER C 1 128 ? 44.129 22.638 -7.935 1.00 18.50 128 SER C CA 1
ATOM 4927 C C . SER C 1 128 ? 44.346 21.121 -8.092 1.00 18.47 128 SER C C 1
ATOM 4928 O O . SER C 1 128 ? 45.282 20.683 -8.802 1.00 18.19 128 SER C O 1
ATOM 4931 N N . VAL C 1 129 ? 43.518 20.345 -7.382 1.00 20.13 129 VAL C N 1
ATOM 4932 C CA . VAL C 1 129 ? 43.543 18.898 -7.534 1.00 20.91 129 VAL C CA 1
ATOM 4933 C C . VAL C 1 129 ? 42.513 18.421 -8.574 1.00 21.35 129 VAL C C 1
ATOM 4934 O O . VAL C 1 129 ? 42.846 17.625 -9.454 1.00 22.76 129 VAL C O 1
ATOM 4938 N N . ASN C 1 130 ? 41.263 18.893 -8.441 1.00 21.01 130 ASN C N 1
ATOM 4939 C CA . ASN C 1 130 ? 40.179 18.530 -9.316 1.00 19.82 130 ASN C CA 1
ATOM 4940 C C . ASN C 1 130 ? 40.452 18.825 -10.795 1.00 20.50 130 ASN C C 1
ATOM 4941 O O . ASN C 1 130 ? 40.047 18.045 -11.685 1.00 17.66 130 ASN C O 1
ATOM 4946 N N . VAL C 1 131 ? 41.161 19.932 -11.075 1.00 23.02 131 VAL C N 1
ATOM 4947 C CA . VAL C 1 131 ? 41.459 20.291 -12.483 1.00 22.42 131 VAL C CA 1
ATOM 4948 C C . VAL C 1 131 ? 42.186 19.115 -13.176 1.00 23.10 131 VAL C C 1
ATOM 4949 O O . VAL C 1 131 ? 42.047 18.917 -14.404 1.00 24.13 131 VAL C O 1
ATOM 4953 N N . GLN C 1 132 ? 42.938 18.332 -12.387 1.00 23.48 132 GLN C N 1
ATOM 4954 C CA . GLN C 1 132 ? 43.703 17.187 -12.904 1.00 24.90 132 GLN C CA 1
ATOM 4955 C C . GLN C 1 132 ? 42.875 15.909 -13.168 1.00 25.45 132 GLN C C 1
ATOM 4956 O O . GLN C 1 132 ? 43.359 14.973 -13.798 1.00 24.87 132 GLN C O 1
ATOM 4962 N N . LEU C 1 133 ? 41.659 15.856 -12.655 1.00 25.79 133 LEU C N 1
ATOM 4963 C CA . LEU C 1 133 ? 40.829 14.695 -12.866 1.00 25.41 133 LEU C CA 1
ATOM 4964 C C . LEU C 1 133 ? 40.395 14.631 -14.344 1.00 26.62 133 LEU C C 1
ATOM 4965 O O . LEU C 1 133 ? 40.369 15.641 -15.052 1.00 25.54 133 LEU C O 1
ATOM 4970 N N . PRO C 1 134 ? 40.031 13.443 -14.829 1.00 28.64 134 PRO C N 1
ATOM 4971 C CA . PRO C 1 134 ? 39.593 13.382 -16.219 1.00 30.26 134 PRO C CA 1
ATOM 4972 C C . PRO C 1 134 ? 38.185 14.009 -16.274 1.00 29.43 134 PRO C C 1
ATOM 4973 O O . PRO C 1 134 ? 37.515 14.122 -15.246 1.00 30.44 134 PRO C O 1
ATOM 4977 N N . PRO C 1 135 ? 37.729 14.429 -17.459 1.00 30.03 135 PRO C N 1
ATOM 4978 C CA . PRO C 1 135 ? 36.401 15.048 -17.651 1.00 31.26 135 PRO C CA 1
ATOM 4979 C C . PRO C 1 135 ? 35.186 14.278 -17.107 1.00 33.63 135 PRO C C 1
ATOM 4980 O O . PRO C 1 135 ? 34.234 14.889 -16.589 1.00 33.05 135 PRO C O 1
ATOM 4984 N N . GLU C 1 136 ? 35.203 12.947 -17.224 1.00 35.23 136 GLU C N 1
ATOM 4985 C CA . GLU C 1 136 ? 34.071 12.157 -16.711 1.00 38.90 136 GLU C CA 1
ATOM 4986 C C . GLU C 1 136 ? 34.047 12.204 -15.182 1.00 38.00 136 GLU C C 1
ATOM 4987 O O . GLU C 1 136 ? 33.039 11.846 -14.574 1.00 37.04 136 GLU C O 1
ATOM 4993 N N . LYS C 1 137 ? 35.140 12.690 -14.569 1.00 37.42 137 LYS C N 1
ATOM 4994 C CA . LYS C 1 137 ? 35.208 12.830 -13.103 1.00 36.42 137 LYS C CA 1
ATOM 4995 C C . LYS C 1 137 ? 35.096 14.305 -12.623 1.00 35.28 137 LYS C C 1
ATOM 4996 O O . LYS C 1 137 ? 35.218 14.594 -11.430 1.00 31.70 137 LYS C O 1
ATOM 5002 N N . GLY C 1 138 ? 34.824 15.215 -13.558 1.00 33.14 138 GLY C N 1
ATOM 5003 C CA . GLY C 1 138 ? 34.682 16.617 -13.215 1.00 30.54 138 GLY C CA 1
ATOM 5004 C C . GLY C 1 138 ? 35.927 17.509 -13.446 1.00 27.82 138 GLY C C 1
ATOM 5005 O O . GLY C 1 138 ? 35.891 18.670 -13.107 1.00 27.35 138 GLY C O 1
ATOM 5006 N N . GLY C 1 139 ? 36.995 16.978 -14.019 1.00 26.02 139 GLY C N 1
ATOM 5007 C CA . GLY C 1 139 ? 38.169 17.804 -14.253 1.00 24.77 139 GLY C CA 1
ATOM 5008 C C . GLY C 1 139 ? 38.498 18.025 -15.724 1.00 24.23 139 GLY C C 1
ATOM 5009 O O . GLY C 1 139 ? 37.706 17.705 -16.595 1.00 24.45 139 GLY C O 1
ATOM 5010 N N . LEU C 1 140 ? 39.702 18.499 -16.002 1.00 23.08 140 LEU C N 1
ATOM 5011 C CA . LEU C 1 140 ? 40.086 18.743 -17.383 1.00 23.64 140 LEU C CA 1
ATOM 5012 C C . LEU C 1 140 ? 41.393 18.054 -17.772 1.00 25.23 140 LEU C C 1
ATOM 5013 O O . LEU C 1 140 ? 41.960 18.359 -18.828 1.00 27.57 140 LEU C O 1
ATOM 5018 N N . SER C 1 141 ? 41.873 17.140 -16.927 1.00 25.82 141 SER C N 1
ATOM 5019 C CA . SER C 1 141 ? 43.127 16.469 -17.175 1.00 27.81 141 SER C CA 1
ATOM 5020 C C . SER C 1 141 ? 44.172 17.554 -17.361 1.00 29.47 141 SER C C 1
ATOM 5021 O O . SER C 1 141 ? 45.005 17.456 -18.252 1.00 31.12 141 SER C O 1
ATOM 5024 N N . GLY C 1 142 ? 44.136 18.607 -16.538 1.00 27.86 142 GLY C N 1
ATOM 5025 C CA . GLY C 1 142 ? 45.100 19.682 -16.705 1.00 24.98 142 GLY C CA 1
ATOM 5026 C C . GLY C 1 142 ? 45.900 19.975 -15.452 1.00 23.63 142 GLY C C 1
ATOM 5027 O O . GLY C 1 142 ? 45.796 19.256 -14.453 1.00 21.47 142 GLY C O 1
ATOM 5028 N N . LYS C 1 143 ? 46.701 21.037 -15.508 1.00 22.30 143 LYS C N 1
ATOM 5029 C CA . LYS C 1 143 ? 47.524 21.430 -14.370 1.00 19.95 143 LYS C CA 1
ATOM 5030 C C . LYS C 1 143 ? 47.058 22.767 -13.809 1.00 18.97 143 LYS C C 1
ATOM 5031 O O . LYS C 1 143 ? 46.301 23.488 -14.433 1.00 18.40 143 LYS C O 1
ATOM 5037 N N . ALA C 1 144 ? 47.574 23.105 -12.629 1.00 19.01 144 ALA C N 1
ATOM 5038 C CA . ALA C 1 144 ? 47.206 24.329 -11.928 1.00 19.93 144 ALA C CA 1
ATOM 5039 C C . ALA C 1 144 ? 48.451 25.157 -11.553 1.00 17.31 144 ALA C C 1
ATOM 5040 O O . ALA C 1 144 ? 49.538 24.609 -11.393 1.00 16.83 144 ALA C O 1
ATOM 5042 N N . VAL C 1 145 ? 48.267 26.469 -11.463 1.00 16.11 145 VAL C N 1
ATOM 5043 C CA . VAL C 1 145 ? 49.315 27.394 -10.983 1.00 17.96 145 VAL C CA 1
ATOM 5044 C C . VAL C 1 145 ? 48.727 28.031 -9.709 1.00 18.69 145 VAL C C 1
ATOM 5045 O O . VAL C 1 145 ? 47.662 28.695 -9.797 1.00 19.59 145 VAL C O 1
ATOM 5049 N N . TYR C 1 146 ? 49.400 27.867 -8.553 1.00 15.52 146 TYR C N 1
ATOM 5050 C CA . TYR C 1 146 ? 48.908 28.395 -7.301 1.00 17.08 146 TYR C CA 1
ATOM 5051 C C . TYR C 1 146 ? 49.781 29.612 -6.874 1.00 16.23 146 TYR C C 1
ATOM 5052 O O . TYR C 1 146 ? 50.955 29.455 -6.609 1.00 17.45 146 TYR C O 1
ATOM 5061 N N . ILE C 1 147 ? 49.178 30.792 -6.825 1.00 13.97 147 ILE C N 1
ATOM 5062 C CA . ILE C 1 147 ? 49.919 32.020 -6.437 1.00 14.86 147 ILE C CA 1
ATOM 5063 C C . ILE C 1 147 ? 49.388 32.367 -5.046 1.00 15.77 147 ILE C C 1
ATOM 5064 O O . ILE C 1 147 ? 48.201 32.763 -4.892 1.00 16.96 147 ILE C O 1
ATOM 5069 N N . ASP C 1 148 ? 50.253 32.183 -4.041 1.00 16.79 148 ASP C N 1
ATOM 5070 C CA . ASP C 1 148 ? 49.930 32.388 -2.605 1.00 19.77 148 ASP C CA 1
ATOM 5071 C C . ASP C 1 148 ? 50.475 33.753 -2.105 1.00 20.17 148 ASP C C 1
ATOM 5072 O O . ASP C 1 148 ? 51.652 33.942 -2.058 1.00 22.22 148 ASP C O 1
ATOM 5077 N N . THR C 1 149 ? 49.617 34.701 -1.751 1.00 20.34 149 THR C N 1
ATOM 5078 C CA . THR C 1 149 ? 50.121 35.971 -1.288 1.00 23.16 149 THR C CA 1
ATOM 5079 C C . THR C 1 149 ? 50.420 36.090 0.193 1.00 24.44 149 THR C C 1
ATOM 5080 O O . THR C 1 149 ? 51.307 36.836 0.587 1.00 24.66 149 THR C O 1
ATOM 5084 N N . GLU C 1 150 ? 49.671 35.365 1.006 1.00 25.89 150 GLU C N 1
ATOM 5085 C CA . GLU C 1 150 ? 49.820 35.411 2.452 1.00 25.90 150 GLU C CA 1
ATOM 5086 C C . GLU C 1 150 ? 50.608 34.249 3.012 1.00 28.38 150 GLU C C 1
ATOM 5087 O O . GLU C 1 150 ? 50.791 34.166 4.233 1.00 31.62 150 GLU C O 1
ATOM 5093 N N . GLY C 1 151 ? 51.040 33.327 2.150 1.00 27.61 151 GLY C N 1
ATOM 5094 C CA . GLY C 1 151 ? 51.823 32.180 2.601 1.00 29.44 151 GLY C CA 1
ATOM 5095 C C . GLY C 1 151 ? 51.002 31.123 3.330 1.00 29.75 151 GLY C C 1
ATOM 5096 O O . GLY C 1 151 ? 51.510 30.426 4.187 1.00 30.81 151 GLY C O 1
ATOM 5097 N N . THR C 1 152 ? 49.738 30.983 2.965 1.00 26.89 152 THR C N 1
ATOM 5098 C CA . THR C 1 152 ? 48.884 30.046 3.630 1.00 26.32 152 THR C CA 1
ATOM 5099 C C . THR C 1 152 ? 48.725 28.714 2.876 1.00 26.00 152 THR C C 1
ATOM 5100 O O . THR C 1 152 ? 47.948 27.913 3.346 1.00 26.58 152 THR C O 1
ATOM 5104 N N . PHE C 1 153 ? 49.455 28.495 1.761 1.00 21.13 153 PHE C N 1
ATOM 5105 C CA . PHE C 1 153 ? 49.354 27.252 0.946 1.00 21.79 153 PHE C CA 1
ATOM 5106 C C . PHE C 1 153 ? 49.836 26.061 1.801 1.00 21.22 153 PHE C C 1
ATOM 5107 O O . PHE C 1 153 ? 50.829 26.156 2.439 1.00 21.69 153 PHE C O 1
ATOM 5115 N N . ARG C 1 154 ? 49.097 24.951 1.827 1.00 20.12 154 ARG C N 1
ATOM 5116 C CA . ARG C 1 154 ? 49.504 23.808 2.604 1.00 20.45 154 ARG C CA 1
ATOM 5117 C C . ARG C 1 154 ? 49.518 22.557 1.740 1.00 20.65 154 ARG C C 1
ATOM 5118 O O . ARG C 1 154 ? 48.448 22.016 1.448 1.00 21.00 154 ARG C O 1
ATOM 5126 N N . TRP C 1 155 ? 50.712 22.073 1.387 1.00 22.10 155 TRP C N 1
ATOM 5127 C CA . TRP C 1 155 ? 50.813 20.835 0.619 1.00 20.42 155 TRP C CA 1
ATOM 5128 C C . TRP C 1 155 ? 50.084 19.736 1.354 1.00 19.52 155 TRP C C 1
ATOM 5129 O O . TRP C 1 155 ? 49.550 18.768 0.733 1.00 19.53 155 TRP C O 1
ATOM 5140 N N . GLU C 1 156 ? 50.069 19.832 2.689 1.00 21.22 156 GLU C N 1
ATOM 5141 C CA . GLU C 1 156 ? 49.359 18.820 3.503 1.00 22.13 156 GLU C CA 1
ATOM 5142 C C . GLU C 1 156 ? 47.883 18.668 3.088 1.00 22.77 156 GLU C C 1
ATOM 5143 O O . GLU C 1 156 ? 47.322 17.561 3.051 1.00 21.61 156 GLU C O 1
ATOM 5149 N N . ARG C 1 157 ? 47.240 19.788 2.797 1.00 22.49 157 ARG C N 1
ATOM 5150 C CA . ARG C 1 157 ? 45.867 19.717 2.369 1.00 24.64 157 ARG C CA 1
ATOM 5151 C C . ARG C 1 157 ? 45.728 19.051 0.983 1.00 23.78 157 ARG C C 1
ATOM 5152 O O . ARG C 1 157 ? 44.774 18.344 0.776 1.00 20.99 157 ARG C O 1
ATOM 5160 N N . ILE C 1 158 ? 46.647 19.372 0.051 1.00 21.93 158 ILE C N 1
ATOM 5161 C CA . ILE C 1 158 ? 46.633 18.834 -1.312 1.00 21.41 158 ILE C CA 1
ATOM 5162 C C . ILE C 1 158 ? 46.757 17.294 -1.127 1.00 23.40 158 ILE C C 1
ATOM 5163 O O . ILE C 1 158 ? 46.037 16.526 -1.723 1.00 25.91 158 ILE C O 1
ATOM 5168 N N . GLU C 1 159 ? 47.676 16.876 -0.285 1.00 23.00 159 GLU C N 1
ATOM 5169 C CA . GLU C 1 159 ? 47.869 15.440 -0.045 1.00 25.29 159 GLU C CA 1
ATOM 5170 C C . GLU C 1 159 ? 46.578 14.779 0.396 1.00 24.36 159 GLU C C 1
ATOM 5171 O O . GLU C 1 159 ? 46.163 13.756 -0.175 1.00 27.31 159 GLU C O 1
ATOM 5177 N N . ASN C 1 160 ? 45.957 15.363 1.409 1.00 22.81 160 ASN C N 1
ATOM 5178 C CA . ASN C 1 160 ? 44.703 14.848 1.955 1.00 23.88 160 ASN C CA 1
ATOM 5179 C C . ASN C 1 160 ? 43.635 14.746 0.891 1.00 24.08 160 ASN C C 1
ATOM 5180 O O . ASN C 1 160 ? 42.955 13.697 0.778 1.00 23.13 160 ASN C O 1
ATOM 5185 N N . MET C 1 161 ? 43.450 15.831 0.114 1.00 23.27 161 MET C N 1
ATOM 5186 C CA . MET C 1 161 ? 42.473 15.798 -0.983 1.00 23.80 161 MET C CA 1
ATOM 5187 C C . MET C 1 161 ? 42.784 14.764 -2.066 1.00 24.86 161 MET C C 1
ATOM 5188 O O . MET C 1 161 ? 41.907 14.065 -2.530 1.00 24.69 161 MET C O 1
ATOM 5193 N N . ALA C 1 162 ? 44.032 14.679 -2.502 1.00 26.65 162 ALA C N 1
ATOM 5194 C CA . ALA C 1 162 ? 44.401 13.707 -3.518 1.00 28.35 162 ALA C CA 1
ATOM 5195 C C . ALA C 1 162 ? 44.157 12.265 -3.023 1.00 29.90 162 ALA C C 1
ATOM 5196 O O . ALA C 1 162 ? 43.743 11.387 -3.795 1.00 28.84 162 ALA C O 1
ATOM 5198 N N . LYS C 1 163 ? 44.431 12.031 -1.736 1.00 30.80 163 LYS C N 1
ATOM 5199 C CA . LYS C 1 163 ? 44.263 10.717 -1.131 1.00 32.98 163 LYS C CA 1
ATOM 5200 C C . LYS C 1 163 ? 42.762 10.343 -1.157 1.00 32.32 163 LYS C C 1
ATOM 5201 O O . LYS C 1 163 ? 42.387 9.223 -1.562 1.00 30.99 163 LYS C O 1
ATOM 5207 N N . ALA C 1 164 ? 41.919 11.297 -0.772 1.00 30.27 164 ALA C N 1
ATOM 5208 C CA . ALA C 1 164 ? 40.472 11.077 -0.765 1.00 31.55 164 ALA C CA 1
ATOM 5209 C C . ALA C 1 164 ? 39.914 10.653 -2.137 1.00 32.20 164 ALA C C 1
ATOM 5210 O O . ALA C 1 164 ? 38.837 10.030 -2.215 1.00 33.81 164 ALA C O 1
ATOM 5212 N N . LEU C 1 165 ? 40.646 10.976 -3.206 1.00 32.19 165 LEU C N 1
ATOM 5213 C CA . LEU C 1 165 ? 40.236 10.651 -4.581 1.00 31.29 165 LEU C CA 1
ATOM 5214 C C . LEU C 1 165 ? 41.051 9.485 -5.133 1.00 32.91 165 LEU C C 1
ATOM 5215 O O . LEU C 1 165 ? 40.997 9.162 -6.328 1.00 34.71 165 LEU C O 1
ATOM 5220 N N . GLY C 1 166 ? 41.835 8.864 -4.276 1.00 34.09 166 GLY C N 1
ATOM 5221 C CA . GLY C 1 166 ? 42.656 7.777 -4.742 1.00 35.76 166 GLY C CA 1
ATOM 5222 C C . GLY C 1 166 ? 43.656 8.106 -5.834 1.00 36.51 166 GLY C C 1
ATOM 5223 O O . GLY C 1 166 ? 43.943 7.233 -6.654 1.00 36.97 166 GLY C O 1
ATOM 5224 N N . LEU C 1 167 ? 44.225 9.317 -5.859 1.00 35.03 167 LEU C N 1
ATOM 5225 C CA . LEU C 1 167 ? 45.190 9.669 -6.896 1.00 33.68 167 LEU C CA 1
ATOM 5226 C C . LEU C 1 167 ? 46.630 9.406 -6.453 1.00 34.56 167 LEU C C 1
ATOM 5227 O O . LEU C 1 167 ? 46.882 9.183 -5.259 1.00 36.28 167 LEU C O 1
ATOM 5232 N N . ASP C 1 168 ? 47.577 9.435 -7.395 1.00 33.34 168 ASP C N 1
ATOM 5233 C CA . ASP C 1 168 ? 48.998 9.297 -7.043 1.00 34.92 168 ASP C CA 1
ATOM 5234 C C . ASP C 1 168 ? 49.429 10.679 -6.502 1.00 34.93 168 ASP C C 1
ATOM 5235 O O . ASP C 1 168 ? 49.550 11.623 -7.265 1.00 34.68 168 ASP C O 1
ATOM 5240 N N . ILE C 1 169 ? 49.673 10.759 -5.197 1.00 33.37 169 ILE C N 1
ATOM 5241 C CA . ILE C 1 169 ? 50.048 11.997 -4.512 1.00 33.94 169 ILE C CA 1
ATOM 5242 C C . ILE C 1 169 ? 51.174 12.761 -5.164 1.00 32.87 169 ILE C C 1
ATOM 5243 O O . ILE C 1 169 ? 50.989 13.910 -5.513 1.00 33.34 169 ILE C O 1
ATOM 5248 N N . ASP C 1 170 ? 52.343 12.138 -5.309 1.00 30.83 170 ASP C N 1
ATOM 5249 C CA . ASP C 1 170 ? 53.473 12.796 -5.949 1.00 31.75 170 ASP C CA 1
ATOM 5250 C C . ASP C 1 170 ? 53.125 13.340 -7.342 1.00 32.70 170 ASP C C 1
ATOM 5251 O O . ASP C 1 170 ? 53.622 14.400 -7.743 1.00 30.53 170 ASP C O 1
ATOM 5256 N N . ASN C 1 171 ? 52.326 12.599 -8.118 1.00 31.26 171 ASN C N 1
ATOM 5257 C CA . ASN C 1 171 ? 51.971 13.110 -9.432 1.00 31.65 171 ASN C CA 1
ATOM 5258 C C . ASN C 1 171 ? 51.076 14.352 -9.307 1.00 28.88 171 ASN C C 1
ATOM 5259 O O . ASN C 1 171 ? 51.229 15.342 -10.024 1.00 29.98 171 ASN C O 1
ATOM 5264 N N . VAL C 1 172 ? 50.139 14.301 -8.392 1.00 26.30 172 VAL C N 1
ATOM 5265 C CA . VAL C 1 172 ? 49.288 15.463 -8.216 1.00 26.30 172 VAL C CA 1
ATOM 5266 C C . VAL C 1 172 ? 50.102 16.711 -7.824 1.00 24.40 172 VAL C C 1
ATOM 5267 O O . VAL C 1 172 ? 49.900 17.776 -8.365 1.00 22.71 172 VAL C O 1
ATOM 5271 N N . MET C 1 173 ? 51.015 16.550 -6.880 1.00 23.48 173 MET C N 1
ATOM 5272 C CA . MET C 1 173 ? 51.803 17.675 -6.415 1.00 26.24 173 MET C CA 1
ATOM 5273 C C . MET C 1 173 ? 52.723 18.146 -7.509 1.00 27.07 173 MET C C 1
ATOM 5274 O O . MET C 1 173 ? 53.004 19.365 -7.638 1.00 25.09 173 MET C O 1
ATOM 5279 N N . ASN C 1 174 ? 53.153 17.201 -8.352 1.00 26.96 174 ASN C N 1
ATOM 5280 C CA . ASN C 1 174 ? 54.044 17.574 -9.448 1.00 25.98 174 ASN C CA 1
ATOM 5281 C C . ASN C 1 174 ? 53.272 18.391 -10.516 1.00 25.00 174 ASN C C 1
ATOM 5282 O O . ASN C 1 174 ? 53.898 19.091 -11.284 1.00 23.69 174 ASN C O 1
ATOM 5287 N N . ASN C 1 175 ? 51.936 18.299 -10.546 1.00 23.41 175 ASN C N 1
ATOM 5288 C CA . ASN C 1 175 ? 51.146 19.018 -11.565 1.00 23.51 175 ASN C CA 1
ATOM 5289 C C . ASN C 1 175 ? 50.590 20.388 -11.065 1.00 21.08 175 ASN C C 1
ATOM 5290 O O . ASN C 1 175 ? 49.744 20.995 -11.707 1.00 22.49 175 ASN C O 1
ATOM 5295 N N . ILE C 1 176 ? 51.084 20.850 -9.925 1.00 19.27 176 ILE C N 1
ATOM 5296 C CA . ILE C 1 176 ? 50.661 22.139 -9.377 1.00 18.72 176 ILE C CA 1
ATOM 5297 C C . ILE C 1 176 ? 51.954 23.000 -9.280 1.00 19.32 176 ILE C C 1
ATOM 5298 O O . ILE C 1 176 ? 52.864 22.653 -8.512 1.00 17.33 176 ILE C O 1
ATOM 5303 N N . TYR C 1 177 ? 52.002 24.066 -10.078 1.00 17.71 177 TYR C N 1
ATOM 5304 C CA . TYR C 1 177 ? 53.079 25.096 -10.036 1.00 19.05 177 TYR C CA 1
ATOM 5305 C C . TYR C 1 177 ? 52.749 26.034 -8.875 1.00 20.32 177 TYR C C 1
ATOM 5306 O O . TYR C 1 177 ? 51.583 26.401 -8.680 1.00 20.26 177 TYR C O 1
ATOM 5315 N N . TYR C 1 178 ? 53.752 26.439 -8.098 1.00 20.09 178 TYR C N 1
ATOM 5316 C CA . TYR C 1 178 ? 53.473 27.242 -6.902 1.00 22.20 178 TYR C CA 1
ATOM 5317 C C . TYR C 1 178 ? 54.471 28.378 -6.784 1.00 22.43 178 TYR C C 1
ATOM 5318 O O . TYR C 1 178 ? 55.617 28.245 -7.217 1.00 23.00 178 TYR C O 1
ATOM 5327 N N . ILE C 1 179 ? 54.007 29.496 -6.234 1.00 19.61 179 ILE C N 1
ATOM 5328 C CA . ILE C 1 179 ? 54.902 30.574 -5.907 1.00 22.14 179 ILE C CA 1
ATOM 5329 C C . ILE C 1 179 ? 54.250 31.470 -4.871 1.00 23.25 179 ILE C C 1
ATOM 5330 O O . ILE C 1 179 ? 52.990 31.675 -4.871 1.00 21.86 179 ILE C O 1
ATOM 5335 N N . ARG C 1 180 ? 55.080 32.012 -3.988 1.00 23.64 180 ARG C N 1
ATOM 5336 C CA . ARG C 1 180 ? 54.580 32.911 -2.959 1.00 24.71 180 ARG C CA 1
ATOM 5337 C C . ARG C 1 180 ? 54.861 34.320 -3.491 1.00 24.77 180 ARG C C 1
ATOM 5338 O O . ARG C 1 180 ? 56.008 34.650 -3.753 1.00 26.21 180 ARG C O 1
ATOM 5346 N N . ALA C 1 181 ? 53.825 35.115 -3.726 1.00 23.24 181 ALA C N 1
ATOM 5347 C CA . ALA C 1 181 ? 54.005 36.474 -4.173 1.00 22.35 181 ALA C CA 1
ATOM 5348 C C . ALA C 1 181 ? 54.356 37.292 -2.900 1.00 25.94 181 ALA C C 1
ATOM 5349 O O . ALA C 1 181 ? 53.586 37.316 -1.926 1.00 26.11 181 ALA C O 1
ATOM 5351 N N . ILE C 1 182 ? 55.492 37.965 -2.928 1.00 24.32 182 ILE C N 1
ATOM 5352 C CA . ILE C 1 182 ? 55.961 38.696 -1.753 1.00 28.53 182 ILE C CA 1
ATOM 5353 C C . ILE C 1 182 ? 55.420 40.089 -1.483 1.00 28.53 182 ILE C C 1
ATOM 5354 O O . ILE C 1 182 ? 55.297 40.476 -0.313 1.00 29.79 182 ILE C O 1
ATOM 5359 N N . ASN C 1 183 ? 55.070 40.810 -2.538 1.00 27.83 183 ASN C N 1
ATOM 5360 C CA . ASN C 1 183 ? 54.482 42.135 -2.425 1.00 30.00 183 ASN C CA 1
ATOM 5361 C C . ASN C 1 183 ? 53.814 42.445 -3.739 1.00 29.61 183 ASN C C 1
ATOM 5362 O O . ASN C 1 183 ? 53.878 41.610 -4.637 1.00 31.31 183 ASN C O 1
ATOM 5367 N N . THR C 1 184 ? 53.205 43.634 -3.892 1.00 29.73 184 THR C N 1
ATOM 5368 C CA . THR C 1 184 ? 52.513 43.914 -5.144 1.00 30.92 184 THR C CA 1
ATOM 5369 C C . THR C 1 184 ? 53.384 43.947 -6.371 1.00 31.04 184 THR C C 1
ATOM 5370 O O . THR C 1 184 ? 52.972 43.495 -7.429 1.00 31.04 184 THR C O 1
ATOM 5374 N N . ASP C 1 185 ? 54.579 44.514 -6.245 1.00 31.76 185 ASP C N 1
ATOM 5375 C CA . ASP C 1 185 ? 55.470 44.551 -7.394 1.00 30.89 185 ASP C CA 1
ATOM 5376 C C . ASP C 1 185 ? 55.722 43.111 -7.847 1.00 28.65 185 ASP C C 1
ATOM 5377 O O . ASP C 1 185 ? 55.627 42.796 -9.015 1.00 29.34 185 ASP C O 1
ATOM 5382 N N . HIS C 1 186 ? 56.042 42.249 -6.899 1.00 28.06 186 HIS C N 1
ATOM 5383 C CA . HIS C 1 186 ? 56.350 40.868 -7.225 1.00 27.01 186 HIS C CA 1
ATOM 5384 C C . HIS C 1 186 ? 55.152 40.206 -7.874 1.00 26.19 186 HIS C C 1
ATOM 5385 O O . HIS C 1 186 ? 55.269 39.507 -8.889 1.00 26.76 186 HIS C O 1
ATOM 5392 N N . GLN C 1 187 ? 53.978 40.469 -7.308 1.00 27.15 187 GLN C N 1
ATOM 5393 C CA . GLN C 1 187 ? 52.754 39.893 -7.783 1.00 24.72 187 GLN C CA 1
ATOM 5394 C C . GLN C 1 187 ? 52.463 40.263 -9.238 1.00 26.77 187 GLN C C 1
ATOM 5395 O O . GLN C 1 187 ? 52.041 39.420 -10.067 1.00 23.12 187 GLN C O 1
ATOM 5401 N N . ILE C 1 188 ? 52.673 41.536 -9.543 1.00 26.64 188 ILE C N 1
ATOM 5402 C CA . ILE C 1 188 ? 52.439 42.050 -10.885 1.00 28.45 188 ILE C CA 1
ATOM 5403 C C . ILE C 1 188 ? 53.417 41.390 -11.860 1.00 28.61 188 ILE C C 1
ATOM 5404 O O . ILE C 1 188 ? 53.039 41.016 -12.976 1.00 27.63 188 ILE C O 1
ATOM 5409 N N . ALA C 1 189 ? 54.664 41.222 -11.421 1.00 29.11 189 ALA C N 1
ATOM 5410 C CA . ALA C 1 189 ? 55.665 40.611 -12.273 1.00 30.02 189 ALA C CA 1
ATOM 5411 C C . ALA C 1 189 ? 55.305 39.143 -12.521 1.00 28.52 189 ALA C C 1
ATOM 5412 O O . ALA C 1 189 ? 55.446 38.647 -13.634 1.00 29.06 189 ALA C O 1
ATOM 5414 N N . ILE C 1 190 ? 54.805 38.471 -11.485 1.00 27.68 190 ILE C N 1
ATOM 5415 C CA . ILE C 1 190 ? 54.461 37.065 -11.622 1.00 25.67 190 ILE C CA 1
ATOM 5416 C C . ILE C 1 190 ? 53.381 36.925 -12.692 1.00 26.07 190 ILE C C 1
ATOM 5417 O O . ILE C 1 190 ? 53.510 36.121 -13.614 1.00 26.66 190 ILE C O 1
ATOM 5422 N N . VAL C 1 191 ? 52.307 37.705 -12.575 1.00 26.11 191 VAL C N 1
ATOM 5423 C CA . VAL C 1 191 ? 51.252 37.612 -13.565 1.00 25.55 191 VAL C CA 1
ATOM 5424 C C . VAL C 1 191 ? 51.787 37.904 -14.963 1.00 29.81 191 VAL C C 1
ATOM 5425 O O . VAL C 1 191 ? 51.384 37.243 -15.945 1.00 26.89 191 VAL C O 1
ATOM 5429 N N . ASP C 1 192 ? 52.719 38.853 -15.071 1.00 31.59 192 ASP C N 1
ATOM 5430 C CA . ASP C 1 192 ? 53.319 39.119 -16.395 1.00 33.83 192 ASP C CA 1
ATOM 5431 C C . ASP C 1 192 ? 54.060 37.862 -16.908 1.00 32.81 192 ASP C C 1
ATOM 5432 O O . ASP C 1 192 ? 54.029 37.537 -18.104 1.00 32.55 192 ASP C O 1
ATOM 5437 N N . ASP C 1 193 ? 54.715 37.145 -16.005 1.00 32.78 193 ASP C N 1
ATOM 5438 C CA . ASP C 1 193 ? 55.451 35.941 -16.406 1.00 32.88 193 ASP C CA 1
ATOM 5439 C C . ASP C 1 193 ? 54.550 34.765 -16.745 1.00 31.17 193 ASP C C 1
ATOM 5440 O O . ASP C 1 193 ? 55.000 33.797 -17.369 1.00 30.19 193 ASP C O 1
ATOM 5445 N N . LEU C 1 194 ? 53.288 34.834 -16.328 1.00 26.19 194 LEU C N 1
ATOM 5446 C CA . LEU C 1 194 ? 52.370 33.761 -16.618 1.00 25.49 194 LEU C CA 1
ATOM 5447 C C . LEU C 1 194 ? 52.182 33.543 -18.111 1.00 24.21 194 LEU C C 1
ATOM 5448 O O . LEU C 1 194 ? 51.923 32.413 -18.537 1.00 24.20 194 LEU C O 1
ATOM 5453 N N . GLN C 1 195 ? 52.298 34.589 -18.921 1.00 25.70 195 GLN C N 1
ATOM 5454 C CA . GLN C 1 195 ? 52.076 34.394 -20.343 1.00 28.69 195 GLN C CA 1
ATOM 5455 C C . GLN C 1 195 ? 53.046 33.369 -20.904 1.00 26.81 195 GLN C C 1
ATOM 5456 O O . GLN C 1 195 ? 52.634 32.437 -21.585 1.00 24.71 195 GLN C O 1
ATOM 5462 N N . GLU C 1 196 ? 54.323 33.527 -20.603 1.00 26.04 196 GLU C N 1
ATOM 5463 C CA . GLU C 1 196 ? 55.297 32.572 -21.114 1.00 25.78 196 GLU C CA 1
ATOM 5464 C C . GLU C 1 196 ? 55.087 31.191 -20.479 1.00 25.99 196 GLU C C 1
ATOM 5465 O O . GLU C 1 196 ? 55.188 30.189 -21.165 1.00 22.43 196 GLU C O 1
ATOM 5471 N N . LEU C 1 197 ? 54.780 31.128 -19.175 1.00 23.36 197 LEU C N 1
ATOM 5472 C CA . LEU C 1 197 ? 54.563 29.827 -18.563 1.00 24.45 197 LEU C CA 1
ATOM 5473 C C . LEU C 1 197 ? 53.401 29.069 -19.233 1.00 23.13 197 LEU C C 1
ATOM 5474 O O . LEU C 1 197 ? 53.558 27.929 -19.587 1.00 23.12 197 LEU C O 1
ATOM 5479 N N . VAL C 1 198 ? 52.245 29.698 -19.455 1.00 22.47 198 VAL C N 1
ATOM 5480 C CA . VAL C 1 198 ? 51.140 28.941 -20.049 1.00 21.90 198 VAL C CA 1
ATOM 5481 C C . VAL C 1 198 ? 51.405 28.725 -21.537 1.00 23.36 198 VAL C C 1
ATOM 5482 O O . VAL C 1 198 ? 50.903 27.775 -22.135 1.00 22.38 198 VAL C O 1
ATOM 5486 N N . SER C 1 199 ? 52.184 29.604 -22.155 1.00 25.42 199 SER C N 1
ATOM 5487 C CA . SER C 1 199 ? 52.455 29.362 -23.564 1.00 30.47 199 SER C CA 1
ATOM 5488 C C . SER C 1 199 ? 53.365 28.136 -23.674 1.00 32.18 199 SER C C 1
ATOM 5489 O O . SER C 1 199 ? 53.192 27.255 -24.539 1.00 33.50 199 SER C O 1
ATOM 5492 N N . LYS C 1 200 ? 54.317 28.060 -22.770 1.00 32.22 200 LYS C N 1
ATOM 5493 C CA . LYS C 1 200 ? 55.222 26.942 -22.733 1.00 33.35 200 LYS C CA 1
ATOM 5494 C C . LYS C 1 200 ? 54.555 25.654 -22.268 1.00 34.21 200 LYS C C 1
ATOM 5495 O O . LYS C 1 200 ? 54.979 24.564 -22.666 1.00 34.86 200 LYS C O 1
ATOM 5501 N N . ASP C 1 201 ? 53.514 25.753 -21.418 1.00 32.58 201 ASP C N 1
ATOM 5502 C CA . ASP C 1 201 ? 52.837 24.543 -20.952 1.00 30.50 201 ASP C CA 1
ATOM 5503 C C . ASP C 1 201 ? 51.330 24.677 -21.078 1.00 29.30 201 ASP C C 1
ATOM 5504 O O . ASP C 1 201 ? 50.671 25.103 -20.136 1.00 25.64 201 ASP C O 1
ATOM 5509 N N . PRO C 1 202 ? 50.772 24.272 -22.235 1.00 26.79 202 PRO C N 1
ATOM 5510 C CA . PRO C 1 202 ? 49.327 24.364 -22.454 1.00 26.34 202 PRO C CA 1
ATOM 5511 C C . PRO C 1 202 ? 48.450 23.421 -21.664 1.00 24.17 202 PRO C C 1
ATOM 5512 O O . PRO C 1 202 ? 47.240 23.476 -21.797 1.00 21.04 202 PRO C O 1
ATOM 5516 N N . SER C 1 203 ? 49.037 22.529 -20.866 1.00 23.95 203 SER C N 1
ATOM 5517 C CA . SER C 1 203 ? 48.207 21.657 -20.068 1.00 22.95 203 SER C CA 1
ATOM 5518 C C . SER C 1 203 ? 47.698 22.459 -18.848 1.00 22.87 203 SER C C 1
ATOM 5519 O O . SER C 1 203 ? 46.778 22.022 -18.172 1.00 18.79 203 SER C O 1
ATOM 5522 N N . ILE C 1 204 ? 48.269 23.647 -18.578 1.00 21.04 204 ILE C N 1
ATOM 5523 C CA . ILE C 1 204 ? 47.785 24.473 -17.460 1.00 19.16 204 ILE C CA 1
ATOM 5524 C C . ILE C 1 204 ? 46.369 24.984 -17.763 1.00 20.09 204 ILE C C 1
ATOM 5525 O O . ILE C 1 204 ? 46.194 25.685 -18.727 1.00 19.36 204 ILE C O 1
ATOM 5530 N N . LYS C 1 205 ? 45.380 24.658 -16.940 1.00 17.80 205 LYS C N 1
ATOM 5531 C CA . LYS C 1 205 ? 44.010 25.078 -17.172 1.00 19.72 205 LYS C CA 1
ATOM 5532 C C . LYS C 1 205 ? 43.440 25.909 -16.040 1.00 20.36 205 LYS C C 1
ATOM 5533 O O . LYS C 1 205 ? 42.342 26.470 -16.170 1.00 20.09 205 LYS C O 1
ATOM 5539 N N . LEU C 1 206 ? 44.199 25.990 -14.949 1.00 19.14 206 LEU C N 1
ATOM 5540 C CA . LEU C 1 206 ? 43.802 26.743 -13.794 1.00 18.13 206 LEU C CA 1
ATOM 5541 C C . LEU C 1 206 ? 44.889 27.620 -13.182 1.00 16.41 206 LEU C C 1
ATOM 5542 O O . LEU C 1 206 ? 46.024 27.185 -12.987 1.00 18.19 206 LEU C O 1
ATOM 5547 N N . ILE C 1 207 ? 44.526 28.853 -12.891 1.00 15.67 207 ILE C N 1
ATOM 5548 C CA . ILE C 1 207 ? 45.413 29.799 -12.149 1.00 15.96 207 ILE C CA 1
ATOM 5549 C C . ILE C 1 207 ? 44.646 30.252 -10.863 1.00 18.34 207 ILE C C 1
ATOM 5550 O O . ILE C 1 207 ? 43.553 30.726 -10.967 1.00 19.69 207 ILE C O 1
ATOM 5555 N N . VAL C 1 208 ? 45.215 30.063 -9.677 1.00 18.58 208 VAL C N 1
ATOM 5556 C CA . VAL C 1 208 ? 44.595 30.514 -8.448 1.00 20.46 208 VAL C CA 1
ATOM 5557 C C . VAL C 1 208 ? 45.437 31.653 -7.852 1.00 20.24 208 VAL C C 1
ATOM 5558 O O . VAL C 1 208 ? 46.653 31.564 -7.875 1.00 20.53 208 VAL C O 1
ATOM 5562 N N . VAL C 1 209 ? 44.793 32.762 -7.470 1.00 18.01 209 VAL C N 1
ATOM 5563 C CA . VAL C 1 209 ? 45.499 33.851 -6.793 1.00 19.55 209 VAL C CA 1
ATOM 5564 C C . VAL C 1 209 ? 44.688 34.032 -5.470 1.00 20.41 209 VAL C C 1
ATOM 5565 O O . VAL C 1 209 ? 43.626 34.678 -5.424 1.00 18.78 209 VAL C O 1
ATOM 5569 N N . ASP C 1 210 ? 45.194 33.423 -4.404 1.00 19.56 210 ASP C N 1
ATOM 5570 C CA . ASP C 1 210 ? 44.521 33.509 -3.121 1.00 21.65 210 ASP C CA 1
ATOM 5571 C C . ASP C 1 210 ? 44.796 34.879 -2.407 1.00 22.95 210 ASP C C 1
ATOM 5572 O O . ASP C 1 210 ? 45.920 35.338 -2.382 1.00 20.60 210 ASP C O 1
ATOM 5577 N N . SER C 1 211 ? 43.764 35.489 -1.823 1.00 24.20 211 SER C N 1
ATOM 5578 C CA . SER C 1 211 ? 43.907 36.806 -1.135 1.00 24.76 211 SER C CA 1
ATOM 5579 C C . SER C 1 211 ? 44.597 37.825 -2.051 1.00 25.39 211 SER C C 1
ATOM 5580 O O . SER C 1 211 ? 45.606 38.459 -1.672 1.00 25.52 211 SER C O 1
ATOM 5583 N N . VAL C 1 212 ? 44.051 37.961 -3.269 1.00 26.88 212 VAL C N 1
ATOM 5584 C CA . VAL C 1 212 ? 44.601 38.816 -4.304 1.00 25.46 212 VAL C CA 1
ATOM 5585 C C . VAL C 1 212 ? 44.791 40.297 -3.892 1.00 26.51 212 VAL C C 1
ATOM 5586 O O . VAL C 1 212 ? 45.702 40.998 -4.401 1.00 25.77 212 VAL C O 1
ATOM 5590 N N . THR C 1 213 ? 43.997 40.766 -2.943 1.00 24.75 213 THR C N 1
ATOM 5591 C CA . THR C 1 213 ? 44.097 42.192 -2.559 1.00 26.63 213 THR C CA 1
ATOM 5592 C C . THR C 1 213 ? 45.006 42.448 -1.368 1.00 27.16 213 THR C C 1
ATOM 5593 O O . THR C 1 213 ? 45.314 43.617 -1.023 1.00 30.26 213 THR C O 1
ATOM 5597 N N . SER C 1 214 ? 45.459 41.362 -0.747 1.00 26.79 214 SER C N 1
ATOM 5598 C CA . SER C 1 214 ? 46.277 41.403 0.469 1.00 28.40 214 SER C CA 1
ATOM 5599 C C . SER C 1 214 ? 47.435 42.427 0.485 1.00 29.08 214 SER C C 1
ATOM 5600 O O . SER C 1 214 ? 47.585 43.233 1.433 1.00 30.04 214 SER C O 1
ATOM 5603 N N . HIS C 1 215 ? 48.287 42.361 -0.526 1.00 25.80 215 HIS C N 1
ATOM 5604 C CA . HIS C 1 215 ? 49.396 43.265 -0.606 1.00 28.01 215 HIS C CA 1
ATOM 5605 C C . HIS C 1 215 ? 48.970 44.686 -1.047 1.00 30.37 215 HIS C C 1
ATOM 5606 O O . HIS C 1 215 ? 49.642 45.670 -0.679 1.00 30.40 215 HIS C O 1
ATOM 5613 N N . PHE C 1 216 ? 47.877 44.816 -1.800 1.00 28.74 216 PHE C N 1
ATOM 5614 C CA . PHE C 1 216 ? 47.499 46.155 -2.218 1.00 30.62 216 PHE C CA 1
ATOM 5615 C C . PHE C 1 216 ? 46.931 46.946 -1.029 1.00 32.61 216 PHE C C 1
ATOM 5616 O O . PHE C 1 216 ? 47.129 48.180 -0.953 1.00 31.80 216 PHE C O 1
ATOM 5624 N N . ARG C 1 217 ? 46.259 46.247 -0.108 1.00 33.11 217 ARG C N 1
ATOM 5625 C CA . ARG C 1 217 ? 45.735 46.886 1.093 1.00 35.59 217 ARG C CA 1
ATOM 5626 C C . ARG C 1 217 ? 46.890 47.351 1.963 1.00 37.21 217 ARG C C 1
ATOM 5627 O O . ARG C 1 217 ? 46.909 48.508 2.425 1.00 36.71 217 ARG C O 1
ATOM 5635 N N . ALA C 1 218 ? 47.866 46.464 2.172 1.00 36.44 218 ALA C N 1
ATOM 5636 C CA . ALA C 1 218 ? 49.008 46.785 2.984 1.00 38.90 218 ALA C CA 1
ATOM 5637 C C . ALA C 1 218 ? 49.814 47.952 2.455 1.00 40.47 218 ALA C C 1
ATOM 5638 O O . ALA C 1 218 ? 50.200 48.846 3.215 1.00 42.98 218 ALA C O 1
ATOM 5640 N N . GLU C 1 219 ? 50.066 47.962 1.154 1.00 40.62 219 GLU C N 1
ATOM 5641 C CA . GLU C 1 219 ? 50.885 48.987 0.550 1.00 38.98 219 GLU C CA 1
ATOM 5642 C C . GLU C 1 219 ? 50.196 50.307 0.240 1.00 39.71 219 GLU C C 1
ATOM 5643 O O . GLU C 1 219 ? 50.880 51.312 0.082 1.00 39.46 219 GLU C O 1
ATOM 5649 N N . TYR C 1 220 ? 48.867 50.304 0.151 1.00 37.78 220 TYR C N 1
ATOM 5650 C CA . TYR C 1 220 ? 48.096 51.510 -0.114 1.00 39.78 220 TYR C CA 1
ATOM 5651 C C . TYR C 1 220 ? 46.929 51.498 0.903 1.00 39.89 220 TYR C C 1
ATOM 5652 O O . TYR C 1 220 ? 45.773 51.314 0.564 1.00 39.27 220 TYR C O 1
ATOM 5661 N N . PRO C 1 221 ? 47.254 51.695 2.192 1.00 42.17 221 PRO C N 1
ATOM 5662 C CA . PRO C 1 221 ? 46.257 51.694 3.268 1.00 43.71 221 PRO C CA 1
ATOM 5663 C C . PRO C 1 221 ? 45.401 52.944 3.514 1.00 45.98 221 PRO C C 1
ATOM 5664 O O . PRO C 1 221 ? 45.762 54.062 3.156 1.00 45.90 221 PRO C O 1
ATOM 5668 N N . GLY C 1 222 ? 44.251 52.721 4.143 1.00 48.38 222 GLY C N 1
ATOM 5669 C CA . GLY C 1 222 ? 43.355 53.809 4.466 1.00 50.11 222 GLY C CA 1
ATOM 5670 C C . GLY C 1 222 ? 42.608 54.341 3.269 1.00 51.53 222 GLY C C 1
ATOM 5671 O O . GLY C 1 222 ? 43.132 54.366 2.156 1.00 50.29 222 GLY C O 1
ATOM 5672 N N . ARG C 1 223 ? 41.380 54.784 3.518 1.00 52.58 223 ARG C N 1
ATOM 5673 C CA . ARG C 1 223 ? 40.525 55.323 2.478 1.00 54.45 223 ARG C CA 1
ATOM 5674 C C . ARG C 1 223 ? 41.175 56.488 1.760 1.00 53.33 223 ARG C C 1
ATOM 5675 O O . ARG C 1 223 ? 40.742 56.857 0.686 1.00 52.76 223 ARG C O 1
ATOM 5683 N N . GLU C 1 224 ? 42.200 57.075 2.367 1.00 52.85 224 GLU C N 1
ATOM 5684 C CA . GLU C 1 224 ? 42.912 58.193 1.761 1.00 52.44 224 GLU C CA 1
ATOM 5685 C C . GLU C 1 224 ? 43.587 57.680 0.496 1.00 52.11 224 GLU C C 1
ATOM 5686 O O . GLU C 1 224 ? 43.735 58.414 -0.468 1.00 51.60 224 GLU C O 1
ATOM 5692 N N . ASN C 1 225 ? 43.998 56.413 0.515 1.00 50.83 225 ASN C N 1
ATOM 5693 C CA . ASN C 1 225 ? 44.661 55.799 -0.631 1.00 49.10 225 ASN C CA 1
ATOM 5694 C C . ASN C 1 225 ? 43.750 54.840 -1.383 1.00 47.40 225 ASN C C 1
ATOM 5695 O O . ASN C 1 225 ? 44.200 54.109 -2.274 1.00 46.73 225 ASN C O 1
ATOM 5700 N N . LEU C 1 226 ? 42.465 54.871 -1.049 1.00 45.43 226 LEU C N 1
ATOM 5701 C CA . LEU C 1 226 ? 41.509 53.951 -1.647 1.00 44.41 226 LEU C CA 1
ATOM 5702 C C . LEU C 1 226 ? 41.344 54.014 -3.152 1.00 44.04 226 LEU C C 1
ATOM 5703 O O . LEU C 1 226 ? 41.236 52.970 -3.809 1.00 42.49 226 LEU C O 1
ATOM 5708 N N . ALA C 1 227 ? 41.303 55.220 -3.706 1.00 42.26 227 ALA C N 1
ATOM 5709 C CA . ALA C 1 227 ? 41.135 55.334 -5.153 1.00 42.59 227 ALA C CA 1
ATOM 5710 C C . ALA C 1 227 ? 42.351 54.757 -5.888 1.00 40.36 227 ALA C C 1
ATOM 5711 O O . ALA C 1 227 ? 42.191 54.009 -6.850 1.00 40.42 227 ALA C O 1
ATOM 5713 N N . VAL C 1 228 ? 43.557 55.072 -5.429 1.00 39.40 228 VAL C N 1
ATOM 5714 C CA . VAL C 1 228 ? 44.756 54.547 -6.083 1.00 39.93 228 VAL C CA 1
ATOM 5715 C C . VAL C 1 228 ? 44.900 53.000 -5.920 1.00 39.90 228 VAL C C 1
ATOM 5716 O O . VAL C 1 228 ? 45.338 52.295 -6.859 1.00 38.59 228 VAL C O 1
ATOM 5720 N N . ARG C 1 229 ? 44.540 52.488 -4.741 1.00 37.81 229 ARG C N 1
ATOM 5721 C CA . ARG C 1 229 ? 44.608 51.048 -4.524 1.00 38.40 229 ARG C CA 1
ATOM 5722 C C . ARG C 1 229 ? 43.672 50.408 -5.548 1.00 37.24 229 ARG C C 1
ATOM 5723 O O . ARG C 1 229 ? 44.044 49.445 -6.182 1.00 37.69 229 ARG C O 1
ATOM 5731 N N . GLN C 1 230 ? 42.470 50.960 -5.685 1.00 38.17 230 GLN C N 1
ATOM 5732 C CA . GLN C 1 230 ? 41.457 50.457 -6.612 1.00 40.57 230 GLN C CA 1
ATOM 5733 C C . GLN C 1 230 ? 41.886 50.476 -8.052 1.00 40.37 230 GLN C C 1
ATOM 5734 O O . GLN C 1 230 ? 41.592 49.540 -8.831 1.00 39.09 230 GLN C O 1
ATOM 5740 N N . GLN C 1 231 ? 42.585 51.544 -8.403 1.00 40.17 231 GLN C N 1
ATOM 5741 C CA . GLN C 1 231 ? 43.075 51.728 -9.764 1.00 39.68 231 GLN C CA 1
ATOM 5742 C C . GLN C 1 231 ? 44.112 50.653 -10.153 1.00 39.38 231 GLN C C 1
ATOM 5743 O O . GLN C 1 231 ? 44.018 50.033 -11.244 1.00 38.58 231 GLN C O 1
ATOM 5749 N N . LYS C 1 232 ? 45.087 50.433 -9.274 1.00 36.08 232 LYS C N 1
ATOM 5750 C CA . LYS C 1 232 ? 46.137 49.453 -9.516 1.00 36.51 232 LYS C CA 1
ATOM 5751 C C . LYS C 1 232 ? 45.646 47.997 -9.446 1.00 35.21 232 LYS C C 1
ATOM 5752 O O . LYS C 1 232 ? 46.182 47.131 -10.143 1.00 32.75 232 LYS C O 1
ATOM 5758 N N . LEU C 1 233 ? 44.682 47.743 -8.566 1.00 34.18 233 LEU C N 1
ATOM 5759 C CA . LEU C 1 233 ? 44.140 46.406 -8.409 1.00 34.79 233 LEU C CA 1
ATOM 5760 C C . LEU C 1 233 ? 43.367 46.026 -9.659 1.00 34.23 233 LEU C C 1
ATOM 5761 O O . LEU C 1 233 ? 43.456 44.894 -10.145 1.00 33.27 233 LEU C O 1
ATOM 5766 N N . ASN C 1 234 ? 42.607 46.982 -10.200 1.00 34.02 234 ASN C N 1
ATOM 5767 C CA . ASN C 1 234 ? 41.822 46.694 -11.374 1.00 34.01 234 ASN C CA 1
ATOM 5768 C C . ASN C 1 234 ? 42.676 46.431 -12.570 1.00 32.85 234 ASN C C 1
ATOM 5769 O O . ASN C 1 234 ? 42.287 45.668 -13.442 1.00 29.01 234 ASN C O 1
ATOM 5774 N N . LYS C 1 235 ? 43.855 47.032 -12.596 1.00 31.28 235 LYS C N 1
ATOM 5775 C CA . LYS C 1 235 ? 44.755 46.804 -13.712 1.00 33.63 235 LYS C CA 1
ATOM 5776 C C . LYS C 1 235 ? 45.314 45.368 -13.623 1.00 32.51 235 LYS C C 1
ATOM 5777 O O . LYS C 1 235 ? 45.483 44.655 -14.627 1.00 30.52 235 LYS C O 1
ATOM 5783 N N . HIS C 1 236 ? 45.610 44.962 -12.399 1.00 29.43 236 HIS C N 1
ATOM 5784 C CA . HIS C 1 236 ? 46.144 43.631 -12.156 1.00 27.20 236 HIS C CA 1
ATOM 5785 C C . HIS C 1 236 ? 45.052 42.605 -12.559 1.00 26.23 236 HIS C C 1
ATOM 5786 O O . HIS C 1 236 ? 45.298 41.679 -13.335 1.00 26.45 236 HIS C O 1
ATOM 5793 N N . LEU C 1 237 ? 43.835 42.812 -12.068 1.00 26.68 237 LEU C N 1
ATOM 5794 C CA . LEU C 1 237 ? 42.749 41.895 -12.388 1.00 25.43 237 LEU C CA 1
ATOM 5795 C C . LEU C 1 237 ? 42.465 41.836 -13.878 1.00 24.73 237 LEU C C 1
ATOM 5796 O O . LEU C 1 237 ? 42.156 40.784 -14.396 1.00 23.84 237 LEU C O 1
ATOM 5801 N N . HIS C 1 238 ? 42.563 42.963 -14.570 1.00 25.92 238 HIS C N 1
ATOM 5802 C CA . HIS C 1 238 ? 42.319 42.955 -16.012 1.00 27.84 238 HIS C CA 1
ATOM 5803 C C . HIS C 1 238 ? 43.379 42.075 -16.695 1.00 25.46 238 HIS C C 1
ATOM 5804 O O . HIS C 1 238 ? 43.075 41.316 -17.616 1.00 25.96 238 HIS C O 1
ATOM 5811 N N . GLN C 1 239 ? 44.611 42.210 -16.242 1.00 27.30 239 GLN C N 1
ATOM 5812 C CA . GLN C 1 239 ? 45.721 41.386 -16.740 1.00 28.14 239 GLN C CA 1
ATOM 5813 C C . GLN C 1 239 ? 45.319 39.885 -16.606 1.00 27.10 239 GLN C C 1
ATOM 5814 O O . GLN C 1 239 ? 45.496 39.097 -17.528 1.00 23.93 239 GLN C O 1
ATOM 5820 N N . LEU C 1 240 ? 44.797 39.516 -15.436 1.00 25.86 240 LEU C N 1
ATOM 5821 C CA . LEU C 1 240 ? 44.413 38.125 -15.186 1.00 24.68 240 LEU C CA 1
ATOM 5822 C C . LEU C 1 240 ? 43.310 37.740 -16.069 1.00 25.21 240 LEU C C 1
ATOM 5823 O O . LEU C 1 240 ? 43.326 36.613 -16.593 1.00 23.64 240 LEU C O 1
ATOM 5828 N N . THR C 1 241 ? 42.316 38.640 -16.237 1.00 23.82 241 THR C N 1
ATOM 5829 C CA . THR C 1 241 ? 41.189 38.297 -17.114 1.00 23.84 241 THR C CA 1
ATOM 5830 C C . THR C 1 241 ? 41.593 38.079 -18.571 1.00 23.23 241 THR C C 1
ATOM 5831 O O . THR C 1 241 ? 41.038 37.225 -19.228 1.00 19.70 241 THR C O 1
ATOM 5835 N N . ARG C 1 242 ? 42.574 38.835 -19.056 1.00 23.35 242 ARG C N 1
ATOM 5836 C CA . ARG C 1 242 ? 43.083 38.673 -20.423 1.00 24.07 242 ARG C CA 1
ATOM 5837 C C . ARG C 1 242 ? 43.793 37.314 -20.561 1.00 24.26 242 ARG C C 1
ATOM 5838 O O . ARG C 1 242 ? 43.693 36.656 -21.602 1.00 25.17 242 ARG C O 1
ATOM 5846 N N . LEU C 1 243 ? 44.513 36.898 -19.527 1.00 23.43 243 LEU C N 1
ATOM 5847 C CA . LEU C 1 243 ? 45.160 35.584 -19.570 1.00 23.50 243 LEU C CA 1
ATOM 5848 C C . LEU C 1 243 ? 44.083 34.521 -19.736 1.00 21.16 243 LEU C C 1
ATOM 5849 O O . LEU C 1 243 ? 44.166 33.667 -20.590 1.00 19.88 243 LEU C O 1
ATOM 5854 N N . ALA C 1 244 ? 43.072 34.589 -18.866 1.00 20.39 244 ALA C N 1
ATOM 5855 C CA . ALA C 1 244 ? 41.956 33.658 -18.898 1.00 17.41 244 ALA C CA 1
ATOM 5856 C C . ALA C 1 244 ? 41.352 33.607 -20.280 1.00 19.20 244 ALA C C 1
ATOM 5857 O O . ALA C 1 244 ? 41.190 32.551 -20.843 1.00 19.99 244 ALA C O 1
ATOM 5859 N N . GLU C 1 245 ? 40.961 34.763 -20.815 1.00 17.63 245 GLU C N 1
ATOM 5860 C CA . GLU C 1 245 ? 40.310 34.806 -22.135 1.00 21.06 245 GLU C CA 1
ATOM 5861 C C . GLU C 1 245 ? 41.101 34.426 -23.372 1.00 22.52 245 GLU C C 1
ATOM 5862 O O . GLU C 1 245 ? 40.545 33.742 -24.256 1.00 22.22 245 GLU C O 1
ATOM 5868 N N . VAL C 1 246 ? 42.365 34.872 -23.446 1.00 21.16 246 VAL C N 1
ATOM 5869 C CA . VAL C 1 246 ? 43.215 34.584 -24.592 1.00 21.95 246 VAL C CA 1
ATOM 5870 C C . VAL C 1 246 ? 43.727 33.110 -24.568 1.00 21.69 246 VAL C C 1
ATOM 5871 O O . VAL C 1 246 ? 43.727 32.452 -25.602 1.00 21.90 246 VAL C O 1
ATOM 5875 N N . TYR C 1 247 ? 44.107 32.593 -23.391 1.00 20.97 247 TYR C N 1
ATOM 5876 C CA . TYR C 1 247 ? 44.628 31.234 -23.274 1.00 19.86 247 TYR C CA 1
ATOM 5877 C C . TYR C 1 247 ? 43.695 30.108 -22.830 1.00 18.94 247 TYR C C 1
ATOM 5878 O O . TYR C 1 247 ? 44.145 28.992 -22.600 1.00 22.58 247 TYR C O 1
ATOM 5887 N N . ASP C 1 248 ? 42.411 30.379 -22.713 1.00 20.04 248 ASP C N 1
ATOM 5888 C CA . ASP C 1 248 ? 41.394 29.357 -22.325 1.00 20.62 248 ASP C CA 1
ATOM 5889 C C . ASP C 1 248 ? 41.745 28.690 -20.980 1.00 18.80 248 ASP C C 1
ATOM 5890 O O . ASP C 1 248 ? 41.878 27.467 -20.838 1.00 19.91 248 ASP C O 1
ATOM 5895 N N . ILE C 1 249 ? 41.854 29.536 -19.983 1.00 19.20 249 ILE C N 1
ATOM 5896 C CA . ILE C 1 249 ? 42.195 29.092 -18.645 1.00 19.50 249 ILE C CA 1
ATOM 5897 C C . ILE C 1 249 ? 41.154 29.591 -17.673 1.00 17.51 249 ILE C C 1
ATOM 5898 O O . ILE C 1 249 ? 40.492 30.632 -17.909 1.00 20.33 249 ILE C O 1
ATOM 5903 N N . ALA C 1 250 ? 41.033 28.891 -16.554 1.00 19.09 250 ALA C N 1
ATOM 5904 C CA . ALA C 1 250 ? 40.085 29.304 -15.518 1.00 19.31 250 ALA C CA 1
ATOM 5905 C C . ALA C 1 250 ? 40.880 30.090 -14.480 1.00 19.09 250 ALA C C 1
ATOM 5906 O O . ALA C 1 250 ? 41.881 29.610 -14.007 1.00 20.22 250 ALA C O 1
ATOM 5908 N N . VAL C 1 251 ? 40.455 31.304 -14.148 1.00 17.90 251 VAL C N 1
ATOM 5909 C CA . VAL C 1 251 ? 41.178 32.029 -13.116 1.00 19.17 251 VAL C CA 1
ATOM 5910 C C . VAL C 1 251 ? 40.292 32.177 -11.886 1.00 20.91 251 VAL C C 1
ATOM 5911 O O . VAL C 1 251 ? 39.116 32.568 -11.986 1.00 21.57 251 VAL C O 1
ATOM 5915 N N . ILE C 1 252 ? 40.828 31.792 -10.727 1.00 18.87 252 ILE C N 1
ATOM 5916 C CA . ILE C 1 252 ? 40.114 31.960 -9.457 1.00 18.59 252 ILE C CA 1
ATOM 5917 C C . ILE C 1 252 ? 40.900 33.003 -8.612 1.00 19.27 252 ILE C C 1
ATOM 5918 O O . ILE C 1 252 ? 42.139 32.914 -8.478 1.00 19.56 252 ILE C O 1
ATOM 5923 N N . ILE C 1 253 ? 40.198 33.977 -8.060 1.00 18.33 253 ILE C N 1
ATOM 5924 C CA . ILE C 1 253 ? 40.837 34.913 -7.109 1.00 19.08 253 ILE C CA 1
ATOM 5925 C C . ILE C 1 253 ? 40.042 34.823 -5.810 1.00 18.15 253 ILE C C 1
ATOM 5926 O O . ILE C 1 253 ? 38.873 34.408 -5.782 1.00 20.07 253 ILE C O 1
ATOM 5931 N N . THR C 1 254 ? 40.675 35.086 -4.691 1.00 18.71 254 THR C N 1
ATOM 5932 C CA . THR C 1 254 ? 39.870 35.094 -3.480 1.00 18.94 254 THR C CA 1
ATOM 5933 C C . THR C 1 254 ? 40.257 36.404 -2.743 1.00 19.01 254 THR C C 1
ATOM 5934 O O . THR C 1 254 ? 41.304 37.031 -3.016 1.00 15.28 254 THR C O 1
ATOM 5938 N N . ASN C 1 255 ? 39.363 36.821 -1.857 1.00 20.72 255 ASN C N 1
ATOM 5939 C CA . ASN C 1 255 ? 39.516 37.990 -1.027 1.00 24.12 255 ASN C CA 1
ATOM 5940 C C . ASN C 1 255 ? 38.956 37.671 0.360 1.00 24.28 255 ASN C C 1
ATOM 5941 O O . ASN C 1 255 ? 37.930 37.010 0.465 1.00 22.01 255 ASN C O 1
ATOM 5946 N N . GLN C 1 256 ? 39.651 38.146 1.389 1.00 25.31 256 GLN C N 1
ATOM 5947 C CA . GLN C 1 256 ? 39.231 37.949 2.768 1.00 29.09 256 GLN C CA 1
ATOM 5948 C C . GLN C 1 256 ? 38.547 39.238 3.140 1.00 32.98 256 GLN C C 1
ATOM 5949 O O . GLN C 1 256 ? 39.171 40.292 3.175 1.00 31.01 256 GLN C O 1
ATOM 5955 N N . VAL C 1 257 ? 37.256 39.111 3.446 1.00 36.52 257 VAL C N 1
ATOM 5956 C CA . VAL C 1 257 ? 36.402 40.264 3.652 1.00 41.77 257 VAL C CA 1
ATOM 5957 C C . VAL C 1 257 ? 35.341 40.103 4.734 1.00 42.68 257 VAL C C 1
ATOM 5958 O O . VAL C 1 257 ? 34.406 39.348 4.414 1.00 44.73 257 VAL C O 1
ATOM 5962 N N . PRO C 1 281 ? 35.317 42.240 -14.066 1.00 53.54 281 PRO C N 1
ATOM 5963 C CA . PRO C 1 281 ? 35.900 40.977 -13.567 1.00 53.23 281 PRO C CA 1
ATOM 5964 C C . PRO C 1 281 ? 35.299 39.661 -14.103 1.00 52.30 281 PRO C C 1
ATOM 5965 O O . PRO C 1 281 ? 35.876 39.068 -15.041 1.00 53.72 281 PRO C O 1
ATOM 5969 N N . GLY C 1 282 ? 34.183 39.197 -13.517 1.00 49.32 282 GLY C N 1
ATOM 5970 C CA . GLY C 1 282 ? 33.562 37.952 -13.961 1.00 45.65 282 GLY C CA 1
ATOM 5971 C C . GLY C 1 282 ? 32.348 37.439 -13.179 1.00 44.00 282 GLY C C 1
ATOM 5972 O O . GLY C 1 282 ? 31.199 37.761 -13.493 1.00 44.20 282 GLY C O 1
ATOM 5973 N N . ILE C 1 283 ? 32.597 36.609 -12.170 1.00 40.79 283 ILE C N 1
ATOM 5974 C CA . ILE C 1 283 ? 31.560 36.017 -11.315 1.00 37.66 283 ILE C CA 1
ATOM 5975 C C . ILE C 1 283 ? 32.025 36.254 -9.875 1.00 35.95 283 ILE C C 1
ATOM 5976 O O . ILE C 1 283 ? 33.213 36.078 -9.596 1.00 33.55 283 ILE C O 1
ATOM 5981 N N . ARG C 1 284 ? 31.122 36.656 -8.982 1.00 33.27 284 ARG C N 1
ATOM 5982 C CA . ARG C 1 284 ? 31.477 36.888 -7.577 1.00 31.82 284 ARG C CA 1
ATOM 5983 C C . ARG C 1 284 ? 30.584 36.096 -6.662 1.00 32.43 284 ARG C C 1
ATOM 5984 O O . ARG C 1 284 ? 29.361 36.237 -6.699 1.00 31.17 284 ARG C O 1
ATOM 5992 N N . ILE C 1 285 ? 31.194 35.253 -5.835 1.00 31.28 285 ILE C N 1
ATOM 5993 C CA . ILE C 1 285 ? 30.462 34.405 -4.914 1.00 30.12 285 ILE C CA 1
ATOM 5994 C C . ILE C 1 285 ? 30.897 34.708 -3.480 1.00 30.42 285 ILE C C 1
ATOM 5995 O O . ILE C 1 285 ? 32.099 34.724 -3.183 1.00 29.79 285 ILE C O 1
ATOM 6000 N N . GLN C 1 286 ? 29.929 34.902 -2.591 1.00 28.11 286 GLN C N 1
ATOM 6001 C CA . GLN C 1 286 ? 30.225 35.184 -1.184 1.00 28.58 286 GLN C CA 1
ATOM 6002 C C . GLN C 1 286 ? 30.099 33.874 -0.428 1.00 28.46 286 GLN C C 1
ATOM 6003 O O . GLN C 1 286 ? 29.211 33.092 -0.721 1.00 30.43 286 GLN C O 1
ATOM 6009 N N . LEU C 1 287 ? 30.999 33.620 0.515 1.00 26.74 287 LEU C N 1
ATOM 6010 C CA . LEU C 1 287 ? 30.942 32.413 1.318 1.00 27.06 287 LEU C CA 1
ATOM 6011 C C . LEU C 1 287 ? 30.813 32.876 2.780 1.00 27.50 287 LEU C C 1
ATOM 6012 O O . LEU C 1 287 ? 31.469 33.826 3.192 1.00 27.56 287 LEU C O 1
ATOM 6017 N N . LYS C 1 288 ? 29.948 32.199 3.542 1.00 29.57 288 LYS C N 1
ATOM 6018 C CA . LYS C 1 288 ? 29.705 32.494 4.947 1.00 30.06 288 LYS C CA 1
ATOM 6019 C C . LYS C 1 288 ? 29.848 31.213 5.768 1.00 29.57 288 LYS C C 1
ATOM 6020 O O . LYS C 1 288 ? 29.548 30.103 5.301 1.00 27.84 288 LYS C O 1
ATOM 6026 N N . LYS C 1 289 ? 30.284 31.361 7.004 1.00 30.39 289 LYS C N 1
ATOM 6027 C CA . LYS C 1 289 ? 30.381 30.193 7.859 1.00 33.80 289 LYS C CA 1
ATOM 6028 C C . LYS C 1 289 ? 28.957 29.821 8.306 1.00 34.28 289 LYS C C 1
ATOM 6029 O O . LYS C 1 289 ? 28.128 30.691 8.540 1.00 36.40 289 LYS C O 1
ATOM 6035 N N . SER C 1 290 ? 28.664 28.537 8.372 1.00 36.32 290 SER C N 1
ATOM 6036 C CA . SER C 1 290 ? 27.340 28.079 8.821 1.00 38.20 290 SER C CA 1
ATOM 6037 C C . SER C 1 290 ? 27.585 27.237 10.063 1.00 39.12 290 SER C C 1
ATOM 6038 O O . SER C 1 290 ? 28.585 27.427 10.727 1.00 40.61 290 SER C O 1
ATOM 6041 N N . ARG C 1 291 ? 26.708 26.283 10.360 1.00 40.17 291 ARG C N 1
ATOM 6042 C CA . ARG C 1 291 ? 26.881 25.416 11.531 1.00 40.03 291 ARG C CA 1
ATOM 6043 C C . ARG C 1 291 ? 27.906 24.313 11.389 1.00 38.60 291 ARG C C 1
ATOM 6044 O O . ARG C 1 291 ? 27.735 23.393 10.589 1.00 38.69 291 ARG C O 1
ATOM 6052 N N . GLY C 1 292 ? 28.963 24.373 12.193 1.00 37.52 292 GLY C N 1
ATOM 6053 C CA . GLY C 1 292 ? 29.954 23.317 12.146 1.00 36.75 292 GLY C CA 1
ATOM 6054 C C . GLY C 1 292 ? 30.847 23.387 10.920 1.00 36.25 292 GLY C C 1
ATOM 6055 O O . GLY C 1 292 ? 31.442 24.419 10.674 1.00 34.52 292 GLY C O 1
ATOM 6056 N N . ASN C 1 293 ? 30.961 22.308 10.157 1.00 34.98 293 ASN C N 1
ATOM 6057 C CA . ASN C 1 293 ? 31.827 22.413 8.988 1.00 35.00 293 ASN C CA 1
ATOM 6058 C C . ASN C 1 293 ? 31.022 22.896 7.790 1.00 33.77 293 ASN C C 1
ATOM 6059 O O . ASN C 1 293 ? 31.538 22.988 6.686 1.00 31.99 293 ASN C O 1
ATOM 6064 N N . ARG C 1 294 ? 29.756 23.245 8.021 1.00 33.09 294 ARG C N 1
ATOM 6065 C CA . ARG C 1 294 ? 28.909 23.679 6.926 1.00 32.36 294 ARG C CA 1
ATOM 6066 C C . ARG C 1 294 ? 29.219 25.096 6.508 1.00 30.45 294 ARG C C 1
ATOM 6067 O O . ARG C 1 294 ? 29.503 25.947 7.335 1.00 30.29 294 ARG C O 1
ATOM 6075 N N . ARG C 1 295 ? 29.143 25.357 5.206 1.00 28.84 295 ARG C N 1
ATOM 6076 C CA . ARG C 1 295 ? 29.397 26.696 4.676 1.00 28.09 295 ARG C CA 1
ATOM 6077 C C . ARG C 1 295 ? 28.318 27.059 3.680 1.00 25.93 295 ARG C C 1
ATOM 6078 O O . ARG C 1 295 ? 27.749 26.185 3.033 1.00 28.67 295 ARG C O 1
ATOM 6086 N N . ILE C 1 296 ? 28.067 28.350 3.527 1.00 27.22 296 ILE C N 1
ATOM 6087 C CA . ILE C 1 296 ? 27.048 28.828 2.587 1.00 28.89 296 ILE C CA 1
ATOM 6088 C C . ILE C 1 296 ? 27.559 29.699 1.460 1.00 29.15 296 ILE C C 1
ATOM 6089 O O . ILE C 1 296 ? 28.153 30.761 1.698 1.00 29.88 296 ILE C O 1
ATOM 6094 N N . ALA C 1 297 ? 27.269 29.284 0.231 1.00 28.98 297 ALA C N 1
ATOM 6095 C CA . ALA C 1 297 ? 27.707 29.987 -0.955 1.00 29.81 297 ALA C CA 1
ATOM 6096 C C . ALA C 1 297 ? 26.545 30.720 -1.653 1.00 30.19 297 ALA C C 1
ATOM 6097 O O . ALA C 1 297 ? 25.511 30.095 -1.951 1.00 30.89 297 ALA C O 1
ATOM 6099 N N . ARG C 1 298 ? 26.709 32.027 -1.883 1.00 29.22 298 ARG C N 1
ATOM 6100 C CA . ARG C 1 298 ? 25.692 32.860 -2.555 1.00 31.31 298 ARG C CA 1
ATOM 6101 C C . ARG C 1 298 ? 26.181 33.703 -3.748 1.00 31.89 298 ARG C C 1
ATOM 6102 O O . ARG C 1 298 ? 27.152 34.449 -3.632 1.00 31.19 298 ARG C O 1
ATOM 6110 N N . VAL C 1 299 ? 25.499 33.605 -4.892 1.00 33.90 299 VAL C N 1
ATOM 6111 C CA . VAL C 1 299 ? 25.897 34.393 -6.049 1.00 35.50 299 VAL C CA 1
ATOM 6112 C C . VAL C 1 299 ? 25.626 35.846 -5.760 1.00 38.23 299 VAL C C 1
ATOM 6113 O O . VAL C 1 299 ? 24.520 36.212 -5.420 1.00 39.42 299 VAL C O 1
ATOM 6117 N N . VAL C 1 300 ? 26.623 36.699 -5.897 1.00 37.53 300 VAL C N 1
ATOM 6118 C CA . VAL C 1 300 ? 26.384 38.096 -5.631 1.00 39.14 300 VAL C CA 1
ATOM 6119 C C . VAL C 1 300 ? 26.367 38.870 -6.933 1.00 41.00 300 VAL C C 1
ATOM 6120 O O . VAL C 1 300 ? 25.639 39.843 -7.058 1.00 41.78 300 VAL C O 1
ATOM 6124 N N . ASP C 1 301 ? 27.146 38.419 -7.916 1.00 42.41 301 ASP C N 1
ATOM 6125 C CA . ASP C 1 301 ? 27.249 39.118 -9.193 1.00 43.84 301 ASP C CA 1
ATOM 6126 C C . ASP C 1 301 ? 27.647 38.111 -10.254 1.00 43.57 301 ASP C C 1
ATOM 6127 O O . ASP C 1 301 ? 28.791 37.671 -10.274 1.00 45.64 301 ASP C O 1
ATOM 6132 N N . ALA C 1 302 ? 26.709 37.733 -11.118 1.00 42.89 302 ALA C N 1
ATOM 6133 C CA . ALA C 1 302 ? 26.949 36.749 -12.186 1.00 43.89 302 ALA C CA 1
ATOM 6134 C C . ALA C 1 302 ? 25.739 36.664 -13.094 1.00 44.19 302 ALA C C 1
ATOM 6135 O O . ALA C 1 302 ? 25.002 35.694 -13.034 1.00 42.04 302 ALA C O 1
ATOM 6137 N N . PRO C 1 303 ? 25.542 37.653 -13.975 1.00 45.35 303 PRO C N 1
ATOM 6138 C CA . PRO C 1 303 ? 24.387 37.669 -14.893 1.00 46.02 303 PRO C CA 1
ATOM 6139 C C . PRO C 1 303 ? 23.891 36.384 -15.573 1.00 46.86 303 PRO C C 1
ATOM 6140 O O . PRO C 1 303 ? 22.685 36.230 -15.797 1.00 47.19 303 PRO C O 1
ATOM 6144 N N . HIS C 1 304 ? 24.784 35.458 -15.909 1.00 47.19 304 HIS C N 1
ATOM 6145 C CA . HIS C 1 304 ? 24.323 34.226 -16.550 1.00 45.71 304 HIS C CA 1
ATOM 6146 C C . HIS C 1 304 ? 23.951 33.130 -15.530 1.00 45.57 304 HIS C C 1
ATOM 6147 O O . HIS C 1 304 ? 23.419 32.071 -15.907 1.00 44.11 304 HIS C O 1
ATOM 6154 N N . LEU C 1 305 ? 24.238 33.370 -14.251 1.00 45.00 305 LEU C N 1
ATOM 6155 C CA . LEU C 1 305 ? 23.929 32.375 -13.214 1.00 45.91 305 LEU C CA 1
ATOM 6156 C C . LEU C 1 305 ? 22.672 32.725 -12.416 1.00 46.58 305 LEU C C 1
ATOM 6157 O O . LEU C 1 305 ? 22.468 33.881 -12.045 1.00 44.96 305 LEU C O 1
ATOM 6162 N N . PRO C 1 306 ? 21.829 31.712 -12.128 1.00 47.95 306 PRO C N 1
ATOM 6163 C CA . PRO C 1 306 ? 20.600 31.935 -11.358 1.00 49.65 306 PRO C CA 1
ATOM 6164 C C . PRO C 1 306 ? 21.003 32.487 -9.995 1.00 51.34 306 PRO C C 1
ATOM 6165 O O . PRO C 1 306 ? 22.023 32.066 -9.410 1.00 51.14 306 PRO C O 1
ATOM 6169 N N . GLU C 1 307 ? 20.224 33.428 -9.487 1.00 52.09 307 GLU C N 1
ATOM 6170 C CA . GLU C 1 307 ? 20.545 33.998 -8.193 1.00 54.59 307 GLU C CA 1
ATOM 6171 C C . GLU C 1 307 ? 20.106 33.018 -7.121 1.00 53.43 307 GLU C C 1
ATOM 6172 O O . GLU C 1 307 ? 19.063 32.403 -7.241 1.00 55.38 307 GLU C O 1
ATOM 6178 N N . GLY C 1 308 ? 20.923 32.830 -6.097 1.00 51.77 308 GLY C N 1
ATOM 6179 C CA . GLY C 1 308 ? 20.546 31.906 -5.043 1.00 49.60 308 GLY C CA 1
ATOM 6180 C C . GLY C 1 308 ? 21.738 31.504 -4.205 1.00 46.75 308 GLY C C 1
ATOM 6181 O O . GLY C 1 308 ? 22.843 31.965 -4.458 1.00 46.59 308 GLY C O 1
ATOM 6182 N N . GLU C 1 309 ? 21.515 30.661 -3.203 1.00 44.73 309 GLU C N 1
ATOM 6183 C CA . GLU C 1 309 ? 22.602 30.211 -2.354 1.00 42.10 309 GLU C CA 1
ATOM 6184 C C . GLU C 1 309 ? 22.415 28.748 -2.093 1.00 39.81 309 GLU C C 1
ATOM 6185 O O . GLU C 1 309 ? 21.311 28.234 -2.250 1.00 37.68 309 GLU C O 1
ATOM 6191 N N . VAL C 1 310 ? 23.510 28.084 -1.726 1.00 35.98 310 VAL C N 1
ATOM 6192 C CA . VAL C 1 310 ? 23.517 26.652 -1.495 1.00 33.49 310 VAL C CA 1
ATOM 6193 C C . VAL C 1 310 ? 24.349 26.382 -0.295 1.00 32.41 310 VAL C C 1
ATOM 6194 O O . VAL C 1 310 ? 24.986 27.279 0.205 1.00 33.80 310 VAL C O 1
ATOM 6198 N N . VAL C 1 311 ? 24.332 25.159 0.193 1.00 32.83 311 VAL C N 1
ATOM 6199 C CA . VAL C 1 311 ? 25.128 24.810 1.354 1.00 34.15 311 VAL C CA 1
ATOM 6200 C C . VAL C 1 311 ? 26.122 23.720 0.986 1.00 33.17 311 VAL C C 1
ATOM 6201 O O . VAL C 1 311 ? 25.795 22.803 0.247 1.00 34.61 311 VAL C O 1
ATOM 6205 N N . PHE C 1 312 ? 27.347 23.836 1.487 1.00 32.12 312 PHE C N 1
ATOM 6206 C CA . PHE C 1 312 ? 28.361 22.831 1.238 1.00 31.05 312 PHE C CA 1
ATOM 6207 C C . PHE C 1 312 ? 29.203 22.666 2.516 1.00 30.68 312 PHE C C 1
ATOM 6208 O O . PHE C 1 312 ? 28.978 23.348 3.480 1.00 33.23 312 PHE C O 1
ATOM 6216 N N . ALA C 1 313 ? 30.159 21.754 2.533 1.00 33.16 313 ALA C N 1
ATOM 6217 C CA . ALA C 1 313 ? 30.937 21.535 3.749 1.00 31.74 313 ALA C CA 1
ATOM 6218 C C . ALA C 1 313 ? 32.411 21.340 3.508 1.00 31.41 313 ALA C C 1
ATOM 6219 O O . ALA C 1 313 ? 32.801 20.819 2.459 1.00 28.61 313 ALA C O 1
ATOM 6221 N N . LEU C 1 314 ? 33.197 21.746 4.508 1.00 29.87 314 LEU C N 1
ATOM 6222 C CA . LEU C 1 314 ? 34.661 21.614 4.505 1.00 30.74 314 LEU C CA 1
ATOM 6223 C C . LEU C 1 314 ? 34.927 20.385 5.333 1.00 29.74 314 LEU C C 1
ATOM 6224 O O . LEU C 1 314 ? 34.784 20.423 6.547 1.00 31.08 314 LEU C O 1
ATOM 6229 N N . THR C 1 315 ? 35.333 19.309 4.684 1.00 30.93 315 THR C N 1
ATOM 6230 C CA . THR C 1 315 ? 35.596 18.065 5.386 1.00 28.87 315 THR C CA 1
ATOM 6231 C C . THR C 1 315 ? 37.073 17.732 5.261 1.00 29.09 315 THR C C 1
ATOM 6232 O O . THR C 1 315 ? 37.804 18.338 4.468 1.00 26.80 315 THR C O 1
ATOM 6236 N N . GLU C 1 316 ? 37.527 16.731 6.011 1.00 29.42 316 GLU C N 1
ATOM 6237 C CA . GLU C 1 316 ? 38.926 16.350 5.946 1.00 28.86 316 GLU C CA 1
ATOM 6238 C C . GLU C 1 316 ? 39.307 15.873 4.564 1.00 27.58 316 GLU C C 1
ATOM 6239 O O . GLU C 1 316 ? 40.456 15.944 4.165 1.00 28.82 316 GLU C O 1
ATOM 6245 N N . GLU C 1 317 ? 38.341 15.402 3.807 1.00 28.88 317 GLU C N 1
ATOM 6246 C CA . GLU C 1 317 ? 38.652 14.942 2.457 1.00 29.86 317 GLU C CA 1
ATOM 6247 C C . GLU C 1 317 ? 38.577 16.054 1.427 1.00 27.26 317 GLU C C 1
ATOM 6248 O O . GLU C 1 317 ? 38.954 15.846 0.286 1.00 27.21 317 GLU C O 1
ATOM 6254 N N . GLY C 1 318 ? 38.058 17.212 1.830 1.00 27.60 318 GLY C N 1
ATOM 6255 C CA . GLY C 1 318 ? 37.995 18.330 0.915 1.00 24.24 318 GLY C CA 1
ATOM 6256 C C . GLY C 1 318 ? 36.668 19.003 0.907 1.00 23.89 318 GLY C C 1
ATOM 6257 O O . GLY C 1 318 ? 35.886 18.930 1.879 1.00 24.23 318 GLY C O 1
ATOM 6258 N N . ILE C 1 319 ? 36.398 19.672 -0.202 1.00 23.44 319 ILE C N 1
ATOM 6259 C CA . ILE C 1 319 ? 35.114 20.339 -0.388 1.00 22.37 319 ILE C CA 1
ATOM 6260 C C . ILE C 1 319 ? 34.085 19.227 -0.783 1.00 24.78 319 ILE C C 1
ATOM 6261 O O . ILE C 1 319 ? 34.282 18.521 -1.768 1.00 21.65 319 ILE C O 1
ATOM 6266 N N . ARG C 1 320 ? 32.981 19.107 -0.023 1.00 27.62 320 ARG C N 1
ATOM 6267 C CA . ARG C 1 320 ? 31.972 18.118 -0.322 1.00 27.49 320 ARG C CA 1
ATOM 6268 C C . ARG C 1 320 ? 30.571 18.663 -0.011 1.00 29.28 320 ARG C C 1
ATOM 6269 O O . ARG C 1 320 ? 30.383 19.777 0.464 1.00 26.33 320 ARG C O 1
ATOM 6277 N N . ASP C 1 321 ? 29.551 17.891 -0.326 1.00 31.78 321 ASP C N 1
ATOM 6278 C CA . ASP C 1 321 ? 28.220 18.369 0.006 1.00 34.40 321 ASP C CA 1
ATOM 6279 C C . ASP C 1 321 ? 27.974 18.211 1.519 1.00 36.25 321 ASP C C 1
ATOM 6280 O O . ASP C 1 321 ? 28.617 17.396 2.172 1.00 37.05 321 ASP C O 1
ATOM 6285 N N . ALA C 1 322 ? 27.075 19.012 2.070 1.00 38.26 322 ALA C N 1
ATOM 6286 C CA . ALA C 1 322 ? 26.751 18.942 3.489 1.00 44.14 322 ALA C CA 1
ATOM 6287 C C . ALA C 1 322 ? 25.988 17.651 3.781 1.00 47.40 322 ALA C C 1
ATOM 6288 O O . ALA C 1 322 ? 24.949 17.366 3.165 1.00 47.94 322 ALA C O 1
ATOM 6290 N N . GLU C 1 323 ? 26.523 16.877 4.726 1.00 51.34 323 GLU C N 1
ATOM 6291 C CA . GLU C 1 323 ? 25.963 15.579 5.116 1.00 53.81 323 GLU C CA 1
ATOM 6292 C C . GLU C 1 323 ? 24.815 15.689 6.120 1.00 54.43 323 GLU C C 1
ATOM 6293 O O . GLU C 1 323 ? 23.718 15.164 5.806 1.00 55.88 323 GLU C O 1
#

Solvent-accessible surface area: 41343 Å² total; per-residue (Å²): 238,202,122,64,81,112,74,59,117,149,105,145,100,81,114,35,44,0,22,0,22,0,149,34,0,21,51,14,2,58,42,4,2,36,6,97,30,24,1,21,0,20,1,121,161,26,0,2,9,26,38,1,0,2,0,0,0,0,4,0,26,14,55,85,140,145,21,1,30,75,4,39,0,2,1,0,0,0,83,40,62,29,147,128,81,98,0,31,62,4,0,113,46,60,68,52,101,32,118,79,3,53,102,28,15,67,102,65,83,0,99,63,1,107,52,0,48,44,11,4,84,94,4,83,100,44,9,70,157,35,112,45,4,32,0,0,0,0,2,4,0,16,25,28,0,119,78,79,37,70,43,192,148,44,54,76,72,41,100,98,61,30,89,90,4,30,107,71,0,36,122,9,0,86,86,75,15,1,0,0,0,5,0,16,65,104,67,8,96,0,65,2,65,114,38,169,62,63,50,4,27,0,108,5,74,58,10,135,95,7,93,138,19,67,35,63,1,1,29,35,152,86,1,0,59,43,33,180,188,68,10,106,75,9,88,85,37,45,112,84,25,20,65,82,0,89,160,25,60,26,67,28,0,86,44,0,7,118,21,58,38,147,77,0,17,114,38,12,55,11,82,96,81,41,0,89,99,11,5,99,29,0,92,76,56,70,64,93,124,204,61,80,89,103,61,51,117,130,104,150,102,85,112,41,51,0,21,0,27,0,156,35,0,22,52,12,6,56,41,3,2,35,4,85,34,2,1,13,0,21,3,116,148,25,0,2,4,23,46,0,0,0,0,0,0,0,4,0,28,10,40,94,145,109,22,2,34,75,4,60,0,4,0,0,1,1,73,35,50,39,117,141,66,67,1,47,78,1,0,132,46,52,71,40,94,34,114,84,3,55,128,25,17,81,94,64,99,0,118,61,4,104,59,0,71,49,11,0,77,97,5,77,112,55,4,69,155,22,106,38,0,30,0,0,0,0,0,3,0,12,25,20,0,92,74,72,55,71,38,193,148,43,76,78,68,38,90,83,69,16,78,131,6,21,111,54,0,18,126,6,0,94,86,83,15,3,0,0,0,4,0,13,58,106,125,34,9,81,0,40,0,103,123,44,166,64,65,20,22,49,0,26,2,60,75,7,133,112,11,98,96,19,69,37,52,0,2,20,42,156,88,1,0,57,52,14,142,170,200,60,2,93,79,8,88,80,35,54,117,95,29,19,53,77,0,80,149,27,57,30,56,37,1,87,46,0,9,112,24,47,36,107,77,0,13,118,44,12,53,10,90,86,87,43,0,103,104,8,1,111,34,0,92,87,57,64,71,92,137,201,66,80,86,105,68,50,119,126,95,152,96,80,105,41,51,0,22,0,28,0,151,39,0,20,52,15,2,54,41,3,0,32,4,84,36,3,1,11,0,19,3,89,142,22,0,2,4,28,34,0,0,1,0,0,0,0,3,0,28,9,44,94,144,135,22,2,35,72,4,56,0,4,0,0,1,1,69,34,52,40,124,141,61,97,0,51,76,5,0,129,31,59,70,51,97,35,114,82,5,56,123,27,18,79,96,67,97,0,119,56,4,106,58,0,73,47,12,0,78,93,5,76,120,46,6,71,151,22,101,41,2,33,0,0,0,0,1,2,0,15,26,24,1,85,73,69,58,70,19,193,139,53,71,84,73,35,74,98,68,15,81,121,4,16,118,49,0,16,126,6,0,97,85,84,16,1,0,0,0,2,0,14,64,110,122,41,10,82,0,48,2,77,99,38,207,61,72,95,20,43,0,28,6,74,71,2,130,114,3,97,119,20,66,33,43,0,2,20,45,165,93,1,0,57,52,30,212

Radius of gyration: 41.32 Å; Cα contacts (8 Å, |Δi|>4): 1538; chains: 3; bounding box: 101×99×104 Å

CATH classification: 3.40.50.300

Nearest PDB structures (foldseek):
  2z43-assembly3_C  TM=1.003E+00  e=3.652E-59  Saccharolobus solfataricus P2
  2zud-assembly1_B  TM=7.440E-01  e=3.998E-54  Saccharolobus solfataricus
  2zuc-assembly1_B  TM=7.442E-01  e=5.417E-54  Saccharolobus solfataricus
  2zud-assembly1_A  TM=7.422E-01  e=4.021E-53  Saccharolobus solfataricus
  2dfl-assembly1_A  TM=7.417E-01  e=1.150E-49  Saccharolobus solfataricus

Organism: Saccharolobus solfataricus (strain ATCC 35092 / DSM 1617 / JCM 11322 / P2) (NCBI:txid273057)

Sequence (807 aa):
RFKTALEVKKERMNVKKISTGSQALDGLLAGGIETRTMTEFFGEFGSGKTQLCHQLSVNVQLPPEKGGLSGKAVYIDTEGTFRWERIENMAKALGLDIDNVMNNIYYIRAINTDHQIAIVDDLQELVSKDPSIKLIVVDSVTSHFRAEYPGRENLAVRQQKLNKHLHQLTRLAEVYDIAVIITNQVGIRIQLKKSRGNRRIARVVDAPHLPEGEVVFALTEEGIRDAEKTINDLPGISQTVINKLIEAGYSSLETLAVASPQDLSVAAGIPLSTAQKIIKEARDALDIRFKTALEVKKERMNVKKISTGSQALDGLLAGGIETRTMTEFFGEFGSGKTQLCHQLSVNVQLPPEKGGLSGKAVYIDTEGTFRWERIENMAKALGLDIDNVMNNIYYIRAINTDHQIAIVDDLQELVSKDPSIKLIVVDSVTSHFRAEYPGRENLAVRQQKLNKHLHQLTRLAEVYDIAVIITNQVPGIRIQLKKSRGNRRIARVVDAPHLPEGEVVFALTEEGIRDAEEKTINDLPGISQTVINKLIEAGYSSLETLAVASPQDLSVAAGIPLSTAQKIIKEARDALDIRFKTALEVKKERMNVKKISTGSQALDGLLAGGIETRTMTEFFGEFGSGKTQLCHQLSVNVQLPPEKGGLSGKAVYIDTEGTFRWERIENMAKALGLDIDNVMNNIYYIRAINTDHQIAIVDDLQELVSKDPSIKLIVVDSVTSHFRAEYPGRENLAVRQQKLNKHLHQLTRLAEVYDIAVIITNQVPGIRIQLKKSRGNRRIARVVDAPHLPEGEVVFALTEEGIRDAE